Protein AF-0000000072336576 (afdb_homodimer)

Sequence (1004 aa):
MKQLHHIALSLIILAFPDLAFPQTPLVYAHLWNPSICLPYANIDTGFRNKCCTRSHTTQHAYRTVPNLFLHRLNAKHDEILGVPESRGDSFEGPHGRNISQLLHKTGILSKVAPGIYAGLPVGHKIMARLERVVRVEMARLGAHEISLPILQPEGIMISRLSEFGSDLYKVVDRHRQLLHLSPTCEEHLCLVVRSELSPLSKSRLPIRLYQIKTKFRDEIRPSDAGMRCREFTMKDAYSFHADTDSAFAAYVDFKECYKRIMDILQISYNVYENITEAGSDEEFRVLIDNHGEEPTEMEIAHLFQLGTSITTEAGLMYEDSGREQKPVYLNSYGIGLHRLLYAAISQHCDGDGLRVPQLMAPYDVAIVPCEHGDAESVKLAKDLQLMLGRRGLHSMLDDRDIPVKHRTNDLRTIGVPHIVYVSRSLQGAERHAPSAELAEGIKSCAATSNSYHLWQSETSIIARNKTSTHEDISGKMVRYVWRAADGEYVLPVSDLLDLLSVMKQLHHIALSLIILAFPDLAFPQTPLVYAHLWNPSICLPYANIDTGFRNKCCTRSHTTQHAYRTVPNLFLHRLNAKHDEILGVPESRGDSFEGPHGRNISQLLHKTGILSKVAPGIYAGLPVGHKIMARLERVVRVEMARLGAHEISLPILQPEGIMISRLSEFGSDLYKVVDRHRQLLHLSPTCEEHLCLVVRSELSPLSKSRLPIRLYQIKTKFRDEIRPSDAGMRCREFTMKDAYSFHADTDSAFAAYVDFKECYKRIMDILQISYNVYENITEAGSDEEFRVLIDNHGEEPTEMEIAHLFQLGTSITTEAGLMYEDSGREQKPVYLNSYGIGLHRLLYAAISQHCDGDGLRVPQLMAPYDVAIVPCEHGDAESVKLAKDLQLMLGRRGLHSMLDDRDIPVKHRTNDLRTIGVPHIVYVSRSLQGAERHAPSAELAEGIKSCAATSNSYHLWQSETSIIARNKTSTHEDISGKMVRYVWRAADGEYVLPVSDLLDLLSV

Foldseek 3Di:
DDDPDDDDDPPPDDDDDDPDPDDPPPDPDPPPDPDDPPDPPPPPPPDDDDDDDPPPPPPVPPPPPPPPPPPPPPPPPQLQPQQPLPPPPFLPFFFADQLLVLCRNLQAWDDDDQQDIDGGNQNVLLLVLLVLLVVVLCVVLVAEEDDDDQKAFPPLCPPCCVVQPQFWDWDADPVRGIITGAQDCLSVVLLVCCVVCVQAAQVVPKHKYKYWDKGATPDPHRDPSFSNHRIFIKIKMKIKHQDDVSVVVSLVSVVVSVVVSCVLQPFDWDKDWDQDPQGIKIWIWHWFRNRPDHTDIYTFKMKDFRAQVSSVVSVNWHQYPPRDTDTMTMIMIMGTSVSVVSRQQRVAATSLAGAGQCSSQSFQEEEEEQDQPDPVSVLLSSLLLLVCLLLQGGYHYDRDPDHPVSVVSSCVRSNHFKYKYTYPVLFVPDWFDDDPVVLVVLQVSLVSNCVRRGNPDPSSVVSNPDPDDRDPQQQGWIKMDGSVDDDITIDGSVVVCVSRSD/DDDPDDPPPPPDPDDDDDDDPDPPPPDPDPPPDDDPPPDDPPPDPPPDDPPPPPPPPVPVPPPPPPPPPPPPVVPPPQLQPQQPLPPPPFLPWFFADQLLVLCRNLQAWDDDDQQDIDGGNQNVLLLVLLVLLVVVLCVVLVAEEDDDDQKAFPPLCPPCCVVQPVFWDWDADPVRGIITGAQDCLSVVLLVCCVVCVQAAQVVPKHKYKYWDKGATPDPHRDSSFSNHRIFIKIKMKIKHQDDVSVVVSLVSVVVSVVVSCVLQPFDWDKDWDQDPQGIKIWIWHWFRNRPDHTDIYTFKMKDFRAQVSSVVSVNWHQYPPRDTDTMTMIMIMGTSVSVVSRQQRVAATSLAGAGQCSSQSFQEEEEEQDQPDPVSVLLSSLLLLVCLLLQGGYHYPRDPDHPVSVVSSCVRSNHFKYKYTYPVLFVPDWFDDDPVVLVVLQVSLVSNCVRRGNPDPSSVVSNPDPDDRDPQQQGWIKMDGSVDDDITIHGSVVVCVSRSD

InterPro domains:
  IPR002314 Aminoacyl-tRNA synthetase, class II (G/ P/ S/T) [PF00587] (169-348)
  IPR006195 Aminoacyl-tRNA synthetase, class II [PS50862] (123-357)
  IPR036621 Anticodon-binding domain superfamily [G3DSA:3.40.50.800] (351-444)
  IPR045864 Class II Aminoacyl-tRNA synthetase/Biotinyl protein ligase (BPL) and lipoyl protein ligase (LPL) [G3DSA:3.30.930.10] (97-350)
  IPR045864 Class II Aminoacyl-tRNA synthetase/Biotinyl protein ligase (BPL) and lipoyl protein ligase (LPL) [SSF55681] (102-367)
  IPR050062 Proline-tRNA synthetase [PTHR42753] (96-274)

Solvent-accessible surface area (backbone atoms only — not comparable to full-atom values): 55287 Å² total; per-residue (Å²): 139,82,87,82,68,92,87,90,76,90,78,84,90,85,92,77,85,75,88,80,76,82,72,84,72,84,79,81,80,74,85,71,89,81,73,88,75,79,77,79,80,70,85,67,84,68,86,78,82,80,84,77,83,71,80,73,77,77,68,81,67,78,65,71,74,70,80,72,66,68,68,51,63,68,53,56,71,55,61,50,35,38,42,58,78,52,80,71,68,65,56,64,68,66,62,64,70,57,65,53,55,51,36,36,52,36,8,22,38,43,85,74,48,89,27,32,52,25,30,26,30,38,26,35,40,23,49,51,40,48,50,48,53,51,50,38,54,37,43,62,70,39,34,35,51,35,39,73,55,48,73,33,63,65,70,59,55,60,88,50,44,74,76,43,49,72,30,50,38,48,30,54,48,88,85,67,45,56,28,28,45,30,65,70,56,69,51,57,49,38,42,52,51,37,70,54,40,65,80,31,47,55,87,58,49,65,37,40,39,27,31,75,43,71,30,31,33,45,56,88,72,46,33,67,92,64,60,37,40,33,50,46,45,30,38,43,33,39,35,39,16,79,41,70,66,59,43,49,53,50,52,51,54,52,50,53,48,52,51,50,54,33,53,75,59,68,45,75,68,46,79,45,79,43,82,51,97,65,32,53,32,38,37,33,30,30,78,39,79,53,46,88,49,78,63,43,79,42,77,33,32,38,40,39,42,57,38,41,61,64,29,52,73,56,65,29,48,27,36,48,86,92,73,40,77,39,65,28,30,36,36,42,37,39,36,35,51,61,43,45,52,50,52,37,47,70,74,20,49,46,37,62,28,37,54,44,51,59,58,44,26,56,32,55,32,36,38,33,46,65,53,81,88,37,64,66,30,48,50,50,45,53,51,48,49,41,52,41,8,56,64,16,39,40,65,43,65,55,73,65,96,60,58,62,68,42,52,51,47,44,42,36,25,52,12,39,38,27,41,35,38,30,40,70,82,38,57,86,53,74,77,36,73,72,54,71,68,55,45,51,52,48,28,51,49,28,32,59,24,34,58,72,45,45,36,58,37,53,62,10,38,52,34,58,66,49,79,72,85,67,77,86,54,46,78,43,36,33,38,41,36,48,65,92,50,88,65,78,27,27,40,33,42,49,57,51,45,63,39,55,63,80,137,81,84,80,79,78,80,75,82,79,80,80,81,80,79,88,79,84,87,80,84,79,79,79,78,81,77,83,79,77,83,73,84,84,76,87,71,78,77,80,79,70,84,77,78,77,76,79,80,81,80,76,81,72,78,78,73,76,70,77,67,79,66,72,75,69,80,74,66,65,66,50,64,69,50,57,71,52,61,50,35,36,41,59,77,53,81,70,67,64,56,66,68,66,60,66,72,56,64,51,55,52,36,36,51,36,8,22,38,43,83,75,49,89,25,34,52,26,30,26,31,37,26,33,40,23,50,51,40,48,50,48,52,52,50,39,54,37,42,63,70,39,34,35,51,35,40,73,56,47,71,34,63,66,71,59,54,60,89,50,43,71,76,44,49,72,30,50,39,47,31,53,46,87,84,67,45,56,28,30,44,31,65,69,54,70,53,55,49,39,42,51,52,36,70,54,40,65,81,32,46,54,85,59,50,66,37,42,38,28,30,77,45,71,30,30,33,45,56,88,73,45,32,68,92,65,60,37,41,33,49,47,45,30,37,45,31,37,36,39,15,79,39,67,66,58,43,48,53,52,51,52,55,51,50,53,49,52,50,49,52,34,54,75,60,67,44,76,69,46,80,46,79,43,82,52,95,64,31,52,32,39,36,34,29,30,80,38,78,54,48,88,48,76,63,41,78,42,76,32,32,39,41,40,42,57,39,39,62,65,29,50,72,57,66,29,46,26,36,47,86,91,73,40,76,38,66,29,29,36,34,42,40,39,36,35,52,59,43,44,52,49,53,38,47,70,73,21,48,43,33,62,28,38,55,45,50,59,58,44,26,56,32,54,33,37,39,33,46,65,51,80,88,38,65,66,30,48,49,51,45,52,50,48,49,40,52,42,10,56,64,17,39,39,64,43,67,55,75,66,96,61,59,64,69,43,54,52,46,45,42,36,26,52,12,38,37,28,41,35,38,28,41,70,81,37,57,85,53,74,77,36,73,70,54,72,68,54,44,49,54,48,29,52,49,29,32,58,25,34,57,72,44,45,38,57,36,54,63,9,38,51,34,58,66,50,78,73,84,68,78,85,55,45,77,45,38,32,38,40,35,47,67,91,50,88,65,76,28,27,39,34,40,50,58,52,45,62,39,55,63,81

Secondary structure (DSSP, 8-state):
------------------------------------------------------------------SGGGGGG---GGGGTT-----S-----SS-S-HHHHHHHTTSEEEEETTEEEE-HHHHHHHHHHHHHHHHHHHHTT-EE-B--SEEETTTTTTTHHHHGGGS-EEE-TT--EEEE-S--HHHHHHHHHHHHSSEEGGG--EEEEEEEEEE---SS-BTTTTB-SEEEEEEEEEEESSHHHHHHHHHHHHHHHHHHHHHTT---EEEEEE-SS-EEEEEEEEE--BTBPPEEEEEEEEEEEETHHHHHTT-EEE-GGG-EEEPEEEEEEEEHHHHHHHHHHHSEETTEE---GGG-S-SEEEEESSTT-HHHHHHHHHHHHHHHHTT--EEE---SS-HHHHHHHHHHTT-SEEEEE-GGGTTPPPBPPPHHHHHHHHHHHHHHHHHHTT-SHHHHHHHH--------TT-EEEEEETTS---EEEEHHHHHHHH--/------------------------------------------------------------------SGGGGGG---GGGGTT----SS-----SS-S-HHHHHHHTTSEEEEETTEEEE-HHHHHHHHHHHHHHHHHHHHTT-EE-B--SEEETTTTTTTHHHHGGGS-EEE-TT--EEEE-S--HHHHHHHHHHHHSSEEGGG--EEEEEEEEEE---SS-BTTTTB-SEEEEEEEEEEESSHHHHHHHHHHHHHHHHHHHHHTT---EEEEEE-SS-EEEEEEEEE--BTBPPEEEEEEEEEEEETHHHHHTT-EEE-GGG-EEEPEEEEEEEEHHHHHHHHHHHSEETTEE---GGG-S-SEEEEESSTT-HHHHHHHHHHHHHHHHTT--EEE---SS-HHHHHHHHHHTT-SEEEEE-GGGTTPPPBPPPHHHHHHHHHHHHHHHHHHTT-SHHHHHHHH--------TT-EEEEEETTS---EEEEHHHHHHHH--

Nearest PDB structures (foldseek):
  2i4n-assembly1_B  TM=7.720E-01  e=2.747E-31  Rhodopseudomonas palustris
  2j3m-assembly1_A  TM=7.978E-01  e=4.825E-29  Enterococcus faecalis
  2j3m-assembly1_B  TM=7.998E-01  e=1.312E-28  Enterococcus faecalis
  5f9z-assembly3_A  TM=8.276E-01  e=2.971E-25  Cryptosporidium parvum
  7f97-assembly2_D  TM=8.286E-01  e=2.129E-25  Plasmodium falciparum 3D7

Organism: Babesia divergens (NCBI:txid32595)

Structure (mmCIF, N/CA/C/O backbone):
data_AF-0000000072336576-model_v1
#
loop_
_entity.id
_entity.type
_entity.pdbx_description
1 polymer 'tRNA synthetase class II core domain containing protein'
#
loop_
_atom_site.group_PDB
_atom_site.id
_atom_site.type_symbol
_atom_site.label_atom_id
_atom_site.label_alt_id
_atom_site.label_comp_id
_atom_site.label_asym_id
_atom_site.label_entity_id
_atom_site.label_seq_id
_atom_site.pdbx_PDB_ins_code
_atom_site.Cartn_x
_atom_site.Cartn_y
_atom_site.Cartn_z
_atom_site.occupancy
_atom_site.B_iso_or_equiv
_atom_site.auth_seq_id
_atom_site.auth_comp_id
_atom_site.auth_asym_id
_atom_site.auth_atom_id
_atom_site.pdbx_PDB_model_num
ATOM 1 N N . MET A 1 1 ? -61.031 37.938 -26.469 1 18.39 1 MET A N 1
ATOM 2 C CA . MET A 1 1 ? -60.719 39.188 -25.859 1 18.39 1 MET A CA 1
ATOM 3 C C . MET A 1 1 ? -59.875 39 -24.609 1 18.39 1 MET A C 1
ATOM 5 O O . MET A 1 1 ? -59.906 37.906 -24 1 18.39 1 MET A O 1
ATOM 9 N N . LYS A 1 2 ? -59.375 40.062 -23.922 1 18.83 2 LYS A N 1
ATOM 10 C CA . LYS A 1 2 ? -58.156 40.469 -23.234 1 18.83 2 LYS A CA 1
ATOM 11 C C . LYS A 1 2 ? -58.062 39.812 -21.859 1 18.83 2 LYS A C 1
ATOM 13 O O . LYS A 1 2 ? -57.031 39.25 -21.484 1 18.83 2 LYS A O 1
ATOM 18 N N . GLN A 1 3 ? -58.656 40.188 -20.656 1 19.39 3 GLN A N 1
ATOM 19 C CA . GLN A 1 3 ? -58.188 41.125 -19.688 1 19.39 3 GLN A CA 1
ATOM 20 C C . GLN A 1 3 ? -57.75 40.438 -18.391 1 19.39 3 GLN A C 1
ATOM 22 O O . GLN A 1 3 ? -58.594 39.969 -17.625 1 19.39 3 GLN A O 1
ATOM 27 N N . LEU A 1 4 ? -56.594 39.594 -18.406 1 23.33 4 LEU A N 1
ATOM 28 C CA . LEU A 1 4 ? -55.781 38.875 -17.422 1 23.33 4 LEU A CA 1
ATOM 29 C C . LEU A 1 4 ? -55.375 39.812 -16.281 1 23.33 4 LEU A C 1
ATOM 31 O O . LEU A 1 4 ? -54.531 40.688 -16.484 1 23.33 4 LEU A O 1
ATOM 35 N N . HIS A 1 5 ? -56.094 40.25 -15.438 1 17.58 5 HIS A N 1
ATOM 36 C CA . HIS A 1 5 ? -56.062 41.438 -14.586 1 17.58 5 HIS A CA 1
ATOM 37 C C . HIS A 1 5 ? -54.875 41.375 -13.625 1 17.58 5 HIS A C 1
ATOM 39 O O . HIS A 1 5 ? -54.094 42.344 -13.508 1 17.58 5 HIS A O 1
ATOM 45 N N . HIS A 1 6 ? -55.062 40.844 -12.43 1 20.36 6 HIS A N 1
ATOM 46 C CA . HIS A 1 6 ? -54.812 41.594 -11.211 1 20.36 6 HIS A CA 1
ATOM 47 C C . HIS A 1 6 ? -53.344 41.594 -10.836 1 20.36 6 HIS A C 1
ATOM 49 O O . HIS A 1 6 ? -52.656 40.594 -11.055 1 20.36 6 HIS A O 1
ATOM 55 N N . ILE A 1 7 ? -52.656 42.688 -10.156 1 17.61 7 ILE A N 1
ATOM 56 C CA . ILE A 1 7 ? -51.531 43.625 -10.039 1 17.61 7 ILE A CA 1
ATOM 57 C C . ILE A 1 7 ? -50.5 43.031 -9.055 1 17.61 7 ILE A C 1
ATOM 59 O O . ILE A 1 7 ? -49.344 42.938 -9.391 1 17.61 7 ILE A O 1
ATOM 63 N N . ALA A 1 8 ? -50.5 43.469 -7.66 1 17.59 8 ALA A N 1
ATOM 64 C CA . ALA A 1 8 ? -49.656 44.469 -6.969 1 17.59 8 ALA A CA 1
ATOM 65 C C . ALA A 1 8 ? -48.594 43.781 -6.156 1 17.59 8 ALA A C 1
ATOM 67 O O . ALA A 1 8 ? -48.781 42.656 -5.645 1 17.59 8 ALA A O 1
ATOM 68 N N . LEU A 1 9 ? -47.25 44.469 -5.766 1 17.86 9 LEU A N 1
ATOM 69 C CA . LEU A 1 9 ? -45.812 44.5 -5.5 1 17.86 9 LEU A CA 1
ATOM 70 C C . LEU A 1 9 ? -45.531 44.406 -4.004 1 17.86 9 LEU A C 1
ATOM 72 O O . LEU A 1 9 ? -44.375 44.375 -3.584 1 17.86 9 LEU A O 1
ATOM 76 N N . SER A 1 10 ? -46.281 44.062 -2.941 1 17.84 10 SER A N 1
ATOM 77 C CA . SER A 1 10 ? -45.875 44.75 -1.724 1 17.84 10 SER A CA 1
ATOM 78 C C . SER A 1 10 ? -44.5 44.25 -1.26 1 17.84 10 SER A C 1
ATOM 80 O O . SER A 1 10 ? -44.281 43.062 -1.072 1 17.84 10 SER A O 1
ATOM 82 N N . LEU A 1 11 ? -43.344 45.125 -1.21 1 18.23 11 LEU A N 1
ATOM 83 C CA . LEU A 1 11 ? -41.906 45.219 -0.939 1 18.23 11 LEU A CA 1
ATOM 84 C C . LEU A 1 11 ? -41.625 45.062 0.554 1 18.23 11 LEU A C 1
ATOM 86 O O . LEU A 1 11 ? -41.906 46 1.326 1 18.23 11 LEU A O 1
ATOM 90 N N . ILE A 1 12 ? -42.156 44.219 1.399 1 18.59 12 ILE A N 1
ATOM 91 C CA . ILE A 1 12 ? -41.906 44.469 2.812 1 18.59 12 ILE A CA 1
ATOM 92 C C . ILE A 1 12 ? -40.375 44.531 3.064 1 18.59 12 ILE A C 1
ATOM 94 O O . ILE A 1 12 ? -39.656 43.625 2.658 1 18.59 12 ILE A O 1
ATOM 98 N N . ILE A 1 13 ? -39.781 45.656 3.721 1 17.66 13 ILE A N 1
ATOM 99 C CA . ILE A 1 13 ? -38.594 46.375 4.137 1 17.66 13 ILE A CA 1
ATOM 100 C C . ILE A 1 13 ? -37.719 45.469 5 1 17.66 13 ILE A C 1
ATOM 102 O O . ILE A 1 13 ? -38.219 44.531 5.617 1 17.66 13 ILE A O 1
ATOM 106 N N . LEU A 1 14 ? -36.406 46 5.586 1 18.56 14 LEU A N 1
ATOM 107 C CA . LEU A 1 14 ? -34.938 46.062 5.594 1 18.56 14 LEU A CA 1
ATOM 108 C C . LEU A 1 14 ? -34.375 45.656 6.949 1 18.56 14 LEU A C 1
ATOM 110 O O . LEU A 1 14 ? -33.281 45.125 7.023 1 18.56 14 LEU A O 1
ATOM 114 N N . ALA A 1 15 ? -34.906 45.906 8.281 1 18.48 15 ALA A N 1
ATOM 115 C CA . ALA A 1 15 ? -34.156 46.594 9.32 1 18.48 15 ALA A CA 1
ATOM 116 C C . ALA A 1 15 ? -33.188 45.625 10.023 1 18.48 15 ALA A C 1
ATOM 118 O O . ALA A 1 15 ? -33.594 44.562 10.461 1 18.48 15 ALA A O 1
ATOM 119 N N . PHE A 1 16 ? -31.703 45.875 10.102 1 20.02 16 PHE A N 1
ATOM 120 C CA . PHE A 1 16 ? -30.391 45.312 10.391 1 20.02 16 PHE A CA 1
ATOM 121 C C . PHE A 1 16 ? -30.094 45.375 11.883 1 20.02 16 PHE A C 1
ATOM 123 O O . PHE A 1 16 ? -29.25 46.188 12.32 1 20.02 16 PHE A O 1
ATOM 130 N N . PRO A 1 17 ? -30.797 45.125 12.922 1 18.25 17 PRO A N 1
ATOM 131 C CA . PRO A 1 17 ? -30.328 45.75 14.164 1 18.25 17 PRO A CA 1
ATOM 132 C C . PRO A 1 17 ? -28.906 45.375 14.516 1 18.25 17 PRO A C 1
ATOM 134 O O . PRO A 1 17 ? -28.391 44.375 14 1 18.25 17 PRO A O 1
ATOM 137 N N . ASP A 1 18 ? -28.172 46.062 15.586 1 18.84 18 ASP A N 1
ATOM 138 C CA . ASP A 1 18 ? -26.984 46.625 16.203 1 18.84 18 ASP A CA 1
ATOM 139 C C . ASP A 1 18 ? -26.266 45.594 17.078 1 18.84 18 ASP A C 1
ATOM 141 O O . ASP A 1 18 ? -25.344 45.938 17.812 1 18.84 18 ASP A O 1
ATOM 145 N N . LEU A 1 19 ? -26.344 44.344 17.047 1 18.52 19 LEU A N 1
ATOM 146 C CA . LEU A 1 19 ? -25.938 43.688 18.266 1 18.52 19 LEU A CA 1
ATOM 147 C C . LEU A 1 19 ? -24.469 43.969 18.578 1 18.52 19 LEU A C 1
ATOM 149 O O . LEU A 1 19 ? -23.609 43.812 17.703 1 18.52 19 LEU A O 1
ATOM 153 N N . ALA A 1 20 ? -24.109 44.656 19.75 1 17.48 20 ALA A N 1
ATOM 154 C CA . ALA A 1 20 ? -23 45.281 20.484 1 17.48 20 ALA A CA 1
ATOM 155 C C . ALA A 1 20 ? -21.922 44.219 20.797 1 17.48 20 ALA A C 1
ATOM 157 O O . ALA A 1 20 ? -22.234 43.156 21.312 1 17.48 20 ALA A O 1
ATOM 158 N N . PHE A 1 21 ? -20.719 44.219 20.188 1 19.5 21 PHE A N 1
ATOM 159 C CA . PHE A 1 21 ? -19.5 43.438 20.125 1 19.5 21 PHE A CA 1
ATOM 160 C C . PHE A 1 21 ? -18.719 43.562 21.438 1 19.5 21 PHE A C 1
ATOM 162 O O . PHE A 1 21 ? -18.109 44.594 21.703 1 19.5 21 PHE A O 1
ATOM 169 N N . PRO A 1 22 ? -19.219 43.094 22.625 1 18.59 22 PRO A N 1
ATOM 170 C CA . PRO A 1 22 ? -18.375 43.531 23.75 1 18.59 22 PRO A CA 1
ATOM 171 C C . PRO A 1 22 ? -16.906 43.188 23.562 1 18.59 22 PRO A C 1
ATOM 173 O O . PRO A 1 22 ? -16.578 42.25 22.844 1 18.59 22 PRO A O 1
ATOM 176 N N . GLN A 1 23 ? -15.922 44.094 23.875 1 18.77 23 GLN A N 1
ATOM 177 C CA . GLN A 1 23 ? -14.516 44.469 23.766 1 18.77 23 GLN A CA 1
ATOM 178 C C . GLN A 1 23 ? -13.648 43.594 24.672 1 18.77 23 GLN A C 1
ATOM 180 O O . GLN A 1 23 ? -12.445 43.844 24.812 1 18.77 23 GLN A O 1
ATOM 185 N N . THR A 1 24 ? -13.945 42.375 25.188 1 18.77 24 THR A N 1
ATOM 186 C CA . THR A 1 24 ? -13.156 42.125 26.375 1 18.77 24 THR A CA 1
ATOM 187 C C . THR A 1 24 ? -11.664 42.062 26.031 1 18.77 24 THR A C 1
ATOM 189 O O . THR A 1 24 ? -11.273 41.406 25.062 1 18.77 24 THR A O 1
ATOM 192 N N . PRO A 1 25 ? -10.75 42.875 26.562 1 19.17 25 PRO A N 1
ATOM 193 C CA . PRO A 1 25 ? -9.344 43.25 26.391 1 19.17 25 PRO A CA 1
ATOM 194 C C . PRO A 1 25 ? -8.383 42.125 26.828 1 19.17 25 PRO A C 1
ATOM 196 O O . PRO A 1 25 ? -7.164 42.281 26.734 1 19.17 25 PRO A O 1
ATOM 199 N N . LEU A 1 26 ? -8.539 40.812 26.656 1 18.55 26 LEU A N 1
ATOM 200 C CA . LEU A 1 26 ? -7.664 40.031 27.5 1 18.55 26 LEU A CA 1
ATOM 201 C C . LEU A 1 26 ? -6.199 40.344 27.234 1 18.55 26 LEU A C 1
ATOM 203 O O . LEU A 1 26 ? -5.793 40.469 26.078 1 18.55 26 LEU A O 1
ATOM 207 N N . VAL A 1 27 ? -5.359 40.812 28.25 1 18.3 27 VAL A N 1
ATOM 208 C CA . VAL A 1 27 ? -4.047 41.344 28.578 1 18.3 27 VAL A CA 1
ATOM 209 C C . VAL A 1 27 ? -2.973 40.281 28.344 1 18.3 27 VAL A C 1
ATOM 211 O O . VAL A 1 27 ? -2.979 39.25 29 1 18.3 27 VAL A O 1
ATOM 214 N N . TYR A 1 28 ? -2.535 39.969 27.188 1 18.38 28 TYR A N 1
ATOM 215 C CA . TYR A 1 28 ? -1.476 39 26.906 1 18.38 28 TYR A CA 1
ATOM 216 C C . TYR A 1 28 ? -0.157 39.469 27.531 1 18.38 28 TYR A C 1
ATOM 218 O O . TYR A 1 28 ? 0.344 40.531 27.234 1 18.38 28 TYR A O 1
ATOM 226 N N . ALA A 1 29 ? 0.114 39.125 28.891 1 17.98 29 ALA A N 1
ATOM 227 C CA . ALA A 1 29 ? 1.329 39.469 29.625 1 17.98 29 ALA A CA 1
ATOM 228 C C . ALA A 1 29 ? 2.566 38.906 28.922 1 17.98 29 ALA A C 1
ATOM 230 O O . ALA A 1 29 ? 2.529 37.812 28.375 1 17.98 29 ALA A O 1
ATOM 231 N N . HIS A 1 30 ? 3.602 39.75 28.625 1 18.81 30 HIS A N 1
ATOM 232 C CA . HIS A 1 30 ? 4.898 39.812 27.953 1 18.81 30 HIS A CA 1
ATOM 233 C C . HIS A 1 30 ? 5.949 39.031 28.734 1 18.81 30 HIS A C 1
ATOM 235 O O . HIS A 1 30 ? 7.133 39.062 28.391 1 18.81 30 HIS A O 1
ATOM 241 N N . LEU A 1 31 ? 5.633 37.938 29.562 1 17.48 31 LEU A N 1
ATOM 242 C CA . LEU A 1 31 ? 6.73 37.719 30.5 1 17.48 31 LEU A CA 1
ATOM 243 C C . LEU A 1 31 ? 8.008 37.344 29.75 1 17.48 31 LEU A C 1
ATOM 245 O O . LEU A 1 31 ? 8 36.5 28.875 1 17.48 31 LEU A O 1
ATOM 249 N N . TRP A 1 32 ? 9.164 38.188 29.812 1 18.17 32 TRP A N 1
ATOM 250 C CA . TRP A 1 32 ? 10.508 38.375 29.281 1 18.17 32 TRP A CA 1
ATOM 251 C C . TRP A 1 32 ? 11.477 37.344 29.828 1 18.17 32 TRP A C 1
ATOM 253 O O . TRP A 1 32 ? 12.57 37.156 29.297 1 18.17 32 TRP A O 1
ATOM 263 N N . ASN A 1 33 ? 11.227 36.25 30.578 1 17.67 33 ASN A N 1
ATOM 264 C CA . ASN A 1 33 ? 12.383 36 31.438 1 17.67 33 ASN A CA 1
ATOM 265 C C . ASN A 1 33 ? 13.57 35.5 30.625 1 17.67 33 ASN A C 1
ATOM 267 O O . ASN A 1 33 ? 13.445 34.531 29.875 1 17.67 33 ASN A O 1
ATOM 271 N N . PRO A 1 34 ? 14.766 36.219 30.516 1 18.31 34 PRO A N 1
ATOM 272 C CA . PRO A 1 34 ? 16.031 36.156 29.781 1 18.31 34 PRO A CA 1
ATOM 273 C C . PRO A 1 34 ? 16.875 34.938 30.141 1 18.31 34 PRO A C 1
ATOM 275 O O . PRO A 1 34 ? 17.641 34.438 29.312 1 18.31 34 PRO A O 1
ATOM 278 N N . SER A 1 35 ? 16.938 34.375 31.453 1 17.09 35 SER A N 1
ATOM 279 C CA . SER A 1 35 ? 18.266 34.281 32.062 1 17.09 35 SER A CA 1
ATOM 280 C C . SER A 1 35 ? 19.047 33.094 31.516 1 17.09 35 SER A C 1
ATOM 282 O O . SER A 1 35 ? 20.266 33.156 31.391 1 17.09 35 SER A O 1
ATOM 284 N N . ILE A 1 36 ? 18.578 31.781 31.562 1 18.34 36 ILE A N 1
ATOM 285 C CA . ILE A 1 36 ? 19.453 30.859 32.281 1 18.34 36 ILE A CA 1
ATOM 286 C C . ILE A 1 36 ? 20.641 30.484 31.391 1 18.34 36 ILE A C 1
ATOM 288 O O . ILE A 1 36 ? 20.453 30.141 30.219 1 18.34 36 ILE A O 1
ATOM 292 N N . CYS A 1 37 ? 21.938 30.781 31.797 1 18.48 37 CYS A N 1
ATOM 293 C CA . CYS A 1 37 ? 23.359 30.734 31.453 1 18.48 37 CYS A CA 1
ATOM 294 C C . CYS A 1 37 ? 23.844 29.297 31.312 1 18.48 37 CYS A C 1
ATOM 296 O O . CYS A 1 37 ? 23.969 28.578 32.312 1 18.48 37 CYS A O 1
ATOM 298 N N . LEU A 1 38 ? 23.172 28.391 30.641 1 18.08 38 LEU A N 1
ATOM 299 C CA . LEU A 1 38 ? 23.719 27.047 30.859 1 18.08 38 LEU A CA 1
ATOM 300 C C . LEU A 1 38 ? 25.203 27 30.516 1 18.08 38 LEU A C 1
ATOM 302 O O . LEU A 1 38 ? 25.625 27.484 29.469 1 18.08 38 LEU A O 1
ATOM 306 N N . PRO A 1 39 ? 26.062 26.812 31.562 1 17.7 39 PRO A N 1
ATOM 307 C CA . PRO A 1 39 ? 27.516 26.781 31.578 1 17.7 39 PRO A CA 1
ATOM 308 C C . PRO A 1 39 ? 28.094 25.703 30.656 1 17.7 39 PRO A C 1
ATOM 310 O O . PRO A 1 39 ? 27.391 24.75 30.312 1 17.7 39 PRO A O 1
ATOM 313 N N . TYR A 1 40 ? 29.188 26.047 29.875 1 19.06 40 TYR A N 1
ATOM 314 C CA . TYR A 1 40 ? 30.094 25.484 28.891 1 19.06 40 TYR A CA 1
ATOM 315 C C . TYR A 1 40 ? 30.859 24.281 29.484 1 19.06 40 TYR A C 1
ATOM 317 O O . TYR A 1 40 ? 32 24.422 29.906 1 19.06 40 TYR A O 1
ATOM 325 N N . ALA A 1 41 ? 30.234 23.422 30.391 1 17.98 41 ALA A N 1
ATOM 326 C CA . ALA A 1 41 ? 31.266 22.625 31.047 1 17.98 41 ALA A CA 1
ATOM 327 C C . ALA A 1 41 ? 32.125 21.906 30.031 1 17.98 41 ALA A C 1
ATOM 329 O O . ALA A 1 41 ? 31.641 21.469 28.984 1 17.98 41 ALA A O 1
ATOM 330 N N . ASN A 1 42 ? 33.469 22.078 30.156 1 18.47 42 ASN A N 1
ATOM 331 C CA . ASN A 1 42 ? 34.781 21.75 29.594 1 18.47 42 ASN A CA 1
ATOM 332 C C . ASN A 1 42 ? 35 20.234 29.578 1 18.47 42 ASN A C 1
ATOM 334 O O . ASN A 1 42 ? 36.125 19.781 29.328 1 18.47 42 ASN A O 1
ATOM 338 N N . ILE A 1 43 ? 34 19.312 29.547 1 17.91 43 ILE A N 1
ATOM 339 C CA . ILE A 1 43 ? 34.5 18.016 30 1 17.91 43 ILE A CA 1
ATOM 340 C C . ILE A 1 43 ? 35.656 17.562 29.078 1 17.91 43 ILE A C 1
ATOM 342 O O . ILE A 1 43 ? 35.469 17.5 27.859 1 17.91 43 ILE A O 1
ATOM 346 N N . ASP A 1 44 ? 36.875 17.641 29.547 1 18.09 44 ASP A N 1
ATOM 347 C CA . ASP A 1 44 ? 38.25 17.328 29.156 1 18.09 44 ASP A CA 1
ATOM 348 C C . ASP A 1 44 ? 38.406 15.852 28.828 1 18.09 44 ASP A C 1
ATOM 350 O O . ASP A 1 44 ? 39.5 15.398 28.516 1 18.09 44 ASP A O 1
ATOM 354 N N . THR A 1 45 ? 37.375 15.031 28.578 1 18.12 45 THR A N 1
ATOM 355 C CA . THR A 1 45 ? 37.812 13.656 28.797 1 18.12 45 THR A CA 1
ATOM 356 C C . THR A 1 45 ? 39 13.312 27.859 1 18.12 45 THR A C 1
ATOM 358 O O . THR A 1 45 ? 38.969 13.664 26.672 1 18.12 45 THR A O 1
ATOM 361 N N . GLY A 1 46 ? 40.219 13.055 28.328 1 17.72 46 GLY A N 1
ATOM 362 C CA . GLY A 1 46 ? 41.562 12.688 28 1 17.72 46 GLY A CA 1
ATOM 363 C C . GLY A 1 46 ? 41.688 11.367 27.266 1 17.72 46 GLY A C 1
ATOM 364 O O . GLY A 1 46 ? 42.781 10.844 27.062 1 17.72 46 GLY A O 1
ATOM 365 N N . PHE A 1 47 ? 40.625 10.531 27.031 1 18.91 47 PHE A N 1
ATOM 366 C CA . PHE A 1 47 ? 41.125 9.164 26.906 1 18.91 47 PHE A CA 1
ATOM 367 C C . PHE A 1 47 ? 42.094 9.047 25.75 1 18.91 47 PHE A C 1
ATOM 369 O O . PHE A 1 47 ? 41.875 9.633 24.688 1 18.91 47 PHE A O 1
ATOM 376 N N . ARG A 1 48 ? 43.312 8.461 26 1 17.28 48 ARG A N 1
ATOM 377 C CA . ARG A 1 48 ? 44.625 8.18 25.438 1 17.28 48 ARG A CA 1
ATOM 378 C C . ARG A 1 48 ? 44.531 7.324 24.188 1 17.28 48 ARG A C 1
ATOM 380 O O . ARG A 1 48 ? 43.531 6.637 23.984 1 17.28 48 ARG A O 1
ATOM 387 N N . ASN A 1 49 ? 45.688 7.082 23.484 1 16.75 49 ASN A N 1
ATOM 388 C CA . ASN A 1 49 ? 46.281 6.859 22.172 1 16.75 49 ASN A CA 1
ATOM 389 C C . ASN A 1 49 ? 46.156 5.398 21.75 1 16.75 49 ASN A C 1
ATOM 391 O O . ASN A 1 49 ? 46.719 5 20.719 1 16.75 49 ASN A O 1
ATOM 395 N N . LYS A 1 50 ? 45.688 4.43 22.609 1 17.91 50 LYS A N 1
ATOM 396 C CA . LYS A 1 50 ? 46.5 3.244 22.375 1 17.91 50 LYS A CA 1
ATOM 397 C C . LYS A 1 50 ? 46.344 2.746 20.938 1 17.91 50 LYS A C 1
ATOM 399 O O . LYS A 1 50 ? 45.344 3.037 20.281 1 17.91 50 LYS A O 1
ATOM 404 N N . CYS A 1 51 ? 47.094 1.617 20.594 1 18.66 51 CYS A N 1
ATOM 405 C CA . CYS A 1 51 ? 47.844 0.989 19.516 1 18.66 51 CYS A CA 1
ATOM 406 C C . CYS A 1 51 ? 46.906 0.258 18.562 1 18.66 51 CYS A C 1
ATOM 408 O O . CYS A 1 51 ? 45.906 -0.296 18.969 1 18.66 51 CYS A O 1
ATOM 410 N N . CYS A 1 52 ? 47.094 0.363 17.188 1 17.73 52 CYS A N 1
ATOM 411 C CA . CYS A 1 52 ? 46.5 0.209 15.859 1 17.73 52 CYS A CA 1
ATOM 412 C C . CYS A 1 52 ? 46.281 -1.262 15.531 1 17.73 52 CYS A C 1
ATOM 414 O O . CYS A 1 52 ? 45.906 -1.6 14.406 1 17.73 52 CYS A O 1
ATOM 416 N N . THR A 1 53 ? 46.625 -2.27 16.375 1 19.95 53 THR A N 1
ATOM 417 C CA . THR A 1 53 ? 46.938 -3.455 15.586 1 19.95 53 THR A CA 1
ATOM 418 C C . THR A 1 53 ? 45.688 -3.975 14.859 1 19.95 53 THR A C 1
ATOM 420 O O . THR A 1 53 ? 44.625 -4.039 15.438 1 19.95 53 THR A O 1
ATOM 423 N N . ARG A 1 54 ? 45.75 -4.148 13.461 1 19.44 54 ARG A N 1
ATOM 424 C CA . ARG A 1 54 ? 44.844 -4.188 12.305 1 19.44 54 ARG A CA 1
ATOM 425 C C . ARG A 1 54 ? 44.125 -5.523 12.219 1 19.44 54 ARG A C 1
ATOM 427 O O . ARG A 1 54 ? 43.531 -5.855 11.18 1 19.44 54 ARG A O 1
ATOM 434 N N . SER A 1 55 ? 44.156 -6.445 13.219 1 20.48 55 SER A N 1
ATOM 435 C CA . SER A 1 55 ? 43.719 -7.75 12.711 1 20.48 55 SER A CA 1
ATOM 436 C C . SER A 1 55 ? 42.281 -7.73 12.273 1 20.48 55 SER A C 1
ATOM 438 O O . SER A 1 55 ? 41.438 -7.156 12.961 1 20.48 55 SER A O 1
ATOM 440 N N . HIS A 1 56 ? 41.969 -7.918 10.938 1 21.67 56 HIS A N 1
ATOM 441 C CA . HIS A 1 56 ? 40.781 -7.773 10.094 1 21.67 56 HIS A CA 1
ATOM 442 C C . HIS A 1 56 ? 39.688 -8.758 10.508 1 21.67 56 HIS A C 1
ATOM 444 O O . HIS A 1 56 ? 38.812 -9.078 9.719 1 21.67 56 HIS A O 1
ATOM 450 N N . THR A 1 57 ? 39.719 -9.352 11.695 1 22.2 57 THR A N 1
ATOM 451 C CA . THR A 1 57 ? 38.656 -10.32 11.852 1 22.2 57 THR A CA 1
ATOM 452 C C . THR A 1 57 ? 37.281 -9.656 11.688 1 22.2 57 THR A C 1
ATOM 454 O O . THR A 1 57 ? 37 -8.68 12.375 1 22.2 57 THR A O 1
ATOM 457 N N . THR A 1 58 ? 36.719 -9.797 10.477 1 24.14 58 THR A N 1
ATOM 458 C CA . THR A 1 58 ? 35.438 -9.266 10.016 1 24.14 58 THR A CA 1
ATOM 459 C C . THR A 1 58 ? 34.312 -9.641 10.984 1 24.14 58 THR A C 1
ATOM 461 O O . THR A 1 58 ? 33.781 -10.75 10.93 1 24.14 58 THR A O 1
ATOM 464 N N . GLN A 1 59 ? 34.562 -9.586 12.297 1 23 59 GLN A N 1
ATOM 465 C CA . GLN A 1 59 ? 33.406 -9.773 13.148 1 23 59 GLN A CA 1
ATOM 466 C C . GLN A 1 59 ? 32.25 -8.852 12.727 1 23 59 GLN A C 1
ATOM 468 O O . GLN A 1 59 ? 32.406 -7.629 12.734 1 23 59 GLN A O 1
ATOM 473 N N . HIS A 1 60 ? 31.422 -9.328 11.852 1 26.67 60 HIS A N 1
ATOM 474 C CA . HIS A 1 60 ? 30.203 -8.609 11.461 1 26.67 60 HIS A CA 1
ATOM 475 C C . HIS A 1 60 ? 29.422 -8.156 12.688 1 26.67 60 HIS A C 1
ATOM 477 O O . HIS A 1 60 ? 28.734 -8.961 13.328 1 26.67 60 HIS A O 1
ATOM 483 N N . ALA A 1 61 ? 30.047 -7.461 13.68 1 25.69 61 ALA A N 1
ATOM 484 C CA . ALA A 1 61 ? 29.25 -6.84 14.734 1 25.69 61 ALA A CA 1
ATOM 485 C C . ALA A 1 61 ? 28.078 -6.074 14.141 1 25.69 61 ALA A C 1
ATOM 487 O O . ALA A 1 61 ? 28.25 -5.137 13.367 1 25.69 61 ALA A O 1
ATOM 488 N N . TYR A 1 62 ? 27 -6.758 13.922 1 28.12 62 TYR A N 1
ATOM 489 C CA . TYR A 1 62 ? 25.75 -6.012 13.789 1 28.12 62 TYR A CA 1
ATOM 490 C C . TYR A 1 62 ? 25.688 -4.898 14.828 1 28.12 62 TYR A C 1
ATOM 492 O O . TYR A 1 62 ? 25.594 -5.16 16.031 1 28.12 62 TYR A O 1
ATOM 500 N N . ARG A 1 63 ? 26.578 -3.898 14.773 1 28.77 63 ARG A N 1
ATOM 501 C CA . ARG A 1 63 ? 26.422 -2.715 15.617 1 28.77 63 ARG A CA 1
ATOM 502 C C . ARG A 1 63 ? 24.953 -2.348 15.789 1 28.77 63 ARG A C 1
ATOM 504 O O . ARG A 1 63 ? 24.188 -2.367 14.828 1 28.77 63 ARG A O 1
ATOM 511 N N . THR A 1 64 ? 24.5 -2.549 16.984 1 29.02 64 THR A N 1
ATOM 512 C CA . THR A 1 64 ? 23.25 -1.978 17.5 1 29.02 64 THR A CA 1
ATOM 513 C C . THR A 1 64 ? 23.031 -0.578 16.922 1 29.02 64 THR A C 1
ATOM 515 O O . THR A 1 64 ? 23.922 0.266 16.969 1 29.02 64 THR A O 1
ATOM 518 N N . VAL A 1 65 ? 22.359 -0.474 15.867 1 32.78 65 VAL A N 1
ATOM 519 C CA . VAL A 1 65 ? 21.938 0.846 15.414 1 32.78 65 VAL A CA 1
ATOM 520 C C . VAL A 1 65 ? 21.672 1.747 16.625 1 32.78 65 VAL A C 1
ATOM 522 O O . VAL A 1 65 ? 20.844 1.418 17.484 1 32.78 65 VAL A O 1
ATOM 525 N N . PRO A 1 66 ? 22.703 2.498 17.109 1 31.08 66 PRO A N 1
ATOM 526 C CA . PRO A 1 66 ? 22.422 3.453 18.188 1 31.08 66 PRO A CA 1
ATOM 527 C C . PRO A 1 66 ? 21.031 4.074 18.078 1 31.08 66 PRO A C 1
ATOM 529 O O . PRO A 1 66 ? 20.453 4.125 17 1 31.08 66 PRO A O 1
ATOM 532 N N . ASN A 1 67 ? 20.375 4.176 19.297 1 32.91 67 ASN A N 1
ATOM 533 C CA . ASN A 1 67 ? 19.109 4.801 19.688 1 32.91 67 ASN A CA 1
ATOM 534 C C . ASN A 1 67 ? 18.969 6.195 19.078 1 32.91 67 ASN A C 1
ATOM 536 O O . ASN A 1 67 ? 18.734 7.168 19.797 1 32.91 67 ASN A O 1
ATOM 540 N N . LEU A 1 68 ? 19.797 6.516 18.172 1 33.59 68 LEU A N 1
ATOM 541 C CA . LEU A 1 68 ? 19.641 7.879 17.672 1 33.59 68 LEU A CA 1
ATOM 542 C C . LEU A 1 68 ? 18.188 8.148 17.297 1 33.59 68 LEU A C 1
ATOM 544 O O . LEU A 1 68 ? 17.828 9.266 16.906 1 33.59 68 LEU A O 1
ATOM 548 N N . PHE A 1 69 ? 17.422 7.129 17.281 1 35.72 69 PHE A N 1
ATOM 549 C CA . PHE A 1 69 ? 16.188 7.148 16.516 1 35.72 69 PHE A CA 1
ATOM 550 C C . PHE A 1 69 ? 15.07 7.844 17.281 1 35.72 69 PHE A C 1
ATOM 552 O O . PHE A 1 69 ? 13.945 7.969 16.781 1 35.72 69 PHE A O 1
ATOM 559 N N . LEU A 1 70 ? 15.312 7.992 18.609 1 35.38 70 LEU A N 1
ATOM 560 C CA . LEU A 1 70 ? 14.078 8.391 19.266 1 35.38 70 LEU A CA 1
ATOM 561 C C . LEU A 1 70 ? 13.68 9.812 18.875 1 35.38 70 LEU A C 1
ATOM 563 O O . LEU A 1 70 ? 12.562 10.25 19.141 1 35.38 70 LEU A O 1
ATOM 567 N N . HIS A 1 71 ? 14.672 10.656 18.672 1 35.25 71 HIS A N 1
ATOM 568 C CA . HIS A 1 71 ? 14.25 12.039 18.859 1 35.25 71 HIS A CA 1
ATOM 569 C C . HIS A 1 71 ? 13.18 12.43 17.844 1 35.25 71 HIS A C 1
ATOM 571 O O . HIS A 1 71 ? 12.422 13.375 18.078 1 35.25 71 HIS A O 1
ATOM 577 N N . ARG A 1 72 ? 13.391 12.094 16.609 1 39.09 72 ARG A N 1
ATOM 578 C CA . ARG A 1 72 ? 12.766 13.023 15.664 1 39.09 72 ARG A CA 1
ATOM 579 C C . ARG A 1 72 ? 11.312 12.641 15.398 1 39.09 72 ARG A C 1
ATOM 581 O O . ARG A 1 72 ? 10.773 12.938 14.328 1 39.09 72 ARG A O 1
ATOM 588 N N . LEU A 1 73 ? 10.781 11.75 16.219 1 41.81 73 LEU A N 1
ATOM 589 C CA . LEU A 1 73 ? 9.367 11.594 15.898 1 41.81 73 LEU A CA 1
ATOM 590 C C . LEU A 1 73 ? 8.625 12.922 16.031 1 41.81 73 LEU A C 1
ATOM 592 O O . LEU A 1 73 ? 7.395 12.953 16.078 1 41.81 73 LEU A O 1
ATOM 596 N N . ASN A 1 74 ? 9.227 13.922 16.469 1 40.19 74 ASN A N 1
ATOM 597 C CA . ASN A 1 74 ? 8.438 15.141 16.625 1 40.19 74 ASN A CA 1
ATOM 598 C C . ASN A 1 74 ? 7.832 15.594 15.305 1 40.19 74 ASN A C 1
ATOM 600 O O . ASN A 1 74 ? 8.531 16.156 14.461 1 40.19 74 ASN A O 1
ATOM 604 N N . ALA A 1 75 ? 6.957 14.773 14.727 1 48.16 75 ALA A N 1
ATOM 605 C CA . ALA A 1 75 ? 6.242 15.109 13.5 1 48.16 75 ALA A CA 1
ATOM 606 C C . ALA A 1 75 ? 5.586 16.484 13.609 1 48.16 75 ALA A C 1
ATOM 608 O O . ALA A 1 75 ? 4.594 16.656 14.32 1 48.16 75 ALA A O 1
ATOM 609 N N . LYS A 1 76 ? 6.316 17.469 13.43 1 53.62 76 LYS A N 1
ATOM 610 C CA . LYS A 1 76 ? 5.898 18.859 13.281 1 53.62 76 LYS A CA 1
ATOM 611 C C . LYS A 1 76 ? 4.707 18.984 12.336 1 53.62 76 LYS A C 1
ATOM 613 O O . LYS A 1 76 ? 4.184 17.969 11.859 1 53.62 76 LYS A O 1
ATOM 618 N N . HIS A 1 77 ? 4.363 20.109 11.727 1 57.91 77 HIS A N 1
ATOM 619 C CA . HIS A 1 77 ? 3.309 20.703 10.922 1 57.91 77 HIS A CA 1
ATOM 620 C C . HIS A 1 77 ? 3.068 19.906 9.648 1 57.91 77 HIS A C 1
ATOM 622 O O . HIS A 1 77 ? 1.979 19.953 9.07 1 57.91 77 HIS A O 1
ATOM 628 N N . ASP A 1 78 ? 3.842 18.781 9.508 1 71.19 78 ASP A N 1
ATOM 629 C CA . ASP A 1 78 ? 3.775 18.156 8.188 1 71.19 78 ASP A CA 1
ATOM 630 C C . ASP A 1 78 ? 2.727 17.047 8.164 1 71.19 78 ASP A C 1
ATOM 632 O O . ASP A 1 78 ? 2.211 16.703 7.094 1 71.19 78 ASP A O 1
ATOM 636 N N . GLU A 1 79 ? 2.385 16.484 9.312 1 74.25 79 GLU A N 1
ATOM 637 C CA . GLU A 1 79 ? 1.452 15.359 9.383 1 74.25 79 GLU A CA 1
ATOM 638 C C . GLU A 1 79 ? 0.035 15.789 9.023 1 74.25 79 GLU A C 1
ATOM 640 O O . GLU A 1 79 ? -0.771 14.984 8.562 1 74.25 79 GLU A O 1
ATOM 645 N N . ILE A 1 80 ? -0.181 17.062 9.203 1 75 80 ILE A N 1
ATOM 646 C CA . ILE A 1 80 ? -1.503 17.594 8.875 1 75 80 ILE A CA 1
ATOM 647 C C . ILE A 1 80 ? -1.373 18.734 7.867 1 75 80 ILE A C 1
ATOM 649 O O . ILE A 1 80 ? -2.066 19.75 7.973 1 75 80 ILE A O 1
ATOM 653 N N . LEU A 1 81 ? -0.443 18.5 7.062 1 72.62 81 LEU A N 1
ATOM 654 C CA . LEU A 1 81 ? -0.29 19.469 5.984 1 72.62 81 LEU A CA 1
ATOM 655 C C . LEU A 1 81 ? -1.602 19.656 5.227 1 72.62 81 LEU A C 1
ATOM 657 O O . LEU A 1 81 ? -2.264 18.672 4.879 1 72.62 81 LEU A O 1
ATOM 661 N N . GLY A 1 82 ? -2.057 20.922 5.066 1 63.53 82 GLY A N 1
ATOM 662 C CA . GLY A 1 82 ? -3.281 21.25 4.355 1 63.53 82 GLY A CA 1
ATOM 663 C C . GLY A 1 82 ? -4.438 21.578 5.281 1 63.53 82 GLY A C 1
ATOM 664 O O . GLY A 1 82 ? -5.461 22.109 4.84 1 63.53 82 GLY A O 1
ATOM 665 N N . VAL A 1 83 ? -4.285 21.125 6.562 1 67.25 83 VAL A N 1
ATOM 666 C CA . VAL A 1 83 ? -5.324 21.469 7.523 1 67.25 83 VAL A CA 1
ATOM 667 C C . VAL A 1 83 ? -5.176 22.938 7.93 1 67.25 83 VAL A C 1
ATOM 669 O O . VAL A 1 83 ? -4.113 23.359 8.406 1 67.25 83 VAL A O 1
ATOM 672 N N . PRO A 1 84 ? -6.238 23.688 7.449 1 59 84 PRO A N 1
ATOM 673 C CA . PRO A 1 84 ? -6.125 25.109 7.789 1 59 84 PRO A CA 1
ATOM 674 C C . PRO A 1 84 ? -6.094 25.359 9.297 1 59 84 PRO A C 1
ATOM 676 O O . PRO A 1 84 ? -6.734 24.625 10.055 1 59 84 PRO A O 1
ATOM 679 N N . GLU A 1 85 ? -5.004 25.891 9.758 1 51.88 85 GLU A N 1
ATOM 680 C CA . GLU A 1 85 ? -4.969 26.266 11.172 1 51.88 85 GLU A CA 1
ATOM 681 C C . GLU A 1 85 ? -6.191 27.094 11.547 1 51.88 85 GLU A C 1
ATOM 683 O O . GLU A 1 85 ? -6.484 28.109 10.914 1 51.88 85 GLU A O 1
ATOM 688 N N . SER A 1 86 ? -7.285 26.344 12.023 1 45.69 86 SER A N 1
ATOM 689 C CA . SER A 1 86 ? -8.555 26.969 12.391 1 45.69 86 SER A CA 1
ATOM 690 C C . SER A 1 86 ? -8.336 28.281 13.133 1 45.69 86 SER A C 1
ATOM 692 O O . SER A 1 86 ? -7.711 28.297 14.195 1 45.69 86 SER A O 1
ATOM 694 N N . ARG A 1 87 ? -7.938 29.406 12.523 1 41.38 87 ARG A N 1
ATOM 695 C CA . ARG A 1 87 ? -8.047 30.672 13.227 1 41.38 87 ARG A CA 1
ATOM 696 C C . ARG A 1 87 ? -9.508 31.016 13.508 1 41.38 87 ARG A C 1
ATOM 698 O O . ARG A 1 87 ? -10.023 32.031 13 1 41.38 87 ARG A O 1
ATOM 705 N N . GLY A 1 88 ? -10.32 30.062 14.023 1 36.88 88 GLY A N 1
ATOM 706 C CA . GLY A 1 88 ? -11.633 30.375 14.562 1 36.88 88 GLY A CA 1
ATOM 707 C C . GLY A 1 88 ? -12.75 30.25 13.547 1 36.88 88 GLY A C 1
ATOM 708 O O . GLY A 1 88 ? -13.898 30.594 13.828 1 36.88 88 GLY A O 1
ATOM 709 N N . ASP A 1 89 ? -12.5 30.234 12.328 1 38.19 89 ASP A N 1
ATOM 710 C CA . ASP A 1 89 ? -13.664 30.281 11.445 1 38.19 89 ASP A CA 1
ATOM 711 C C . ASP A 1 89 ? -14.414 28.953 11.461 1 38.19 89 ASP A C 1
ATOM 713 O O . ASP A 1 89 ? -13.828 27.906 11.203 1 38.19 89 ASP A O 1
ATOM 717 N N . SER A 1 90 ? -15.258 28.906 12.438 1 37.88 90 SER A N 1
ATOM 718 C CA . SER A 1 90 ? -16.172 27.781 12.602 1 37.88 90 SER A CA 1
ATOM 719 C C . SER A 1 90 ? -16.672 27.266 11.25 1 37.88 90 SER A C 1
ATOM 721 O O . SER A 1 90 ? -16.766 28.031 10.297 1 37.88 90 SER A O 1
ATOM 723 N N . PHE A 1 91 ? -16.312 25.984 11.023 1 43.44 91 PHE A N 1
ATOM 724 C CA . PHE A 1 91 ? -16.969 25.328 9.898 1 43.44 91 PHE A CA 1
ATOM 725 C C . PHE A 1 91 ? -18.453 25.719 9.836 1 43.44 91 PHE A C 1
ATOM 727 O O . PHE A 1 91 ? -19.172 25.547 10.82 1 43.44 91 PHE A O 1
ATOM 734 N N . GLU A 1 92 ? -18.875 26.891 9.477 1 36.59 92 GLU A N 1
ATOM 735 C CA . GLU A 1 92 ? -20.312 27.094 9.414 1 36.59 92 GLU A CA 1
ATOM 736 C C . GLU A 1 92 ? -21.062 25.781 9.258 1 36.59 92 GLU A C 1
ATOM 738 O O . GLU A 1 92 ? -20.469 24.766 8.852 1 36.59 92 GLU A O 1
ATOM 743 N N . GLY A 1 93 ? -22.469 25.672 9.367 1 33.56 93 GLY A N 1
ATOM 744 C CA . GLY A 1 93 ? -23.531 24.719 9.641 1 33.56 93 GLY A CA 1
ATOM 745 C C . GLY A 1 93 ? -23.344 23.406 8.883 1 33.56 93 GLY A C 1
ATOM 746 O O . GLY A 1 93 ? -22.531 23.312 7.973 1 33.56 93 GLY A O 1
ATOM 747 N N . PRO A 1 94 ? -24.062 22.344 9.422 1 37.53 94 PRO A N 1
ATOM 748 C CA . PRO A 1 94 ? -24.203 20.922 9.047 1 37.53 94 PRO A CA 1
ATOM 749 C C . PRO A 1 94 ? -24.078 20.703 7.543 1 37.53 94 PRO A C 1
ATOM 751 O O . PRO A 1 94 ? -23.547 19.672 7.117 1 37.53 94 PRO A O 1
ATOM 754 N N . HIS A 1 95 ? -25.078 21.188 6.781 1 38.09 95 HIS A N 1
ATOM 755 C CA . HIS A 1 95 ? -25.812 20.781 5.582 1 38.09 95 HIS A CA 1
ATOM 756 C C . HIS A 1 95 ? -25.125 21.297 4.32 1 38.09 95 HIS A C 1
ATOM 758 O O . HIS A 1 95 ? -25.453 20.875 3.211 1 38.09 95 HIS A O 1
ATOM 764 N N . GLY A 1 96 ? -24.609 22.719 4.258 1 39.22 96 GLY A N 1
ATOM 765 C CA . GLY A 1 96 ? -24.594 23.312 2.934 1 39.22 96 GLY A CA 1
ATOM 766 C C . GLY A 1 96 ? -23.234 23.266 2.271 1 39.22 96 GLY A C 1
ATOM 767 O O . GLY A 1 96 ? -22.969 24.016 1.321 1 39.22 96 GLY A O 1
ATOM 768 N N . ARG A 1 97 ? -22.125 22.875 2.928 1 48.25 97 ARG A N 1
ATOM 769 C CA . ARG A 1 97 ? -20.891 23.109 2.16 1 48.25 97 ARG A CA 1
ATOM 770 C C . ARG A 1 97 ? -20.672 22 1.143 1 48.25 97 ARG A C 1
ATOM 772 O O . ARG A 1 97 ? -21.125 20.875 1.332 1 48.25 97 ARG A O 1
ATOM 779 N N . ASN A 1 98 ? -20.141 22.453 0.005 1 62.41 98 ASN A N 1
ATOM 780 C CA . ASN A 1 98 ? -19.656 21.656 -1.118 1 62.41 98 ASN A CA 1
ATOM 781 C C . ASN A 1 98 ? -18.609 20.641 -0.68 1 62.41 98 ASN A C 1
ATOM 783 O O . ASN A 1 98 ? -17.641 21 -0.004 1 62.41 98 ASN A O 1
ATOM 787 N N . ILE A 1 99 ? -18.953 19.469 -0.513 1 65.06 99 ILE A N 1
ATOM 788 C CA . ILE A 1 99 ? -18.094 18.328 -0.177 1 65.06 99 ILE A CA 1
ATOM 789 C C . ILE A 1 99 ? -16.672 18.594 -0.673 1 65.06 99 ILE A C 1
ATOM 791 O O . ILE A 1 99 ? -15.695 18.234 -0.007 1 65.06 99 ILE A O 1
ATOM 795 N N . SER A 1 100 ? -16.625 19.312 -1.715 1 66.25 100 SER A N 1
ATOM 796 C CA . SER A 1 100 ? -15.312 19.625 -2.271 1 66.25 100 SER A CA 1
ATOM 797 C C . SER A 1 100 ? -14.508 20.531 -1.336 1 66.25 100 SER A C 1
ATOM 799 O O . SER A 1 100 ? -13.305 20.344 -1.176 1 66.25 100 SER A O 1
ATOM 801 N N . GLN A 1 101 ? -15.203 21.375 -0.701 1 69.38 101 GLN A N 1
ATOM 802 C CA . GLN A 1 101 ? -14.547 22.266 0.246 1 69.38 101 GLN A CA 1
ATOM 803 C C . GLN A 1 101 ? -14.086 21.516 1.489 1 69.38 101 GLN A C 1
ATOM 805 O O . GLN A 1 101 ? -13.016 21.797 2.031 1 69.38 101 GLN A O 1
ATOM 810 N N . LEU A 1 102 ? -14.906 20.562 1.813 1 71.06 102 LEU A N 1
ATOM 811 C CA . LEU A 1 102 ? -14.539 19.75 2.973 1 71.06 102 LEU A CA 1
ATOM 812 C C . LEU A 1 102 ? -13.281 18.938 2.691 1 71.06 102 LEU A C 1
ATOM 814 O O . LEU A 1 102 ? -12.406 18.828 3.551 1 71.06 102 LEU A O 1
ATOM 818 N N . LEU A 1 103 ? -13.188 18.484 1.521 1 73 103 LEU A N 1
ATOM 819 C CA . LEU A 1 103 ? -12.023 17.672 1.15 1 73 103 LEU A CA 1
ATOM 820 C C . LEU A 1 103 ? -10.758 18.531 1.158 1 73 103 LEU A C 1
ATOM 822 O O . LEU A 1 103 ? -9.688 18.047 1.539 1 73 103 LEU A O 1
ATOM 826 N N . HIS A 1 104 ? -10.945 19.719 0.809 1 69.81 104 HIS A N 1
ATOM 827 C CA . HIS A 1 104 ? -9.797 20.625 0.776 1 69.81 104 HIS A CA 1
ATOM 828 C C . HIS A 1 104 ? -9.438 21.094 2.178 1 69.81 104 HIS A C 1
ATOM 830 O O . HIS A 1 104 ? -8.266 21.062 2.564 1 69.81 104 HIS A O 1
ATOM 836 N N . LYS A 1 105 ? -10.43 21.422 2.949 1 67.81 105 LYS A N 1
ATOM 837 C CA . LYS A 1 105 ? -10.211 22 4.27 1 67.81 105 LYS A CA 1
ATOM 838 C C . LYS A 1 105 ? -9.688 20.953 5.254 1 67.81 105 LYS A C 1
ATOM 840 O O . LYS A 1 105 ? -9.078 21.312 6.266 1 67.81 105 LYS A O 1
ATOM 845 N N . THR A 1 106 ? -9.93 19.766 4.922 1 72.56 106 THR A N 1
ATOM 846 C CA . THR A 1 106 ? -9.523 18.703 5.828 1 72.56 106 THR A CA 1
ATOM 847 C C . THR A 1 106 ? -8.164 18.141 5.426 1 72.56 106 THR A C 1
ATOM 849 O O . THR A 1 106 ? -7.691 17.156 6.004 1 72.56 106 THR A O 1
ATOM 852 N N . GLY A 1 107 ? -7.559 18.766 4.488 1 80.19 107 GLY A N 1
ATOM 853 C CA . GLY A 1 107 ? -6.238 18.297 4.098 1 80.19 107 GLY A CA 1
ATOM 854 C C . GLY A 1 107 ? -6.25 16.922 3.467 1 80.19 107 GLY A C 1
ATOM 855 O O . GLY A 1 107 ? -5.332 16.125 3.68 1 80.19 107 GLY A O 1
ATOM 856 N N . ILE A 1 108 ? -7.328 16.672 2.83 1 86.25 108 ILE A N 1
ATOM 857 C CA . ILE A 1 108 ? -7.434 15.352 2.211 1 86.25 108 ILE A CA 1
ATOM 858 C C . ILE A 1 108 ? -6.938 15.422 0.768 1 86.25 108 ILE A C 1
ATOM 860 O O . ILE A 1 108 ? -6.012 14.703 0.391 1 86.25 108 ILE A O 1
ATOM 864 N N . LEU A 1 109 ? -7.516 16.328 0.007 1 88.5 109 LEU A N 1
ATOM 865 C CA . LEU A 1 109 ? -7.148 16.469 -1.397 1 88.5 109 LEU A CA 1
ATOM 866 C C . LEU A 1 109 ? -6.801 17.922 -1.723 1 88.5 109 LEU A C 1
ATOM 868 O O . LEU A 1 109 ? -7.352 18.844 -1.125 1 88.5 109 LEU A O 1
ATOM 872 N N . SER A 1 110 ? -5.883 18.109 -2.58 1 88.44 110 SER A N 1
ATOM 873 C CA . SER A 1 110 ? -5.551 19.406 -3.172 1 88.44 110 SER A CA 1
ATOM 874 C C . SER A 1 110 ? -5.801 19.406 -4.676 1 88.44 110 SER A C 1
ATOM 876 O O . SER A 1 110 ? -5.285 18.547 -5.398 1 88.44 110 SER A O 1
ATOM 878 N N . LYS A 1 111 ? -6.566 20.328 -5.109 1 86.5 111 LYS A N 1
ATOM 879 C CA . LYS A 1 111 ? -6.898 20.375 -6.531 1 86.5 111 LYS A CA 1
ATOM 880 C C . LYS A 1 111 ? -5.707 20.875 -7.352 1 86.5 111 LYS A C 1
ATOM 882 O O . LYS A 1 111 ? -5.133 21.922 -7.059 1 86.5 111 LYS A O 1
ATOM 887 N N . VAL A 1 112 ? -5.316 20.125 -8.312 1 87.12 112 VAL A N 1
ATOM 888 C CA . VAL A 1 112 ? -4.203 20.469 -9.195 1 87.12 112 VAL A CA 1
ATOM 889 C C . VAL A 1 112 ? -4.742 20.984 -10.523 1 87.12 112 VAL A C 1
ATOM 891 O O . VAL A 1 112 ? -4.25 21.984 -11.047 1 87.12 112 VAL A O 1
ATOM 894 N N . ALA A 1 113 ? -5.695 20.359 -11.086 1 86.12 113 ALA A N 1
ATOM 895 C CA . ALA A 1 113 ? -6.426 20.688 -12.312 1 86.12 113 ALA A CA 1
ATOM 896 C C . ALA A 1 113 ? -7.828 20.078 -12.281 1 86.12 113 ALA A C 1
ATOM 898 O O . ALA A 1 113 ? -8.156 19.281 -11.398 1 86.12 113 ALA A O 1
ATOM 899 N N . PRO A 1 114 ? -8.672 20.516 -13.156 1 85.5 114 PRO A N 1
ATOM 900 C CA . PRO A 1 114 ? -10.008 19.922 -13.164 1 85.5 114 PRO A CA 1
ATOM 901 C C . PRO A 1 114 ? -9.977 18.406 -13.273 1 85.5 114 PRO A C 1
ATOM 903 O O . PRO A 1 114 ? -9.469 17.859 -14.258 1 85.5 114 PRO A O 1
ATOM 906 N N . GLY A 1 115 ? -10.477 17.734 -12.234 1 88.94 115 GLY A N 1
ATOM 907 C CA . GLY A 1 115 ? -10.555 16.281 -12.211 1 88.94 115 GLY A CA 1
ATOM 908 C C . GLY A 1 115 ? -9.266 15.617 -11.781 1 88.94 115 GLY A C 1
ATOM 909 O O . GLY A 1 115 ? -9.148 14.391 -11.805 1 88.94 115 GLY A O 1
ATOM 910 N N . ILE A 1 116 ? -8.289 16.406 -11.438 1 91.31 116 ILE A N 1
ATOM 911 C CA . ILE A 1 116 ? -6.98 15.891 -11.031 1 91.31 116 ILE A CA 1
ATOM 912 C C . ILE A 1 116 ? -6.621 16.438 -9.656 1 91.31 116 ILE A C 1
ATOM 914 O O . ILE A 1 116 ? -6.547 17.656 -9.453 1 91.31 116 ILE A O 1
ATOM 918 N N . TYR A 1 117 ? -6.344 15.531 -8.711 1 91.06 117 TYR A N 1
ATOM 919 C CA . TYR A 1 117 ? -6.141 15.938 -7.324 1 91.06 117 TYR A CA 1
ATOM 920 C C . TYR A 1 117 ? -4.898 15.273 -6.738 1 91.06 117 TYR A C 1
ATOM 922 O O . TYR A 1 117 ? -4.59 14.125 -7.062 1 91.06 117 TYR A O 1
ATOM 930 N N . ALA A 1 118 ? -4.242 16 -5.934 1 92.31 118 ALA A N 1
ATOM 931 C CA . ALA A 1 118 ? -3.186 15.445 -5.094 1 92.31 118 ALA A CA 1
ATOM 932 C C . ALA A 1 118 ? -3.736 14.992 -3.746 1 92.31 118 ALA A C 1
ATOM 934 O O . ALA A 1 118 ? -4.602 15.656 -3.168 1 92.31 118 ALA A O 1
ATOM 935 N N . GLY A 1 119 ? -3.297 13.82 -3.332 1 93.5 119 GLY A N 1
ATOM 936 C CA . GLY A 1 119 ? -3.602 13.383 -1.978 1 93.5 119 GLY A CA 1
ATOM 937 C C . GLY A 1 119 ? -2.611 13.906 -0.95 1 93.5 119 GLY A C 1
ATOM 938 O O . GLY A 1 119 ? -1.411 13.641 -1.048 1 93.5 119 GLY A O 1
ATOM 939 N N . LEU A 1 120 ? -3.098 14.617 0.008 1 94.31 120 LEU A N 1
ATOM 940 C CA . LEU A 1 120 ? -2.266 15.125 1.091 1 94.31 120 LEU A CA 1
ATOM 941 C C . LEU A 1 120 ? -2.109 14.094 2.197 1 94.31 120 LEU A C 1
ATOM 943 O O . LEU A 1 120 ? -2.635 12.977 2.09 1 94.31 120 LEU A O 1
ATOM 947 N N . PRO A 1 121 ? -1.298 14.344 3.229 1 93.94 121 PRO A N 1
ATOM 948 C CA . PRO A 1 121 ? -0.966 13.289 4.184 1 93.94 121 PRO A CA 1
ATOM 949 C C . PRO A 1 121 ? -2.201 12.688 4.855 1 93.94 121 PRO A C 1
ATOM 951 O O . PRO A 1 121 ? -2.316 11.461 4.965 1 93.94 121 PRO A O 1
ATOM 954 N N . VAL A 1 122 ? -3.131 13.516 5.32 1 93.81 122 VAL A N 1
ATOM 955 C CA . VAL A 1 122 ? -4.34 13.023 5.969 1 93.81 122 VAL A CA 1
ATOM 956 C C . VAL A 1 122 ? -5.148 12.172 4.988 1 93.81 122 VAL A C 1
ATOM 958 O O . VAL A 1 122 ? -5.586 11.07 5.324 1 93.81 122 VAL A O 1
ATOM 961 N N . GLY A 1 123 ? -5.297 12.75 3.793 1 93.38 123 GLY A N 1
ATOM 962 C CA . GLY A 1 123 ? -6.008 12.016 2.762 1 93.38 123 GLY A CA 1
ATOM 963 C C . GLY A 1 123 ? -5.355 10.688 2.412 1 93.38 123 GLY A C 1
ATOM 964 O O . GLY A 1 123 ? -6.043 9.688 2.213 1 93.38 123 GLY A O 1
ATOM 965 N N . HIS A 1 124 ? -4.078 10.711 2.33 1 95.06 124 HIS A N 1
ATOM 966 C CA . HIS A 1 124 ? -3.35 9.492 2.021 1 95.06 124 HIS A CA 1
ATOM 967 C C . HIS A 1 124 ? -3.574 8.43 3.094 1 95.06 124 HIS A C 1
ATOM 969 O O . HIS A 1 124 ? -3.752 7.25 2.781 1 95.06 124 HIS A O 1
ATOM 975 N N . LYS A 1 125 ? -3.533 8.812 4.348 1 95.75 125 LYS A N 1
ATOM 976 C CA . LYS A 1 125 ? -3.742 7.863 5.441 1 95.75 125 LYS A CA 1
ATOM 977 C C . LYS A 1 125 ? -5.133 7.238 5.367 1 95.75 125 LYS A C 1
ATOM 979 O O . LYS A 1 125 ? -5.285 6.031 5.547 1 95.75 125 LYS A O 1
ATOM 984 N N . ILE A 1 126 ? -6.113 8.07 5.094 1 96.06 126 ILE A N 1
ATOM 985 C CA . ILE A 1 126 ? -7.477 7.566 4.984 1 96.06 126 ILE A CA 1
ATOM 986 C C . ILE A 1 126 ? -7.574 6.59 3.814 1 96.06 126 ILE A C 1
ATOM 988 O O . ILE A 1 126 ? -8.133 5.5 3.953 1 96.06 126 ILE A O 1
ATOM 992 N N . MET A 1 127 ? -6.988 6.953 2.709 1 96.5 127 MET A N 1
ATOM 993 C CA . MET A 1 127 ? -7.023 6.102 1.522 1 96.5 127 MET A CA 1
ATOM 994 C C . MET A 1 127 ? -6.316 4.777 1.782 1 96.5 127 MET A C 1
ATOM 996 O O . MET A 1 127 ? -6.777 3.725 1.338 1 96.5 127 MET A O 1
ATOM 1000 N N . ALA A 1 128 ? -5.211 4.863 2.455 1 96.94 128 ALA A N 1
ATOM 1001 C CA . ALA A 1 128 ? -4.461 3.65 2.766 1 96.94 128 ALA A CA 1
ATOM 1002 C C . ALA A 1 128 ? -5.289 2.699 3.623 1 96.94 128 ALA A C 1
ATOM 1004 O O . ALA A 1 128 ? -5.242 1.48 3.434 1 96.94 128 ALA A O 1
ATOM 1005 N N . ARG A 1 129 ? -6.004 3.217 4.586 1 97.5 129 ARG A N 1
ATOM 1006 C CA . ARG A 1 129 ? -6.859 2.395 5.438 1 97.5 129 ARG A CA 1
ATOM 1007 C C . ARG A 1 129 ? -8.008 1.792 4.637 1 97.5 129 ARG A C 1
ATOM 1009 O O . ARG A 1 129 ? -8.352 0.621 4.82 1 97.5 129 ARG A O 1
ATOM 1016 N N . LEU A 1 130 ? -8.547 2.588 3.74 1 97.75 130 LEU A N 1
ATOM 1017 C CA . LEU A 1 130 ? -9.594 2.076 2.861 1 97.75 130 LEU A CA 1
ATOM 1018 C C . LEU A 1 130 ? -9.07 0.936 1.996 1 97.75 130 LEU A C 1
ATOM 1020 O O . LEU A 1 130 ? -9.727 -0.099 1.861 1 97.75 130 LEU A O 1
ATOM 1024 N N . GLU A 1 131 ? -7.949 1.136 1.431 1 98.25 131 GLU A N 1
ATOM 1025 C CA . GLU A 1 131 ? -7.332 0.105 0.601 1 98.25 131 GLU A CA 1
ATOM 1026 C C . GLU A 1 131 ? -7.102 -1.179 1.395 1 98.25 131 GLU A C 1
ATOM 1028 O O . GLU A 1 131 ? -7.312 -2.279 0.878 1 98.25 131 GLU A O 1
ATOM 1033 N N . ARG A 1 132 ? -6.684 -1.05 2.635 1 98 132 ARG A N 1
ATOM 1034 C CA . ARG A 1 132 ? -6.438 -2.227 3.463 1 98 132 ARG A CA 1
ATOM 1035 C C . ARG A 1 132 ? -7.723 -3.002 3.711 1 98 132 ARG A C 1
ATOM 1037 O O . ARG A 1 132 ? -7.73 -4.234 3.668 1 98 132 ARG A O 1
ATOM 1044 N N . VAL A 1 133 ? -8.766 -2.283 3.996 1 98.31 133 VAL A N 1
ATOM 1045 C CA . VAL A 1 133 ? -10.055 -2.938 4.18 1 98.31 133 VAL A CA 1
ATOM 1046 C C . VAL A 1 133 ? -10.398 -3.766 2.941 1 98.31 133 VAL A C 1
ATOM 1048 O O . VAL A 1 133 ? -10.758 -4.941 3.051 1 98.31 133 VAL A O 1
ATOM 1051 N N . VAL A 1 134 ? -10.227 -3.148 1.788 1 98.62 134 VAL A N 1
ATOM 1052 C CA . VAL A 1 134 ? -10.539 -3.816 0.53 1 98.62 134 VAL A CA 1
ATOM 1053 C C . VAL A 1 134 ? -9.625 -5.023 0.339 1 98.62 134 VAL A C 1
ATOM 1055 O O . VAL A 1 134 ? -10.078 -6.102 -0.04 1 98.62 134 VAL A O 1
ATOM 1058 N N . ARG A 1 135 ? -8.367 -4.914 0.628 1 98.12 135 ARG A N 1
ATOM 1059 C CA . ARG A 1 135 ? -7.406 -6 0.451 1 98.12 135 ARG A CA 1
ATOM 1060 C C . ARG A 1 135 ? -7.75 -7.184 1.348 1 98.12 135 ARG A C 1
ATOM 1062 O O . ARG A 1 135 ? -7.66 -8.336 0.921 1 98.12 135 ARG A O 1
ATOM 1069 N N . VAL A 1 136 ? -8.078 -6.883 2.584 1 97.62 136 VAL A N 1
ATOM 1070 C CA . VAL A 1 136 ? -8.414 -7.945 3.523 1 97.62 136 VAL A CA 1
ATOM 1071 C C . VAL A 1 136 ? -9.648 -8.695 3.033 1 97.62 136 VAL A C 1
ATOM 1073 O O . VAL A 1 136 ? -9.68 -9.93 3.041 1 97.62 136 VAL A O 1
ATOM 1076 N N . GLU A 1 137 ? -10.602 -7.953 2.555 1 98 137 GLU A N 1
ATOM 1077 C CA . GLU A 1 137 ? -11.82 -8.586 2.072 1 98 137 GLU A CA 1
ATOM 1078 C C . GLU A 1 137 ? -11.57 -9.367 0.786 1 98 137 GLU A C 1
ATOM 1080 O O . GLU A 1 137 ? -12.188 -10.406 0.557 1 98 137 GLU A O 1
ATOM 1085 N N . MET A 1 138 ? -10.711 -8.875 -0.111 1 97.81 138 MET A N 1
ATOM 1086 C CA . MET A 1 138 ? -10.32 -9.625 -1.302 1 97.81 138 MET A CA 1
ATOM 1087 C C . MET A 1 138 ? -9.617 -10.922 -0.921 1 97.81 138 MET A C 1
ATOM 1089 O O . MET A 1 138 ? -9.836 -11.961 -1.543 1 97.81 138 MET A O 1
ATOM 1093 N N . ALA A 1 139 ? -8.797 -10.836 0.095 1 95.25 139 ALA A N 1
ATOM 1094 C CA . ALA A 1 139 ? -8.102 -12.031 0.572 1 95.25 139 ALA A CA 1
ATOM 1095 C C . ALA A 1 139 ? -9.094 -13.07 1.085 1 95.25 139 ALA A C 1
ATOM 1097 O O . ALA A 1 139 ? -8.906 -14.273 0.873 1 95.25 139 ALA A O 1
ATOM 1098 N N . ARG A 1 140 ? -10.109 -12.609 1.74 1 94.31 140 ARG A N 1
ATOM 1099 C CA . ARG A 1 140 ? -11.148 -13.516 2.229 1 94.31 140 ARG A CA 1
ATOM 1100 C C . ARG A 1 140 ? -11.805 -14.266 1.076 1 94.31 140 ARG A C 1
ATOM 1102 O O . ARG A 1 140 ? -12.242 -15.406 1.239 1 94.31 140 ARG A O 1
ATOM 1109 N N . LEU A 1 141 ? -11.789 -13.602 -0.099 1 95.94 141 LEU A N 1
ATOM 1110 C CA . LEU A 1 141 ? -12.398 -14.195 -1.285 1 95.94 141 LEU A CA 1
ATOM 1111 C C . LEU A 1 141 ? -11.414 -15.102 -2.01 1 95.94 141 LEU A C 1
ATOM 1113 O O . LEU A 1 141 ? -11.758 -15.727 -3.012 1 95.94 141 LEU A O 1
ATOM 1117 N N . GLY A 1 142 ? -10.203 -15.133 -1.507 1 93.06 142 GLY A N 1
ATOM 1118 C CA . GLY A 1 142 ? -9.188 -15.914 -2.182 1 93.06 142 GLY A CA 1
ATOM 1119 C C . GLY A 1 142 ? -8.664 -15.258 -3.445 1 93.06 142 GLY A C 1
ATOM 1120 O O . GLY A 1 142 ? -8.188 -15.945 -4.355 1 93.06 142 GLY A O 1
ATOM 1121 N N . ALA A 1 143 ? -8.836 -13.953 -3.607 1 96.25 143 ALA A N 1
ATOM 1122 C CA . ALA A 1 143 ? -8.297 -13.219 -4.75 1 96.25 143 ALA A CA 1
ATOM 1123 C C . ALA A 1 143 ? -6.875 -12.742 -4.473 1 96.25 143 ALA A C 1
ATOM 1125 O O . ALA A 1 143 ? -6.547 -12.359 -3.348 1 96.25 143 ALA A O 1
ATOM 1126 N N . HIS A 1 144 ? -6.059 -12.758 -5.465 1 95.19 144 HIS A N 1
ATOM 1127 C CA . HIS A 1 144 ? -4.664 -12.367 -5.305 1 95.19 144 HIS A CA 1
ATOM 1128 C C . HIS A 1 144 ? -4.359 -11.078 -6.066 1 95.19 144 HIS A C 1
ATOM 1130 O O . HIS A 1 144 ? -4.852 -10.875 -7.18 1 95.19 144 HIS A O 1
ATOM 1136 N N . GLU A 1 145 ? -3.582 -10.234 -5.469 1 97.06 145 GLU A N 1
ATOM 1137 C CA . GLU A 1 145 ? -3.301 -8.906 -6.016 1 97.06 145 GLU A CA 1
ATOM 1138 C C . GLU A 1 145 ? -2.195 -8.969 -7.066 1 97.06 145 GLU A C 1
ATOM 1140 O O . GLU A 1 145 ? -1.196 -9.672 -6.887 1 97.06 145 GLU A O 1
ATOM 1145 N N . ILE A 1 146 ? -2.367 -8.336 -8.141 1 96.62 146 ILE A N 1
ATOM 1146 C CA . ILE A 1 146 ? -1.396 -8.141 -9.211 1 96.62 146 ILE A CA 1
ATOM 1147 C C . ILE A 1 146 ? -1.276 -6.656 -9.539 1 96.62 146 ILE A C 1
ATOM 1149 O O . ILE A 1 146 ? -1.928 -5.82 -8.906 1 96.62 146 ILE A O 1
ATOM 1153 N N . SER A 1 147 ? -0.379 -6.289 -10.414 1 96.06 147 SER A N 1
ATOM 1154 C CA . SER A 1 147 ? -0.22 -4.91 -10.867 1 96.06 147 SER A CA 1
ATOM 1155 C C . SER A 1 147 ? -0.063 -4.844 -12.383 1 96.06 147 SER A C 1
ATOM 1157 O O . SER A 1 147 ? 0.998 -5.168 -12.914 1 96.06 147 SER A O 1
ATOM 1159 N N . LEU A 1 148 ? -1.083 -4.449 -13.023 1 96.44 148 LEU A N 1
ATOM 1160 C CA . LEU A 1 148 ? -1.005 -4.273 -14.477 1 96.44 148 LEU A CA 1
ATOM 1161 C C . LEU A 1 148 ? -0.489 -2.883 -14.828 1 96.44 148 LEU A C 1
ATOM 1163 O O . LEU A 1 148 ? -0.7 -1.929 -14.07 1 96.44 148 LEU A O 1
ATOM 1167 N N . PRO A 1 149 ? 0.179 -2.762 -15.883 1 95.25 149 PRO A N 1
ATOM 1168 C CA . PRO A 1 149 ? 0.708 -1.448 -16.25 1 95.25 149 PRO A CA 1
ATOM 1169 C C . PRO A 1 149 ? -0.39 -0.447 -16.609 1 95.25 149 PRO A C 1
ATOM 1171 O O . PRO A 1 149 ? -1.465 -0.838 -17.062 1 95.25 149 PRO A O 1
ATOM 1174 N N . ILE A 1 150 ? -0.068 0.812 -16.359 1 96.69 150 ILE A N 1
ATOM 1175 C CA . ILE A 1 150 ? -0.945 1.923 -16.719 1 96.69 150 ILE A CA 1
ATOM 1176 C C . ILE A 1 150 ? -0.884 2.172 -18.219 1 96.69 150 ILE A C 1
ATOM 1178 O O . ILE A 1 150 ? -1.916 2.369 -18.859 1 96.69 150 ILE A O 1
ATOM 1182 N N . LEU A 1 151 ? 0.331 2.123 -18.766 1 94.62 151 LEU A N 1
ATOM 1183 C CA . LEU A 1 151 ? 0.497 2.23 -20.219 1 94.62 151 LEU A CA 1
ATOM 1184 C C . LEU A 1 151 ? 0.066 0.944 -20.906 1 94.62 151 LEU A C 1
ATOM 1186 O O . LEU A 1 151 ? 0.574 -0.135 -20.594 1 94.62 151 LEU A O 1
ATOM 1190 N N . GLN A 1 152 ? -0.812 1.079 -21.828 1 90.62 152 GLN A N 1
ATOM 1191 C CA . GLN A 1 152 ? -1.285 -0.075 -22.594 1 90.62 152 GLN A CA 1
ATOM 1192 C C . GLN A 1 152 ? -0.996 0.087 -24.078 1 90.62 152 GLN A C 1
ATOM 1194 O O . GLN A 1 152 ? -1.411 1.071 -24.688 1 90.62 152 GLN A O 1
ATOM 1199 N N . PRO A 1 153 ? -0.244 -0.845 -24.578 1 87.06 153 PRO A N 1
ATOM 1200 C CA . PRO A 1 153 ? -0.033 -0.777 -26.016 1 87.06 153 PRO A CA 1
ATOM 1201 C C . PRO A 1 153 ? -1.342 -0.755 -26.812 1 87.06 153 PRO A C 1
ATOM 1203 O O . PRO A 1 153 ? -2.352 -1.293 -26.344 1 87.06 153 PRO A O 1
ATOM 1206 N N . GLU A 1 154 ? -1.062 -0.259 -27.984 1 80.12 154 GLU A N 1
ATOM 1207 C CA . GLU A 1 154 ? -2.229 -0.207 -28.859 1 80.12 154 GLU A CA 1
ATOM 1208 C C . GLU A 1 154 ? -2.684 -1.608 -29.25 1 80.12 154 GLU A C 1
ATOM 1210 O O . GLU A 1 154 ? -1.865 -2.525 -29.359 1 80.12 154 GLU A O 1
ATOM 1215 N N . GLY A 1 155 ? -3.906 -1.965 -29.328 1 76.44 155 GLY A N 1
ATOM 1216 C CA . GLY A 1 155 ? -4.387 -3.248 -29.812 1 76.44 155 GLY A CA 1
ATOM 1217 C C . GLY A 1 155 ? -5.004 -4.105 -28.719 1 76.44 155 GLY A C 1
ATOM 1218 O O . GLY A 1 155 ? -5.688 -5.09 -29.016 1 76.44 155 GLY A O 1
ATOM 1219 N N . ILE A 1 156 ? -4.59 -3.771 -27.562 1 75.19 156 ILE A N 1
ATOM 1220 C CA . ILE A 1 156 ? -5.141 -4.586 -26.484 1 75.19 156 ILE A CA 1
ATOM 1221 C C . ILE A 1 156 ? -6.652 -4.391 -26.406 1 75.19 156 ILE A C 1
ATOM 1223 O O . ILE A 1 156 ? -7.402 -5.359 -26.25 1 75.19 156 ILE A O 1
ATOM 1227 N N . MET A 1 157 ? -7.094 -3.154 -26.594 1 70.44 157 MET A N 1
ATOM 1228 C CA . MET A 1 157 ? -8.508 -2.855 -26.438 1 70.44 157 MET A CA 1
ATOM 1229 C C . MET A 1 157 ? -9.188 -2.652 -27.781 1 70.44 157 MET A C 1
ATOM 1231 O O . MET A 1 157 ? -9.859 -1.644 -28 1 70.44 157 MET A O 1
ATOM 1235 N N . ILE A 1 158 ? -9.102 -3.57 -28.656 1 67.44 158 ILE A N 1
ATOM 1236 C CA . ILE A 1 158 ? -9.617 -3.344 -30 1 67.44 158 ILE A CA 1
ATOM 1237 C C . ILE A 1 158 ? -11.141 -3.271 -29.953 1 67.44 158 ILE A C 1
ATOM 1239 O O . ILE A 1 158 ? -11.734 -2.312 -30.453 1 67.44 158 ILE A O 1
ATOM 1243 N N . SER A 1 159 ? -11.789 -4.223 -29.359 1 65.19 159 SER A N 1
ATOM 1244 C CA . SER A 1 159 ? -13.242 -4.324 -29.406 1 65.19 159 SER A CA 1
ATOM 1245 C C . SER A 1 159 ? -13.898 -3.215 -28.594 1 65.19 159 SER A C 1
ATOM 1247 O O . SER A 1 159 ? -15.023 -2.797 -28.891 1 65.19 159 SER A O 1
ATOM 1249 N N . ARG A 1 160 ? -13.172 -2.654 -27.625 1 70.56 160 ARG A N 1
ATOM 1250 C CA . ARG A 1 160 ? -13.844 -1.698 -26.75 1 70.56 160 ARG A CA 1
ATOM 1251 C C . ARG A 1 160 ? -13.336 -0.281 -27 1 70.56 160 ARG A C 1
ATOM 1253 O O . ARG A 1 160 ? -13.703 0.648 -26.266 1 70.56 160 ARG A O 1
ATOM 1260 N N . LEU A 1 161 ? -12.586 -0.175 -27.938 1 74.81 161 LEU A N 1
ATOM 1261 C CA . LEU A 1 161 ? -12.133 1.164 -28.297 1 74.81 161 LEU A CA 1
ATOM 1262 C C . LEU A 1 161 ? -13.312 2.086 -28.578 1 74.81 161 LEU A C 1
ATOM 1264 O O . LEU A 1 161 ? -13.289 3.262 -28.203 1 74.81 161 LEU A O 1
ATOM 1268 N N . SER A 1 162 ? -14.312 1.438 -29.188 1 73.62 162 SER A N 1
ATOM 1269 C CA . SER A 1 162 ? -15.484 2.23 -29.516 1 73.62 162 SER A CA 1
ATOM 1270 C C . SER A 1 162 ? -16.266 2.629 -28.266 1 73.62 162 SER A C 1
ATOM 1272 O O . SER A 1 162 ? -16.906 3.678 -28.25 1 73.62 162 SER A O 1
ATOM 1274 N N . GLU A 1 163 ? -16.188 1.787 -27.297 1 74.94 163 GLU A N 1
ATOM 1275 C CA . GLU A 1 163 ? -16.906 2.053 -26.062 1 74.94 163 GLU A CA 1
ATOM 1276 C C . GLU A 1 163 ? -16.312 3.238 -25.312 1 74.94 163 GLU A C 1
ATOM 1278 O O . GLU A 1 163 ? -17.031 4.047 -24.734 1 74.94 163 GLU A O 1
ATOM 1283 N N . PHE A 1 164 ? -15.102 3.357 -25.297 1 78.12 164 PHE A N 1
ATOM 1284 C CA . PHE A 1 164 ? -14.453 4.434 -24.547 1 78.12 164 PHE A CA 1
ATOM 1285 C C . PHE A 1 164 ? -14.297 5.676 -25.422 1 78.12 164 PHE A C 1
ATOM 1287 O O . PHE A 1 164 ? -14.414 6.801 -24.938 1 78.12 164 PHE A O 1
ATOM 1294 N N . GLY A 1 165 ? -14.109 5.402 -26.703 1 77.69 165 GLY A N 1
ATOM 1295 C CA . GLY A 1 165 ? -14.047 6.516 -27.641 1 77.69 165 GLY A CA 1
ATOM 1296 C C . GLY A 1 165 ? -13.164 7.656 -27.156 1 77.69 165 GLY A C 1
ATOM 1297 O O . GLY A 1 165 ? -11.984 7.457 -26.875 1 77.69 165 GLY A O 1
ATOM 1298 N N . SER A 1 166 ? -13.844 8.75 -26.828 1 80 166 SER A N 1
ATOM 1299 C CA . SER A 1 166 ? -13.156 9.984 -26.469 1 80 166 SER A CA 1
ATOM 1300 C C . SER A 1 166 ? -12.703 9.961 -25.016 1 80 166 SER A C 1
ATOM 1302 O O . SER A 1 166 ? -11.883 10.781 -24.594 1 80 166 SER A O 1
ATOM 1304 N N . ASP A 1 167 ? -13.078 8.969 -24.266 1 85.69 167 ASP A N 1
ATOM 1305 C CA . ASP A 1 167 ? -12.719 8.906 -22.844 1 85.69 167 ASP A CA 1
ATOM 1306 C C . ASP A 1 167 ? -11.344 8.273 -22.656 1 85.69 167 ASP A C 1
ATOM 1308 O O . ASP A 1 167 ? -10.766 8.328 -21.578 1 85.69 167 ASP A O 1
ATOM 1312 N N . LEU A 1 168 ? -10.914 7.746 -23.75 1 89.06 168 LEU A N 1
ATOM 1313 C CA . LEU A 1 168 ? -9.617 7.07 -23.688 1 89.06 168 LEU A CA 1
ATOM 1314 C C . LEU A 1 168 ? -8.477 8.047 -23.938 1 89.06 168 LEU A C 1
ATOM 1316 O O . LEU A 1 168 ? -8.422 8.68 -25 1 89.06 168 LEU A O 1
ATOM 1320 N N . TYR A 1 169 ? -7.574 8.18 -22.969 1 92.25 169 TYR A N 1
ATOM 1321 C CA . TYR A 1 169 ? -6.371 8.977 -23.172 1 92.25 169 TYR A CA 1
ATOM 1322 C C . TYR A 1 169 ? -5.418 8.281 -24.141 1 92.25 169 TYR A C 1
ATOM 1324 O O . TYR A 1 169 ? -5.098 7.102 -23.953 1 92.25 169 TYR A O 1
ATOM 1332 N N . LYS A 1 170 ? -4.988 9.016 -25.078 1 90.12 170 LYS A N 1
ATOM 1333 C CA . LYS A 1 170 ? -4.008 8.516 -26.031 1 90.12 170 LYS A CA 1
ATOM 1334 C C . LYS A 1 170 ? -2.629 9.109 -25.766 1 90.12 170 LYS A C 1
ATOM 1336 O O . LYS A 1 170 ? -2.51 10.297 -25.453 1 90.12 170 LYS A O 1
ATOM 1341 N N . VAL A 1 171 ? -1.64 8.227 -25.812 1 91.94 171 VAL A N 1
ATOM 1342 C CA . VAL A 1 171 ? -0.245 8.617 -25.641 1 91.94 171 VAL A CA 1
ATOM 1343 C C . VAL A 1 171 ? 0.58 8.141 -26.828 1 91.94 171 VAL A C 1
ATOM 1345 O O . VAL A 1 171 ? 0.427 7.004 -27.281 1 91.94 171 VAL A O 1
ATOM 1348 N N . VAL A 1 172 ? 1.379 9.008 -27.375 1 88.69 172 VAL A N 1
ATOM 1349 C CA . VAL A 1 172 ? 2.27 8.625 -28.469 1 88.69 172 VAL A CA 1
ATOM 1350 C C . VAL A 1 172 ? 3.719 8.656 -27.984 1 88.69 172 VAL A C 1
ATOM 1352 O O . VAL A 1 172 ? 4.195 9.672 -27.484 1 88.69 172 VAL A O 1
ATOM 1355 N N . ASP A 1 173 ? 4.371 7.547 -28.156 1 88.62 173 ASP A N 1
ATOM 1356 C CA . ASP A 1 173 ? 5.75 7.496 -27.672 1 88.62 173 ASP A CA 1
ATOM 1357 C C . ASP A 1 173 ? 6.711 8.07 -28.719 1 88.62 173 ASP A C 1
ATOM 1359 O O . ASP A 1 173 ? 6.289 8.516 -29.781 1 88.62 173 ASP A O 1
ATOM 1363 N N . ARG A 1 174 ? 7.996 8.062 -28.391 1 89.06 174 ARG A N 1
ATOM 1364 C CA . ARG A 1 174 ? 9.008 8.703 -29.234 1 89.06 174 ARG A CA 1
ATOM 1365 C C . ARG A 1 174 ? 9.172 7.969 -30.547 1 89.06 174 ARG A C 1
ATOM 1367 O O . ARG A 1 174 ? 9.734 8.516 -31.5 1 89.06 174 ARG A O 1
ATOM 1374 N N . HIS A 1 175 ? 8.766 6.723 -30.625 1 88.06 175 HIS A N 1
ATOM 1375 C CA . HIS A 1 175 ? 8.812 5.949 -31.859 1 88.06 175 HIS A CA 1
ATOM 1376 C C . HIS A 1 175 ? 7.484 6.008 -32.594 1 88.06 175 HIS A C 1
ATOM 1378 O O . HIS A 1 175 ? 7.23 5.191 -33.5 1 88.06 175 HIS A O 1
ATOM 1384 N N . ARG A 1 176 ? 6.617 6.781 -32.156 1 88.69 176 ARG A N 1
ATOM 1385 C CA . ARG A 1 176 ? 5.324 7.059 -32.781 1 88.69 176 ARG A CA 1
ATOM 1386 C C . ARG A 1 176 ? 4.359 5.891 -32.594 1 88.69 176 ARG A C 1
ATOM 1388 O O . ARG A 1 176 ? 3.449 5.688 -33.375 1 88.69 176 ARG A O 1
ATOM 1395 N N . GLN A 1 177 ? 4.648 5.137 -31.625 1 88.62 177 GLN A N 1
ATOM 1396 C CA . GLN A 1 177 ? 3.691 4.094 -31.266 1 88.62 177 GLN A CA 1
ATOM 1397 C C . GLN A 1 177 ? 2.586 4.648 -30.375 1 88.62 177 GLN A C 1
ATOM 1399 O O . GLN A 1 177 ? 2.85 5.461 -29.484 1 88.62 177 GLN A O 1
ATOM 1404 N N . LEU A 1 178 ? 1.4 4.199 -30.734 1 88.88 178 LEU A N 1
ATOM 1405 C CA . LEU A 1 178 ? 0.248 4.648 -29.953 1 88.88 178 LEU A CA 1
ATOM 1406 C C . LEU A 1 178 ? 0.036 3.771 -28.734 1 88.88 178 LEU A C 1
ATOM 1408 O O . LEU A 1 178 ? 0.071 2.541 -28.828 1 88.88 178 LEU A O 1
ATOM 1412 N N . LEU A 1 179 ? -0.119 4.391 -27.547 1 91.5 179 LEU A N 1
ATOM 1413 C CA . LEU A 1 179 ? -0.476 3.762 -26.281 1 91.5 179 LEU A CA 1
ATOM 1414 C C . LEU A 1 179 ? -1.697 4.438 -25.672 1 91.5 179 LEU A C 1
ATOM 1416 O O . LEU A 1 179 ? -2.105 5.512 -26.109 1 91.5 179 LEU A O 1
ATOM 1420 N N . HIS A 1 180 ? -2.277 3.791 -24.781 1 91.81 180 HIS A N 1
ATOM 1421 C CA . HIS A 1 180 ? -3.385 4.363 -24.016 1 91.81 180 HIS A CA 1
ATOM 1422 C C . HIS A 1 180 ? -3.127 4.281 -22.516 1 91.81 180 HIS A C 1
ATOM 1424 O O . HIS A 1 180 ? -2.367 3.428 -22.062 1 91.81 180 HIS A O 1
ATOM 1430 N N . LEU A 1 181 ? -3.693 5.289 -21.781 1 94.62 181 LEU A N 1
ATOM 1431 C CA . LEU A 1 181 ? -3.76 5.137 -20.344 1 94.62 181 LEU A CA 1
ATOM 1432 C C . LEU A 1 181 ? -4.945 4.266 -19.938 1 94.62 181 LEU A C 1
ATOM 1434 O O . LEU A 1 181 ? -6.047 4.426 -20.469 1 94.62 181 LEU A O 1
ATOM 1438 N N . SER A 1 182 ? -4.762 3.365 -19.062 1 92.94 182 SER A N 1
ATOM 1439 C CA . SER A 1 182 ? -5.723 2.316 -18.75 1 92.94 182 SER A CA 1
ATOM 1440 C C . SER A 1 182 ? -6.988 2.896 -18.125 1 92.94 182 SER A C 1
ATOM 1442 O O . SER A 1 182 ? -6.938 3.455 -17.031 1 92.94 182 SER A O 1
ATOM 1444 N N . PRO A 1 183 ? -8.117 2.803 -18.766 1 92.69 183 PRO A N 1
ATOM 1445 C CA . PRO A 1 183 ? -9.383 3.141 -18.109 1 92.69 183 PRO A CA 1
ATOM 1446 C C . PRO A 1 183 ? -9.953 1.986 -17.281 1 92.69 183 PRO A C 1
ATOM 1448 O O . PRO A 1 183 ? -10.781 2.205 -16.406 1 92.69 183 PRO A O 1
ATOM 1451 N N . THR A 1 184 ? -9.672 0.81 -17.672 1 91.69 184 THR A N 1
ATOM 1452 C CA . THR A 1 184 ? -9.953 -0.501 -17.094 1 91.69 184 THR A CA 1
ATOM 1453 C C . THR A 1 184 ? -8.969 -1.543 -17.625 1 91.69 184 THR A C 1
ATOM 1455 O O . THR A 1 184 ? -8.094 -1.227 -18.422 1 91.69 184 THR A O 1
ATOM 1458 N N . CYS A 1 185 ? -9.023 -2.818 -17.172 1 93.38 185 CYS A N 1
ATOM 1459 C CA . CYS A 1 185 ? -7.926 -3.711 -17.531 1 93.38 185 CYS A CA 1
ATOM 1460 C C . CYS A 1 185 ? -8.445 -5.105 -17.859 1 93.38 185 CYS A C 1
ATOM 1462 O O . CYS A 1 185 ? -7.711 -6.09 -17.734 1 93.38 185 CYS A O 1
ATOM 1464 N N . GLU A 1 186 ? -9.664 -5.293 -18.297 1 93.06 186 GLU A N 1
ATOM 1465 C CA . GLU A 1 186 ? -10.18 -6.621 -18.594 1 93.06 186 GLU A CA 1
ATOM 1466 C C . GLU A 1 186 ? -9.344 -7.305 -19.672 1 93.06 186 GLU A C 1
ATOM 1468 O O . GLU A 1 186 ? -8.875 -8.43 -19.484 1 93.06 186 GLU A O 1
ATOM 1473 N N . GLU A 1 187 ? -9.156 -6.617 -20.812 1 91.94 187 GLU A N 1
ATOM 1474 C CA . GLU A 1 187 ? -8.422 -7.184 -21.938 1 91.94 187 GLU A CA 1
ATOM 1475 C C . GLU A 1 187 ? -6.965 -7.461 -21.578 1 91.94 187 GLU A C 1
ATOM 1477 O O . GLU A 1 187 ? -6.422 -8.516 -21.906 1 91.94 187 GLU A O 1
ATOM 1482 N N . HIS A 1 188 ? -6.453 -6.48 -20.875 1 92.62 188 HIS A N 1
ATOM 1483 C CA . HIS A 1 188 ? -5.051 -6.613 -20.5 1 92.62 188 HIS A CA 1
ATOM 1484 C C . HIS A 1 188 ? -4.84 -7.836 -19.609 1 92.62 188 HIS A C 1
ATOM 1486 O O . HIS A 1 188 ? -3.875 -8.578 -19.797 1 92.62 188 HIS A O 1
ATOM 1492 N N . LEU A 1 189 ? -5.641 -8.023 -18.656 1 94.56 189 LEU A N 1
ATOM 1493 C CA . LEU A 1 189 ? -5.477 -9.148 -17.75 1 94.56 189 LEU A CA 1
ATOM 1494 C C . LEU A 1 189 ? -5.672 -10.477 -18.484 1 94.56 189 LEU A C 1
ATOM 1496 O O . LEU A 1 189 ? -4.988 -11.453 -18.188 1 94.56 189 LEU A O 1
ATOM 1500 N N . CYS A 1 190 ? -6.609 -10.539 -19.422 1 93.75 190 CYS A N 1
ATOM 1501 C CA . CYS A 1 190 ? -6.781 -11.742 -20.234 1 93.75 190 CYS A CA 1
ATOM 1502 C C . CYS A 1 190 ? -5.484 -12.117 -20.938 1 93.75 190 CYS A C 1
ATOM 1504 O O . CYS A 1 190 ? -5.102 -13.289 -20.969 1 93.75 190 CYS A O 1
ATOM 1506 N N . LEU A 1 191 ? -4.859 -11.125 -21.469 1 91.5 191 LEU A N 1
ATOM 1507 C CA . LEU A 1 191 ? -3.611 -11.367 -22.188 1 91.5 191 LEU A CA 1
ATOM 1508 C C . LEU A 1 191 ? -2.527 -11.867 -21.25 1 91.5 191 LEU A C 1
ATOM 1510 O O . LEU A 1 191 ? -1.759 -12.766 -21.594 1 91.5 191 LEU A O 1
ATOM 1514 N N . VAL A 1 192 ? -2.451 -11.289 -20.062 1 90.44 192 VAL A N 1
ATOM 1515 C CA . VAL A 1 192 ? -1.457 -11.711 -19.078 1 90.44 192 VAL A CA 1
ATOM 1516 C C . VAL A 1 192 ? -1.735 -13.148 -18.641 1 90.44 192 VAL A C 1
ATOM 1518 O O . VAL A 1 192 ? -0.82 -13.969 -18.578 1 90.44 192 VAL A O 1
ATOM 1521 N N . VAL A 1 193 ? -2.992 -13.461 -18.359 1 91.56 193 VAL A N 1
ATOM 1522 C CA . VAL A 1 193 ? -3.367 -14.805 -17.922 1 91.56 193 VAL A CA 1
ATOM 1523 C C . VAL A 1 193 ? -3.062 -15.805 -19.047 1 91.56 193 VAL A C 1
ATOM 1525 O O . VAL A 1 193 ? -2.525 -16.891 -18.781 1 91.56 193 VAL A O 1
ATOM 1528 N N . ARG A 1 194 ? -3.348 -15.453 -20.25 1 90.69 194 ARG A N 1
ATOM 1529 C CA . ARG A 1 194 ? -3.055 -16.328 -21.391 1 90.69 194 ARG A CA 1
ATOM 1530 C C . ARG A 1 194 ? -1.556 -16.578 -21.516 1 90.69 194 ARG A C 1
ATOM 1532 O O . ARG A 1 194 ? -1.125 -17.719 -21.672 1 90.69 194 ARG A O 1
ATOM 1539 N N . SER A 1 195 ? -0.835 -15.5 -21.438 1 86.5 195 SER A N 1
ATOM 1540 C CA . SER A 1 195 ? 0.611 -15.602 -21.594 1 86.5 195 SER A CA 1
ATOM 1541 C C . SER A 1 195 ? 1.235 -16.469 -20.516 1 86.5 195 SER A C 1
ATOM 1543 O O . SER A 1 195 ? 2.148 -17.25 -20.781 1 86.5 195 SER A O 1
ATOM 1545 N N . GLU A 1 196 ? 0.732 -16.391 -19.281 1 86.06 196 GLU A N 1
ATOM 1546 C CA . GLU A 1 196 ? 1.393 -17.016 -18.141 1 86.06 196 GLU A CA 1
ATOM 1547 C C . GLU A 1 196 ? 0.879 -18.422 -17.922 1 86.06 196 GLU A C 1
ATOM 1549 O O . GLU A 1 196 ? 1.561 -19.25 -17.297 1 86.06 196 GLU A O 1
ATOM 1554 N N . LEU A 1 197 ? -0.26 -18.766 -18.406 1 84 197 LEU A N 1
ATOM 1555 C CA . LEU A 1 197 ? -0.847 -20.062 -18.078 1 84 197 LEU A CA 1
ATOM 1556 C C . LEU A 1 197 ? -1.086 -20.875 -19.344 1 84 197 LEU A C 1
ATOM 1558 O O . LEU A 1 197 ? -1.699 -21.938 -19.297 1 84 197 LEU A O 1
ATOM 1562 N N . SER A 1 198 ? -0.598 -20.547 -20.453 1 79.12 198 SER A N 1
ATOM 1563 C CA . SER A 1 198 ? -0.804 -21.281 -21.688 1 79.12 198 SER A CA 1
ATOM 1564 C C . SER A 1 198 ? 0.027 -22.562 -21.719 1 79.12 198 SER A C 1
ATOM 1566 O O . SER A 1 198 ? 1.237 -22.531 -21.484 1 79.12 198 SER A O 1
ATOM 1568 N N . PRO A 1 199 ? -0.584 -23.688 -21.938 1 82.69 199 PRO A N 1
ATOM 1569 C CA . PRO A 1 199 ? -2.023 -23.891 -22.125 1 82.69 199 PRO A CA 1
ATOM 1570 C C . PRO A 1 199 ? -2.795 -23.891 -20.812 1 82.69 199 PRO A C 1
ATOM 1572 O O . PRO A 1 199 ? -2.33 -24.469 -19.828 1 82.69 199 PRO A O 1
ATOM 1575 N N . LEU A 1 200 ? -3.889 -23.266 -20.844 1 88 200 LEU A N 1
ATOM 1576 C CA . LEU A 1 200 ? -4.727 -23.188 -19.656 1 88 200 LEU A CA 1
ATOM 1577 C C . LEU A 1 200 ? -5.574 -24.453 -19.516 1 88 200 LEU A C 1
ATOM 1579 O O . LEU A 1 200 ? -6.297 -24.828 -20.438 1 88 200 LEU A O 1
ATOM 1583 N N . SER A 1 201 ? -5.422 -25.109 -18.406 1 86.5 201 SER A N 1
ATOM 1584 C CA . SER A 1 201 ? -6.211 -26.297 -18.125 1 86.5 201 SER A CA 1
ATOM 1585 C C . SER A 1 201 ? -7.441 -25.969 -17.281 1 86.5 201 SER A C 1
ATOM 1587 O O . SER A 1 201 ? -7.438 -24.984 -16.531 1 86.5 201 SER A O 1
ATOM 1589 N N . LYS A 1 202 ? -8.422 -26.812 -17.438 1 89 202 LYS A N 1
ATOM 1590 C CA . LYS A 1 202 ? -9.641 -26.641 -16.656 1 89 202 LYS A CA 1
ATOM 1591 C C . LYS A 1 202 ? -9.359 -26.688 -15.156 1 89 202 LYS A C 1
ATOM 1593 O O . LYS A 1 202 ? -10.016 -26.016 -14.367 1 89 202 LYS A O 1
ATOM 1598 N N . SER A 1 203 ? -8.352 -27.438 -14.75 1 83.88 203 SER A N 1
ATOM 1599 C CA . SER A 1 203 ? -8.023 -27.641 -13.344 1 83.88 203 SER A CA 1
ATOM 1600 C C . SER A 1 203 ? -7.492 -26.359 -12.711 1 83.88 203 SER A C 1
ATOM 1602 O O . SER A 1 203 ? -7.449 -26.234 -11.484 1 83.88 203 SER A O 1
ATOM 1604 N N . ARG A 1 204 ? -7.141 -25.422 -13.523 1 87.12 204 ARG A N 1
ATOM 1605 C CA . ARG A 1 204 ? -6.609 -24.172 -13.016 1 87.12 204 ARG A CA 1
ATOM 1606 C C . ARG A 1 204 ? -7.73 -23.156 -12.758 1 87.12 204 ARG A C 1
ATOM 1608 O O . ARG A 1 204 ? -7.496 -22.094 -12.188 1 87.12 204 ARG A O 1
ATOM 1615 N N . LEU A 1 205 ? -8.898 -23.547 -13.148 1 92.44 205 LEU A N 1
ATOM 1616 C CA . LEU A 1 205 ? -10.047 -22.672 -12.977 1 92.44 205 LEU A CA 1
ATOM 1617 C C . LEU A 1 205 ? -10.875 -23.094 -11.766 1 92.44 205 LEU A C 1
ATOM 1619 O O . LEU A 1 205 ? -11 -24.281 -11.484 1 92.44 205 LEU A O 1
ATOM 1623 N N . PRO A 1 206 ? -11.406 -22.078 -11.047 1 95.44 206 PRO A N 1
ATOM 1624 C CA . PRO A 1 206 ? -11.453 -20.641 -11.336 1 95.44 206 PRO A CA 1
ATOM 1625 C C . PRO A 1 206 ? -10.195 -19.906 -10.875 1 95.44 206 PRO A C 1
ATOM 1627 O O . PRO A 1 206 ? -9.453 -20.406 -10.039 1 95.44 206 PRO A O 1
ATOM 1630 N N . ILE A 1 207 ? -9.977 -18.766 -11.477 1 95.25 207 ILE A N 1
ATOM 1631 C CA . ILE A 1 207 ? -8.914 -17.828 -11.094 1 95.25 207 ILE A CA 1
ATOM 1632 C C . ILE A 1 207 ? -9.523 -16.516 -10.609 1 95.25 207 ILE A C 1
ATOM 1634 O O . ILE A 1 207 ? -10.477 -16.016 -11.211 1 95.25 207 ILE A O 1
ATOM 1638 N N . ARG A 1 208 ? -9.086 -16 -9.5 1 97.12 208 ARG A N 1
ATOM 1639 C CA . ARG A 1 208 ? -9.508 -14.703 -8.969 1 97.12 208 ARG A CA 1
ATOM 1640 C C . ARG A 1 208 ? -8.305 -13.789 -8.766 1 97.12 208 ARG A C 1
ATOM 1642 O O . ARG A 1 208 ? -7.43 -14.07 -7.945 1 97.12 208 ARG A O 1
ATOM 1649 N N . LEU A 1 209 ? -8.258 -12.695 -9.484 1 97.12 209 LEU A N 1
ATOM 1650 C CA . LEU A 1 209 ? -7.184 -11.711 -9.406 1 97.12 209 LEU A CA 1
ATOM 1651 C C . LEU A 1 209 ? -7.746 -10.305 -9.25 1 97.12 209 LEU A C 1
ATOM 1653 O O . LEU A 1 209 ? -8.867 -10.023 -9.688 1 97.12 209 LEU A O 1
ATOM 1657 N N . TYR A 1 210 ? -6.977 -9.461 -8.602 1 98.06 210 TYR A N 1
ATOM 1658 C CA . TYR A 1 210 ? -7.402 -8.07 -8.492 1 98.06 210 TYR A CA 1
ATOM 1659 C C . TYR A 1 210 ? -6.203 -7.137 -8.422 1 98.06 210 TYR A C 1
ATOM 1661 O O . TYR A 1 210 ? -5.062 -7.586 -8.312 1 98.06 210 TYR A O 1
ATOM 1669 N N . GLN A 1 211 ? -6.488 -5.875 -8.555 1 98.38 211 GLN A N 1
ATOM 1670 C CA . GLN A 1 211 ? -5.484 -4.832 -8.359 1 98.38 211 GLN A CA 1
ATOM 1671 C C . GLN A 1 211 ? -6.117 -3.557 -7.816 1 98.38 211 GLN A C 1
ATOM 1673 O O . GLN A 1 211 ? -7.316 -3.328 -7.988 1 98.38 211 GLN A O 1
ATOM 1678 N N . ILE A 1 212 ? -5.379 -2.824 -7.113 1 98.31 212 ILE A N 1
ATOM 1679 C CA . ILE A 1 212 ? -5.676 -1.438 -6.77 1 98.31 212 ILE A CA 1
ATOM 1680 C C . ILE A 1 212 ? -4.715 -0.506 -7.504 1 98.31 212 ILE A C 1
ATOM 1682 O O . ILE A 1 212 ? -3.516 -0.498 -7.227 1 98.31 212 ILE A O 1
ATOM 1686 N N . LYS A 1 213 ? -5.281 0.187 -8.445 1 97.31 213 LYS A N 1
ATOM 1687 C CA . LYS A 1 213 ? -4.402 0.94 -9.336 1 97.31 213 LYS A CA 1
ATOM 1688 C C . LYS A 1 213 ? -5.09 2.199 -9.852 1 97.31 213 LYS A C 1
ATOM 1690 O O . LYS A 1 213 ? -6.32 2.275 -9.875 1 97.31 213 LYS A O 1
ATOM 1695 N N . THR A 1 214 ? -4.277 3.166 -10.188 1 97 214 THR A N 1
ATOM 1696 C CA . THR A 1 214 ? -4.785 4.406 -10.766 1 97 214 THR A CA 1
ATOM 1697 C C . THR A 1 214 ? -5.34 4.164 -12.164 1 97 214 THR A C 1
ATOM 1699 O O . THR A 1 214 ? -4.742 3.428 -12.953 1 97 214 THR A O 1
ATOM 1702 N N . LYS A 1 215 ? -6.484 4.742 -12.469 1 96.56 215 LYS A N 1
ATOM 1703 C CA . LYS A 1 215 ? -7.137 4.691 -13.773 1 96.56 215 LYS A CA 1
ATOM 1704 C C . LYS A 1 215 ? -7.336 6.094 -14.336 1 96.56 215 LYS A C 1
ATOM 1706 O O . LYS A 1 215 ? -7.281 7.082 -13.602 1 96.56 215 LYS A O 1
ATOM 1711 N N . PHE A 1 216 ? -7.605 6.129 -15.625 1 95.62 216 PHE A N 1
ATOM 1712 C CA . PHE A 1 216 ? -7.707 7.406 -16.312 1 95.62 216 PHE A CA 1
ATOM 1713 C C . PHE A 1 216 ? -8.906 7.418 -17.266 1 95.62 216 PHE A C 1
ATOM 1715 O O . PHE A 1 216 ? -9.117 6.461 -18.016 1 95.62 216 PHE A O 1
ATOM 1722 N N . ARG A 1 217 ? -9.641 8.375 -17.219 1 93.81 217 ARG A N 1
ATOM 1723 C CA . ARG A 1 217 ? -10.727 8.633 -18.156 1 93.81 217 ARG A CA 1
ATOM 1724 C C . ARG A 1 217 ? -10.805 10.117 -18.5 1 93.81 217 ARG A C 1
ATOM 1726 O O . ARG A 1 217 ? -10.891 10.969 -17.609 1 93.81 217 ARG A O 1
ATOM 1733 N N . ASP A 1 218 ? -10.727 10.383 -19.75 1 93.12 218 ASP A N 1
ATOM 1734 C CA . ASP A 1 218 ? -10.766 11.766 -20.219 1 93.12 218 ASP A CA 1
ATOM 1735 C C . ASP A 1 218 ? -12.18 12.336 -20.141 1 93.12 218 ASP A C 1
ATOM 1737 O O . ASP A 1 218 ? -12.781 12.641 -21.172 1 93.12 218 ASP A O 1
ATOM 1741 N N . GLU A 1 219 ? -12.594 12.57 -18.938 1 87.25 219 GLU A N 1
ATOM 1742 C CA . GLU A 1 219 ? -13.938 13.055 -18.641 1 87.25 219 GLU A CA 1
ATOM 1743 C C . GLU A 1 219 ? -14.18 14.43 -19.25 1 87.25 219 GLU A C 1
ATOM 1745 O O . GLU A 1 219 ? -13.359 15.336 -19.094 1 87.25 219 GLU A O 1
ATOM 1750 N N . ILE A 1 220 ? -15.32 14.531 -19.859 1 82.94 220 ILE A N 1
ATOM 1751 C CA . ILE A 1 220 ? -15.656 15.758 -20.562 1 82.94 220 ILE A CA 1
ATOM 1752 C C . ILE A 1 220 ? -15.898 16.891 -19.562 1 82.94 220 ILE A C 1
ATOM 1754 O O . ILE A 1 220 ? -15.445 18.016 -19.766 1 82.94 220 ILE A O 1
ATOM 1758 N N . ARG A 1 221 ? -16.609 16.625 -18.484 1 80.31 221 ARG A N 1
ATOM 1759 C CA . ARG A 1 221 ? -16.938 17.625 -17.469 1 80.31 221 ARG A CA 1
ATOM 1760 C C . ARG A 1 221 ? -16.562 17.125 -16.078 1 80.31 221 ARG A C 1
ATOM 1762 O O . ARG A 1 221 ? -17.438 16.812 -15.273 1 80.31 221 ARG A O 1
ATOM 1769 N N . PRO A 1 222 ? -15.281 17.156 -15.945 1 77.62 222 PRO A N 1
ATOM 1770 C CA . PRO A 1 222 ? -14.891 16.75 -14.594 1 77.62 222 PRO A CA 1
ATOM 1771 C C . PRO A 1 222 ? -15.523 17.625 -13.508 1 77.62 222 PRO A C 1
ATOM 1773 O O . PRO A 1 222 ? -15.758 18.812 -13.727 1 77.62 222 PRO A O 1
ATOM 1776 N N . SER A 1 223 ? -15.969 16.984 -12.461 1 69.56 223 SER A N 1
ATOM 1777 C CA . SER A 1 223 ? -16.688 17.703 -11.406 1 69.56 223 SER A CA 1
ATOM 1778 C C . SER A 1 223 ? -16.219 17.266 -10.023 1 69.56 223 SER A C 1
ATOM 1780 O O . SER A 1 223 ? -15.984 16.078 -9.797 1 69.56 223 SER A O 1
ATOM 1782 N N . ASP A 1 224 ? -16.172 18.219 -9.234 1 66.5 224 ASP A N 1
ATOM 1783 C CA . ASP A 1 224 ? -15.82 17.953 -7.84 1 66.5 224 ASP A CA 1
ATOM 1784 C C . ASP A 1 224 ? -16.969 17.297 -7.09 1 66.5 224 ASP A C 1
ATOM 1786 O O . ASP A 1 224 ? -16.766 16.406 -6.273 1 66.5 224 ASP A O 1
ATOM 1790 N N . ALA A 1 225 ? -18.203 17.766 -7.352 1 55.34 225 ALA A N 1
ATOM 1791 C CA . ALA A 1 225 ? -19.406 17.328 -6.645 1 55.34 225 ALA A CA 1
ATOM 1792 C C . ALA A 1 225 ? -19.672 15.852 -6.879 1 55.34 225 ALA A C 1
ATOM 1794 O O . ALA A 1 225 ? -20.219 15.172 -6.008 1 55.34 225 ALA A O 1
ATOM 1795 N N . GLY A 1 226 ? -18.891 15.266 -7.762 1 59.56 226 GLY A N 1
ATOM 1796 C CA . GLY A 1 226 ? -19.156 13.875 -8.086 1 59.56 226 GLY A CA 1
ATOM 1797 C C . GLY A 1 226 ? -17.906 13.039 -8.273 1 59.56 226 GLY A C 1
ATOM 1798 O O . GLY A 1 226 ? -17.984 11.891 -8.719 1 59.56 226 GLY A O 1
ATOM 1799 N N . MET A 1 227 ? -17.016 13.648 -7.867 1 68.19 227 MET A N 1
ATOM 1800 C CA . MET A 1 227 ? -15.719 13 -8.016 1 68.19 227 MET A CA 1
ATOM 1801 C C . MET A 1 227 ? -15.578 12.375 -9.398 1 68.19 227 MET A C 1
ATOM 1803 O O . MET A 1 227 ? -15.219 11.203 -9.523 1 68.19 227 MET A O 1
ATOM 1807 N N . ARG A 1 228 ? -16.141 13.07 -10.305 1 81.56 228 ARG A N 1
ATOM 1808 C CA . ARG A 1 228 ? -15.805 12.695 -11.672 1 81.56 228 ARG A CA 1
ATOM 1809 C C . ARG A 1 228 ? -14.391 13.125 -12.039 1 81.56 228 ARG A C 1
ATOM 1811 O O . ARG A 1 228 ? -14.188 14.234 -12.547 1 81.56 228 ARG A O 1
ATOM 1818 N N . CYS A 1 229 ? -13.531 12.266 -11.797 1 90.25 229 CYS A N 1
ATOM 1819 C CA . CYS A 1 229 ? -12.109 12.57 -11.906 1 90.25 229 CYS A CA 1
ATOM 1820 C C . CYS A 1 229 ? -11.531 12.023 -13.211 1 90.25 229 CYS A C 1
ATOM 1822 O O . CYS A 1 229 ? -12.078 11.086 -13.797 1 90.25 229 CYS A O 1
ATOM 1824 N N . ARG A 1 230 ? -10.531 12.68 -13.672 1 94.31 230 ARG A N 1
ATOM 1825 C CA . ARG A 1 230 ? -9.797 12.211 -14.836 1 94.31 230 ARG A CA 1
ATOM 1826 C C . ARG A 1 230 ? -8.727 11.195 -14.438 1 94.31 230 ARG A C 1
ATOM 1828 O O . ARG A 1 230 ? -8.234 10.445 -15.281 1 94.31 230 ARG A O 1
ATOM 1835 N N . GLU A 1 231 ? -8.344 11.273 -13.289 1 95.31 231 GLU A N 1
ATOM 1836 C CA . GLU A 1 231 ? -7.422 10.352 -12.633 1 95.31 231 GLU A CA 1
ATOM 1837 C C . GLU A 1 231 ? -7.957 9.906 -11.273 1 95.31 231 GLU A C 1
ATOM 1839 O O . GLU A 1 231 ? -8.305 10.75 -10.438 1 95.31 231 GLU A O 1
ATOM 1844 N N . PHE A 1 232 ? -8.102 8.609 -11.078 1 95 232 PHE A N 1
ATOM 1845 C CA . PHE A 1 232 ? -8.664 8.117 -9.828 1 95 232 PHE A CA 1
ATOM 1846 C C . PHE A 1 232 ? -8.141 6.719 -9.516 1 95 232 PHE A C 1
ATOM 1848 O O . PHE A 1 232 ? -7.676 6.012 -10.406 1 95 232 PHE A O 1
ATOM 1855 N N . THR A 1 233 ? -8.18 6.332 -8.281 1 96.25 233 THR A N 1
ATOM 1856 C CA . THR A 1 233 ? -7.781 4.996 -7.859 1 96.25 233 THR A CA 1
ATOM 1857 C C . THR A 1 233 ? -8.992 4.062 -7.801 1 96.25 233 THR A C 1
ATOM 1859 O O . THR A 1 233 ? -10.031 4.426 -7.25 1 96.25 233 THR A O 1
ATOM 1862 N N . MET A 1 234 ? -8.812 2.93 -8.398 1 97.38 234 MET A N 1
ATOM 1863 C CA . MET A 1 234 ? -9.875 1.931 -8.43 1 97.38 234 MET A CA 1
ATOM 1864 C C . MET A 1 234 ? -9.336 0.552 -8.062 1 97.38 234 MET A C 1
ATOM 1866 O O . MET A 1 234 ? -8.195 0.221 -8.383 1 97.38 234 MET A O 1
ATOM 1870 N N . LYS A 1 235 ? -10.117 -0.18 -7.25 1 98.56 235 LYS A N 1
ATOM 1871 C CA . LYS A 1 235 ? -9.906 -1.623 -7.18 1 98.56 235 LYS A CA 1
ATOM 1872 C C . LYS A 1 235 ? -10.695 -2.35 -8.266 1 98.56 235 LYS A C 1
ATOM 1874 O O . LYS A 1 235 ? -11.922 -2.232 -8.328 1 98.56 235 LYS A O 1
ATOM 1879 N N . ASP A 1 236 ? -10.047 -3.039 -9.125 1 98.12 236 ASP A N 1
ATOM 1880 C CA . ASP A 1 236 ? -10.719 -3.91 -10.086 1 98.12 236 ASP A CA 1
ATOM 1881 C C . ASP A 1 236 ? -10.305 -5.367 -9.891 1 98.12 236 ASP A C 1
ATOM 1883 O O . ASP A 1 236 ? -9.109 -5.668 -9.781 1 98.12 236 ASP A O 1
ATOM 1887 N N . ALA A 1 237 ? -11.25 -6.207 -9.812 1 98.38 237 ALA A N 1
ATOM 1888 C CA . ALA A 1 237 ? -11.062 -7.648 -9.672 1 98.38 237 ALA A CA 1
ATOM 1889 C C . ALA A 1 237 ? -11.672 -8.398 -10.859 1 98.38 237 ALA A C 1
ATOM 1891 O O . ALA A 1 237 ? -12.594 -7.895 -11.508 1 98.38 237 ALA A O 1
ATOM 1892 N N . TYR A 1 238 ? -11.102 -9.523 -11.125 1 97.88 238 TYR A N 1
ATOM 1893 C CA . TYR A 1 238 ? -11.531 -10.375 -12.227 1 97.88 238 TYR A CA 1
ATOM 1894 C C . TYR A 1 238 ? -11.539 -11.844 -11.82 1 97.88 238 TYR A C 1
ATOM 1896 O O . TYR A 1 238 ? -10.648 -12.297 -11.094 1 97.88 238 TYR A O 1
ATOM 1904 N N . SER A 1 239 ? -12.555 -12.539 -12.281 1 97.62 239 SER A N 1
ATOM 1905 C CA . SER A 1 239 ? -12.562 -13.984 -12.094 1 97.62 239 SER A CA 1
ATOM 1906 C C . SER A 1 239 ? -12.797 -14.711 -13.414 1 97.62 239 SER A C 1
ATOM 1908 O O . SER A 1 239 ? -13.555 -14.242 -14.266 1 97.62 239 SER A O 1
ATOM 1910 N N . PHE A 1 240 ? -12.086 -15.766 -13.625 1 97.44 240 PHE A N 1
ATOM 1911 C CA . PHE A 1 240 ? -12.125 -16.594 -14.82 1 97.44 240 PHE A CA 1
ATOM 1912 C C . PHE A 1 240 ? -12.719 -17.969 -14.516 1 97.44 240 PHE A C 1
ATOM 1914 O O . PHE A 1 240 ? -12.32 -18.609 -13.539 1 97.44 240 PHE A O 1
ATOM 1921 N N . HIS A 1 241 ? -13.641 -18.453 -15.391 1 96.88 241 HIS A N 1
ATOM 1922 C CA . HIS A 1 241 ? -14.406 -19.641 -15.047 1 96.88 241 HIS A CA 1
ATOM 1923 C C . HIS A 1 241 ? -14.594 -20.547 -16.266 1 96.88 241 HIS A C 1
ATOM 1925 O O . HIS A 1 241 ? -14.633 -20.062 -17.406 1 96.88 241 HIS A O 1
ATOM 1931 N N . ALA A 1 242 ? -14.844 -21.828 -15.969 1 95.88 242 ALA A N 1
ATOM 1932 C CA . ALA A 1 242 ? -15.039 -22.828 -17.016 1 95.88 242 ALA A CA 1
ATOM 1933 C C . ALA A 1 242 ? -16.484 -22.828 -17.5 1 95.88 242 ALA A C 1
ATOM 1935 O O . ALA A 1 242 ? -16.781 -23.281 -18.625 1 95.88 242 ALA A O 1
ATOM 1936 N N . ASP A 1 243 ? -17.391 -22.359 -16.641 1 94.75 243 ASP A N 1
ATOM 1937 C CA . ASP A 1 243 ? -18.812 -22.391 -17 1 94.75 243 ASP A CA 1
ATOM 1938 C C . ASP A 1 243 ? -19.594 -21.312 -16.266 1 94.75 243 ASP A C 1
ATOM 1940 O O . ASP A 1 243 ? -19.047 -20.625 -15.398 1 94.75 243 ASP A O 1
ATOM 1944 N N . THR A 1 244 ? -20.844 -21.203 -16.609 1 94.19 244 THR A N 1
ATOM 1945 C CA . THR A 1 244 ? -21.688 -20.125 -16.109 1 94.19 244 THR A CA 1
ATOM 1946 C C . THR A 1 244 ? -22 -20.312 -14.633 1 94.19 244 THR A C 1
ATOM 1948 O O . THR A 1 244 ? -22.156 -19.344 -13.898 1 94.19 244 THR A O 1
ATOM 1951 N N . ASP A 1 245 ? -22.125 -21.562 -14.188 1 95.88 245 ASP A N 1
ATOM 1952 C CA . ASP A 1 245 ? -22.406 -21.812 -12.781 1 95.88 245 ASP A CA 1
ATOM 1953 C C . ASP A 1 245 ? -21.266 -21.328 -11.891 1 95.88 245 ASP A C 1
ATOM 1955 O O . ASP A 1 245 ? -21.5 -20.672 -10.875 1 95.88 245 ASP A O 1
ATOM 1959 N N . SER A 1 246 ? -20.094 -21.719 -12.312 1 96.56 246 SER A N 1
ATOM 1960 C CA . SER A 1 246 ? -18.906 -21.25 -11.594 1 96.56 246 SER A CA 1
ATOM 1961 C C . SER A 1 246 ? -18.812 -19.734 -11.594 1 96.56 246 SER A C 1
ATOM 1963 O O . SER A 1 246 ? -18.531 -19.125 -10.562 1 96.56 246 SER A O 1
ATOM 1965 N N . ALA A 1 247 ? -19.094 -19.094 -12.703 1 96.31 247 ALA A N 1
ATOM 1966 C CA . ALA A 1 247 ? -19.078 -17.641 -12.82 1 96.31 247 ALA A CA 1
ATOM 1967 C C . ALA A 1 247 ? -20.109 -17 -11.914 1 96.31 247 ALA A C 1
ATOM 1969 O O . ALA A 1 247 ? -19.828 -16 -11.242 1 96.31 247 ALA A O 1
ATOM 1970 N N . PHE A 1 248 ? -21.281 -17.609 -11.883 1 95 248 PHE A N 1
ATOM 1971 C CA . PHE A 1 248 ? -22.375 -17.062 -11.078 1 95 248 PHE A CA 1
ATOM 1972 C C . PHE A 1 248 ? -22.047 -17.188 -9.594 1 95 248 PHE A C 1
ATOM 1974 O O . PHE A 1 248 ? -22.328 -16.266 -8.82 1 95 248 PHE A O 1
ATOM 1981 N N . ALA A 1 249 ? -21.5 -18.281 -9.203 1 96.62 249 ALA A N 1
ATOM 1982 C CA . ALA A 1 249 ? -21.125 -18.469 -7.805 1 96.62 249 ALA A CA 1
ATOM 1983 C C . ALA A 1 249 ? -20.141 -17.375 -7.355 1 96.62 249 ALA A C 1
ATOM 1985 O O . ALA A 1 249 ? -20.297 -16.812 -6.27 1 96.62 249 ALA A O 1
ATOM 1986 N N . ALA A 1 250 ? -19.172 -17.125 -8.211 1 97.31 250 ALA A N 1
ATOM 1987 C CA . ALA A 1 250 ? -18.203 -16.078 -7.898 1 97.31 250 ALA A CA 1
ATOM 1988 C C . ALA A 1 250 ? -18.891 -14.711 -7.844 1 97.31 250 ALA A C 1
ATOM 1990 O O . ALA A 1 250 ? -18.578 -13.891 -6.977 1 97.31 250 ALA A O 1
ATOM 1991 N N . TYR A 1 251 ? -19.797 -14.484 -8.781 1 96.19 251 TYR A N 1
ATOM 1992 C CA . TYR A 1 251 ? -20.562 -13.234 -8.812 1 96.19 251 TYR A CA 1
ATOM 1993 C C . TYR A 1 251 ? -21.25 -12.984 -7.484 1 96.19 251 TYR A C 1
ATOM 1995 O O . TYR A 1 251 ? -21.172 -11.883 -6.938 1 96.19 251 TYR A O 1
ATOM 2003 N N . VAL A 1 252 ? -21.828 -13.953 -6.949 1 96.69 252 VAL A N 1
ATOM 2004 C CA . VAL A 1 252 ? -22.547 -13.859 -5.688 1 96.69 252 VAL A CA 1
ATOM 2005 C C . VAL A 1 252 ? -21.562 -13.609 -4.543 1 96.69 252 VAL A C 1
ATOM 2007 O O . VAL A 1 252 ? -21.812 -12.781 -3.67 1 96.69 252 VAL A O 1
ATOM 2010 N N . ASP A 1 253 ? -20.438 -14.359 -4.527 1 98 253 ASP A N 1
ATOM 2011 C CA . ASP A 1 253 ? -19.406 -14.164 -3.51 1 98 253 ASP A CA 1
ATOM 2012 C C . ASP A 1 253 ? -18.953 -12.711 -3.463 1 98 253 ASP A C 1
ATOM 2014 O O . ASP A 1 253 ? -18.844 -12.117 -2.385 1 98 253 ASP A O 1
ATOM 2018 N N . PHE A 1 254 ? -18.703 -12.164 -4.617 1 98.38 254 PHE A N 1
ATOM 2019 C CA . PHE A 1 254 ? -18.188 -10.797 -4.688 1 98.38 254 PHE A CA 1
ATOM 2020 C C . PHE A 1 254 ? -19.281 -9.805 -4.285 1 98.38 254 PHE A C 1
ATOM 2022 O O . PHE A 1 254 ? -18.984 -8.789 -3.643 1 98.38 254 PHE A O 1
ATOM 2029 N N . LYS A 1 255 ? -20.484 -10.055 -4.688 1 97.31 255 LYS A N 1
ATOM 2030 C CA . LYS A 1 255 ? -21.594 -9.188 -4.285 1 97.31 255 LYS A CA 1
ATOM 2031 C C . LYS A 1 255 ? -21.703 -9.094 -2.768 1 97.31 255 LYS A C 1
ATOM 2033 O O . LYS A 1 255 ? -21.797 -7.996 -2.213 1 97.31 255 LYS A O 1
ATOM 2038 N N . GLU A 1 256 ? -21.703 -10.195 -2.146 1 98.19 256 GLU A N 1
ATOM 2039 C CA . GLU A 1 256 ? -21.781 -10.219 -0.689 1 98.19 256 GLU A CA 1
ATOM 2040 C C . GLU A 1 256 ? -20.578 -9.531 -0.055 1 98.19 256 GLU A C 1
ATOM 2042 O O . GLU A 1 256 ? -20.703 -8.867 0.976 1 98.19 256 GLU A O 1
ATOM 2047 N N . CYS A 1 257 ? -19.469 -9.766 -0.656 1 98.44 257 CYS A N 1
ATOM 2048 C CA . CYS A 1 257 ? -18.266 -9.086 -0.192 1 98.44 257 CYS A CA 1
ATOM 2049 C C . CYS A 1 257 ? -18.422 -7.574 -0.267 1 98.44 257 CYS A C 1
ATOM 2051 O O . CYS A 1 257 ? -18.062 -6.863 0.671 1 98.44 257 CYS A O 1
ATOM 2053 N N . TYR A 1 258 ? -18.938 -7.043 -1.413 1 98.44 258 TYR A N 1
ATOM 2054 C CA . TYR A 1 258 ? -19.141 -5.609 -1.583 1 98.44 258 TYR A CA 1
ATOM 2055 C C . TYR A 1 258 ? -20.109 -5.07 -0.535 1 98.44 258 TYR A C 1
ATOM 2057 O O . TYR A 1 258 ? -19.891 -4 0.037 1 98.44 258 TYR A O 1
ATOM 2065 N N . LYS A 1 259 ? -21.156 -5.836 -0.272 1 98.25 259 LYS A N 1
ATOM 2066 C CA . LYS A 1 259 ? -22.078 -5.438 0.776 1 98.25 259 LYS A CA 1
ATOM 2067 C C . LYS A 1 259 ? -21.391 -5.352 2.131 1 98.25 259 LYS A C 1
ATOM 2069 O O . LYS A 1 259 ? -21.594 -4.395 2.879 1 98.25 259 LYS A O 1
ATOM 2074 N N . ARG A 1 260 ? -20.594 -6.328 2.449 1 97.81 260 ARG A N 1
ATOM 2075 C CA . ARG A 1 260 ? -19.859 -6.336 3.711 1 97.81 260 ARG A CA 1
ATOM 2076 C C . ARG A 1 260 ? -18.953 -5.117 3.822 1 97.81 260 ARG A C 1
ATOM 2078 O O . ARG A 1 260 ? -18.859 -4.496 4.883 1 97.81 260 ARG A O 1
ATOM 2085 N N . ILE A 1 261 ? -18.281 -4.816 2.742 1 98.19 261 ILE A N 1
ATOM 2086 C CA . ILE A 1 261 ? -17.375 -3.674 2.73 1 98.19 261 ILE A CA 1
ATOM 2087 C C . ILE A 1 261 ? -18.156 -2.393 3.01 1 98.19 261 ILE A C 1
ATOM 2089 O O . ILE A 1 261 ? -17.766 -1.594 3.863 1 98.19 261 ILE A O 1
ATOM 2093 N N . MET A 1 262 ? -19.297 -2.203 2.326 1 98.06 262 MET A N 1
ATOM 2094 C CA . MET A 1 262 ? -20.109 -1.005 2.535 1 98.06 262 MET A CA 1
ATOM 2095 C C . MET A 1 262 ? -20.641 -0.952 3.959 1 98.06 262 MET A C 1
ATOM 2097 O O . MET A 1 262 ? -20.641 0.107 4.59 1 98.06 262 MET A O 1
ATOM 2101 N N . ASP A 1 263 ? -21.031 -2.062 4.465 1 97.69 263 ASP A N 1
ATOM 2102 C CA . ASP A 1 263 ? -21.609 -2.131 5.801 1 97.69 263 ASP A CA 1
ATOM 2103 C C . ASP A 1 263 ? -20.578 -1.8 6.875 1 97.69 263 ASP A C 1
ATOM 2105 O O . ASP A 1 263 ? -20.859 -1.021 7.789 1 97.69 263 ASP A O 1
ATOM 2109 N N . ILE A 1 264 ? -19.453 -2.367 6.742 1 97 264 ILE A N 1
ATOM 2110 C CA . ILE A 1 264 ? -18.453 -2.16 7.773 1 97 264 ILE A CA 1
ATOM 2111 C C . ILE A 1 264 ? -17.953 -0.717 7.727 1 97 264 ILE A C 1
ATOM 2113 O O . ILE A 1 264 ? -17.578 -0.151 8.75 1 97 264 ILE A O 1
ATOM 2117 N N . LEU A 1 265 ? -17.969 -0.102 6.586 1 97.12 265 LEU A N 1
ATOM 2118 C CA . LEU A 1 265 ? -17.594 1.299 6.434 1 97.12 265 LEU A CA 1
ATOM 2119 C C . LEU A 1 265 ? -18.75 2.217 6.809 1 97.12 265 LEU A C 1
ATOM 2121 O O . LEU A 1 265 ? -18.594 3.441 6.812 1 97.12 265 LEU A O 1
ATOM 2125 N N . GLN A 1 266 ? -19.875 1.615 7.094 1 96.69 266 GLN A N 1
ATOM 2126 C CA . GLN A 1 266 ? -21.094 2.33 7.469 1 96.69 266 GLN A CA 1
ATOM 2127 C C . GLN A 1 266 ? -21.531 3.285 6.363 1 96.69 266 GLN A C 1
ATOM 2129 O O . GLN A 1 266 ? -21.859 4.445 6.633 1 96.69 266 GLN A O 1
ATOM 2134 N N . ILE A 1 267 ? -21.484 2.875 5.145 1 96.62 267 ILE A N 1
ATOM 2135 C CA . ILE A 1 267 ? -21.969 3.629 3.996 1 96.62 267 ILE A CA 1
ATOM 2136 C C . ILE A 1 267 ? -23.344 3.109 3.584 1 96.62 267 ILE A C 1
ATOM 2138 O O . ILE A 1 267 ? -23.516 1.919 3.311 1 96.62 267 ILE A O 1
ATOM 2142 N N . SER A 1 268 ? -24.297 4.008 3.596 1 96.75 268 SER A N 1
ATOM 2143 C CA . SER A 1 268 ? -25.609 3.66 3.086 1 96.75 268 SER A CA 1
ATOM 2144 C C . SER A 1 268 ? -25.625 3.629 1.562 1 96.75 268 SER A C 1
ATOM 2146 O O . SER A 1 268 ? -25.141 4.559 0.912 1 96.75 268 SER A O 1
ATOM 2148 N N . TYR A 1 269 ? -26.172 2.547 0.976 1 97.31 269 TYR A N 1
ATOM 2149 C CA . TYR A 1 269 ? -26.125 2.365 -0.471 1 97.31 269 TYR A CA 1
ATOM 2150 C C . TYR A 1 269 ? -27.406 1.706 -0.967 1 97.31 269 TYR A C 1
ATOM 2152 O O . TYR A 1 269 ? -28.172 1.142 -0.178 1 97.31 269 TYR A O 1
ATOM 2160 N N . ASN A 1 270 ? -27.656 1.852 -2.264 1 96.56 270 ASN A N 1
ATOM 2161 C CA . ASN A 1 270 ? -28.672 1.121 -3.008 1 96.56 270 ASN A CA 1
ATOM 2162 C C . ASN A 1 270 ? -28.062 0.269 -4.113 1 96.56 270 ASN A C 1
ATOM 2164 O O . ASN A 1 270 ? -27.062 0.658 -4.719 1 96.56 270 ASN A O 1
ATOM 2168 N N . VAL A 1 271 ? -28.641 -0.904 -4.336 1 96.12 271 VAL A N 1
ATOM 2169 C CA . VAL A 1 271 ? -28.156 -1.784 -5.395 1 96.12 271 VAL A CA 1
ATOM 2170 C C . VAL A 1 271 ? -29.156 -1.808 -6.543 1 96.12 271 VAL A C 1
ATOM 2172 O O . VAL A 1 271 ? -30.359 -2.039 -6.328 1 96.12 271 VAL A O 1
ATOM 2175 N N . TYR A 1 272 ? -28.688 -1.51 -7.711 1 94.19 272 TYR A N 1
ATOM 2176 C CA . TYR A 1 272 ? -29.5 -1.544 -8.914 1 94.19 272 TYR A CA 1
ATOM 2177 C C . TYR A 1 272 ? -29.078 -2.682 -9.836 1 94.19 272 TYR A C 1
ATOM 2179 O O . TYR A 1 272 ? -27.891 -2.812 -10.164 1 94.19 272 TYR A O 1
ATOM 2187 N N . GLU A 1 273 ? -30 -3.469 -10.195 1 91.44 273 GLU A N 1
ATOM 2188 C CA . GLU A 1 273 ? -29.734 -4.566 -11.117 1 91.44 273 GLU A CA 1
ATOM 2189 C C . GLU A 1 273 ? -30.109 -4.191 -12.547 1 91.44 273 GLU A C 1
ATOM 2191 O O . GLU A 1 273 ? -31.172 -3.625 -12.781 1 91.44 273 GLU A O 1
ATOM 2196 N N . ASN A 1 274 ? -29.141 -4.383 -13.359 1 86.81 274 ASN A N 1
ATOM 2197 C CA . ASN A 1 274 ? -29.375 -4.215 -14.789 1 86.81 274 ASN A CA 1
ATOM 2198 C C . ASN A 1 274 ? -29.234 -5.535 -15.547 1 86.81 274 ASN A C 1
ATOM 2200 O O . ASN A 1 274 ? -28.203 -6.211 -15.422 1 86.81 274 ASN A O 1
ATOM 2204 N N . ILE A 1 275 ? -30.297 -5.93 -16.219 1 78.12 275 ILE A N 1
ATOM 2205 C CA . ILE A 1 275 ? -30.25 -7.168 -17 1 78.12 275 ILE A CA 1
ATOM 2206 C C . ILE A 1 275 ? -29.969 -6.852 -18.469 1 78.12 275 ILE A C 1
ATOM 2208 O O . ILE A 1 275 ? -30.688 -6.062 -19.078 1 78.12 275 ILE A O 1
ATOM 2212 N N . THR A 1 276 ? -28.812 -7.262 -18.859 1 67.12 276 THR A N 1
ATOM 2213 C CA . THR A 1 276 ? -28.469 -7.109 -20.266 1 67.12 276 THR A CA 1
ATOM 2214 C C . THR A 1 276 ? -28.406 -8.469 -20.953 1 67.12 276 THR A C 1
ATOM 2216 O O . THR A 1 276 ? -28.562 -9.508 -20.312 1 67.12 276 THR A O 1
ATOM 2219 N N . GLU A 1 277 ? -28.297 -8.492 -22.344 1 59.88 277 GLU A N 1
ATOM 2220 C CA . GLU A 1 277 ? -28.125 -9.719 -23.125 1 59.88 277 GLU A CA 1
ATOM 2221 C C . GLU A 1 277 ? -26.875 -10.484 -22.688 1 59.88 277 GLU A C 1
ATOM 2223 O O . GLU A 1 277 ? -26.859 -11.719 -22.719 1 59.88 277 GLU A O 1
ATOM 2228 N N . ALA A 1 278 ? -25.859 -9.75 -22.312 1 58.31 278 ALA A N 1
ATOM 2229 C CA . ALA A 1 278 ? -24.562 -10.352 -22 1 58.31 278 ALA A CA 1
ATOM 2230 C C . ALA A 1 278 ? -24.547 -10.922 -20.594 1 58.31 278 ALA A C 1
ATOM 2232 O O . ALA A 1 278 ? -23.703 -11.758 -20.266 1 58.31 278 ALA A O 1
ATOM 2233 N N . GLY A 1 279 ? -25.531 -10.5 -19.891 1 66.94 279 GLY A N 1
ATOM 2234 C CA . GLY A 1 279 ? -25.578 -10.922 -18.5 1 66.94 279 GLY A CA 1
ATOM 2235 C C . GLY A 1 279 ? -26.156 -9.867 -17.578 1 66.94 279 GLY A C 1
ATOM 2236 O O . GLY A 1 279 ? -26.891 -8.984 -18.016 1 66.94 279 GLY A O 1
ATOM 2237 N N . SER A 1 280 ? -26.172 -10.148 -16.375 1 79.06 280 SER A N 1
ATOM 2238 C CA . SER A 1 280 ? -26.688 -9.25 -15.352 1 79.06 280 SER A CA 1
ATOM 2239 C C . SER A 1 280 ? -25.547 -8.469 -14.688 1 79.06 280 SER A C 1
ATOM 2241 O O . SER A 1 280 ? -24.422 -8.945 -14.617 1 79.06 280 SER A O 1
ATOM 2243 N N . ASP A 1 281 ? -25.672 -7.141 -14.641 1 90.56 281 ASP A N 1
ATOM 2244 C CA . ASP A 1 281 ? -24.75 -6.352 -13.836 1 90.56 281 ASP A CA 1
ATOM 2245 C C . ASP A 1 281 ? -25.484 -5.629 -12.703 1 90.56 281 ASP A C 1
ATOM 2247 O O . ASP A 1 281 ? -26.703 -5.527 -12.719 1 90.56 281 ASP A O 1
ATOM 2251 N N . GLU A 1 282 ? -24.781 -5.328 -11.703 1 95.19 282 GLU A N 1
ATOM 2252 C CA . GLU A 1 282 ? -25.344 -4.625 -10.555 1 95.19 282 GLU A CA 1
ATOM 2253 C C . GLU A 1 282 ? -24.469 -3.434 -10.156 1 95.19 282 GLU A C 1
ATOM 2255 O O . GLU A 1 282 ? -23.25 -3.557 -10.07 1 95.19 282 GLU A O 1
ATOM 2260 N N . GLU A 1 283 ? -25.141 -2.34 -9.898 1 96.19 283 GLU A N 1
ATOM 2261 C CA . GLU A 1 283 ? -24.5 -1.096 -9.492 1 96.19 283 GLU A CA 1
ATOM 2262 C C . GLU A 1 283 ? -24.828 -0.755 -8.039 1 96.19 283 GLU A C 1
ATOM 2264 O O . GLU A 1 283 ? -25.969 -0.879 -7.605 1 96.19 283 GLU A O 1
ATOM 2269 N N . PHE A 1 284 ? -23.828 -0.451 -7.305 1 97.56 284 PHE A N 1
ATOM 2270 C CA . PHE A 1 284 ? -24 0.152 -5.984 1 97.56 284 PHE A CA 1
ATOM 2271 C C . PHE A 1 284 ? -23.969 1.673 -6.078 1 97.56 284 PHE A C 1
ATOM 2273 O O . PHE A 1 284 ? -22.984 2.25 -6.559 1 97.56 284 PHE A O 1
ATOM 2280 N N . ARG A 1 285 ? -25 2.291 -5.617 1 96 285 ARG A N 1
ATOM 2281 C CA . ARG A 1 285 ? -25.094 3.744 -5.707 1 96 285 ARG A CA 1
ATOM 2282 C C . ARG A 1 285 ? -25.375 4.359 -4.34 1 96 285 ARG A C 1
ATOM 2284 O O . ARG A 1 285 ? -25.938 3.709 -3.461 1 96 285 ARG A O 1
ATOM 2291 N N . VAL A 1 286 ? -24.891 5.547 -4.199 1 94.31 286 VAL A N 1
ATOM 2292 C CA . VAL A 1 286 ? -25.078 6.301 -2.965 1 94.31 286 VAL A CA 1
ATOM 2293 C C . VAL A 1 286 ? -25.75 7.637 -3.271 1 94.31 286 VAL A C 1
ATOM 2295 O O . VAL A 1 286 ? -25.469 8.266 -4.297 1 94.31 286 VAL A O 1
ATOM 2298 N N . LEU A 1 287 ? -26.609 8 -2.332 1 89.31 287 LEU A N 1
ATOM 2299 C CA . LEU A 1 287 ? -27.266 9.305 -2.438 1 89.31 287 LEU A CA 1
ATOM 2300 C C . LEU A 1 287 ? -26.391 10.398 -1.812 1 89.31 287 LEU A C 1
ATOM 2302 O O . LEU A 1 287 ? -26 10.289 -0.648 1 89.31 287 LEU A O 1
ATOM 2306 N N . ILE A 1 288 ? -26.031 11.328 -2.602 1 83.94 288 ILE A N 1
ATOM 2307 C CA . ILE A 1 288 ? -25.219 12.445 -2.135 1 83.94 288 ILE A CA 1
ATOM 2308 C C . ILE A 1 288 ? -26.109 13.664 -1.903 1 83.94 288 ILE A C 1
ATOM 2310 O O . ILE A 1 288 ? -26.891 14.047 -2.781 1 83.94 288 ILE A O 1
ATOM 2314 N N . ASP A 1 289 ? -25.969 14.148 -0.7 1 74.81 289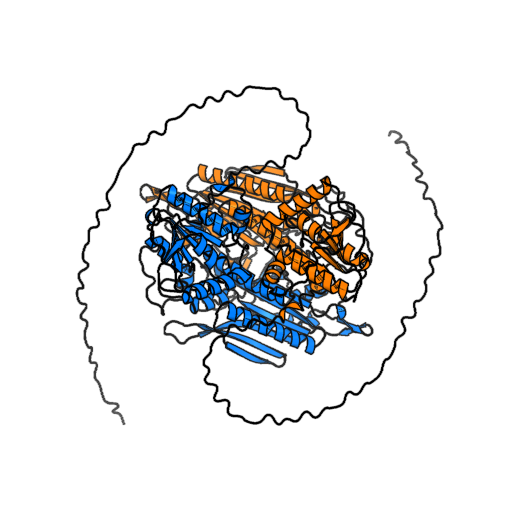 ASP A N 1
ATOM 2315 C CA . ASP A 1 289 ? -26.734 15.344 -0.358 1 74.81 289 ASP A CA 1
ATOM 2316 C C . ASP A 1 289 ? -26.078 16.594 -0.917 1 74.81 289 ASP A C 1
ATOM 2318 O O . ASP A 1 289 ? -24.922 16.906 -0.587 1 74.81 289 ASP A O 1
ATOM 2322 N N . ASN A 1 290 ? -26.703 17.219 -1.884 1 68.19 290 ASN A N 1
ATOM 2323 C CA . ASN A 1 290 ? -26.172 18.422 -2.514 1 68.19 290 ASN A CA 1
ATOM 2324 C C . ASN A 1 290 ? -26.672 19.688 -1.808 1 68.19 290 ASN A C 1
ATOM 2326 O O . ASN A 1 290 ? -26.859 20.719 -2.443 1 68.19 290 ASN A O 1
ATOM 2330 N N . HIS A 1 291 ? -26.859 19.609 -0.565 1 61.53 291 HIS A N 1
ATOM 2331 C CA . HIS A 1 291 ? -27.156 20.719 0.321 1 61.53 291 HIS A CA 1
ATOM 2332 C C . HIS A 1 291 ? -28.25 21.609 -0.266 1 61.53 291 HIS A C 1
ATOM 2334 O O . HIS A 1 291 ? -28.031 22.797 -0.497 1 61.53 291 HIS A O 1
ATOM 2340 N N . GLY A 1 292 ? -29.359 21.234 -0.427 1 60.72 292 GLY A N 1
ATOM 2341 C CA . GLY A 1 292 ? -30.484 22.047 -0.876 1 60.72 292 GLY A CA 1
ATOM 2342 C C . GLY A 1 292 ? -30.938 21.703 -2.287 1 60.72 292 GLY A C 1
ATOM 2343 O O . GLY A 1 292 ? -32.031 22.062 -2.691 1 60.72 292 GLY A O 1
ATOM 2344 N N . GLU A 1 293 ? -29.953 21.188 -2.98 1 67.81 293 GLU A N 1
ATOM 2345 C CA . GLU A 1 293 ? -30.328 20.734 -4.309 1 67.81 293 GLU A CA 1
ATOM 2346 C C . GLU A 1 293 ? -30.781 19.266 -4.277 1 67.81 293 GLU A C 1
ATOM 2348 O O . GLU A 1 293 ? -30.734 18.625 -3.227 1 67.81 293 GLU A O 1
ATOM 2353 N N . GLU A 1 294 ? -31.453 18.859 -5.254 1 77.38 294 GLU A N 1
ATOM 2354 C CA . GLU A 1 294 ? -31.859 17.469 -5.383 1 77.38 294 GLU A CA 1
ATOM 2355 C C . GLU A 1 294 ? -30.656 16.531 -5.215 1 77.38 294 GLU A C 1
ATOM 2357 O O . GLU A 1 294 ? -29.594 16.781 -5.785 1 77.38 294 GLU A O 1
ATOM 2362 N N . PRO A 1 295 ? -30.859 15.633 -4.27 1 79.88 295 PRO A N 1
ATOM 2363 C CA . PRO A 1 295 ? -29.766 14.672 -4.102 1 79.88 295 PRO A CA 1
ATOM 2364 C C . PRO A 1 295 ? -29.391 13.969 -5.406 1 79.88 295 PRO A C 1
ATOM 2366 O O . PRO A 1 295 ? -30.234 13.773 -6.273 1 79.88 295 PRO A O 1
ATOM 2369 N N . THR A 1 296 ? -28.188 13.781 -5.539 1 83.25 296 THR A N 1
ATOM 2370 C CA . THR A 1 296 ? -27.703 13.078 -6.715 1 83.25 296 THR A CA 1
ATOM 2371 C C . THR A 1 296 ? -27.172 11.695 -6.336 1 83.25 296 THR A C 1
ATOM 2373 O O . THR A 1 296 ? -26.625 11.516 -5.246 1 83.25 296 THR A O 1
ATOM 2376 N N . GLU A 1 297 ? -27.375 10.781 -7.273 1 89.38 297 GLU A N 1
ATOM 2377 C CA . GLU A 1 297 ? -26.859 9.43 -7.059 1 89.38 297 GLU A CA 1
ATOM 2378 C C . GLU A 1 297 ? -25.469 9.266 -7.684 1 89.38 297 GLU A C 1
ATOM 2380 O O . GLU A 1 297 ? -25.219 9.766 -8.781 1 89.38 297 GLU A O 1
ATOM 2385 N N . MET A 1 298 ? -24.641 8.68 -6.977 1 91.12 298 MET A N 1
ATOM 2386 C CA . MET A 1 298 ? -23.281 8.414 -7.441 1 91.12 298 MET A CA 1
ATOM 2387 C C . MET A 1 298 ? -22.969 6.918 -7.375 1 91.12 298 MET A C 1
ATOM 2389 O O . MET A 1 298 ? -23.188 6.281 -6.344 1 91.12 298 MET A O 1
ATOM 2393 N N . GLU A 1 299 ? -22.484 6.375 -8.484 1 94.88 299 GLU A N 1
ATOM 2394 C CA . GLU A 1 299 ? -22.062 4.977 -8.508 1 94.88 299 GLU A CA 1
ATOM 2395 C C . GLU A 1 299 ? -20.719 4.793 -7.816 1 94.88 299 GLU A C 1
ATOM 2397 O O . GLU A 1 299 ? -19.75 5.473 -8.148 1 94.88 299 GLU A O 1
ATOM 2402 N N . ILE A 1 300 ? -20.688 3.871 -6.883 1 96.5 300 ILE A N 1
ATOM 2403 C CA . ILE A 1 300 ? -19.438 3.709 -6.133 1 96.5 300 ILE A CA 1
ATOM 2404 C C . ILE A 1 300 ? -18.859 2.324 -6.402 1 96.5 300 ILE A C 1
ATOM 2406 O O . ILE A 1 300 ? -17.672 2.076 -6.129 1 96.5 300 ILE A O 1
ATOM 2410 N N . ALA A 1 301 ? -19.625 1.377 -6.887 1 97.88 301 ALA A N 1
ATOM 2411 C CA . ALA A 1 301 ? -19.172 0.027 -7.203 1 97.88 301 ALA A CA 1
ATOM 2412 C C . ALA A 1 301 ? -20.047 -0.613 -8.281 1 97.88 301 ALA A C 1
ATOM 2414 O O . ALA A 1 301 ? -21.188 -0.211 -8.477 1 97.88 301 ALA A O 1
ATOM 2415 N N . HIS A 1 302 ? -19.438 -1.551 -8.977 1 97.31 302 HIS A N 1
ATOM 2416 C CA . HIS A 1 302 ? -20.141 -2.188 -10.086 1 97.31 302 HIS A CA 1
ATOM 2417 C C . HIS A 1 302 ? -19.656 -3.621 -10.289 1 97.31 302 HIS A C 1
ATOM 2419 O O . HIS A 1 302 ? -18.453 -3.883 -10.297 1 97.31 302 HIS A O 1
ATOM 2425 N N . LEU A 1 303 ? -20.578 -4.559 -10.375 1 97.12 303 LEU A N 1
ATOM 2426 C CA . LEU A 1 303 ? -20.297 -5.953 -10.695 1 97.12 303 LEU A CA 1
ATOM 2427 C C . LEU A 1 303 ? -20.812 -6.305 -12.094 1 97.12 303 LEU A C 1
ATOM 2429 O O . LEU A 1 303 ? -21.938 -5.957 -12.453 1 97.12 303 LEU A O 1
ATOM 2433 N N . PHE A 1 304 ? -19.953 -7.016 -12.867 1 94.75 304 PHE A N 1
ATOM 2434 C CA . PHE A 1 304 ? -20.312 -7.375 -14.234 1 94.75 304 PHE A CA 1
ATOM 2435 C C . PHE A 1 304 ? -20.109 -8.867 -14.461 1 94.75 304 PHE A C 1
ATOM 2437 O O . PHE A 1 304 ? -19.094 -9.438 -14.078 1 94.75 304 PHE A O 1
ATOM 2444 N N . GLN A 1 305 ? -21.078 -9.492 -15.023 1 94.38 305 GLN A N 1
ATOM 2445 C CA . GLN A 1 305 ? -20.875 -10.742 -15.75 1 94.38 305 GLN A CA 1
ATOM 2446 C C . GLN A 1 305 ? -20.656 -10.484 -17.234 1 94.38 305 GLN A C 1
ATOM 2448 O O . GLN A 1 305 ? -21.594 -10.078 -17.938 1 94.38 305 GLN A O 1
ATOM 2453 N N . LEU A 1 306 ? -19.453 -10.805 -17.75 1 91.56 306 LEU A N 1
ATOM 2454 C CA . LEU A 1 306 ? -19.094 -10.305 -19.078 1 91.56 306 LEU A CA 1
ATOM 2455 C C . LEU A 1 306 ? -19.156 -11.414 -20.109 1 91.56 306 LEU A C 1
ATOM 2457 O O . LEU A 1 306 ? -18.953 -11.172 -21.312 1 91.56 306 LEU A O 1
ATOM 2461 N N . GLY A 1 307 ? -19.453 -12.617 -19.672 1 92.69 307 GLY A N 1
ATOM 2462 C CA . GLY A 1 307 ? -19.516 -13.719 -20.609 1 92.69 307 GLY A CA 1
ATOM 2463 C C . GLY A 1 307 ? -18.156 -14.109 -21.156 1 92.69 307 GLY A C 1
ATOM 2464 O O . GLY A 1 307 ? -17.172 -14.172 -20.422 1 92.69 307 GLY A O 1
ATOM 2465 N N . THR A 1 308 ? -18.156 -14.469 -22.469 1 94.19 308 THR A N 1
ATOM 2466 C CA . THR A 1 308 ? -16.922 -15.031 -23.016 1 94.19 308 THR A CA 1
ATOM 2467 C C . THR A 1 308 ? -16.375 -14.148 -24.141 1 94.19 308 THR A C 1
ATOM 2469 O O . THR A 1 308 ? -15.344 -14.469 -24.734 1 94.19 308 THR A O 1
ATOM 2472 N N . SER A 1 309 ? -16.953 -13.016 -24.469 1 89.25 309 SER A N 1
ATOM 2473 C CA . SER A 1 309 ? -16.578 -12.219 -25.625 1 89.25 309 SER A CA 1
ATOM 2474 C C . SER A 1 309 ? -15.156 -11.68 -25.5 1 89.25 309 SER A C 1
ATOM 2476 O O . SER A 1 309 ? -14.352 -11.836 -26.422 1 89.25 309 SER A O 1
ATOM 2478 N N . ILE A 1 310 ? -14.789 -11.102 -24.359 1 91.12 310 ILE A N 1
ATOM 2479 C CA . ILE A 1 310 ? -13.484 -10.484 -24.141 1 91.12 310 ILE A CA 1
ATOM 2480 C C . ILE A 1 310 ? -12.398 -11.562 -24.109 1 91.12 310 ILE A C 1
ATOM 2482 O O . ILE A 1 310 ? -11.336 -11.391 -24.703 1 91.12 310 ILE A O 1
ATOM 2486 N N . THR A 1 311 ? -12.68 -12.672 -23.469 1 94.12 311 THR A N 1
ATOM 2487 C CA . THR A 1 311 ? -11.695 -13.742 -23.359 1 94.12 311 THR A CA 1
ATOM 2488 C C . THR A 1 311 ? -11.453 -14.391 -24.719 1 94.12 311 THR A C 1
ATOM 2490 O O . THR A 1 311 ? -10.312 -14.711 -25.078 1 94.12 311 THR A O 1
ATOM 2493 N N . THR A 1 312 ? -12.484 -14.57 -25.516 1 92.69 312 THR A N 1
ATOM 2494 C CA . THR A 1 312 ? -12.359 -15.141 -26.859 1 92.69 312 THR A CA 1
ATOM 2495 C C . THR A 1 312 ? -11.531 -14.227 -27.75 1 92.69 312 THR A C 1
ATOM 2497 O O . THR A 1 312 ? -10.648 -14.695 -28.484 1 92.69 312 THR A O 1
ATOM 2500 N N . GLU A 1 313 ? -11.812 -12.992 -27.656 1 89.56 313 GLU A N 1
ATOM 2501 C CA . GLU A 1 313 ? -11.062 -12.031 -28.453 1 89.56 313 GLU A CA 1
ATOM 2502 C C . GLU A 1 313 ? -9.586 -12.039 -28.062 1 89.56 313 GLU A C 1
ATOM 2504 O O . GLU A 1 313 ? -8.719 -11.859 -28.922 1 89.56 313 GLU A O 1
ATOM 2509 N N . ALA A 1 314 ? -9.328 -12.25 -26.844 1 90.94 314 ALA A N 1
ATOM 2510 C CA . ALA A 1 314 ? -7.953 -12.266 -26.359 1 90.94 314 ALA A CA 1
ATOM 2511 C C . ALA A 1 314 ? -7.289 -13.617 -26.641 1 90.94 314 ALA A C 1
ATOM 2513 O O . ALA A 1 314 ? -6.094 -13.789 -26.391 1 90.94 314 ALA A O 1
ATOM 2514 N N . GLY A 1 315 ? -8.047 -14.594 -27.078 1 91.5 315 GLY A N 1
ATOM 2515 C CA . GLY A 1 315 ? -7.523 -15.922 -27.344 1 91.5 315 GLY A CA 1
ATOM 2516 C C . GLY A 1 315 ? -7.371 -16.766 -26.078 1 91.5 315 GLY A C 1
ATOM 2517 O O . GLY A 1 315 ? -6.621 -17.734 -26.062 1 91.5 315 GLY A O 1
ATOM 2518 N N . LEU A 1 316 ? -7.977 -16.344 -25.016 1 94.5 316 LEU A N 1
ATOM 2519 C CA . LEU A 1 316 ? -7.906 -17.078 -23.766 1 94.5 316 LEU A CA 1
ATOM 2520 C C . LEU A 1 316 ? -8.953 -18.188 -23.734 1 94.5 316 LEU A C 1
ATOM 2522 O O . LEU A 1 316 ? -10.141 -17.938 -23.562 1 94.5 316 LEU A O 1
ATOM 2526 N N . MET A 1 317 ? -8.477 -19.438 -23.906 1 95 317 MET A N 1
ATOM 2527 C CA . MET A 1 317 ? -9.281 -20.656 -23.891 1 95 317 MET A CA 1
ATOM 2528 C C . MET A 1 317 ? -8.688 -21.688 -22.938 1 95 317 MET A C 1
ATOM 2530 O O . MET A 1 317 ? -7.523 -21.578 -22.562 1 95 317 MET A O 1
ATOM 2534 N N . TYR A 1 318 ? -9.539 -22.5 -22.5 1 93.94 318 TYR A N 1
ATOM 2535 C CA . TYR A 1 318 ? -8.992 -23.578 -21.672 1 93.94 318 TYR A CA 1
ATOM 2536 C C . TYR A 1 318 ? -9.227 -24.938 -22.344 1 93.94 318 TYR A C 1
ATOM 2538 O O . TYR A 1 318 ? -10.133 -25.094 -23.156 1 93.94 318 TYR A O 1
ATOM 2546 N N . GLU A 1 319 ? -8.297 -25.797 -22.062 1 91.62 319 GLU A N 1
ATOM 2547 C CA . GLU A 1 319 ? -8.406 -27.172 -22.562 1 91.62 319 GLU A CA 1
ATOM 2548 C C . GLU A 1 319 ? -9.25 -28.031 -21.625 1 91.62 319 GLU A C 1
ATOM 2550 O O . GLU A 1 319 ? -8.945 -28.156 -20.438 1 91.62 319 GLU A O 1
ATOM 2555 N N . ASP A 1 320 ? -10.297 -28.516 -22.156 1 86.56 320 ASP A N 1
ATOM 2556 C CA . ASP A 1 320 ? -11.164 -29.422 -21.406 1 86.56 320 ASP A CA 1
ATOM 2557 C C . ASP A 1 320 ? -10.805 -30.875 -21.688 1 86.56 320 ASP A C 1
ATOM 2559 O O . ASP A 1 320 ? -9.758 -31.156 -22.266 1 86.56 320 ASP A O 1
ATOM 2563 N N . SER A 1 321 ? -11.727 -31.891 -21.344 1 77.81 321 SER A N 1
ATOM 2564 C CA . SER A 1 321 ? -11.5 -33.312 -21.609 1 77.81 321 SER A CA 1
ATOM 2565 C C . SER A 1 321 ? -11.367 -33.594 -23.094 1 77.81 321 SER A C 1
ATOM 2567 O O . SER A 1 321 ? -12.109 -33.031 -23.906 1 77.81 321 SER A O 1
ATOM 2569 N N . GLY A 1 322 ? -10.352 -34.312 -23.5 1 72.56 322 GLY A N 1
ATOM 2570 C CA . GLY A 1 322 ? -10.141 -34.719 -24.891 1 72.56 322 GLY A CA 1
ATOM 2571 C C . GLY A 1 322 ? -9.438 -33.688 -25.719 1 72.56 322 GLY A C 1
ATOM 2572 O O . GLY A 1 322 ? -9.617 -33.625 -26.938 1 72.56 322 GLY A O 1
ATOM 2573 N N . ARG A 1 323 ? -8.875 -32.594 -25.141 1 77.5 323 ARG A N 1
ATOM 2574 C CA . ARG A 1 323 ? -8.062 -31.562 -25.781 1 77.5 323 ARG A CA 1
ATOM 2575 C C . ARG A 1 323 ? -8.945 -30.547 -26.5 1 77.5 323 ARG A C 1
ATOM 2577 O O . ARG A 1 323 ? -8.477 -29.859 -27.422 1 77.5 323 ARG A O 1
ATOM 2584 N N . GLU A 1 324 ? -10.164 -30.562 -26.172 1 88.5 324 GLU A N 1
ATOM 2585 C CA . GLU A 1 324 ? -11.055 -29.562 -26.766 1 88.5 324 GLU A CA 1
ATOM 2586 C C . GLU A 1 324 ? -10.852 -28.203 -26.109 1 88.5 324 GLU A C 1
ATOM 2588 O O . GLU A 1 324 ? -10.75 -28.094 -24.891 1 88.5 324 GLU A O 1
ATOM 2593 N N . GLN A 1 325 ? -10.758 -27.188 -26.984 1 92.31 325 GLN A N 1
ATOM 2594 C CA . GLN A 1 325 ? -10.633 -25.812 -26.5 1 92.31 325 GLN A CA 1
ATOM 2595 C C . GLN A 1 325 ? -12.008 -25.203 -26.25 1 92.31 325 GLN A C 1
ATOM 2597 O O . GLN A 1 325 ? -12.891 -25.25 -27.109 1 92.31 325 GLN A O 1
ATOM 2602 N N . LYS A 1 326 ? -12.203 -24.734 -25.062 1 94.81 326 LYS A N 1
ATOM 2603 C CA . LYS A 1 326 ? -13.461 -24.094 -24.672 1 94.81 326 LYS A CA 1
ATOM 2604 C C . LYS A 1 326 ? -13.219 -22.656 -24.203 1 94.81 326 LYS A C 1
ATOM 2606 O O . LYS A 1 326 ? -12.141 -22.344 -23.688 1 94.81 326 LYS A O 1
ATOM 2611 N N . PRO A 1 327 ? -14.258 -21.891 -24.375 1 94.44 327 PRO A N 1
ATOM 2612 C CA . PRO A 1 327 ? -14.109 -20.5 -23.953 1 94.44 327 PRO A CA 1
ATOM 2613 C C . PRO A 1 327 ? -14.094 -20.344 -22.438 1 94.44 327 PRO A C 1
ATOM 2615 O O . PRO A 1 327 ? -14.617 -21.188 -21.719 1 94.44 327 PRO A O 1
ATOM 2618 N N . VAL A 1 328 ? -13.5 -19.266 -21.938 1 96.81 328 VAL A N 1
ATOM 2619 C CA . VAL A 1 328 ? -13.422 -18.938 -20.531 1 96.81 328 VAL A CA 1
ATOM 2620 C C . VAL A 1 328 ? -14.43 -17.844 -20.203 1 96.81 328 VAL A C 1
ATOM 2622 O O . VAL A 1 328 ? -14.516 -16.828 -20.906 1 96.81 328 VAL A O 1
ATOM 2625 N N . TYR A 1 329 ? -15.25 -18.016 -19.172 1 96.12 329 TYR A N 1
ATOM 2626 C CA . TYR A 1 329 ? -16.172 -17 -18.703 1 96.12 329 TYR A CA 1
ATOM 2627 C C . TYR A 1 329 ? -15.461 -15.992 -17.812 1 96.12 329 TYR A C 1
ATOM 2629 O O . TYR A 1 329 ? -14.672 -16.375 -16.938 1 96.12 329 TYR A O 1
ATOM 2637 N N . LEU A 1 330 ? -15.789 -14.711 -18.047 1 96.38 330 LEU A N 1
ATOM 2638 C CA . LEU A 1 330 ? -15.109 -13.633 -17.344 1 96.38 330 LEU A CA 1
ATOM 2639 C C . LEU A 1 330 ? -16.094 -12.789 -16.547 1 96.38 330 LEU A C 1
ATOM 2641 O O . LEU A 1 330 ? -17.141 -12.375 -17.078 1 96.38 330 LEU A O 1
ATOM 2645 N N . ASN A 1 331 ? -15.867 -12.594 -15.234 1 96.75 331 ASN A N 1
ATOM 2646 C CA . ASN A 1 331 ? -16.531 -11.57 -14.438 1 96.75 331 ASN A CA 1
ATOM 2647 C C . ASN A 1 331 ? -15.586 -10.43 -14.078 1 96.75 331 ASN A C 1
ATOM 2649 O O . ASN A 1 331 ? -14.367 -10.633 -14 1 96.75 331 ASN A O 1
ATOM 2653 N N . SER A 1 332 ? -16.109 -9.25 -13.945 1 96.88 332 SER A N 1
ATOM 2654 C CA . SER A 1 332 ? -15.367 -8.062 -13.539 1 96.88 332 SER A CA 1
ATOM 2655 C C . SER A 1 332 ? -16.047 -7.355 -12.375 1 96.88 332 SER A C 1
ATOM 2657 O O . SER A 1 332 ? -17.281 -7.277 -12.328 1 96.88 332 SER A O 1
ATOM 2659 N N . TYR A 1 333 ? -15.297 -6.906 -11.398 1 98.19 333 TYR A N 1
ATOM 2660 C CA . TYR A 1 333 ? -15.789 -6.289 -10.172 1 98.19 333 TYR A CA 1
ATOM 2661 C C . TYR A 1 333 ? -15.039 -5 -9.867 1 98.19 333 TYR A C 1
ATOM 2663 O O . TYR A 1 333 ? -13.828 -5.023 -9.609 1 98.19 333 TYR A O 1
ATOM 2671 N N . GLY A 1 334 ? -15.703 -3.83 -9.852 1 98.19 334 GLY A N 1
ATOM 2672 C CA . GLY A 1 334 ? -15.023 -2.561 -9.633 1 98.19 334 GLY A CA 1
ATOM 2673 C C . GLY A 1 334 ? -15.523 -1.818 -8.414 1 98.19 334 GLY A C 1
ATOM 2674 O O . GLY A 1 334 ? -16.719 -1.811 -8.125 1 98.19 334 GLY A O 1
ATOM 2675 N N . ILE A 1 335 ? -14.617 -1.261 -7.617 1 98.31 335 ILE A N 1
ATOM 2676 C CA . ILE A 1 335 ? -14.891 -0.3 -6.555 1 98.31 335 ILE A CA 1
ATOM 2677 C C . ILE A 1 335 ? -14.055 0.96 -6.766 1 98.31 335 ILE A C 1
ATOM 2679 O O . ILE A 1 335 ? -12.828 0.892 -6.852 1 98.31 335 ILE A O 1
ATOM 2683 N N . GLY A 1 336 ? -14.703 2.098 -6.898 1 96.81 336 GLY A N 1
ATOM 2684 C CA . GLY A 1 336 ? -13.992 3.363 -6.934 1 96.81 336 GLY A CA 1
ATOM 2685 C C . GLY A 1 336 ? -13.602 3.865 -5.555 1 96.81 336 GLY A C 1
ATOM 2686 O O . GLY A 1 336 ? -14.445 4.336 -4.797 1 96.81 336 GLY A O 1
ATOM 2687 N N . LEU A 1 337 ? -12.375 3.898 -5.227 1 96.38 337 LEU A N 1
ATOM 2688 C CA . LEU A 1 337 ? -11.938 4.195 -3.867 1 96.38 337 LEU A CA 1
ATOM 2689 C C . LEU A 1 337 ? -12.133 5.676 -3.545 1 96.38 337 LEU A C 1
ATOM 2691 O O . LEU A 1 337 ? -12.492 6.027 -2.418 1 96.38 337 LEU A O 1
ATOM 2695 N N . HIS A 1 338 ? -11.891 6.562 -4.484 1 92.88 338 HIS A N 1
ATOM 2696 C CA . HIS A 1 338 ? -12.125 7.98 -4.254 1 92.88 338 HIS A CA 1
ATOM 2697 C C . HIS A 1 338 ? -13.617 8.266 -4.051 1 92.88 338 HIS A C 1
ATOM 2699 O O . HIS A 1 338 ? -13.984 9.109 -3.229 1 92.88 338 HIS A O 1
ATOM 2705 N N . ARG A 1 339 ? -14.391 7.562 -4.812 1 93.12 339 ARG A N 1
ATOM 2706 C CA . ARG A 1 339 ? -15.828 7.758 -4.656 1 93.12 339 ARG A CA 1
ATOM 2707 C C . ARG A 1 339 ? -16.328 7.176 -3.336 1 93.12 339 ARG A C 1
ATOM 2709 O O . ARG A 1 339 ? -17.266 7.699 -2.73 1 93.12 339 ARG A O 1
ATOM 2716 N N . LEU A 1 340 ? -15.695 6.098 -2.922 1 93.94 340 LEU A N 1
ATOM 2717 C CA . LEU A 1 340 ? -16.016 5.57 -1.599 1 93.94 340 LEU A CA 1
ATOM 2718 C C . LEU A 1 340 ? -15.695 6.598 -0.517 1 93.94 340 LEU A C 1
ATOM 2720 O O . LEU A 1 340 ? -16.484 6.785 0.415 1 93.94 340 LEU A O 1
ATOM 2724 N N . LEU A 1 341 ? -14.539 7.211 -0.608 1 91.56 341 LEU A N 1
ATOM 2725 C CA . LEU A 1 341 ? -14.141 8.266 0.319 1 91.56 341 LEU A CA 1
ATOM 2726 C C . LEU A 1 341 ? -15.156 9.398 0.316 1 91.56 341 LEU A C 1
ATOM 2728 O O . LEU A 1 341 ? -15.586 9.859 1.377 1 91.56 341 LEU A O 1
ATOM 2732 N N . TYR A 1 342 ? -15.516 9.789 -0.856 1 89.12 342 TYR A N 1
ATOM 2733 C CA . TYR A 1 342 ? -16.469 10.883 -1.011 1 89.12 342 TYR A CA 1
ATOM 2734 C C . TYR A 1 342 ? -17.828 10.516 -0.396 1 89.12 342 TYR A C 1
ATOM 2736 O O . TYR A 1 342 ? -18.438 11.336 0.289 1 89.12 342 TYR A O 1
ATOM 2744 N N . ALA A 1 343 ? -18.281 9.328 -0.694 1 91.44 343 ALA A N 1
ATOM 2745 C CA . ALA A 1 343 ? -19.531 8.844 -0.142 1 91.44 343 ALA A CA 1
ATOM 2746 C C . ALA A 1 343 ? -19.516 8.852 1.384 1 91.44 343 ALA A C 1
ATOM 2748 O O . ALA A 1 343 ? -20.453 9.328 2.025 1 91.44 343 ALA A O 1
ATOM 2749 N N . ALA A 1 344 ? -18.469 8.359 1.961 1 91.69 344 ALA A N 1
ATOM 2750 C CA . ALA A 1 344 ? -18.328 8.305 3.414 1 91.69 344 ALA A CA 1
ATOM 2751 C C . ALA A 1 344 ? -18.359 9.703 4.02 1 91.69 344 ALA A C 1
ATOM 2753 O O . ALA A 1 344 ? -19.047 9.953 5.008 1 91.69 344 ALA A O 1
ATOM 2754 N N . ILE A 1 345 ? -17.609 10.578 3.447 1 88.12 345 ILE A N 1
ATOM 2755 C CA . ILE A 1 345 ? -17.531 11.938 3.965 1 88.12 345 ILE A CA 1
ATOM 2756 C C . ILE A 1 345 ? -18.891 12.617 3.855 1 88.12 345 ILE A C 1
ATOM 2758 O O . ILE A 1 345 ? -19.312 13.32 4.777 1 88.12 345 ILE A O 1
ATOM 2762 N N . SER A 1 346 ? -19.516 12.414 2.736 1 86.56 346 SER A N 1
ATOM 2763 C CA . SER A 1 346 ? -20.828 13.023 2.521 1 86.56 346 SER A CA 1
ATOM 2764 C C . SER A 1 346 ? -21.828 12.562 3.574 1 86.56 346 SER A C 1
ATOM 2766 O O . SER A 1 346 ? -22.703 13.328 3.988 1 86.56 346 SER A O 1
ATOM 2768 N N . GLN A 1 347 ? -21.688 11.414 4 1 90.38 347 GLN A N 1
ATOM 2769 C CA . GLN A 1 347 ? -22.672 10.836 4.91 1 90.38 347 GLN A CA 1
ATOM 2770 C C . GLN A 1 347 ? -22.234 11 6.363 1 90.38 347 GLN A C 1
ATOM 2772 O O . GLN A 1 347 ? -23.047 10.859 7.281 1 90.38 347 GLN A O 1
ATOM 2777 N N . HIS A 1 348 ? -20.906 11.219 6.57 1 90.81 348 HIS A N 1
ATOM 2778 C CA . HIS A 1 348 ? -20.391 11.242 7.93 1 90.81 348 HIS A CA 1
ATOM 2779 C C . HIS A 1 348 ? -19.594 12.523 8.188 1 90.81 348 HIS A C 1
ATOM 2781 O O . HIS A 1 348 ? -18.406 12.461 8.539 1 90.81 348 HIS A O 1
ATOM 2787 N N . CYS A 1 349 ? -20.172 13.625 8.102 1 87.75 349 CYS A N 1
ATOM 2788 C CA . CYS A 1 349 ? -19.562 14.906 8.453 1 87.75 349 CYS A CA 1
ATOM 2789 C C . CYS A 1 349 ? -20.547 15.781 9.227 1 87.75 349 CYS A C 1
ATOM 2791 O O . CYS A 1 349 ? -21.75 15.508 9.234 1 87.75 349 CYS A O 1
ATOM 2793 N N . ASP A 1 350 ? -20.047 16.672 10.008 1 86.94 350 ASP A N 1
ATOM 2794 C CA . ASP A 1 350 ? -20.844 17.672 10.719 1 86.94 350 ASP A CA 1
ATOM 2795 C C . ASP A 1 350 ? -20.172 19.031 10.719 1 86.94 350 ASP A C 1
ATOM 2797 O O . ASP A 1 350 ? -19.25 19.266 9.945 1 86.94 350 ASP A O 1
ATOM 2801 N N . GLY A 1 351 ? -20.656 19.906 11.477 1 80.94 351 GLY A N 1
ATOM 2802 C CA . GLY A 1 351 ? -20.156 21.281 11.5 1 80.94 351 GLY A CA 1
ATOM 2803 C C . GLY A 1 351 ? -18.719 21.375 11.977 1 80.94 351 GLY A C 1
ATOM 2804 O O . GLY A 1 351 ? -18.031 22.344 11.672 1 80.94 351 GLY A O 1
ATOM 2805 N N . ASP A 1 352 ? -18.297 20.344 12.656 1 83.88 352 ASP A N 1
ATOM 2806 C CA . ASP A 1 352 ? -16.953 20.391 13.219 1 83.88 352 ASP A CA 1
ATOM 2807 C C . ASP A 1 352 ? -15.945 19.688 12.312 1 83.88 352 ASP A C 1
ATOM 2809 O O . ASP A 1 352 ? -14.734 19.766 12.531 1 83.88 352 ASP A O 1
ATOM 2813 N N . GLY A 1 353 ? -16.453 18.953 11.352 1 88.19 353 GLY A N 1
ATOM 2814 C CA . GLY A 1 353 ? -15.531 18.266 10.453 1 88.19 353 GLY A CA 1
ATOM 2815 C C . GLY A 1 353 ? -15.977 16.859 10.109 1 88.19 353 GLY A C 1
ATOM 2816 O O . GLY A 1 353 ? -17.172 16.578 10.023 1 88.19 353 GLY A O 1
ATOM 2817 N N . LEU A 1 354 ? -14.938 16.078 9.891 1 89.5 354 LEU A N 1
ATOM 2818 C CA . LEU A 1 354 ? -15.195 14.68 9.531 1 89.5 354 LEU A CA 1
ATOM 2819 C C . LEU A 1 354 ? -15.617 13.867 10.75 1 89.5 354 LEU A C 1
ATOM 2821 O O . LEU A 1 354 ? -15.086 14.07 11.844 1 89.5 354 LEU A O 1
ATOM 2825 N N . ARG A 1 355 ? -16.562 13.055 10.594 1 91.62 355 ARG A N 1
ATOM 2826 C CA . ARG A 1 355 ? -17 12.109 11.609 1 91.62 355 ARG A CA 1
ATOM 2827 C C . ARG A 1 355 ? -17.125 10.703 11.039 1 91.62 355 ARG A C 1
ATOM 2829 O O . ARG A 1 355 ? -18.141 10.023 11.266 1 91.62 355 ARG A O 1
ATOM 2836 N N . VAL A 1 356 ? -16.172 10.383 10.227 1 91.75 356 VAL A N 1
ATOM 2837 C CA . VAL A 1 356 ? -16.172 9.086 9.562 1 91.75 356 VAL A CA 1
ATOM 2838 C C . VAL A 1 356 ? -15.953 7.977 10.594 1 91.75 356 VAL A C 1
ATOM 2840 O O . VAL A 1 356 ? -15.422 8.219 11.68 1 91.75 356 VAL A O 1
ATOM 2843 N N . PRO A 1 357 ? -16.391 6.77 10.25 1 95.12 357 PRO A N 1
ATOM 2844 C CA . PRO A 1 357 ? -16.109 5.637 11.141 1 95.12 357 PRO A CA 1
ATOM 2845 C C . PRO A 1 357 ? -14.617 5.5 11.461 1 95.12 357 PRO A C 1
ATOM 2847 O O . PRO A 1 357 ? -13.773 5.789 10.617 1 95.12 357 PRO A O 1
ATOM 2850 N N . GLN A 1 358 ? -14.344 5.047 12.695 1 96.31 358 GLN A N 1
ATOM 2851 C CA . GLN A 1 358 ? -12.961 4.859 13.125 1 96.31 358 GLN A CA 1
ATOM 2852 C C . GLN A 1 358 ? -12.18 4.023 12.117 1 96.31 358 GLN A C 1
ATOM 2854 O O . GLN A 1 358 ? -10.984 4.25 11.914 1 96.31 358 GLN A O 1
ATOM 2859 N N . LEU A 1 359 ? -12.859 3.141 11.469 1 96.75 359 LEU A N 1
ATOM 2860 C CA . LEU A 1 359 ? -12.289 2.258 10.453 1 96.75 359 LEU A CA 1
ATOM 2861 C C . LEU A 1 359 ? -11.641 3.064 9.336 1 96.75 359 LEU A C 1
ATOM 2863 O O . LEU A 1 359 ? -10.703 2.592 8.68 1 96.75 359 LEU A O 1
ATOM 2867 N N . MET A 1 360 ? -12.023 4.277 9.156 1 96.25 360 MET A N 1
ATOM 2868 C CA . MET A 1 360 ? -11.562 5.102 8.039 1 96.25 360 MET A CA 1
ATOM 2869 C C . MET A 1 360 ? -10.742 6.289 8.547 1 96.25 360 MET A C 1
ATOM 2871 O O . MET A 1 360 ? -10.172 7.039 7.75 1 96.25 360 MET A O 1
ATOM 2875 N N . ALA A 1 361 ? -10.727 6.52 9.828 1 96.69 361 ALA A N 1
ATOM 2876 C CA . ALA A 1 361 ? -10.062 7.695 10.391 1 96.69 361 ALA A CA 1
ATOM 2877 C C . ALA A 1 361 ? -8.562 7.656 10.125 1 96.69 361 ALA A C 1
ATOM 2879 O O . ALA A 1 361 ? -7.953 6.582 10.117 1 96.69 361 ALA A O 1
ATOM 2880 N N . PRO A 1 362 ? -7.953 8.812 9.93 1 95.5 362 PRO A N 1
ATOM 2881 C CA . PRO A 1 362 ? -6.523 8.82 9.602 1 95.5 362 PRO A CA 1
ATOM 2882 C C . PRO A 1 362 ? -5.652 8.328 10.758 1 95.5 362 PRO A C 1
ATOM 2884 O O . PRO A 1 362 ? -4.535 7.855 10.539 1 95.5 362 PRO A O 1
ATOM 2887 N N . TYR A 1 363 ? -6.125 8.5 11.977 1 96.38 363 TYR A N 1
ATOM 2888 C CA . TYR A 1 363 ? -5.496 8.023 13.203 1 96.38 363 TYR A CA 1
ATOM 2889 C C . TYR A 1 363 ? -6.52 7.383 14.133 1 96.38 363 TYR A C 1
ATOM 2891 O O . TYR A 1 363 ? -7.711 7.699 14.062 1 96.38 363 TYR A O 1
ATOM 2899 N N . ASP A 1 364 ? -5.965 6.484 14.961 1 97.38 364 ASP A N 1
ATOM 2900 C CA . ASP A 1 364 ? -6.844 5.949 16 1 97.38 364 ASP A CA 1
ATOM 2901 C C . ASP A 1 364 ? -7.016 6.941 17.141 1 97.38 364 ASP A C 1
ATOM 2903 O O . ASP A 1 364 ? -8.125 7.156 17.625 1 97.38 364 ASP A O 1
ATOM 2907 N N . VAL A 1 365 ? -5.887 7.523 17.531 1 97.62 365 VAL A N 1
ATOM 2908 C CA . VAL A 1 365 ? -5.863 8.344 18.734 1 97.62 365 VAL A CA 1
ATOM 2909 C C . VAL A 1 365 ? -4.953 9.555 18.516 1 97.62 365 VAL A C 1
ATOM 2911 O O . VAL A 1 365 ? -3.877 9.43 17.922 1 97.62 365 VAL A O 1
ATOM 2914 N N . ALA A 1 366 ? -5.402 10.703 18.922 1 97.06 366 ALA A N 1
ATOM 2915 C CA . ALA A 1 366 ? -4.539 11.875 19 1 97.06 366 ALA A CA 1
ATOM 2916 C C . ALA A 1 366 ? -4.195 12.195 20.453 1 97.06 366 ALA A C 1
ATOM 2918 O O . ALA A 1 366 ? -5.062 12.125 21.344 1 97.06 366 ALA A O 1
ATOM 2919 N N . ILE A 1 367 ? -2.941 12.508 20.719 1 96.81 367 ILE A N 1
ATOM 2920 C CA . ILE A 1 367 ? -2.453 12.891 22.047 1 96.81 367 ILE A CA 1
ATOM 2921 C C . ILE A 1 367 ? -2.105 14.375 22.062 1 96.81 367 ILE A C 1
ATOM 2923 O O . ILE A 1 367 ? -1.334 14.844 21.219 1 96.81 367 ILE A O 1
ATOM 2927 N N . VAL A 1 368 ? -2.639 15.094 23.016 1 95.62 368 VAL A N 1
ATOM 2928 C CA . VAL A 1 368 ? -2.467 16.547 23.078 1 95.62 368 VAL A CA 1
ATOM 2929 C C . VAL A 1 368 ? -1.914 16.938 24.438 1 95.62 368 VAL A C 1
ATOM 2931 O O . VAL A 1 368 ? -2.656 17.016 25.422 1 95.62 368 VAL A O 1
ATOM 2934 N N . PRO A 1 369 ? -0.626 17.219 24.531 1 95.12 369 PRO A N 1
ATOM 2935 C CA . PRO A 1 369 ? -0.128 17.844 25.766 1 95.12 369 PRO A CA 1
ATOM 2936 C C . PRO A 1 369 ? -0.668 19.25 25.969 1 95.12 369 PRO A C 1
ATOM 2938 O O . PRO A 1 369 ? -0.586 20.078 25.062 1 95.12 369 PRO A O 1
ATOM 2941 N N . CYS A 1 370 ? -1.15 19.578 27.078 1 93.12 370 CYS A N 1
ATOM 2942 C CA . CYS A 1 370 ? -1.849 20.828 27.312 1 93.12 370 CYS A CA 1
ATOM 2943 C C . CYS A 1 370 ? -0.866 21.953 27.641 1 93.12 370 CYS A C 1
ATOM 2945 O O . CYS A 1 370 ? -1.094 23.109 27.297 1 93.12 370 CYS A O 1
ATOM 2947 N N . GLU A 1 371 ? 0.125 21.625 28.484 1 88.31 371 GLU A N 1
ATOM 2948 C CA . GLU A 1 371 ? 1.109 22.641 28.844 1 88.31 371 GLU A CA 1
ATOM 2949 C C . GLU A 1 371 ? 2.312 22.609 27.906 1 88.31 371 GLU A C 1
ATOM 2951 O O . GLU A 1 371 ? 3.078 21.641 27.906 1 88.31 371 GLU A O 1
ATOM 2956 N N . HIS A 1 372 ? 2.381 23.672 27.172 1 77.19 372 HIS A N 1
ATOM 2957 C CA . HIS A 1 372 ? 3.5 23.734 26.234 1 77.19 372 HIS A CA 1
ATOM 2958 C C . HIS A 1 372 ? 4.824 23.891 26.984 1 77.19 372 HIS A C 1
ATOM 2960 O O . HIS A 1 372 ? 4.926 24.672 27.922 1 77.19 372 HIS A O 1
ATOM 2966 N N . GLY A 1 373 ? 5.738 23.172 26.609 1 74 373 GLY A N 1
ATOM 2967 C CA . GLY A 1 373 ? 7.082 23.312 27.141 1 74 373 GLY A CA 1
ATOM 2968 C C . GLY A 1 373 ? 7.266 22.641 28.5 1 74 373 GLY A C 1
ATOM 2969 O O . GLY A 1 373 ? 8.375 22.609 29.031 1 74 373 GLY A O 1
ATOM 2970 N N . ASP A 1 374 ? 6.203 22.172 29.047 1 83.25 374 ASP A N 1
ATOM 2971 C CA . ASP A 1 374 ? 6.355 21.438 30.297 1 83.25 374 ASP A CA 1
ATOM 2972 C C . ASP A 1 374 ? 6.965 20.062 30.062 1 83.25 374 ASP A C 1
ATOM 2974 O O . ASP A 1 374 ? 6.355 19.203 29.422 1 83.25 374 ASP A O 1
ATOM 2978 N N . ALA A 1 375 ? 8.078 19.844 30.609 1 84.25 375 ALA A N 1
ATOM 2979 C CA . ALA A 1 375 ? 8.867 18.641 30.359 1 84.25 375 ALA A CA 1
ATOM 2980 C C . ALA A 1 375 ? 8.109 17.391 30.781 1 84.25 375 ALA A C 1
ATOM 2982 O O . ALA A 1 375 ? 8.18 16.344 30.125 1 84.25 375 ALA A O 1
ATOM 2983 N N . GLU A 1 376 ? 7.414 17.422 31.875 1 85.81 376 GLU A N 1
ATOM 2984 C CA . GLU A 1 376 ? 6.699 16.25 32.375 1 85.81 376 GLU A CA 1
ATOM 2985 C C . GLU A 1 376 ? 5.531 15.875 31.484 1 85.81 376 GLU A C 1
ATOM 2987 O O . GLU A 1 376 ? 5.316 14.695 31.188 1 85.81 376 GLU A O 1
ATOM 2992 N N . SER A 1 377 ? 4.809 16.875 31.094 1 88.81 377 SER A N 1
ATOM 2993 C CA . SER A 1 377 ? 3.672 16.641 30.203 1 88.81 377 SER A CA 1
ATOM 2994 C C . SER A 1 377 ? 4.129 16.094 28.859 1 88.81 377 SER A C 1
ATOM 2996 O O . SER A 1 377 ? 3.488 15.203 28.297 1 88.81 377 SER A O 1
ATOM 2998 N N . VAL A 1 378 ? 5.199 16.609 28.453 1 87.62 378 VAL A N 1
ATOM 2999 C CA . VAL A 1 378 ? 5.738 16.172 27.172 1 87.62 378 VAL A CA 1
ATOM 3000 C C . VAL A 1 378 ? 6.234 14.734 27.281 1 87.62 378 VAL A C 1
ATOM 3002 O O . VAL A 1 378 ? 5.984 13.914 26.391 1 87.62 378 VAL A O 1
ATOM 3005 N N . LYS A 1 379 ? 6.914 14.477 28.328 1 90.19 379 LYS A N 1
ATOM 3006 C CA . LYS A 1 379 ? 7.402 13.117 28.547 1 90.19 379 LYS A CA 1
ATOM 3007 C C . LYS A 1 379 ? 6.242 12.133 28.656 1 90.19 379 LYS A C 1
ATOM 3009 O O . LYS A 1 379 ? 6.285 11.055 28.062 1 90.19 379 LYS A O 1
ATOM 3014 N N . LEU A 1 380 ? 5.23 12.516 29.406 1 92.44 380 LEU A N 1
ATOM 3015 C CA . LEU A 1 380 ? 4.059 11.664 29.547 1 92.44 380 LEU A CA 1
ATOM 3016 C C . LEU A 1 380 ? 3.387 11.414 28.203 1 92.44 380 LEU A C 1
ATOM 3018 O O . LEU A 1 380 ? 2.963 10.297 27.922 1 92.44 380 LEU A O 1
ATOM 3022 N N . ALA A 1 381 ? 3.287 12.43 27.406 1 93.88 381 ALA A N 1
ATOM 3023 C CA . ALA A 1 381 ? 2.674 12.312 26.094 1 93.88 381 ALA A CA 1
ATOM 3024 C C . ALA A 1 381 ? 3.465 11.359 25.203 1 93.88 381 ALA A C 1
ATOM 3026 O O . ALA A 1 381 ? 2.881 10.523 24.5 1 93.88 381 ALA A O 1
ATOM 3027 N N . LYS A 1 382 ? 4.738 11.453 25.234 1 91.75 382 LYS A N 1
ATOM 3028 C CA . LYS A 1 382 ? 5.602 10.586 24.438 1 91.75 382 LYS A CA 1
ATOM 3029 C C . LYS A 1 382 ? 5.52 9.141 24.922 1 91.75 382 LYS A C 1
ATOM 3031 O O . LYS A 1 382 ? 5.492 8.211 24.109 1 91.75 382 LYS A O 1
ATOM 3036 N N . ASP A 1 383 ? 5.523 8.992 26.203 1 93.25 383 ASP A N 1
ATOM 3037 C CA . ASP A 1 383 ? 5.379 7.656 26.766 1 93.25 383 ASP A CA 1
ATOM 3038 C C . ASP A 1 383 ? 4.035 7.039 26.391 1 93.25 383 ASP A C 1
ATOM 3040 O O . ASP A 1 383 ? 3.961 5.848 26.078 1 93.25 383 ASP A O 1
ATOM 3044 N N . LEU A 1 384 ? 3.008 7.84 26.406 1 95 384 LEU A N 1
ATOM 3045 C CA . LEU A 1 384 ? 1.687 7.367 26.016 1 95 384 LEU A CA 1
ATOM 3046 C C . LEU A 1 384 ? 1.674 6.957 24.547 1 95 384 LEU A C 1
ATOM 3048 O O . LEU A 1 384 ? 1.098 5.926 24.188 1 95 384 LEU A O 1
ATOM 3052 N N . GLN A 1 385 ? 2.289 7.758 23.719 1 93.62 385 GLN A N 1
ATOM 3053 C CA . GLN A 1 385 ? 2.385 7.43 22.312 1 93.62 385 GLN A CA 1
ATOM 3054 C C . GLN A 1 385 ? 3.068 6.082 22.094 1 93.62 385 GLN A C 1
ATOM 3056 O O . GLN A 1 385 ? 2.609 5.262 21.297 1 93.62 385 GLN A O 1
ATOM 3061 N N . LEU A 1 386 ? 4.148 5.891 22.812 1 93.06 386 LEU A N 1
ATOM 3062 C CA . LEU A 1 386 ? 4.891 4.641 22.719 1 93.06 386 LEU A CA 1
ATOM 3063 C C . LEU A 1 386 ? 4.035 3.465 2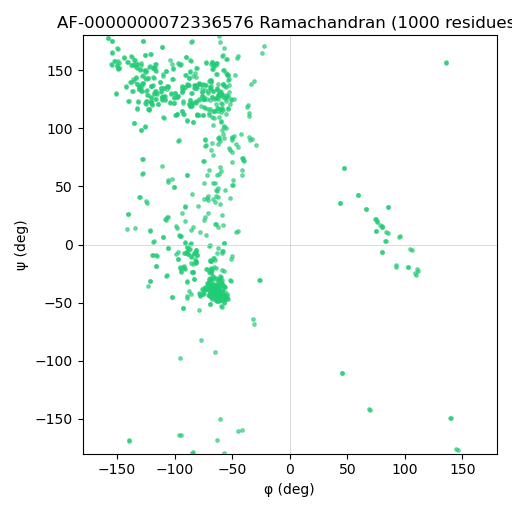3.188 1 93.06 386 LEU A C 1
ATOM 3065 O O . LEU A 1 386 ? 3.998 2.422 22.531 1 93.06 386 LEU A O 1
ATOM 3069 N N . MET A 1 387 ? 3.34 3.658 24.25 1 93.81 387 MET A N 1
ATOM 3070 C CA . MET A 1 387 ? 2.51 2.592 24.797 1 93.81 387 MET A CA 1
ATOM 3071 C C . MET A 1 387 ? 1.382 2.227 23.828 1 93.81 387 MET A C 1
ATOM 3073 O O . MET A 1 387 ? 1.114 1.047 23.609 1 93.81 387 MET A O 1
ATOM 3077 N N . LEU A 1 388 ? 0.724 3.246 23.312 1 95.38 388 LEU A N 1
ATOM 3078 C CA . LEU A 1 388 ? -0.338 3.008 22.344 1 95.38 388 LEU A CA 1
ATOM 3079 C C . LEU A 1 388 ? 0.203 2.289 21.109 1 95.38 388 LEU A C 1
ATOM 3081 O O . LEU A 1 388 ? -0.419 1.35 20.609 1 95.38 388 LEU A O 1
ATOM 3085 N N . GLY A 1 389 ? 1.362 2.74 20.656 1 94.06 389 GLY A N 1
ATOM 3086 C CA . GLY A 1 389 ? 2 2.1 19.516 1 94.06 389 GLY A CA 1
ATOM 3087 C C . GLY A 1 389 ? 2.344 0.644 19.766 1 94.06 389 GLY A C 1
ATOM 3088 O O . GLY A 1 389 ? 2.135 -0.206 18.891 1 94.06 389 GLY A O 1
ATOM 3089 N N . ARG A 1 390 ? 2.818 0.316 20.953 1 93.25 390 ARG A N 1
ATOM 3090 C CA . ARG A 1 390 ? 3.186 -1.051 21.312 1 93.25 390 ARG A CA 1
ATOM 3091 C C . ARG A 1 390 ? 1.957 -1.95 21.375 1 93.25 390 ARG A C 1
ATOM 3093 O O . ARG A 1 390 ? 2.066 -3.17 21.234 1 93.25 390 ARG A O 1
ATOM 3100 N N . ARG A 1 391 ? 0.848 -1.291 21.562 1 94.62 391 ARG A N 1
ATOM 3101 C CA . ARG A 1 391 ? -0.402 -2.045 21.562 1 94.62 391 ARG A CA 1
ATOM 3102 C C . ARG A 1 391 ? -0.995 -2.119 20.172 1 94.62 391 ARG A C 1
ATOM 3104 O O . ARG A 1 391 ? -2.084 -2.664 19.969 1 94.62 391 ARG A O 1
ATOM 3111 N N . GLY A 1 392 ? -0.321 -1.567 19.219 1 95.81 392 GLY A N 1
ATOM 3112 C CA . GLY A 1 392 ? -0.689 -1.727 17.828 1 95.81 392 GLY A CA 1
ATOM 3113 C C . GLY A 1 392 ? -1.549 -0.592 17.297 1 95.81 392 GLY A C 1
ATOM 3114 O O . GLY A 1 392 ? -2.029 -0.643 16.172 1 95.81 392 GLY A O 1
ATOM 3115 N N . LEU A 1 393 ? -1.766 0.485 18.078 1 97.31 393 LEU A N 1
ATOM 3116 C CA . LEU A 1 393 ? -2.631 1.584 17.672 1 97.31 393 LEU A CA 1
ATOM 3117 C C . LEU A 1 393 ? -1.837 2.656 16.938 1 97.31 393 LEU A C 1
ATOM 3119 O O . LEU A 1 393 ? -0.664 2.885 17.234 1 97.31 393 LEU A O 1
ATOM 3123 N N . HIS A 1 394 ? -2.477 3.273 15.977 1 96.44 394 HIS A N 1
ATOM 3124 C CA . HIS A 1 394 ? -1.906 4.395 15.234 1 96.44 394 HIS A CA 1
ATOM 3125 C C . HIS A 1 394 ? -2.227 5.723 15.914 1 96.44 394 HIS A C 1
ATOM 3127 O O . HIS A 1 394 ? -3.369 6.184 15.883 1 96.44 394 HIS A O 1
ATOM 3133 N N . SER A 1 395 ? -1.203 6.328 16.562 1 94.5 395 SER A N 1
ATOM 3134 C CA . SER A 1 395 ? -1.447 7.566 17.297 1 94.5 395 SER A CA 1
ATOM 3135 C C . SER A 1 395 ? -0.655 8.727 16.703 1 94.5 395 SER A C 1
ATOM 3137 O O . SER A 1 395 ? 0.358 8.516 16.031 1 94.5 395 SER A O 1
ATOM 3139 N N . MET A 1 396 ? -1.178 9.836 16.875 1 93.38 396 MET A N 1
ATOM 3140 C CA . MET A 1 396 ? -0.464 11.055 16.516 1 93.38 396 MET A CA 1
ATOM 3141 C C . MET A 1 396 ? -0.258 11.938 17.75 1 93.38 396 MET A C 1
ATOM 3143 O O . MET A 1 396 ? -1.15 12.062 18.594 1 93.38 396 MET A O 1
ATOM 3147 N N . LEU A 1 397 ? 0.896 12.5 17.906 1 93.25 397 LEU A N 1
ATOM 3148 C CA . LEU A 1 397 ? 1.215 13.469 18.953 1 93.25 397 LEU A CA 1
ATOM 3149 C C . LEU A 1 397 ? 1.158 14.891 18.406 1 93.25 397 LEU A C 1
ATOM 3151 O O . LEU A 1 397 ? 1.983 15.281 17.578 1 93.25 397 LEU A O 1
ATOM 3155 N N . ASP A 1 398 ? 0.183 15.68 18.844 1 92.19 398 ASP A N 1
ATOM 3156 C CA . ASP A 1 398 ? 0.065 17.078 18.438 1 92.19 398 ASP A CA 1
ATOM 3157 C C . ASP A 1 398 ? 0.688 18.016 19.484 1 92.19 398 ASP A C 1
ATOM 3159 O O . ASP A 1 398 ? -0.011 18.547 20.344 1 92.19 398 ASP A O 1
ATOM 3163 N N . ASP A 1 399 ? 1.926 18.234 19.297 1 88 399 ASP A N 1
ATOM 3164 C CA . ASP A 1 399 ? 2.658 19.109 20.219 1 88 399 ASP A CA 1
ATOM 3165 C C . ASP A 1 399 ? 2.941 20.469 19.578 1 88 399 ASP A C 1
ATOM 3167 O O . ASP A 1 399 ? 3.918 21.125 19.938 1 88 399 ASP A O 1
ATOM 3171 N N . ARG A 1 400 ? 2.184 20.891 18.609 1 85.25 400 ARG A N 1
ATOM 3172 C CA . ARG A 1 400 ? 2.344 22.203 18 1 85.25 400 ARG A CA 1
ATOM 3173 C C . ARG A 1 400 ? 2.223 23.312 19.047 1 85.25 400 ARG A C 1
ATOM 3175 O O . ARG A 1 400 ? 1.488 23.172 20.031 1 85.25 400 ARG A O 1
ATOM 3182 N N . ASP A 1 401 ? 2.914 24.297 18.719 1 83.06 401 ASP A N 1
ATOM 3183 C CA . ASP A 1 401 ? 2.918 25.422 19.641 1 83.06 401 ASP A CA 1
ATOM 3184 C C . ASP A 1 401 ? 1.783 26.406 19.328 1 83.06 401 ASP A C 1
ATOM 3186 O O . ASP A 1 401 ? 2.027 27.562 19 1 83.06 401 ASP A O 1
ATOM 3190 N N . ILE A 1 402 ? 0.565 25.938 19.391 1 86.06 402 ILE A N 1
ATOM 3191 C CA . ILE A 1 402 ? -0.66 26.703 19.234 1 86.06 402 ILE A CA 1
ATOM 3192 C C . ILE A 1 402 ? -1.655 26.312 20.328 1 86.06 402 ILE A C 1
ATOM 3194 O O . ILE A 1 402 ? -1.511 25.266 20.953 1 86.06 402 ILE A O 1
ATOM 3198 N N . PRO A 1 403 ? -2.6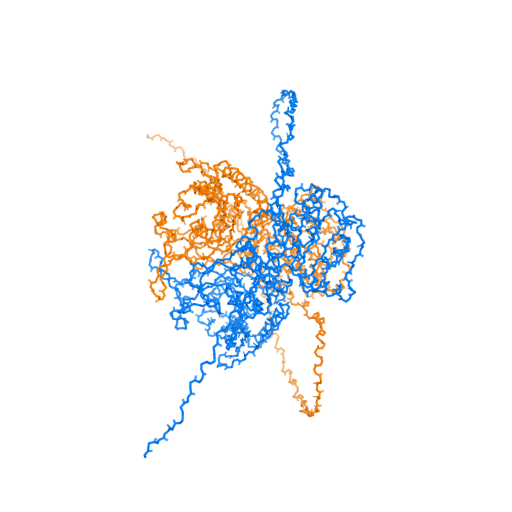 27.156 20.594 1 90.5 403 PRO A N 1
ATOM 3199 C CA . PRO A 1 403 ? -3.535 26.891 21.688 1 90.5 403 PRO A CA 1
ATOM 3200 C C . PRO A 1 403 ? -4.219 25.531 21.547 1 90.5 403 PRO A C 1
ATOM 3202 O O . PRO A 1 403 ? -4.52 25.094 20.438 1 90.5 403 PRO A O 1
ATOM 3205 N N . VAL A 1 404 ? -4.492 24.875 22.672 1 92.62 404 VAL A N 1
ATOM 3206 C CA . VAL A 1 404 ? -5.102 23.562 22.75 1 92.62 404 VAL A CA 1
ATOM 3207 C C . VAL A 1 404 ? -6.422 23.562 21.984 1 92.62 404 VAL A C 1
ATOM 3209 O O . VAL A 1 404 ? -6.742 22.594 21.281 1 92.62 404 VAL A O 1
ATOM 3212 N N . LYS A 1 405 ? -7.18 24.609 22.156 1 93.19 405 LYS A N 1
ATOM 3213 C CA . LYS A 1 405 ? -8.477 24.719 21.5 1 93.19 405 LYS A CA 1
ATOM 3214 C C . LYS A 1 405 ? -8.344 24.594 19.984 1 93.19 405 LYS A C 1
ATOM 3216 O O . LYS A 1 405 ? -9.141 23.922 19.328 1 93.19 405 LYS A O 1
ATOM 3221 N N . HIS A 1 406 ? -7.355 25.281 19.422 1 90.38 406 HIS A N 1
ATOM 3222 C CA . HIS A 1 406 ? -7.121 25.234 17.984 1 90.38 406 HIS A CA 1
ATOM 3223 C C . HIS A 1 406 ? -6.695 23.844 17.547 1 90.38 406 HIS A C 1
ATOM 3225 O O . HIS A 1 406 ? -7.152 23.344 16.516 1 90.38 406 HIS A O 1
ATOM 3231 N N . ARG A 1 407 ? -5.809 23.234 18.312 1 91.56 407 ARG A N 1
ATOM 3232 C CA . ARG A 1 407 ? -5.375 21.875 18 1 91.56 407 ARG A CA 1
ATOM 3233 C C . ARG A 1 407 ? -6.551 20.906 18.047 1 91.56 407 ARG A C 1
ATOM 3235 O O . ARG A 1 407 ? -6.695 20.047 17.156 1 91.56 407 ARG A O 1
ATOM 3242 N N . THR A 1 408 ? -7.379 21.062 19.047 1 93.31 408 THR A N 1
ATOM 3243 C CA . THR A 1 408 ? -8.555 20.203 19.188 1 93.31 408 THR A CA 1
ATOM 3244 C C . THR A 1 408 ? -9.484 20.375 17.984 1 93.31 408 THR A C 1
ATOM 3246 O O . THR A 1 408 ? -9.992 19.375 17.453 1 93.31 408 THR A O 1
ATOM 3249 N N . ASN A 1 409 ? -9.648 21.578 17.578 1 90.62 409 ASN A N 1
ATOM 3250 C CA . ASN A 1 409 ? -10.492 21.844 16.422 1 90.62 409 ASN A CA 1
ATOM 3251 C C . ASN A 1 409 ? -9.938 21.203 15.148 1 90.62 409 ASN A C 1
ATOM 3253 O O . ASN A 1 409 ? -10.695 20.625 14.352 1 90.62 409 ASN A O 1
ATOM 3257 N N . ASP A 1 410 ? -8.648 21.312 14.922 1 89.88 410 ASP A N 1
ATOM 3258 C CA . ASP A 1 410 ? -8.008 20.688 13.766 1 89.88 410 ASP A CA 1
ATOM 3259 C C . ASP A 1 410 ? -8.219 19.188 13.773 1 89.88 410 ASP A C 1
ATOM 3261 O O . ASP A 1 410 ? -8.523 18.594 12.734 1 89.88 410 ASP A O 1
ATOM 3265 N N . LEU A 1 411 ? -8.031 18.594 14.938 1 93.31 411 LEU A N 1
ATOM 3266 C CA . LEU A 1 411 ? -8.156 17.141 15.078 1 93.31 411 LEU A CA 1
ATOM 3267 C C . LEU A 1 411 ? -9.594 16.688 14.828 1 93.31 411 LEU A C 1
ATOM 3269 O O . LEU A 1 411 ? -9.82 15.641 14.227 1 93.31 411 LEU A O 1
ATOM 3273 N N . ARG A 1 412 ? -10.539 17.469 15.266 1 91.19 412 ARG A N 1
ATOM 3274 C CA . ARG A 1 412 ? -11.938 17.188 14.984 1 91.19 412 ARG A CA 1
ATOM 3275 C C . ARG A 1 412 ? -12.242 17.344 13.5 1 91.19 412 ARG A C 1
ATOM 3277 O O . ARG A 1 412 ? -13 16.547 12.93 1 91.19 412 ARG A O 1
ATOM 3284 N N . THR A 1 413 ? -11.625 18.312 12.961 1 89.56 413 THR A N 1
ATOM 3285 C CA . THR A 1 413 ? -11.836 18.594 11.547 1 89.56 413 THR A CA 1
ATOM 3286 C C . THR A 1 413 ? -11.414 17.391 10.695 1 89.56 413 THR A C 1
ATOM 3288 O O . THR A 1 413 ? -12.117 17.016 9.758 1 89.56 413 THR A O 1
ATOM 3291 N N . ILE A 1 414 ? -10.297 16.781 11.047 1 91.94 414 ILE A N 1
ATOM 3292 C CA . ILE A 1 414 ? -9.797 15.688 10.211 1 91.94 414 ILE A CA 1
ATOM 3293 C C . ILE A 1 414 ? -10.406 14.367 10.68 1 91.94 414 ILE A C 1
ATOM 3295 O O . ILE A 1 414 ? -10.117 13.312 10.109 1 91.94 414 ILE A O 1
ATOM 3299 N N . GLY A 1 415 ? -11.18 14.406 11.711 1 92.81 415 GLY A N 1
ATOM 3300 C CA . GLY A 1 415 ? -12.008 13.266 12.086 1 92.81 415 GLY A CA 1
ATOM 3301 C C . GLY A 1 415 ? -11.273 12.258 12.953 1 92.81 415 GLY A C 1
ATOM 3302 O O . GLY A 1 415 ? -11.555 11.062 12.883 1 92.81 415 GLY A O 1
ATOM 3303 N N . VAL A 1 416 ? -10.359 12.625 13.781 1 95.75 416 VAL A N 1
ATOM 3304 C CA . VAL A 1 416 ? -9.734 11.695 14.719 1 95.75 416 VAL A CA 1
ATOM 3305 C C . VAL A 1 416 ? -10.766 11.242 15.75 1 95.75 416 VAL A C 1
ATOM 3307 O O . VAL A 1 416 ? -11.375 12.07 16.438 1 95.75 416 VAL A O 1
ATOM 3310 N N . PRO A 1 417 ? -10.938 9.992 15.938 1 97.56 417 PRO A N 1
ATOM 3311 C CA . PRO A 1 417 ? -12.047 9.523 16.766 1 97.56 417 PRO A CA 1
ATOM 3312 C C . PRO A 1 417 ? -11.797 9.711 18.266 1 97.56 417 PRO A C 1
ATOM 3314 O O . PRO A 1 417 ? -12.719 10.008 19.016 1 97.56 417 PRO A O 1
ATOM 3317 N N . HIS A 1 418 ? -10.562 9.492 18.703 1 98.12 418 HIS A N 1
ATOM 3318 C CA . HIS A 1 418 ? -10.227 9.555 20.109 1 98.12 418 HIS A CA 1
ATOM 3319 C C . HIS A 1 418 ? -9.156 10.609 20.375 1 98.12 418 HIS A C 1
ATOM 3321 O O . HIS A 1 418 ? -8.07 10.562 19.797 1 98.12 418 HIS A O 1
ATOM 3327 N N . ILE A 1 419 ? -9.461 11.531 21.203 1 97.81 419 ILE A N 1
ATOM 3328 C CA . ILE A 1 419 ? -8.5 12.555 21.594 1 97.81 419 ILE A CA 1
ATOM 3329 C C . ILE A 1 419 ? -8.18 12.43 23.078 1 97.81 419 ILE A C 1
ATOM 3331 O O . ILE A 1 419 ? -9.086 12.336 23.906 1 97.81 419 ILE A O 1
ATOM 3335 N N . VAL A 1 420 ? -6.922 12.406 23.391 1 98.25 420 VAL A N 1
ATOM 3336 C CA . VAL A 1 420 ? -6.453 12.273 24.766 1 98.25 420 VAL A CA 1
ATOM 3337 C C . VAL A 1 420 ? -5.598 13.477 25.141 1 98.25 420 VAL A C 1
ATOM 3339 O O . VAL A 1 420 ? -4.594 13.766 24.484 1 98.25 420 VAL A O 1
ATOM 3342 N N . TYR A 1 421 ? -6.004 14.133 26.172 1 97.19 421 TYR A N 1
ATOM 3343 C CA . TYR A 1 421 ? -5.285 15.289 26.688 1 97.19 421 TYR A CA 1
ATOM 3344 C C . TYR A 1 421 ? -4.43 14.906 27.891 1 97.19 421 TYR A C 1
ATOM 3346 O O . TYR A 1 421 ? -4.902 14.219 28.797 1 97.19 421 TYR A O 1
ATOM 3354 N N . VAL A 1 422 ? -3.205 15.297 27.844 1 96.31 422 VAL A N 1
ATOM 3355 C CA . VAL A 1 422 ? -2.26 15.031 28.922 1 96.31 422 VAL A CA 1
ATOM 3356 C C . VAL A 1 422 ? -1.907 16.328 29.641 1 96.31 422 VAL A C 1
ATOM 3358 O O . VAL A 1 422 ? -1.544 17.312 29 1 96.31 422 VAL A O 1
ATOM 3361 N N . SER A 1 423 ? -2.057 16.344 30.906 1 94 423 SER A N 1
ATOM 3362 C CA . SER A 1 423 ? -1.772 17.516 31.719 1 94 423 SER A CA 1
ATOM 3363 C C . SER A 1 423 ? -1.297 17.125 33.125 1 94 423 SER A C 1
ATOM 3365 O O . SER A 1 423 ? -1.737 16.125 33.656 1 94 423 SER A O 1
ATOM 3367 N N . ARG A 1 424 ? -0.535 17.984 33.656 1 89.06 424 ARG A N 1
ATOM 3368 C CA . ARG A 1 424 ? -0.077 17.797 35.031 1 89.06 424 ARG A CA 1
ATOM 3369 C C . ARG A 1 424 ? -1.229 17.953 36.031 1 89.06 424 ARG A C 1
ATOM 3371 O O . ARG A 1 424 ? -1.269 17.281 37.062 1 89.06 424 ARG A O 1
ATOM 3378 N N . SER A 1 425 ? -2.107 18.797 35.688 1 89.62 425 SER A N 1
ATOM 3379 C CA . SER A 1 425 ? -3.199 19.125 36.594 1 89.62 425 SER A CA 1
ATOM 3380 C C . SER A 1 425 ? -4.152 17.938 36.75 1 89.62 425 SER A C 1
ATOM 3382 O O . SER A 1 425 ? -4.961 17.922 37.688 1 89.62 425 SER A O 1
ATOM 3384 N N . LEU A 1 426 ? -3.988 17.016 35.875 1 92.38 426 LEU A N 1
ATOM 3385 C CA . LEU A 1 426 ? -4.898 15.875 35.906 1 92.38 426 LEU A CA 1
ATOM 3386 C C . LEU A 1 426 ? -4.422 14.828 36.906 1 92.38 426 LEU A C 1
ATOM 3388 O O . LEU A 1 426 ? -5.18 13.93 37.281 1 92.38 426 LEU A O 1
ATOM 3392 N N . GLN A 1 427 ? -3.117 15.055 37.219 1 90.25 427 GLN A N 1
ATOM 3393 C CA . GLN A 1 427 ? -2.582 14.039 38.125 1 90.25 427 GLN A CA 1
ATOM 3394 C C . GLN A 1 427 ? -3.176 14.172 39.5 1 90.25 427 GLN A C 1
ATOM 3396 O O . GLN A 1 427 ? -3.082 15.234 40.125 1 90.25 427 GLN A O 1
ATOM 3401 N N . GLY A 1 428 ? -3.936 13.305 40 1 88.12 428 GLY A N 1
ATOM 3402 C CA . GLY A 1 428 ? -4.625 13.312 41.281 1 88.12 428 GLY A CA 1
ATOM 3403 C C . GLY A 1 428 ? -6.109 13.602 41.156 1 88.12 428 GLY A C 1
ATOM 3404 O O . GLY A 1 428 ? -6.832 13.609 42.156 1 88.12 428 GLY A O 1
ATOM 3405 N N . ALA A 1 429 ? -6.484 13.875 39.906 1 91.62 429 ALA A N 1
ATOM 3406 C CA . ALA A 1 429 ? -7.902 14.133 39.656 1 91.62 429 ALA A CA 1
ATOM 3407 C C . ALA A 1 429 ? -8.734 12.875 39.906 1 91.62 429 ALA A C 1
ATOM 3409 O O . ALA A 1 429 ? -8.211 11.758 39.875 1 91.62 429 ALA A O 1
ATOM 3410 N N . GLU A 1 430 ? -9.953 13.117 40.219 1 93.31 430 GLU A N 1
ATOM 3411 C CA . GLU A 1 430 ? -10.867 12 40.406 1 93.31 430 GLU A CA 1
ATOM 3412 C C . GLU A 1 430 ? -11.234 11.344 39.094 1 93.31 430 GLU A C 1
ATOM 3414 O O . GLU A 1 430 ? -11.445 12.031 38.094 1 93.31 430 GLU A O 1
ATOM 3419 N N . ARG A 1 431 ? -11.258 10.062 39.094 1 95.31 431 ARG A N 1
ATOM 3420 C CA . ARG A 1 431 ? -11.633 9.273 37.938 1 95.31 431 ARG A CA 1
ATOM 3421 C C . ARG A 1 431 ? -13.078 9.547 37.531 1 95.31 431 ARG A C 1
ATOM 3423 O O . ARG A 1 431 ? -13.977 9.547 38.375 1 95.31 431 ARG A O 1
ATOM 3430 N N . HIS A 1 432 ? -13.336 9.844 36.312 1 96.69 432 HIS A N 1
ATOM 3431 C CA . HIS A 1 432 ? -14.641 9.977 35.688 1 96.69 432 HIS A CA 1
ATOM 3432 C C . HIS A 1 432 ? -14.719 9.164 34.406 1 96.69 432 HIS A C 1
ATOM 3434 O O . HIS A 1 432 ? -14.289 9.625 33.344 1 96.69 432 HIS A O 1
ATOM 3440 N N . ALA A 1 433 ? -15.289 7.996 34.5 1 95.75 433 ALA A N 1
ATOM 3441 C CA . ALA A 1 433 ? -15.312 7.051 33.375 1 95.75 433 ALA A CA 1
ATOM 3442 C C . ALA A 1 433 ? -16.625 7.145 32.594 1 95.75 433 ALA A C 1
ATOM 3444 O O . ALA A 1 433 ? -17.625 7.617 33.125 1 95.75 433 ALA A O 1
ATOM 3445 N N . PRO A 1 434 ? -16.594 6.742 31.297 1 96.62 434 PRO A N 1
ATOM 3446 C CA . PRO A 1 434 ? -17.859 6.656 30.562 1 96.62 434 PRO A CA 1
ATOM 3447 C C . PRO A 1 434 ? -18.812 5.613 31.156 1 96.62 434 PRO A C 1
ATOM 3449 O O . PRO A 1 434 ? -18.375 4.707 31.859 1 96.62 434 PRO A O 1
ATOM 3452 N N . SER A 1 435 ? -20.109 5.828 30.875 1 96 435 SER A N 1
ATOM 3453 C CA . SER A 1 435 ? -21.094 4.816 31.281 1 96 435 SER A CA 1
ATOM 3454 C C . SER A 1 435 ? -20.781 3.465 30.641 1 96 435 SER A C 1
ATOM 3456 O O . SER A 1 435 ? -20 3.381 29.688 1 96 435 SER A O 1
ATOM 3458 N N . ALA A 1 436 ? -21.328 2.43 31.172 1 95.81 436 ALA A N 1
ATOM 3459 C CA . ALA A 1 436 ? -21.109 1.08 30.656 1 95.81 436 ALA A CA 1
ATOM 3460 C C . ALA A 1 436 ? -21.547 0.971 29.203 1 95.81 436 ALA A C 1
ATOM 3462 O O . ALA A 1 436 ? -20.891 0.323 28.391 1 95.81 436 ALA A O 1
ATOM 3463 N N . GLU A 1 437 ? -22.641 1.583 28.906 1 95.69 437 GLU A N 1
ATOM 3464 C CA . GLU A 1 437 ? -23.172 1.557 27.547 1 95.69 437 GLU A CA 1
ATOM 3465 C C . GLU A 1 437 ? -22.219 2.262 26.578 1 95.69 437 GLU A C 1
ATOM 3467 O O . GLU A 1 437 ? -21.938 1.749 25.5 1 95.69 437 GLU A O 1
ATOM 3472 N N . LEU A 1 438 ? -21.766 3.383 26.969 1 96.19 438 LEU A N 1
ATOM 3473 C CA . LEU A 1 438 ? -20.828 4.137 26.125 1 96.19 438 LEU A CA 1
ATOM 3474 C C . LEU A 1 438 ? -19.516 3.389 25.984 1 96.19 438 LEU A C 1
ATOM 3476 O O . LEU A 1 438 ? -18.922 3.369 24.891 1 96.19 438 LEU A O 1
ATOM 3480 N N . ALA A 1 439 ? -19.047 2.822 27.062 1 97.06 439 ALA A N 1
ATOM 3481 C CA . ALA A 1 439 ? -17.812 2.049 27.031 1 97.06 439 ALA A CA 1
ATOM 3482 C C . ALA A 1 439 ? -17.922 0.892 26.047 1 97.06 439 ALA A C 1
ATOM 3484 O O . ALA A 1 439 ? -16.969 0.617 25.297 1 97.06 439 ALA A O 1
ATOM 3485 N N . GLU A 1 440 ? -19.062 0.268 26.047 1 96.75 440 GLU A N 1
ATOM 3486 C CA . GLU A 1 440 ? -19.281 -0.828 25.094 1 96.75 440 GLU A CA 1
ATOM 3487 C C . GLU A 1 440 ? -19.281 -0.327 23.656 1 96.75 440 GLU A C 1
ATOM 3489 O O . GLU A 1 440 ? -18.781 -1.005 22.766 1 96.75 440 GLU A O 1
ATOM 3494 N N . GLY A 1 441 ? -19.906 0.805 23.438 1 96.12 441 GLY A N 1
ATOM 3495 C CA . GLY A 1 441 ? -19.875 1.411 22.125 1 96.12 441 GLY A CA 1
ATOM 3496 C C . GLY A 1 441 ? -18.469 1.745 21.641 1 96.12 441 GLY A C 1
ATOM 3497 O O . GLY A 1 441 ? -18.109 1.467 20.5 1 96.12 441 GLY A O 1
ATOM 3498 N N . ILE A 1 442 ? -17.672 2.295 22.562 1 97.31 442 ILE A N 1
ATOM 3499 C CA . ILE A 1 442 ? -16.297 2.641 22.25 1 97.31 442 ILE A CA 1
ATOM 3500 C C . ILE A 1 442 ? -15.508 1.375 21.906 1 97.31 442 ILE A C 1
ATOM 3502 O O . ILE A 1 442 ? -14.812 1.327 20.891 1 97.31 442 ILE A O 1
ATOM 3506 N N . LYS A 1 443 ? -15.68 0.366 22.703 1 97.38 443 LYS A N 1
ATOM 3507 C CA . LYS A 1 443 ? -14.969 -0.894 22.5 1 97.38 443 LYS A CA 1
ATOM 3508 C C . LYS A 1 443 ? -15.367 -1.538 21.172 1 97.38 443 LYS A C 1
ATOM 3510 O O . LYS A 1 443 ? -14.523 -2.088 20.469 1 97.38 443 LYS A O 1
ATOM 3515 N N . SER A 1 444 ? -16.594 -1.483 20.891 1 96.44 444 SER A N 1
ATOM 3516 C CA . SER A 1 444 ? -17.094 -2.088 19.656 1 96.44 444 SER A CA 1
ATOM 3517 C C . SER A 1 444 ? -16.516 -1.393 18.422 1 96.44 444 SER A C 1
ATOM 3519 O O . SER A 1 444 ? -16.094 -2.053 17.469 1 96.44 444 SER A O 1
ATOM 3521 N N . CYS A 1 445 ? -16.469 -0.088 18.438 1 95.94 445 CYS A N 1
ATOM 3522 C CA . CYS A 1 445 ? -15.906 0.676 17.328 1 95.94 445 CYS A CA 1
ATOM 3523 C C . CYS A 1 445 ? -14.406 0.43 17.188 1 95.94 445 CYS A C 1
ATOM 3525 O O . CYS A 1 445 ? -13.898 0.242 16.078 1 95.94 445 CYS A O 1
ATOM 3527 N N . ALA A 1 446 ? -13.781 0.413 18.344 1 97.44 446 ALA A N 1
ATOM 3528 C CA . ALA A 1 446 ? -12.344 0.149 18.344 1 97.44 446 ALA A CA 1
ATOM 3529 C C . ALA A 1 446 ? -12.047 -1.257 17.828 1 97.44 446 ALA A C 1
ATOM 3531 O O . ALA A 1 446 ? -11.125 -1.451 17.031 1 97.44 446 ALA A O 1
ATOM 3532 N N . ALA A 1 447 ? -12.836 -2.193 18.266 1 96.75 447 ALA A N 1
ATOM 3533 C CA . ALA A 1 447 ? -12.641 -3.58 17.859 1 96.75 447 ALA A CA 1
ATOM 3534 C C . ALA A 1 447 ? -12.797 -3.73 16.344 1 96.75 447 ALA A C 1
ATOM 3536 O O . ALA A 1 447 ? -12.023 -4.449 15.711 1 96.75 447 ALA A O 1
ATOM 3537 N N . THR A 1 448 ? -13.734 -3.074 15.805 1 96.69 448 THR A N 1
ATOM 3538 C CA . THR A 1 448 ? -13.953 -3.133 14.359 1 96.69 448 THR A CA 1
ATOM 3539 C C . THR A 1 448 ? -12.758 -2.561 13.609 1 96.69 448 THR A C 1
ATOM 3541 O O . THR A 1 448 ? -12.25 -3.184 12.672 1 96.69 448 THR A O 1
ATOM 3544 N N . SER A 1 449 ? -12.297 -1.44 13.984 1 97.56 449 SER A N 1
ATOM 3545 C CA . SER A 1 449 ? -11.133 -0.828 13.352 1 97.56 449 SER A CA 1
ATOM 3546 C C . SER A 1 449 ? -9.891 -1.687 13.531 1 97.56 449 SER A C 1
ATOM 3548 O O . SER A 1 449 ? -9.133 -1.902 12.578 1 97.56 449 SER A O 1
ATOM 3550 N N . ASN A 1 450 ? -9.727 -2.219 14.766 1 97 450 ASN A N 1
ATOM 3551 C CA . ASN A 1 450 ? -8.555 -3.023 15.094 1 97 450 ASN A CA 1
ATOM 3552 C C . ASN A 1 450 ? -8.516 -4.312 14.273 1 97 450 ASN A C 1
ATOM 3554 O O . ASN A 1 450 ? -7.438 -4.824 13.969 1 97 450 ASN A O 1
ATOM 3558 N N . SER A 1 451 ? -9.617 -4.812 13.906 1 96.69 451 SER A N 1
ATOM 3559 C CA . SER A 1 451 ? -9.672 -6.051 13.141 1 96.69 451 SER A CA 1
ATOM 3560 C C . SER A 1 451 ? -9.055 -5.871 11.758 1 96.69 451 SER A C 1
ATOM 3562 O O . SER A 1 451 ? -8.742 -6.852 11.086 1 96.69 451 SER A O 1
ATOM 3564 N N . TYR A 1 452 ? -8.797 -4.668 11.375 1 97.5 452 TYR A N 1
ATOM 3565 C CA . TYR A 1 452 ? -8.195 -4.422 10.07 1 97.5 452 TYR A CA 1
ATOM 3566 C C . TYR A 1 452 ? -6.871 -3.682 10.211 1 97.5 452 TYR A C 1
ATOM 3568 O O . TYR A 1 452 ? -5.969 -3.84 9.383 1 97.5 452 TYR A O 1
ATOM 3576 N N . HIS A 1 453 ? -6.75 -2.834 11.25 1 97.75 453 HIS A N 1
ATOM 3577 C CA . HIS A 1 453 ? -5.688 -1.836 11.203 1 97.75 453 HIS A CA 1
ATOM 3578 C C . HIS A 1 453 ? -4.711 -2.012 12.359 1 97.75 453 HIS A C 1
ATOM 3580 O O . HIS A 1 453 ? -3.658 -1.37 12.391 1 97.75 453 HIS A O 1
ATOM 3586 N N . LEU A 1 454 ? -5.016 -2.869 13.328 1 96.56 454 LEU A N 1
ATOM 3587 C CA . LEU A 1 454 ? -4.102 -3.029 14.453 1 96.56 454 LEU A CA 1
ATOM 3588 C C . LEU A 1 454 ? -2.723 -3.473 13.977 1 96.56 454 LEU A C 1
ATOM 3590 O O . LEU A 1 454 ? -2.609 -4.375 13.141 1 96.56 454 LEU A O 1
ATOM 3594 N N . TRP A 1 455 ? -1.682 -2.816 14.391 1 95.12 455 TRP A N 1
ATOM 3595 C CA . TRP A 1 455 ? -0.275 -3.129 14.156 1 95.12 455 TRP A CA 1
ATOM 3596 C C . TRP A 1 455 ? 0.128 -2.791 12.727 1 95.12 455 TRP A C 1
ATOM 3598 O O . TRP A 1 455 ? 1.226 -3.141 12.281 1 95.12 455 TRP A O 1
ATOM 3608 N N . GLN A 1 456 ? -0.726 -2.08 12.016 1 96.94 456 GLN A N 1
ATOM 3609 C CA . GLN A 1 456 ? -0.471 -1.89 10.594 1 96.94 456 GLN A CA 1
ATOM 3610 C C . GLN A 1 456 ? 0.307 -0.601 10.344 1 96.94 456 GLN A C 1
ATOM 3612 O O . GLN A 1 456 ? 0.943 -0.448 9.297 1 96.94 456 GLN A O 1
ATOM 3617 N N . SER A 1 457 ? 0.303 0.328 11.297 1 95.69 457 SER A N 1
ATOM 3618 C CA . SER A 1 457 ? 0.911 1.633 11.062 1 95.69 457 SER A CA 1
ATOM 3619 C C . SER A 1 457 ? 2.424 1.58 11.242 1 95.69 457 SER A C 1
ATOM 3621 O O . SER A 1 457 ? 2.93 0.782 12.039 1 95.69 457 SER A O 1
ATOM 3623 N N . GLU A 1 458 ? 3.143 2.469 10.531 1 93.88 458 GLU A N 1
ATOM 3624 C CA . GLU A 1 458 ? 4.594 2.551 10.672 1 93.88 458 GLU A CA 1
ATOM 3625 C C . GLU A 1 458 ? 4.992 2.912 12.102 1 93.88 458 GLU A C 1
ATOM 3627 O O . GLU A 1 458 ? 5.988 2.408 12.617 1 93.88 458 GLU A O 1
ATOM 3632 N N . THR A 1 459 ? 4.195 3.727 12.695 1 89.5 459 THR A N 1
ATOM 3633 C CA . THR A 1 459 ? 4.516 4.156 14.047 1 89.5 459 THR A CA 1
ATOM 3634 C C . THR A 1 459 ? 4.41 2.99 15.031 1 89.5 459 THR A C 1
ATOM 3636 O O . THR A 1 459 ? 5.207 2.879 15.961 1 89.5 459 THR A O 1
ATOM 3639 N N . SER A 1 460 ? 3.434 2.145 14.82 1 92.94 460 SER A N 1
ATOM 3640 C CA . SER A 1 460 ? 3.32 0.965 15.672 1 92.94 460 SER A CA 1
ATOM 3641 C C . SER A 1 460 ? 4.477 -0.001 15.438 1 92.94 460 SER A C 1
ATOM 3643 O O . SER A 1 460 ? 4.984 -0.613 16.375 1 92.94 460 SER A O 1
ATOM 3645 N N . ILE A 1 461 ? 4.887 -0.118 14.188 1 94.38 461 ILE A N 1
ATOM 3646 C CA . ILE A 1 461 ? 6.012 -0.982 13.852 1 94.38 461 ILE A CA 1
ATOM 3647 C C . ILE A 1 461 ? 7.281 -0.461 14.523 1 94.38 461 ILE A C 1
ATOM 3649 O O . ILE A 1 461 ? 8.023 -1.228 15.141 1 94.38 461 ILE A O 1
ATOM 3653 N N . ILE A 1 462 ? 7.453 0.806 14.484 1 93.31 462 ILE A N 1
ATOM 3654 C CA . ILE A 1 462 ? 8.633 1.434 15.07 1 93.31 462 ILE A CA 1
ATOM 3655 C C . ILE A 1 462 ? 8.586 1.316 16.594 1 93.31 462 ILE A C 1
ATOM 3657 O O . ILE A 1 462 ? 9.594 1.002 17.219 1 93.31 462 ILE A O 1
ATOM 3661 N N . ALA A 1 463 ? 7.441 1.527 17.172 1 92.06 463 ALA A N 1
ATOM 3662 C CA . ALA A 1 463 ? 7.281 1.473 18.625 1 92.06 463 ALA A CA 1
ATOM 3663 C C . ALA A 1 463 ? 7.582 0.076 19.156 1 92.06 463 ALA A C 1
ATOM 3665 O O . ALA A 1 463 ? 8.203 -0.071 20.203 1 92.06 463 ALA A O 1
ATOM 3666 N N . ARG A 1 464 ? 7.191 -0.884 18.469 1 89.81 464 ARG A N 1
ATOM 3667 C CA . ARG A 1 464 ? 7.379 -2.264 18.891 1 89.81 464 ARG A CA 1
ATOM 3668 C C . ARG A 1 464 ? 8.852 -2.648 18.891 1 89.81 464 ARG A C 1
ATOM 3670 O O . ARG A 1 464 ? 9.289 -3.49 19.672 1 89.81 464 ARG A O 1
ATOM 3677 N N . ASN A 1 465 ? 9.57 -2.035 18.016 1 87.81 465 ASN A N 1
ATOM 3678 C CA . ASN A 1 465 ? 10.977 -2.389 17.844 1 87.81 465 ASN A CA 1
ATOM 3679 C C . ASN A 1 465 ? 11.875 -1.581 18.781 1 87.81 465 ASN A C 1
ATOM 3681 O O . ASN A 1 465 ? 13.07 -1.854 18.891 1 87.81 465 ASN A O 1
ATOM 3685 N N . LYS A 1 466 ? 11.281 -0.633 19.422 1 83.06 466 LYS A N 1
ATOM 3686 C CA . LYS A 1 466 ? 12.055 0.191 20.344 1 83.06 466 LYS A CA 1
ATOM 3687 C C . LYS A 1 466 ? 12.273 -0.529 21.672 1 83.06 466 LYS A C 1
ATOM 3689 O O . LYS A 1 466 ? 11.336 -1.092 22.234 1 83.06 466 LYS A O 1
ATOM 3694 N N . THR A 1 467 ? 13.492 -0.676 22.062 1 69.81 467 THR A N 1
ATOM 3695 C CA . THR A 1 467 ? 13.852 -1.392 23.281 1 69.81 467 THR A CA 1
ATOM 3696 C C . THR A 1 467 ? 13.797 -0.46 24.5 1 69.81 467 THR A C 1
ATOM 3698 O O . THR A 1 467 ? 14.008 -0.894 25.625 1 69.81 467 THR A O 1
ATOM 3701 N N . SER A 1 468 ? 13.445 0.737 24.297 1 63.94 468 SER A N 1
ATOM 3702 C CA . SER A 1 468 ? 13.547 1.685 25.406 1 63.94 468 SER A CA 1
ATOM 3703 C C . SER A 1 468 ? 12.609 1.304 26.547 1 63.94 468 SER A C 1
ATOM 3705 O O . SER A 1 468 ? 11.508 0.811 26.312 1 63.94 468 SER A O 1
ATOM 3707 N N . THR A 1 469 ? 13.203 1.174 27.781 1 63.44 469 THR A N 1
ATOM 3708 C CA . THR A 1 469 ? 12.5 0.96 29.031 1 63.44 469 THR A CA 1
ATOM 3709 C C . THR A 1 469 ? 11.562 2.129 29.328 1 63.44 469 THR A C 1
ATOM 3711 O O . THR A 1 469 ? 11.969 3.291 29.266 1 63.44 469 THR A O 1
ATOM 3714 N N . HIS A 1 470 ? 10.344 2.033 28.875 1 64.31 470 HIS A N 1
ATOM 3715 C CA . HIS A 1 470 ? 9.438 3.123 29.219 1 64.31 470 HIS A CA 1
ATOM 3716 C C . HIS A 1 470 ? 8.922 2.979 30.656 1 64.31 470 HIS A C 1
ATOM 3718 O O . HIS A 1 470 ? 8.883 1.872 31.203 1 64.31 470 HIS A O 1
ATOM 3724 N N . GLU A 1 471 ? 8.906 4.156 31.234 1 74.19 471 GLU A N 1
ATOM 3725 C CA . GLU A 1 471 ? 8.242 4.227 32.531 1 74.19 471 GLU A CA 1
ATOM 3726 C C . GLU A 1 471 ? 6.805 3.725 32.438 1 74.19 471 GLU A C 1
ATOM 3728 O O . GLU A 1 471 ? 6.145 3.885 31.422 1 74.19 471 GLU A O 1
ATOM 3733 N N . ASP A 1 472 ? 6.457 2.951 33.406 1 83.88 472 ASP A N 1
ATOM 3734 C CA . ASP A 1 472 ? 5.07 2.508 33.469 1 83.88 472 ASP A CA 1
ATOM 3735 C C . ASP A 1 472 ? 4.137 3.676 33.781 1 83.88 472 ASP A C 1
ATOM 3737 O O . ASP A 1 472 ? 4.195 4.246 34.875 1 83.88 472 ASP A O 1
ATOM 3741 N N . ILE A 1 473 ? 3.379 4.078 32.844 1 92.62 473 ILE A N 1
ATOM 3742 C CA . ILE A 1 473 ? 2.482 5.215 33.031 1 92.62 473 ILE A CA 1
ATOM 3743 C C . ILE A 1 473 ? 1.039 4.727 33.125 1 92.62 473 ILE A C 1
ATOM 3745 O O . ILE A 1 473 ? 0.102 5.496 32.906 1 92.62 473 ILE A O 1
ATOM 3749 N N . SER A 1 474 ? 0.817 3.506 33.438 1 93.06 474 SER A N 1
ATOM 3750 C CA . SER A 1 474 ? -0.511 2.898 33.438 1 93.06 474 SER A CA 1
ATOM 3751 C C . SER A 1 474 ? -1.44 3.594 34.438 1 93.06 474 SER A C 1
ATOM 3753 O O . SER A 1 474 ? -2.646 3.693 34.188 1 93.06 474 SER A O 1
ATOM 3755 N N . GLY A 1 475 ? -0.864 4.09 35.5 1 94.31 475 GLY A N 1
ATOM 3756 C CA . GLY A 1 475 ? -1.671 4.699 36.531 1 94.31 475 GLY A CA 1
ATOM 3757 C C . GLY A 1 475 ? -1.862 6.191 36.344 1 94.31 475 GLY A C 1
ATOM 3758 O O . GLY A 1 475 ? -2.629 6.824 37.094 1 94.31 475 GLY A O 1
ATOM 3759 N N . LYS A 1 476 ? -1.195 6.812 35.406 1 95.69 476 LYS A N 1
ATOM 3760 C CA . LYS A 1 476 ? -1.315 8.25 35.156 1 95.69 476 LYS A CA 1
ATOM 3761 C C . LYS A 1 476 ? -2.691 8.594 34.594 1 95.69 476 LYS A C 1
ATOM 3763 O O . LYS A 1 476 ? -3.242 7.852 33.781 1 95.69 476 LYS A O 1
ATOM 3768 N N . MET A 1 477 ? -3.188 9.734 35.062 1 96.81 477 MET A N 1
ATOM 3769 C CA . MET A 1 477 ? -4.52 10.172 34.656 1 96.81 477 MET A CA 1
ATOM 3770 C C . MET A 1 477 ? -4.457 11.016 33.406 1 96.81 477 MET A C 1
ATOM 3772 O O . MET A 1 477 ? -3.557 11.844 33.25 1 96.81 477 MET A O 1
ATOM 3776 N N . VAL A 1 478 ? -5.445 10.734 32.5 1 97.62 478 VAL A N 1
ATOM 3777 C CA . VAL A 1 478 ? -5.559 11.523 31.266 1 97.62 478 VAL A CA 1
ATOM 3778 C C . VAL A 1 478 ? -7.016 11.93 31.062 1 97.62 478 VAL A C 1
ATOM 3780 O O . VAL A 1 478 ? -7.926 11.32 31.609 1 97.62 478 VAL A O 1
ATOM 3783 N N . ARG A 1 479 ? -7.203 12.969 30.359 1 97.75 479 ARG A N 1
ATOM 3784 C CA . ARG A 1 479 ? -8.531 13.375 29.922 1 97.75 479 ARG A CA 1
ATOM 3785 C C . ARG A 1 479 ? -8.844 12.82 28.531 1 97.75 479 ARG A C 1
ATOM 3787 O O . ARG A 1 479 ? -8.016 12.906 27.625 1 97.75 479 ARG A O 1
ATOM 3794 N N . TYR A 1 480 ? -10.016 12.25 28.328 1 97.94 480 TYR A N 1
ATOM 3795 C CA . TYR A 1 480 ? -10.359 11.484 27.141 1 97.94 480 TYR A CA 1
ATOM 3796 C C . TYR A 1 480 ? -11.688 11.969 26.547 1 97.94 480 TYR A C 1
ATOM 3798 O O . TYR A 1 480 ? -12.648 12.211 27.281 1 97.94 480 TYR A O 1
ATOM 3806 N N . VAL A 1 481 ? -11.672 12.133 25.266 1 97.12 481 VAL A N 1
ATOM 3807 C CA . VAL A 1 481 ? -12.883 12.508 24.547 1 97.12 481 VAL A CA 1
ATOM 3808 C C . VAL A 1 481 ? -13.078 11.578 23.344 1 97.12 481 VAL A C 1
ATOM 3810 O O . VAL A 1 481 ? -12.133 11.273 22.625 1 97.12 481 VAL A O 1
ATOM 3813 N N . TRP A 1 482 ? -14.297 11.086 23.156 1 96.69 482 TRP A N 1
ATOM 3814 C CA . TRP A 1 482 ? -14.711 10.312 21.984 1 96.69 482 TRP A CA 1
ATOM 3815 C C . TRP A 1 482 ? -15.547 11.164 21.047 1 96.69 482 TRP A C 1
ATOM 3817 O O . TRP A 1 482 ? -16.578 11.703 21.438 1 96.69 482 TRP A O 1
ATOM 3827 N N . ARG A 1 483 ? -15.094 11.273 19.844 1 93.31 483 ARG A N 1
ATOM 3828 C CA . ARG A 1 483 ? -15.695 12.18 18.875 1 93.31 483 ARG A CA 1
ATOM 3829 C C . ARG A 1 483 ? -17.156 11.805 18.609 1 93.31 483 ARG A C 1
ATOM 3831 O O . ARG A 1 483 ? -17.969 12.672 18.312 1 93.31 483 ARG A O 1
ATOM 3838 N N . ALA A 1 484 ? -17.516 10.57 18.719 1 90.56 484 ALA A N 1
ATOM 3839 C CA . ALA A 1 484 ? -18.844 10.094 18.344 1 90.56 484 ALA A CA 1
ATOM 3840 C C . ALA A 1 484 ? -19.859 10.344 19.469 1 90.56 484 ALA A C 1
ATOM 3842 O O . ALA A 1 484 ? -21.062 10.141 19.281 1 90.56 484 ALA A O 1
ATOM 3843 N N . ALA A 1 485 ? -19.438 10.789 20.625 1 90.5 485 ALA A N 1
ATOM 3844 C CA . ALA A 1 485 ? -20.344 11.047 21.75 1 90.5 485 ALA A CA 1
ATOM 3845 C C . ALA A 1 485 ? -19.984 12.352 22.453 1 90.5 485 ALA A C 1
ATOM 3847 O O . ALA A 1 485 ? -18.859 12.859 22.312 1 90.5 485 ALA A O 1
ATOM 3848 N N . ASP A 1 486 ? -20.984 12.719 23.156 1 87.75 486 ASP A N 1
ATOM 3849 C CA . ASP A 1 486 ? -20.75 13.906 23.969 1 87.75 486 ASP A CA 1
ATOM 3850 C C . ASP A 1 486 ? -20.172 13.531 25.328 1 87.75 486 ASP A C 1
ATOM 3852 O O . ASP A 1 486 ? -20.453 12.453 25.859 1 87.75 486 ASP A O 1
ATOM 3856 N N . GLY A 1 487 ? -19.219 14.266 25.75 1 92.12 487 GLY A N 1
ATOM 3857 C CA . GLY A 1 487 ? -18.703 14.039 27.094 1 92.12 487 GLY A CA 1
ATOM 3858 C C . GLY A 1 487 ? -17.188 14.047 27.156 1 92.12 487 GLY A C 1
ATOM 3859 O O . GLY A 1 487 ? -16.516 13.875 26.141 1 92.12 487 GLY A O 1
ATOM 3860 N N . GLU A 1 488 ? -16.781 14.312 28.312 1 95.56 488 GLU A N 1
ATOM 3861 C CA . GLU A 1 488 ? -15.367 14.258 28.641 1 95.56 488 GLU A CA 1
ATOM 3862 C C . GLU A 1 488 ? -15.117 13.352 29.844 1 95.56 488 GLU A C 1
ATOM 3864 O O . GLU A 1 488 ? -15.906 13.344 30.797 1 95.56 488 GLU A O 1
ATOM 3869 N N . TYR A 1 489 ? -14.047 12.672 29.797 1 97.69 489 TYR A N 1
ATOM 3870 C CA . TYR A 1 489 ? -13.766 11.672 30.828 1 97.69 489 TYR A CA 1
ATOM 3871 C C . TYR A 1 489 ? -12.336 11.805 31.344 1 97.69 489 TYR A C 1
ATOM 3873 O O . TYR A 1 489 ? -11.469 12.352 30.641 1 97.69 489 TYR A O 1
ATOM 3881 N N . VAL A 1 490 ? -12.117 11.438 32.531 1 98.06 490 VAL A N 1
ATOM 3882 C CA . VAL A 1 490 ? -10.805 11.375 33.156 1 98.06 490 VAL A CA 1
ATOM 3883 C C . VAL A 1 490 ? -10.531 9.961 33.656 1 98.06 490 VAL A C 1
ATOM 3885 O O . VAL A 1 490 ? -11.25 9.453 34.5 1 98.06 490 VAL A O 1
ATOM 3888 N N . LEU A 1 491 ? -9.578 9.328 33.156 1 96.62 491 LEU A N 1
ATOM 3889 C CA . LEU A 1 491 ? -9.336 7.934 33.5 1 96.62 491 LEU A CA 1
ATOM 3890 C C . LEU A 1 491 ? -7.848 7.613 33.438 1 96.62 491 LEU A C 1
ATOM 3892 O O . LEU A 1 491 ? -7.078 8.336 32.781 1 96.62 491 LEU A O 1
ATOM 3896 N N . PRO A 1 492 ? -7.453 6.551 34.156 1 97.12 492 PRO A N 1
ATOM 3897 C CA . PRO A 1 492 ? -6.055 6.129 34.062 1 97.12 492 PRO A CA 1
ATOM 3898 C C . PRO A 1 492 ? -5.727 5.562 32.688 1 97.12 492 PRO A C 1
ATOM 3900 O O . PRO A 1 492 ? -6.617 5.07 31.969 1 97.12 492 PRO A O 1
ATOM 3903 N N . VAL A 1 493 ? -4.496 5.605 32.312 1 96.69 493 VAL A N 1
ATOM 3904 C CA . VAL A 1 493 ? -4.008 5.125 31.016 1 96.69 493 VAL A CA 1
ATOM 3905 C C . VAL A 1 493 ? -4.387 3.656 30.828 1 96.69 493 VAL A C 1
ATOM 3907 O O . VAL A 1 493 ? -4.727 3.227 29.719 1 96.69 493 VAL A O 1
ATOM 3910 N N . SER A 1 494 ? -4.367 2.879 31.875 1 96.19 494 SER A N 1
ATOM 3911 C CA . SER A 1 494 ? -4.727 1.466 31.797 1 96.19 494 SER A CA 1
ATOM 3912 C C . SER A 1 494 ? -6.156 1.284 31.312 1 96.19 494 SER A C 1
ATOM 3914 O O . SER A 1 494 ? -6.426 0.42 30.469 1 96.19 494 SER A O 1
ATOM 3916 N N . ASP A 1 495 ? -7.062 2.113 31.797 1 96.88 495 ASP A N 1
ATOM 3917 C CA . ASP A 1 495 ? -8.461 2.045 31.375 1 96.88 495 ASP A CA 1
ATOM 3918 C C . ASP A 1 495 ? -8.609 2.443 29.906 1 96.88 495 ASP A C 1
ATOM 3920 O O . ASP A 1 495 ? -9.398 1.847 29.172 1 96.88 495 ASP A O 1
ATOM 3924 N N . LEU A 1 496 ? -7.887 3.463 29.547 1 97.38 496 LEU A N 1
ATOM 3925 C CA . LEU A 1 496 ? -7.906 3.912 28.172 1 97.38 496 LEU A CA 1
ATOM 3926 C C . LEU A 1 496 ? -7.496 2.789 27.219 1 97.38 496 LEU A C 1
ATOM 3928 O O . LEU A 1 496 ? -8.148 2.557 26.203 1 97.38 496 LEU A O 1
ATOM 3932 N N . LEU A 1 497 ? -6.422 2.105 27.562 1 95.94 497 LEU A N 1
ATOM 3933 C CA . LEU A 1 497 ? -5.918 1.003 26.75 1 95.94 497 LEU A CA 1
ATOM 3934 C C . LEU A 1 497 ? -6.938 -0.129 26.688 1 95.94 497 LEU A C 1
ATOM 3936 O O . LEU A 1 497 ? -7.102 -0.756 25.641 1 95.94 497 LEU A O 1
ATOM 3940 N N . ASP A 1 498 ? -7.562 -0.376 27.734 1 95.62 498 ASP A N 1
ATOM 3941 C CA . ASP A 1 498 ? -8.586 -1.417 27.766 1 95.62 498 ASP A CA 1
ATOM 3942 C C . ASP A 1 498 ? -9.742 -1.075 26.828 1 95.62 498 ASP A C 1
ATOM 3944 O O . ASP A 1 498 ? -10.367 -1.969 26.25 1 95.62 498 ASP A O 1
ATOM 3948 N N . LEU A 1 499 ? -10.039 0.186 26.703 1 96.94 499 LEU A N 1
ATOM 3949 C CA . LEU A 1 499 ? -11.133 0.641 25.844 1 96.94 499 LEU A CA 1
ATOM 3950 C C . LEU A 1 499 ? -10.734 0.553 24.375 1 96.94 499 LEU A C 1
ATOM 3952 O O . LEU A 1 499 ? -11.555 0.181 23.531 1 96.94 499 LEU A O 1
ATOM 3956 N N . LEU A 1 500 ? -9.445 0.855 24.062 1 97.31 500 LEU A N 1
ATOM 3957 C CA . LEU A 1 500 ? -9.094 1.137 22.672 1 97.31 500 LEU A CA 1
ATOM 3958 C C . LEU A 1 500 ? -8.32 -0.023 22.062 1 97.31 500 LEU A C 1
ATOM 3960 O O . LEU A 1 500 ? -8.242 -0.145 20.828 1 97.31 500 LEU A O 1
ATOM 3964 N N . SER A 1 501 ? -7.598 -0.837 22.844 1 91.38 501 SER A N 1
ATOM 3965 C CA . SER A 1 501 ? -6.746 -1.907 22.328 1 91.38 501 SER A CA 1
ATOM 3966 C C . SER A 1 501 ? -7.434 -3.264 22.453 1 91.38 501 SER A C 1
ATOM 3968 O O . SER A 1 501 ? -6.852 -4.215 22.984 1 91.38 501 SER A O 1
ATOM 3970 N N . VAL A 1 502 ? -8.609 -3.311 22.016 1 84.5 502 VAL A N 1
ATOM 3971 C CA . VAL A 1 502 ? -9.406 -4.531 22.078 1 84.5 502 VAL A CA 1
ATOM 3972 C C . VAL A 1 502 ? -9.242 -5.32 20.781 1 84.5 502 VAL A C 1
ATOM 3974 O O . VAL A 1 502 ? -8.977 -4.746 19.719 1 84.5 502 VAL A O 1
ATOM 3977 N N . MET B 1 1 ? 57.844 -12.648 -36.688 1 19.33 1 MET B N 1
ATOM 3978 C CA . MET B 1 1 ? 57.625 -13.883 -37.438 1 19.33 1 MET B CA 1
ATOM 3979 C C . MET B 1 1 ? 57.312 -15.039 -36.5 1 19.33 1 MET B C 1
ATOM 3981 O O . MET B 1 1 ? 57.125 -16.172 -36.969 1 19.33 1 MET B O 1
ATOM 3985 N N . LYS B 1 2 ? 57.719 -14.93 -35.219 1 22.41 2 LYS B N 1
ATOM 3986 C CA . LYS B 1 2 ? 58.188 -15.945 -34.281 1 22.41 2 LYS B CA 1
ATOM 3987 C C . LYS B 1 2 ? 57.094 -16.922 -33.906 1 22.41 2 LYS B C 1
ATOM 3989 O O . LYS B 1 2 ? 55.906 -16.578 -33.969 1 22.41 2 LYS B O 1
ATOM 3994 N N . GLN B 1 3 ? 57.281 -18.234 -33.5 1 20.86 3 GLN B N 1
ATOM 3995 C CA . GLN B 1 3 ? 57.031 -19.672 -33.625 1 20.86 3 GLN B CA 1
ATOM 3996 C C . GLN B 1 3 ? 56.031 -20.141 -32.562 1 20.86 3 GLN B C 1
ATOM 3998 O O . GLN B 1 3 ? 56.406 -20.359 -31.422 1 20.86 3 GLN B O 1
ATOM 4003 N N . LEU B 1 4 ? 54.781 -19.516 -32.5 1 22.19 4 LEU B N 1
ATOM 4004 C CA . LEU B 1 4 ? 53.844 -19.609 -31.391 1 22.19 4 LEU B CA 1
ATOM 4005 C C . LEU B 1 4 ? 53.406 -21.047 -31.188 1 22.19 4 LEU B C 1
ATOM 4007 O O . LEU B 1 4 ? 52.812 -21.656 -32.094 1 22.19 4 LEU B O 1
ATOM 4011 N N . HIS B 1 5 ? 54.062 -21.812 -30.344 1 20.88 5 HIS B N 1
ATOM 4012 C CA . HIS B 1 5 ? 54.062 -23.234 -30.031 1 20.88 5 HIS B CA 1
ATOM 4013 C C . HIS B 1 5 ? 52.656 -23.703 -29.672 1 20.88 5 HIS B C 1
ATOM 4015 O O . HIS B 1 5 ? 51.906 -22.984 -29.016 1 20.88 5 HIS B O 1
ATOM 4021 N N . HIS B 1 6 ? 52.125 -24.766 -30.344 1 20.7 6 HIS B N 1
ATOM 4022 C CA . HIS B 1 6 ? 50.969 -25.562 -30.625 1 20.7 6 HIS B CA 1
ATOM 4023 C C . HIS B 1 6 ? 50.469 -26.297 -29.375 1 20.7 6 HIS B C 1
ATOM 4025 O O . HIS B 1 6 ? 51.062 -27.297 -28.969 1 20.7 6 HIS B O 1
ATOM 4031 N N . ILE B 1 7 ? 50.219 -25.609 -28.219 1 18.78 7 ILE B N 1
ATOM 4032 C CA . ILE B 1 7 ? 49.938 -26.438 -27.047 1 18.78 7 ILE B CA 1
ATOM 4033 C C . ILE B 1 7 ? 48.75 -27.344 -27.328 1 18.78 7 ILE B C 1
ATOM 4035 O O . ILE B 1 7 ? 47.656 -26.859 -27.641 1 18.78 7 ILE B O 1
ATOM 4039 N N . ALA B 1 8 ? 48.906 -28.641 -27.641 1 18.23 8 ALA B N 1
ATOM 4040 C CA . ALA B 1 8 ? 48.188 -29.828 -28.125 1 18.23 8 ALA B CA 1
ATOM 4041 C C . ALA B 1 8 ? 47.125 -30.266 -27.125 1 18.23 8 ALA B C 1
ATOM 4043 O O . ALA B 1 8 ? 47.344 -31.219 -26.359 1 18.23 8 ALA B O 1
ATOM 4044 N N . LEU B 1 9 ? 46.562 -29.531 -26.078 1 18.53 9 LEU B N 1
ATOM 4045 C CA . LEU B 1 9 ? 46 -30.375 -25.016 1 18.53 9 LEU B CA 1
ATOM 4046 C C . LEU B 1 9 ? 44.781 -31.156 -25.531 1 18.53 9 LEU B C 1
ATOM 4048 O O . LEU B 1 9 ? 43.844 -30.578 -26.062 1 18.53 9 LEU B O 1
ATOM 4052 N N . SER B 1 10 ? 44.844 -32.5 -25.859 1 18 10 SER B N 1
ATOM 4053 C CA . SER B 1 10 ? 44.062 -33.625 -26.375 1 18 10 SER B CA 1
ATOM 4054 C C . SER B 1 10 ? 42.906 -33.969 -25.422 1 18 10 SER B C 1
ATOM 4056 O O . SER B 1 10 ? 43.156 -34.5 -24.328 1 18 10 SER B O 1
ATOM 4058 N N . LEU B 1 11 ? 41.906 -33.062 -25.078 1 18.53 11 LEU B N 1
ATOM 4059 C CA . LEU B 1 11 ? 40.906 -33.438 -24.094 1 18.53 11 LEU B CA 1
ATOM 4060 C C . LEU B 1 11 ? 40.125 -34.656 -24.547 1 18.53 11 LEU B C 1
ATOM 4062 O O . LEU B 1 11 ? 39.562 -34.656 -25.641 1 18.53 11 LEU B O 1
ATOM 4066 N N . ILE B 1 12 ? 40.312 -35.906 -23.984 1 17.95 12 ILE B N 1
ATOM 4067 C CA . ILE B 1 12 ? 39.906 -37.281 -24.156 1 17.95 12 ILE B CA 1
ATOM 4068 C C . ILE B 1 12 ? 38.406 -37.438 -23.859 1 17.95 12 ILE B C 1
ATOM 4070 O O . ILE B 1 12 ? 37.969 -37.156 -22.734 1 17.95 12 ILE B O 1
ATOM 4074 N N . ILE B 1 13 ? 37.438 -37.25 -24.812 1 19.28 13 ILE B N 1
ATOM 4075 C CA . ILE B 1 13 ? 36 -37.344 -24.875 1 19.28 13 ILE B CA 1
ATOM 4076 C C . ILE B 1 13 ? 35.531 -38.75 -24.547 1 19.28 13 ILE B C 1
ATOM 4078 O O . ILE B 1 13 ? 35.719 -39.656 -25.359 1 19.28 13 ILE B O 1
ATOM 4082 N N . LEU B 1 14 ? 35.688 -39.281 -23.297 1 17.66 14 LEU B N 1
ATOM 4083 C CA . LEU B 1 14 ? 35.406 -40.688 -23.047 1 17.66 14 LEU B CA 1
ATOM 4084 C C . LEU B 1 14 ? 33.906 -40.969 -23.312 1 17.66 14 LEU B C 1
ATOM 4086 O O . LEU B 1 14 ? 33.062 -40.156 -22.953 1 17.66 14 LEU B O 1
ATOM 4090 N N . ALA B 1 15 ? 33.438 -42.031 -24.047 1 18.52 15 ALA B N 1
ATOM 4091 C CA . ALA B 1 15 ? 32.375 -42.719 -24.766 1 18.52 15 ALA B CA 1
ATOM 4092 C C . ALA B 1 15 ? 31.438 -43.438 -23.781 1 18.52 15 ALA B C 1
ATOM 4094 O O . ALA B 1 15 ? 30.984 -44.531 -24.062 1 18.52 15 ALA B O 1
ATOM 4095 N N . PHE B 1 16 ? 31.078 -43.062 -22.5 1 18.06 16 PHE B N 1
ATOM 4096 C CA . PHE B 1 16 ? 30.531 -44.188 -21.75 1 18.06 16 PHE B CA 1
ATOM 4097 C C . PHE B 1 16 ? 29.156 -44.594 -22.297 1 18.06 16 PHE B C 1
ATOM 4099 O O . PHE B 1 16 ? 28.391 -43.719 -22.734 1 18.06 16 PHE B O 1
ATOM 4106 N N . PRO B 1 17 ? 28.672 -45.938 -22.453 1 18.41 17 PRO B N 1
ATOM 4107 C CA . PRO B 1 17 ? 27.688 -46.812 -23.125 1 18.41 17 PRO B CA 1
ATOM 4108 C C . PRO B 1 17 ? 26.328 -46.812 -22.438 1 18.41 17 PRO B C 1
ATOM 4110 O O . PRO B 1 17 ? 25.344 -47.312 -23.016 1 18.41 17 PRO B O 1
ATOM 4113 N N . ASP B 1 18 ? 26.141 -46.312 -21.156 1 17.78 18 ASP B N 1
ATOM 4114 C CA . ASP B 1 18 ? 25.328 -47.188 -20.312 1 17.78 18 ASP B CA 1
ATOM 4115 C C . ASP B 1 18 ? 23.938 -47.375 -20.906 1 17.78 18 ASP B C 1
ATOM 4117 O O . ASP B 1 18 ? 23.5 -46.594 -21.75 1 17.78 18 ASP B O 1
ATOM 4121 N N . LEU B 1 19 ? 22.828 -47.625 -19.922 1 18.5 19 LEU B N 1
ATOM 4122 C CA . LEU B 1 19 ? 21.828 -48.625 -19.484 1 18.5 19 LEU B CA 1
ATOM 4123 C C . LEU B 1 19 ? 20.438 -48.25 -19.969 1 18.5 19 LEU B C 1
ATOM 4125 O O . LEU B 1 19 ? 20.141 -47.062 -20.172 1 18.5 19 LEU B O 1
ATOM 4129 N N . ALA B 1 20 ? 19.422 -49.188 -20.078 1 19.8 20 ALA B N 1
ATOM 4130 C CA . ALA B 1 20 ? 18.25 -49.688 -20.797 1 19.8 20 ALA B CA 1
ATOM 4131 C C . ALA B 1 20 ? 16.969 -49.125 -20.203 1 19.8 20 ALA B C 1
ATOM 4133 O O . ALA B 1 20 ? 15.906 -49.75 -20.281 1 19.8 20 ALA B O 1
ATOM 4134 N N . PHE B 1 21 ? 16.781 -47.969 -19.547 1 20.03 21 PHE B N 1
ATOM 4135 C CA . PHE B 1 21 ? 15.633 -47.938 -18.656 1 20.03 21 PHE B CA 1
ATOM 4136 C C . PHE B 1 21 ? 14.336 -48.125 -19.438 1 20.03 21 PHE B C 1
ATOM 4138 O O . PHE B 1 21 ? 14.141 -47.531 -20.484 1 20.03 21 PHE B O 1
ATOM 4145 N N . PRO B 1 22 ? 13.469 -49.188 -19.016 1 19.28 22 PRO B N 1
ATOM 4146 C CA . PRO B 1 22 ? 12.297 -49.812 -19.641 1 19.28 22 PRO B CA 1
ATOM 4147 C C . PRO B 1 22 ? 11.086 -48.875 -19.688 1 19.28 22 PRO B C 1
ATOM 4149 O O . PRO B 1 22 ? 10.93 -48.031 -18.812 1 19.28 22 PRO B O 1
ATOM 4152 N N . GLN B 1 23 ? 10.453 -48.562 -20.781 1 19.45 23 GLN B N 1
ATOM 4153 C CA . GLN B 1 23 ? 9.406 -47.656 -21.25 1 19.45 23 GLN B CA 1
ATOM 4154 C C . GLN B 1 23 ? 8.023 -48.125 -20.812 1 19.45 23 GLN B C 1
ATOM 4156 O O . GLN B 1 23 ? 7.312 -48.75 -21.594 1 19.45 23 GLN B O 1
ATOM 4161 N N . THR B 1 24 ? 7.836 -48.688 -19.5 1 18.75 24 THR B N 1
ATOM 4162 C CA . THR B 1 24 ? 6.598 -49.469 -19.375 1 18.75 24 THR B CA 1
ATOM 4163 C C . THR B 1 24 ? 5.387 -48.562 -19.625 1 18.75 24 THR B C 1
ATOM 4165 O O . THR B 1 24 ? 5.328 -47.438 -19.125 1 18.75 24 THR B O 1
ATOM 4168 N N . PRO B 1 25 ? 4.453 -48.906 -20.516 1 19.81 25 PRO B N 1
ATOM 4169 C CA . PRO B 1 25 ? 3.303 -48.281 -21.172 1 19.81 25 PRO B CA 1
ATOM 4170 C C . PRO B 1 25 ? 2.1 -48.125 -20.234 1 19.81 25 PRO B C 1
ATOM 4172 O O . PRO B 1 25 ? 1.523 -49.125 -19.812 1 19.81 25 PRO B O 1
ATOM 4175 N N . LEU B 1 26 ? 2.211 -47.5 -19 1 17.97 26 LEU B N 1
ATOM 4176 C CA . LEU B 1 26 ? 1.09 -47.656 -18.078 1 17.97 26 LEU B CA 1
ATOM 4177 C C . LEU B 1 26 ? -0.225 -47.281 -18.75 1 17.97 26 LEU B C 1
ATOM 4179 O O . LEU B 1 26 ? -0.31 -46.25 -19.406 1 17.97 26 LEU B O 1
ATOM 4183 N N . VAL B 1 27 ? -1.236 -48.188 -18.859 1 18.2 27 VAL B N 1
ATOM 4184 C CA . VAL B 1 27 ? -2.551 -48.469 -19.422 1 18.2 27 VAL B CA 1
ATOM 4185 C C . VAL B 1 27 ? -3.609 -47.656 -18.703 1 18.2 27 VAL B C 1
ATOM 4187 O O . VAL B 1 27 ? -3.881 -47.844 -17.516 1 18.2 27 VAL B O 1
ATOM 4190 N N . TYR B 1 28 ? -3.611 -46.344 -18.656 1 17.95 28 TYR B N 1
ATOM 4191 C CA . TYR B 1 28 ? -4.621 -45.625 -17.891 1 17.95 28 TYR B CA 1
ATOM 4192 C C . TYR B 1 28 ? -6.023 -45.969 -18.375 1 17.95 28 TYR B C 1
ATOM 4194 O O . TYR B 1 28 ? -6.324 -45.844 -19.562 1 17.95 28 TYR B O 1
ATOM 4202 N N . ALA B 1 29 ? -6.723 -46.969 -17.703 1 17.44 29 ALA B N 1
ATOM 4203 C CA . ALA B 1 29 ? -8.062 -47.531 -17.875 1 17.44 29 ALA B CA 1
ATOM 4204 C C . ALA B 1 29 ? -9.125 -46.438 -17.734 1 17.44 29 ALA B C 1
ATOM 4206 O O . ALA B 1 29 ? -9.047 -45.594 -16.844 1 17.44 29 ALA B O 1
ATOM 4207 N N . HIS B 1 30 ? -9.953 -46.125 -18.797 1 18.8 30 HIS B N 1
ATOM 4208 C CA . HIS B 1 30 ? -11.039 -45.25 -19.203 1 18.8 30 HIS B CA 1
ATOM 4209 C C . HIS B 1 30 ? -12.312 -45.531 -18.406 1 18.8 30 HIS B C 1
ATOM 4211 O O . HIS B 1 30 ? -13.383 -45.031 -18.75 1 18.8 30 HIS B O 1
ATOM 4217 N N . LEU B 1 31 ? -12.25 -45.875 -17.047 1 17.09 31 LEU B N 1
ATOM 4218 C CA . LEU B 1 31 ? -13.5 -46.438 -16.562 1 17.09 31 LEU B CA 1
ATOM 4219 C C . LEU B 1 31 ? -14.656 -45.469 -16.75 1 17.09 31 LEU B C 1
ATOM 4221 O O . LEU B 1 31 ? -14.531 -44.281 -16.422 1 17.09 31 LEU B O 1
ATOM 4225 N N . TRP B 1 32 ? -15.789 -45.812 -17.531 1 18 32 TRP B N 1
ATOM 4226 C CA . TRP B 1 32 ? -17.031 -45.344 -18.125 1 18 32 TRP B CA 1
ATOM 4227 C C . TRP B 1 32 ? -18.109 -45.156 -17.062 1 18 32 TRP B C 1
ATOM 4229 O O . TRP B 1 32 ? -19.188 -44.625 -17.328 1 18 32 TRP B O 1
ATOM 4239 N N . ASN B 1 33 ? -17.938 -44.938 -15.773 1 17.55 33 ASN B N 1
ATOM 4240 C CA . ASN B 1 33 ? -19.125 -45.281 -15 1 17.55 33 ASN B CA 1
ATOM 4241 C C . ASN B 1 33 ? -20.328 -44.438 -15.383 1 17.55 33 ASN B C 1
ATOM 4243 O O . ASN B 1 33 ? -20.203 -43.219 -15.609 1 17.55 33 ASN B O 1
ATOM 4247 N N . PRO B 1 34 ? -21.578 -45.062 -15.492 1 17.41 34 PRO B N 1
ATOM 4248 C CA . PRO B 1 34 ? -22.938 -44.875 -16.016 1 17.41 34 PRO B CA 1
ATOM 4249 C C . PRO B 1 34 ? -23.672 -43.719 -15.352 1 17.41 34 PRO B C 1
ATOM 4251 O O . PRO B 1 34 ? -23.203 -43.219 -14.336 1 17.41 34 PRO B O 1
ATOM 4254 N N . SER B 1 35 ? -25.094 -43.625 -15.617 1 17.83 35 SER B N 1
ATOM 4255 C CA . SER B 1 35 ? -26.281 -42.875 -15.984 1 17.83 35 SER B CA 1
ATOM 4256 C C . SER B 1 35 ? -27.078 -42.469 -14.75 1 17.83 35 SER B C 1
ATOM 4258 O O . SER B 1 35 ? -28.203 -41.969 -14.867 1 17.83 35 SER B O 1
ATOM 4260 N N . ILE B 1 36 ? -26.562 -42.5 -13.438 1 17.66 36 ILE B N 1
ATOM 4261 C CA . ILE B 1 36 ? -27.641 -42.594 -12.469 1 17.66 36 ILE B CA 1
ATOM 4262 C C . ILE B 1 36 ? -28.531 -41.375 -12.555 1 17.66 36 ILE B C 1
ATOM 4264 O O . ILE B 1 36 ? -28.062 -40.25 -12.508 1 17.66 36 ILE B O 1
ATOM 4268 N N . CYS B 1 37 ? -29.844 -41.562 -12.969 1 17.97 37 CYS B N 1
ATOM 4269 C CA . CYS B 1 37 ? -31.094 -40.906 -13.289 1 17.97 37 CYS B CA 1
ATOM 4270 C C . CYS B 1 37 ? -31.688 -40.219 -12.055 1 17.97 37 CYS B C 1
ATOM 4272 O O . CYS B 1 37 ? -32.219 -40.875 -11.164 1 17.97 37 CYS B O 1
ATOM 4274 N N . LEU B 1 38 ? -30.922 -39.562 -11.242 1 17.59 38 LEU B N 1
ATOM 4275 C CA . LEU B 1 38 ? -31.641 -39.219 -10.016 1 17.59 38 LEU B CA 1
ATOM 4276 C C . LEU B 1 38 ? -32.938 -38.438 -10.336 1 17.59 38 LEU B C 1
ATOM 4278 O O . LEU B 1 38 ? -32.938 -37.594 -11.227 1 17.59 38 LEU B O 1
ATOM 4282 N N . PRO B 1 39 ? -34.062 -39.031 -9.828 1 17.89 39 PRO B N 1
ATOM 4283 C CA . PRO B 1 39 ? -35.469 -38.688 -9.977 1 17.89 39 PRO B CA 1
ATOM 4284 C C . PRO B 1 39 ? -35.812 -37.25 -9.562 1 17.89 39 PRO B C 1
ATOM 4286 O O . PRO B 1 39 ? -35.031 -36.625 -8.836 1 17.89 39 PRO B O 1
ATOM 4289 N N . TYR B 1 40 ? -36.812 -36.688 -10.25 1 18.95 40 TYR B N 1
ATOM 4290 C CA . TYR B 1 40 ? -37.562 -35.438 -10.445 1 18.95 40 TYR B CA 1
ATOM 4291 C C . TYR B 1 40 ? -38.281 -35.031 -9.164 1 18.95 40 TYR B C 1
ATOM 4293 O O . TYR B 1 40 ? -39.438 -35.375 -8.953 1 18.95 40 TYR B O 1
ATOM 4301 N N . ALA B 1 41 ? -37.656 -35.156 -7.91 1 17.89 41 ALA B N 1
ATOM 4302 C CA . ALA B 1 41 ? -38.625 -34.969 -6.84 1 17.89 41 ALA B CA 1
ATOM 4303 C C . ALA B 1 41 ? -39.375 -33.656 -7.039 1 17.89 41 ALA B C 1
ATOM 4305 O O . ALA B 1 41 ? -38.812 -32.656 -7.543 1 17.89 41 ALA B O 1
ATOM 4306 N N . ASN B 1 42 ? -40.656 -33.688 -6.957 1 18.84 42 ASN B N 1
ATOM 4307 C CA . ASN B 1 42 ? -41.906 -32.938 -7.078 1 18.84 42 ASN B CA 1
ATOM 4308 C C . ASN B 1 42 ? -42 -31.797 -6.082 1 18.84 42 ASN B C 1
ATOM 4310 O O . ASN B 1 42 ? -43.062 -31.203 -5.883 1 18.84 42 ASN B O 1
ATOM 4314 N N . ILE B 1 43 ? -40.875 -31.344 -5.398 1 18.53 43 ILE B N 1
ATOM 4315 C CA . ILE B 1 43 ? -41.281 -30.672 -4.172 1 18.53 43 ILE B CA 1
ATOM 4316 C C . ILE B 1 43 ? -42.219 -29.516 -4.512 1 18.53 43 ILE B C 1
ATOM 4318 O O . ILE B 1 43 ? -41.938 -28.719 -5.402 1 18.53 43 ILE B O 1
ATOM 4322 N N . ASP B 1 44 ? -43.438 -29.625 -4.055 1 18.53 44 ASP B N 1
ATOM 4323 C CA . ASP B 1 44 ? -44.719 -28.922 -3.971 1 18.53 44 ASP B CA 1
ATOM 4324 C C . ASP B 1 44 ? -44.531 -27.484 -3.504 1 18.53 44 ASP B C 1
ATOM 4326 O O . ASP B 1 44 ? -43.688 -27.203 -2.662 1 18.53 44 ASP B O 1
ATOM 4330 N N . THR B 1 45 ? -45.062 -26.484 -4.316 1 18.83 45 THR B N 1
ATOM 4331 C CA . THR B 1 45 ? -45.125 -25.031 -4.527 1 18.83 45 THR B CA 1
ATOM 4332 C C . THR B 1 45 ? -45.781 -24.344 -3.338 1 18.83 45 THR B C 1
ATOM 4334 O O . THR B 1 45 ? -45.969 -23.125 -3.34 1 18.83 45 THR B O 1
ATOM 4337 N N . GLY B 1 46 ? -46.281 -25.109 -2.264 1 19.05 46 GLY B N 1
ATOM 4338 C CA . GLY B 1 46 ? -47.406 -24.406 -1.682 1 19.05 46 GLY B CA 1
ATOM 4339 C C . GLY B 1 46 ? -47 -23.172 -0.897 1 19.05 46 GLY B C 1
ATOM 4340 O O . GLY B 1 46 ? -46.719 -23.266 0.298 1 19.05 46 GLY B O 1
ATOM 4341 N N . PHE B 1 47 ? -46.062 -22.328 -1.252 1 18.34 47 PHE B N 1
ATOM 4342 C CA . PHE B 1 47 ? -45.656 -21.297 -0.304 1 18.34 47 PHE B CA 1
ATOM 4343 C C . PHE B 1 47 ? -46.844 -20.406 0.042 1 18.34 47 PHE B C 1
ATOM 4345 O O . PHE B 1 47 ? -47.469 -19.797 -0.843 1 18.34 47 PHE B O 1
ATOM 4352 N N . ARG B 1 48 ? -47.656 -20.75 1.102 1 18.36 48 ARG B N 1
ATOM 4353 C CA . ARG B 1 48 ? -48.75 -20.047 1.791 1 18.36 48 ARG B CA 1
ATOM 4354 C C . ARG B 1 48 ? -48.344 -18.609 2.119 1 18.36 48 ARG B C 1
ATOM 4356 O O . ARG B 1 48 ? -47.156 -18.328 2.338 1 18.36 48 ARG B O 1
ATOM 4363 N N . ASN B 1 49 ? -49.312 -17.625 2.074 1 18.19 49 ASN B N 1
ATOM 4364 C CA . ASN B 1 49 ? -49.562 -16.188 2.029 1 18.19 49 ASN B CA 1
ATOM 4365 C C . ASN B 1 49 ? -49.188 -15.508 3.35 1 18.19 49 ASN B C 1
ATOM 4367 O O . ASN B 1 49 ? -49.531 -14.336 3.564 1 18.19 49 ASN B O 1
ATOM 4371 N N . LYS B 1 50 ? -48.688 -16.203 4.445 1 18.61 50 LYS B N 1
ATOM 4372 C CA . LYS B 1 50 ? -49 -15.539 5.703 1 18.61 50 LYS B CA 1
ATOM 4373 C C . LYS B 1 50 ? -48.406 -14.133 5.75 1 18.61 50 LYS B C 1
ATOM 4375 O O . LYS B 1 50 ? -47.281 -13.914 5.262 1 18.61 50 LYS B O 1
ATOM 4380 N N . CYS B 1 51 ? -49.125 -13.094 6.109 1 19.81 51 CYS B N 1
ATOM 4381 C CA . CYS B 1 51 ? -49.219 -11.641 6.242 1 19.81 51 CYS B CA 1
ATOM 4382 C C . CYS B 1 51 ? -48.25 -11.125 7.285 1 19.81 51 CYS B C 1
ATOM 4384 O O . CYS B 1 51 ? -48.438 -11.32 8.484 1 19.81 51 CYS B O 1
ATOM 4386 N N . CYS B 1 52 ? -46.812 -11.5 7.176 1 19.17 52 CYS B N 1
ATOM 4387 C CA . CYS B 1 52 ? -45.906 -11.117 8.266 1 19.17 52 CYS B CA 1
ATOM 4388 C C . CYS B 1 52 ? -45.938 -9.602 8.477 1 19.17 52 CYS B C 1
ATOM 4390 O O . CYS B 1 52 ? -45.719 -8.836 7.539 1 19.17 52 CYS B O 1
ATOM 4392 N N . THR B 1 53 ? -46.75 -9.008 9.312 1 20.66 53 THR B N 1
ATOM 4393 C CA . THR B 1 53 ? -46.812 -7.668 9.883 1 20.66 53 THR B CA 1
ATOM 4394 C C . THR B 1 53 ? -45.438 -7.277 10.438 1 20.66 53 THR B C 1
ATOM 4396 O O . THR B 1 53 ? -45.031 -7.75 11.508 1 20.66 53 THR B O 1
ATOM 4399 N N . ARG B 1 54 ? -44.312 -7.289 9.68 1 20.75 54 ARG B N 1
ATOM 4400 C CA . ARG B 1 54 ? -42.969 -7.176 10.219 1 20.75 54 ARG B CA 1
ATOM 4401 C C . ARG B 1 54 ? -42.719 -5.781 10.781 1 20.75 54 ARG B C 1
ATOM 4403 O O . ARG B 1 54 ? -42.812 -4.789 10.055 1 20.75 54 ARG B O 1
ATOM 4410 N N . SER B 1 55 ? -43.156 -5.473 12 1 21.59 55 SER B N 1
ATOM 4411 C CA . SER B 1 55 ? -42.688 -4.332 12.766 1 21.59 55 SER B CA 1
ATOM 4412 C C . SER B 1 55 ? -41.156 -4.277 12.766 1 21.59 55 SER B C 1
ATOM 4414 O O . SER B 1 55 ? -40.5 -5.254 13.125 1 21.59 55 SER B O 1
ATOM 4416 N N . HIS B 1 56 ? -40.469 -3.576 11.883 1 22.55 56 HIS B N 1
ATOM 4417 C CA . HIS B 1 56 ? -39.062 -3.49 11.531 1 22.55 56 HIS B CA 1
ATOM 4418 C C . HIS B 1 56 ? -38.25 -2.883 12.672 1 22.55 56 HIS B C 1
ATOM 4420 O O . HIS B 1 56 ? -38.125 -1.66 12.766 1 22.55 56 HIS B O 1
ATOM 4426 N N . THR B 1 57 ? -38.5 -3.178 13.977 1 23.59 57 THR B N 1
ATOM 4427 C CA . THR B 1 57 ? -37.531 -2.736 14.953 1 23.59 57 THR B CA 1
ATOM 4428 C C . THR B 1 57 ? -36.125 -3.195 14.547 1 23.59 57 THR B C 1
ATOM 4430 O O . THR B 1 57 ? -35.844 -4.398 14.5 1 23.59 57 THR B O 1
ATOM 4433 N N . THR B 1 58 ? -35.5 -2.484 13.672 1 24.72 58 THR B N 1
ATOM 4434 C CA . THR B 1 58 ? -34.188 -2.795 13.117 1 24.72 58 THR B CA 1
ATOM 4435 C C . THR B 1 58 ? -33.156 -2.953 14.234 1 24.72 58 THR B C 1
ATOM 4437 O O . THR B 1 58 ? -32.688 -1.962 14.812 1 24.72 58 THR B O 1
ATOM 4440 N N . GLN B 1 59 ? -33.469 -3.721 15.328 1 23.83 59 GLN B N 1
ATOM 4441 C CA . GLN B 1 59 ? -32.312 -4.094 16.156 1 23.83 59 GLN B CA 1
ATOM 4442 C C . GLN B 1 59 ? -31.141 -4.566 15.281 1 23.83 59 GLN B C 1
ATOM 4444 O O . GLN B 1 59 ? -31.25 -5.582 14.586 1 23.83 59 GLN B O 1
ATOM 4449 N N . HIS B 1 60 ? -30.375 -3.695 14.789 1 26.7 60 HIS B N 1
ATOM 4450 C CA . HIS B 1 60 ? -29.188 -4.043 14.031 1 26.7 60 HIS B CA 1
ATOM 4451 C C . HIS B 1 60 ? -28.328 -5.055 14.781 1 26.7 60 HIS B C 1
ATOM 4453 O O . HIS B 1 60 ? -27.609 -4.691 15.719 1 26.7 60 HIS B O 1
ATOM 4459 N N . ALA B 1 61 ? -28.875 -6.203 15.273 1 24.91 61 ALA B N 1
ATOM 4460 C CA . ALA B 1 61 ? -27.984 -7.27 15.719 1 24.91 61 ALA B CA 1
ATOM 4461 C C . ALA B 1 61 ? -26.828 -7.461 14.742 1 24.91 61 ALA B C 1
ATOM 4463 O O . ALA B 1 61 ? -27.047 -7.668 13.547 1 24.91 61 ALA B O 1
ATOM 4464 N N . TYR B 1 62 ? -25.734 -6.848 15.016 1 27.56 62 TYR B N 1
ATOM 4465 C CA . TYR B 1 62 ? -24.5 -7.277 14.391 1 27.56 62 TYR B CA 1
ATOM 4466 C C . TYR B 1 62 ? -24.406 -8.797 14.344 1 27.56 62 TYR B C 1
ATOM 4468 O O . TYR B 1 62 ? -24.266 -9.445 15.383 1 27.56 62 TYR B O 1
ATOM 4476 N N . ARG B 1 63 ? -25.344 -9.5 13.695 1 28.14 63 ARG B N 1
ATOM 4477 C CA . ARG B 1 63 ? -25.141 -10.93 13.461 1 28.14 63 ARG B CA 1
ATOM 4478 C C . ARG B 1 63 ? -23.672 -11.242 13.203 1 28.14 63 ARG B C 1
ATOM 4480 O O . ARG B 1 63 ? -22.984 -10.492 12.492 1 28.14 63 ARG B O 1
ATOM 4487 N N . THR B 1 64 ? -23.109 -11.961 14.148 1 29.12 64 THR B N 1
ATOM 4488 C CA . THR B 1 64 ? -21.844 -12.656 13.992 1 29.12 64 THR B CA 1
ATOM 4489 C C . THR B 1 64 ? -21.672 -13.18 12.57 1 29.12 64 THR B C 1
ATOM 4491 O O . THR B 1 64 ? -22.594 -13.805 12.023 1 29.12 64 THR B O 1
ATOM 4494 N N . VAL B 1 65 ? -21.109 -12.43 11.719 1 32.75 65 VAL B N 1
ATOM 4495 C CA . VAL B 1 65 ? -20.734 -12.977 10.422 1 32.75 65 VAL B CA 1
ATOM 4496 C C . VAL B 1 65 ? -20.422 -14.469 10.562 1 32.75 65 VAL B C 1
ATOM 4498 O O . VAL B 1 65 ? -19.531 -14.859 11.312 1 32.75 65 VAL B O 1
ATOM 4501 N N . PRO B 1 66 ? -21.469 -15.352 10.484 1 30.36 66 PRO B N 1
ATOM 4502 C CA . PRO B 1 66 ? -21.141 -16.781 10.484 1 30.36 66 PRO B CA 1
ATOM 4503 C C . PRO B 1 66 ? -19.797 -17.078 9.836 1 30.36 66 PRO B C 1
ATOM 4505 O O . PRO B 1 66 ? -19.328 -16.312 9 1 30.36 66 PRO B O 1
ATOM 4508 N N . ASN B 1 67 ? -19.047 -18.062 10.484 1 32.59 67 ASN B N 1
ATOM 4509 C CA . ASN B 1 67 ? -17.797 -18.734 10.172 1 32.59 67 ASN B CA 1
ATOM 4510 C C . ASN B 1 67 ? -17.766 -19.203 8.719 1 32.59 67 ASN B C 1
ATOM 4512 O O . ASN B 1 67 ? -17.438 -20.359 8.438 1 32.59 67 ASN B O 1
ATOM 4516 N N . LEU B 1 68 ? -18.703 -18.766 7.953 1 33.19 68 LEU B N 1
ATOM 4517 C CA . LEU B 1 68 ? -18.641 -19.297 6.598 1 33.19 68 LEU B CA 1
ATOM 4518 C C . LEU B 1 68 ? -17.234 -19.109 6.016 1 33.19 68 LEU B C 1
ATOM 4520 O O . LEU B 1 68 ? -16.953 -19.578 4.91 1 33.19 68 LEU B O 1
ATOM 4524 N N . PHE B 1 69 ? -16.484 -18.328 6.695 1 35.72 69 PHE B N 1
ATOM 4525 C CA . PHE B 1 69 ? -15.336 -17.719 6.047 1 35.72 69 PHE B CA 1
ATOM 4526 C C . PHE B 1 69 ? -14.148 -18.672 6.016 1 35.72 69 PHE B C 1
ATOM 4528 O O . PHE B 1 69 ? -13.07 -18.312 5.555 1 35.72 69 PHE B O 1
ATOM 4535 N N . LEU B 1 70 ? -14.305 -19.766 6.816 1 35.25 70 LEU B N 1
ATOM 4536 C CA . LEU B 1 70 ? -13.031 -20.469 6.883 1 35.25 70 LEU B CA 1
ATOM 4537 C C . LEU B 1 70 ? -12.656 -21.047 5.523 1 35.25 70 LEU B C 1
ATOM 4539 O O . LEU B 1 70 ? -11.531 -21.5 5.332 1 35.25 70 LEU B O 1
ATOM 4543 N N . HIS B 1 71 ? -13.672 -21.5 4.789 1 35.22 71 HIS B N 1
ATOM 4544 C CA . HIS B 1 71 ? -13.234 -22.531 3.863 1 35.22 71 HIS B CA 1
ATOM 4545 C C . HIS B 1 71 ? -12.195 -22 2.883 1 35.22 71 HIS B C 1
ATOM 4547 O O . HIS B 1 71 ? -11.414 -22.766 2.322 1 35.22 71 HIS B O 1
ATOM 4553 N N . ARG B 1 72 ? -12.484 -20.875 2.293 1 38.72 72 ARG B N 1
ATOM 4554 C CA . ARG B 1 72 ? -11.898 -20.797 0.957 1 38.72 72 ARG B CA 1
ATOM 4555 C C . ARG B 1 72 ? -10.453 -20.312 1.013 1 38.72 72 ARG B C 1
ATOM 4557 O O . ARG B 1 72 ? -9.969 -19.688 0.069 1 38.72 72 ARG B O 1
ATOM 4564 N N . LEU B 1 73 ? -9.898 -20.344 2.209 1 41.81 73 LEU B N 1
ATOM 4565 C CA . LEU B 1 73 ? -8.492 -19.984 2.07 1 41.81 73 LEU B CA 1
ATOM 4566 C C . LEU B 1 73 ? -7.773 -20.938 1.12 1 41.81 73 LEU B C 1
ATOM 4568 O O . LEU B 1 73 ? -6.543 -20.953 1.066 1 41.81 73 LEU B O 1
ATOM 4572 N N . ASN B 1 74 ? -8.375 -21.938 0.701 1 40.62 74 ASN B N 1
ATOM 4573 C CA . ASN B 1 74 ? -7.613 -22.859 -0.143 1 40.62 74 ASN B CA 1
ATOM 4574 C C . ASN B 1 74 ? -7.137 -22.172 -1.421 1 40.62 74 ASN B C 1
ATOM 4576 O O . ASN B 1 74 ? -7.906 -22 -2.369 1 40.62 74 ASN B O 1
ATOM 4580 N N . ALA B 1 75 ? -6.34 -21.125 -1.29 1 48.22 75 ALA B N 1
ATOM 4581 C CA . ALA B 1 75 ? -5.793 -20.438 -2.457 1 48.22 75 ALA B CA 1
ATOM 4582 C C . ALA B 1 75 ? -5.109 -21.406 -3.402 1 48.22 75 ALA B C 1
ATOM 4584 O O . ALA B 1 75 ? -4.051 -21.953 -3.08 1 48.22 75 ALA B O 1
ATOM 4585 N N . LYS B 1 76 ? -5.828 -22.016 -4.203 1 53.28 76 LYS B N 1
ATOM 4586 C CA . LYS B 1 76 ? -5.426 -22.812 -5.355 1 53.28 76 LYS B CA 1
ATOM 4587 C C . LYS B 1 76 ? -4.293 -22.141 -6.125 1 53.28 76 LYS B C 1
ATOM 4589 O O . LYS B 1 76 ? -3.809 -21.078 -5.723 1 53.28 76 LYS B O 1
ATOM 4594 N N . HIS B 1 77 ? -3.996 -22.406 -7.375 1 57 77 HIS B N 1
ATOM 4595 C CA . HIS B 1 77 ? -2.996 -22.172 -8.414 1 57 77 HIS B CA 1
ATOM 4596 C C . HIS B 1 77 ? -2.795 -20.672 -8.664 1 57 77 HIS B C 1
ATOM 4598 O O . HIS B 1 77 ? -1.731 -20.266 -9.125 1 57 77 HIS B O 1
ATOM 4604 N N . ASP B 1 78 ? -3.537 -19.844 -7.871 1 70.81 78 ASP B N 1
ATOM 4605 C CA . ASP B 1 78 ? -3.508 -18.438 -8.273 1 70.81 78 ASP B CA 1
ATOM 4606 C C . ASP B 1 78 ? -2.436 -17.672 -7.504 1 70.81 78 ASP B C 1
ATOM 4608 O O . ASP B 1 78 ? -1.954 -16.641 -7.969 1 70.81 78 ASP B O 1
ATOM 4612 N N . GLU B 1 79 ? -2.047 -18.156 -6.34 1 74 79 GLU B N 1
ATOM 4613 C CA . GLU B 1 79 ? -1.089 -17.469 -5.488 1 74 79 GLU B CA 1
ATOM 4614 C C . GLU B 1 79 ? 0.303 -17.453 -6.117 1 74 79 GLU B C 1
ATOM 4616 O O . GLU B 1 79 ? 1.106 -16.562 -5.844 1 74 79 GLU B O 1
ATOM 4621 N N . ILE B 1 80 ? 0.498 -18.422 -6.973 1 74.06 80 ILE B N 1
ATOM 4622 C CA . ILE B 1 80 ? 1.795 -18.484 -7.637 1 74.06 80 ILE B CA 1
ATOM 4623 C C . ILE B 1 80 ? 1.602 -18.484 -9.148 1 74.06 80 ILE B C 1
ATOM 4625 O O . ILE B 1 80 ? 2.277 -19.219 -9.875 1 74.06 80 ILE B O 1
ATOM 4629 N N . LEU B 1 81 ? 0.651 -17.734 -9.453 1 71.75 81 LEU B N 1
ATOM 4630 C CA . LEU B 1 81 ? 0.436 -17.562 -10.891 1 71.75 81 LEU B CA 1
ATOM 4631 C C . LEU B 1 81 ? 1.711 -17.078 -11.57 1 71.75 81 LEU B C 1
ATOM 4633 O O . LEU B 1 81 ? 2.375 -16.172 -11.086 1 71.75 81 LEU B O 1
ATOM 4637 N N . GLY B 1 82 ? 2.131 -17.781 -12.664 1 62.78 82 GLY B N 1
ATOM 4638 C CA . GLY B 1 82 ? 3.318 -17.438 -13.422 1 62.78 82 GLY B CA 1
ATOM 4639 C C . GLY B 1 82 ? 4.508 -18.328 -13.125 1 62.78 82 GLY B C 1
ATOM 4640 O O . GLY B 1 82 ? 5.496 -18.328 -13.859 1 62.78 82 GLY B O 1
ATOM 4641 N N . VAL B 1 83 ? 4.418 -19 -11.938 1 66.62 83 VAL B N 1
ATOM 4642 C CA . VAL B 1 83 ? 5.488 -19.938 -11.625 1 66.62 83 VAL B CA 1
ATOM 4643 C C . VAL B 1 83 ? 5.324 -21.203 -12.461 1 66.62 83 VAL B C 1
ATOM 4645 O O . VAL B 1 83 ? 4.281 -21.859 -12.406 1 66.62 83 VAL B O 1
ATOM 4648 N N . PRO B 1 84 ? 6.352 -21.297 -13.398 1 58.09 84 PRO B N 1
ATOM 4649 C CA . PRO B 1 84 ? 6.219 -22.5 -14.242 1 58.09 84 PRO B CA 1
ATOM 4650 C C . PRO B 1 84 ? 6.246 -23.797 -13.438 1 58.09 84 PRO B C 1
ATOM 4652 O O . PRO B 1 84 ? 6.945 -23.875 -12.43 1 58.09 84 PRO B O 1
ATOM 4655 N N . GLU B 1 85 ? 5.145 -24.516 -13.484 1 51.31 85 GLU B N 1
ATOM 4656 C CA . GLU B 1 85 ? 5.152 -25.812 -12.836 1 51.31 85 GLU B CA 1
ATOM 4657 C C . GLU B 1 85 ? 6.367 -26.641 -13.266 1 51.31 85 GLU B C 1
ATOM 4659 O O . GLU B 1 85 ? 6.613 -26.812 -14.461 1 51.31 85 GLU B O 1
ATOM 4664 N N . SER B 1 86 ? 7.5 -26.516 -12.445 1 45.28 86 SER B N 1
ATOM 4665 C CA . SER B 1 86 ? 8.766 -27.188 -12.719 1 45.28 86 SER B CA 1
ATOM 4666 C C . SER B 1 86 ? 8.531 -28.609 -13.219 1 45.28 86 SER B C 1
ATOM 4668 O O . SER B 1 86 ? 7.945 -29.438 -12.508 1 45.28 86 SER B O 1
ATOM 4670 N N . ARG B 1 87 ? 8.055 -28.906 -14.438 1 41.44 87 ARG B N 1
ATOM 4671 C CA . ARG B 1 87 ? 8.141 -30.266 -14.945 1 41.44 87 ARG B CA 1
ATOM 4672 C C . ARG B 1 87 ? 9.602 -30.703 -15.07 1 41.44 87 ARG B C 1
ATOM 4674 O O . ARG B 1 87 ? 10.094 -30.922 -16.172 1 41.44 87 ARG B O 1
ATOM 4681 N N . GLY B 1 88 ? 10.445 -30.5 -14.031 1 36.88 88 GLY B N 1
ATOM 4682 C CA . GLY B 1 88 ? 11.758 -31.109 -13.953 1 36.88 88 GLY B CA 1
ATOM 4683 C C . GLY B 1 88 ? 12.859 -30.234 -14.523 1 36.88 88 GLY B C 1
ATOM 4684 O O . GLY B 1 88 ? 14.008 -30.672 -14.625 1 36.88 88 GLY B O 1
ATOM 4685 N N . ASP B 1 89 ? 12.578 -29.312 -15.305 1 37.88 89 ASP B N 1
ATOM 4686 C CA . ASP B 1 89 ? 13.727 -28.656 -15.938 1 37.88 89 ASP B CA 1
ATOM 4687 C C . ASP B 1 89 ? 14.469 -27.766 -14.945 1 37.88 89 ASP B C 1
ATOM 4689 O O . ASP B 1 89 ? 13.867 -26.891 -14.32 1 37.88 89 ASP B O 1
ATOM 4693 N N . SER B 1 90 ? 15.336 -28.438 -14.25 1 37.84 90 SER B N 1
ATOM 4694 C CA . SER B 1 90 ? 16.266 -27.781 -13.328 1 37.84 90 SER B CA 1
ATOM 4695 C C . SER B 1 90 ? 16.719 -26.438 -13.867 1 37.84 90 SER B C 1
ATOM 4697 O O . SER B 1 90 ? 16.797 -26.234 -15.078 1 37.84 90 SER B O 1
ATOM 4699 N N . PHE B 1 91 ? 16.406 -25.406 -13.062 1 42.84 91 PHE B N 1
ATOM 4700 C CA . PHE B 1 91 ? 17.031 -24.125 -13.352 1 42.84 91 PHE B CA 1
ATOM 4701 C C . PHE B 1 91 ? 18.5 -24.312 -13.727 1 42.84 91 PHE B C 1
ATOM 4703 O O . PHE B 1 91 ? 19.25 -24.938 -12.977 1 42.84 91 PHE B O 1
ATOM 4710 N N . GLU B 1 92 ? 18.891 -24.781 -14.859 1 36.47 92 GLU B N 1
ATOM 4711 C CA . GLU B 1 92 ? 20.344 -24.828 -15.102 1 36.47 92 GLU B CA 1
ATOM 4712 C C . GLU B 1 92 ? 21.078 -23.797 -14.25 1 36.47 92 GLU B C 1
ATOM 4714 O O . GLU B 1 92 ? 20.469 -22.828 -13.789 1 36.47 92 GLU B O 1
ATOM 4719 N N . GLY B 1 93 ? 22.484 -23.812 -14.031 1 33.19 93 GLY B N 1
ATOM 4720 C CA . GLY B 1 93 ? 23.516 -23.328 -13.141 1 33.19 93 GLY B CA 1
ATOM 4721 C C . GLY B 1 93 ? 23.344 -21.859 -12.773 1 33.19 93 GLY B C 1
ATOM 4722 O O . GLY B 1 93 ? 22.547 -21.156 -13.375 1 33.19 93 GLY B O 1
ATOM 4723 N N . PRO B 1 94 ? 24.062 -21.484 -11.641 1 37.44 94 PRO B N 1
ATOM 4724 C CA . PRO B 1 94 ? 24.203 -20.234 -10.883 1 37.44 94 PRO B CA 1
ATOM 4725 C C . PRO B 1 94 ? 24.094 -18.984 -11.773 1 37.44 94 PRO B C 1
ATOM 4727 O O . PRO B 1 94 ? 23.625 -17.938 -11.312 1 37.44 94 PRO B O 1
ATOM 4730 N N . HIS B 1 95 ? 25.078 -18.844 -12.703 1 38.25 95 HIS B N 1
ATOM 4731 C CA . HIS B 1 95 ? 25.797 -17.703 -13.25 1 38.25 95 HIS B CA 1
ATOM 4732 C C . HIS B 1 95 ? 25.078 -17.125 -14.461 1 38.25 95 HIS B C 1
ATOM 4734 O O . HIS B 1 95 ? 25.406 -16.016 -14.914 1 38.25 95 HIS B O 1
ATOM 4740 N N . GLY B 1 96 ? 24.562 -18.016 -15.531 1 39.69 96 GLY B N 1
ATOM 4741 C CA . GLY B 1 96 ? 24.484 -17.406 -16.859 1 39.69 96 GLY B CA 1
ATOM 4742 C C . GLY B 1 96 ? 23.109 -16.891 -17.203 1 39.69 96 GLY B C 1
ATOM 4743 O O . GLY B 1 96 ? 22.797 -16.688 -18.375 1 39.69 96 GLY B O 1
ATOM 4744 N N . ARG B 1 97 ? 22.047 -17.109 -16.406 1 48.56 97 ARG B N 1
ATOM 4745 C CA . ARG B 1 97 ? 20.781 -16.688 -17.047 1 48.56 97 ARG B CA 1
ATOM 4746 C C . ARG B 1 97 ? 20.547 -15.203 -16.859 1 48.56 97 ARG B C 1
ATOM 4748 O O . ARG B 1 97 ? 21.031 -14.602 -15.898 1 48.56 97 ARG B O 1
ATOM 4755 N N . ASN B 1 98 ? 19.953 -14.656 -17.906 1 62.62 98 ASN B N 1
ATOM 4756 C CA . ASN B 1 98 ? 19.469 -13.289 -18.016 1 62.62 98 ASN B CA 1
ATOM 4757 C C . ASN B 1 98 ? 18.453 -12.969 -16.906 1 62.62 98 ASN B C 1
ATOM 4759 O O . ASN B 1 98 ? 17.5 -13.727 -16.703 1 62.62 98 ASN B O 1
ATOM 4763 N N . ILE B 1 99 ? 18.812 -12.32 -15.938 1 65.19 99 ILE B N 1
ATOM 4764 C CA . ILE B 1 99 ? 18 -11.852 -14.828 1 65.19 99 ILE B CA 1
ATOM 4765 C C . ILE B 1 99 ? 16.547 -11.672 -15.289 1 65.19 99 ILE B C 1
ATOM 4767 O O . ILE B 1 99 ? 15.617 -11.953 -14.539 1 65.19 99 ILE B O 1
ATOM 4771 N N . SER B 1 100 ? 16.438 -11.359 -16.516 1 66 100 SER B N 1
ATOM 4772 C CA . SER B 1 100 ? 15.102 -11.164 -17.047 1 66 100 SER B CA 1
ATOM 4773 C C . SER B 1 100 ? 14.328 -12.477 -17.078 1 66 100 SER B C 1
ATOM 4775 O O . SER B 1 100 ? 13.125 -12.5 -16.797 1 66 100 SER B O 1
ATOM 4777 N N . GLN B 1 101 ? 15.023 -13.5 -17.328 1 69.31 101 GLN B N 1
ATOM 4778 C CA . GLN B 1 101 ? 14.391 -14.812 -17.359 1 69.31 101 GLN B CA 1
ATOM 4779 C C . GLN B 1 101 ? 13.992 -15.258 -15.953 1 69.31 101 GLN B C 1
ATOM 4781 O O . GLN B 1 101 ? 12.938 -15.867 -15.766 1 69.31 101 GLN B O 1
ATOM 4786 N N . LEU B 1 102 ? 14.836 -14.867 -15.062 1 71.06 102 LEU B N 1
ATOM 4787 C CA . LEU B 1 102 ? 14.539 -15.211 -13.68 1 71.06 102 LEU B CA 1
ATOM 4788 C C . LEU B 1 102 ? 13.289 -14.484 -13.195 1 71.06 102 LEU B C 1
ATOM 4790 O O . LEU B 1 102 ? 12.445 -15.07 -12.508 1 71.06 102 LEU B O 1
ATOM 4794 N N . LEU B 1 103 ? 13.156 -13.297 -13.602 1 73 103 LEU B N 1
ATOM 4795 C CA . LEU B 1 103 ? 12 -12.508 -13.195 1 73 103 LEU B CA 1
ATOM 4796 C C . LEU B 1 103 ? 10.711 -13.094 -13.773 1 73 103 LEU B C 1
ATOM 4798 O O . LEU B 1 103 ? 9.672 -13.086 -13.109 1 73 103 LEU B O 1
ATOM 4802 N N . HIS B 1 104 ? 10.867 -13.617 -14.914 1 69.75 104 HIS B N 1
ATOM 4803 C CA . HIS B 1 104 ? 9.703 -14.203 -15.562 1 69.75 104 HIS B CA 1
ATOM 4804 C C . HIS B 1 104 ? 9.383 -15.586 -14.992 1 69.75 104 HIS B C 1
ATOM 4806 O O . HIS B 1 104 ? 8.234 -15.875 -14.672 1 69.75 104 HIS B O 1
ATOM 4812 N N . LYS B 1 105 ? 10.406 -16.359 -14.766 1 67.81 105 LYS B N 1
ATOM 4813 C CA . LYS B 1 105 ? 10.227 -17.734 -14.328 1 67.81 105 LYS B CA 1
ATOM 4814 C C . LYS B 1 105 ? 9.766 -17.797 -12.875 1 67.81 105 LYS B C 1
ATOM 4816 O O . LYS B 1 105 ? 9.203 -18.797 -12.438 1 67.81 105 LYS B O 1
ATOM 4821 N N . THR B 1 106 ? 10.008 -16.766 -12.211 1 72.62 106 THR B N 1
ATOM 4822 C CA . THR B 1 106 ? 9.656 -16.766 -10.797 1 72.62 106 THR B CA 1
ATOM 4823 C C . THR B 1 106 ? 8.289 -16.109 -10.578 1 72.62 106 THR B C 1
ATOM 4825 O O . THR B 1 106 ? 7.867 -15.906 -9.438 1 72.62 106 THR B O 1
ATOM 4828 N N . GLY B 1 107 ? 7.637 -15.828 -11.641 1 80.19 107 GLY B N 1
ATOM 4829 C CA . GLY B 1 107 ? 6.309 -15.258 -11.492 1 80.19 107 GLY B CA 1
ATOM 4830 C C . GLY B 1 107 ? 6.32 -13.867 -10.867 1 80.19 107 GLY B C 1
ATOM 4831 O O . GLY B 1 107 ? 5.43 -13.523 -10.094 1 80.19 107 GLY B O 1
ATOM 4832 N N . ILE B 1 108 ? 7.379 -13.203 -11.148 1 86.38 108 ILE B N 1
ATOM 4833 C CA . ILE B 1 108 ? 7.488 -11.867 -10.57 1 86.38 108 ILE B CA 1
ATOM 4834 C C . ILE B 1 108 ? 6.934 -10.836 -11.547 1 86.38 108 ILE B C 1
ATOM 4836 O O . ILE B 1 108 ? 6 -10.102 -11.219 1 86.38 108 ILE B O 1
ATOM 4840 N N . LEU B 1 109 ? 7.465 -10.852 -12.75 1 88.56 109 LEU B N 1
ATOM 4841 C CA . LEU B 1 109 ? 7.039 -9.898 -13.766 1 88.56 109 LEU B CA 1
ATOM 4842 C C . LEU B 1 109 ? 6.645 -10.609 -15.055 1 88.56 109 LEU B C 1
ATOM 4844 O O . LEU B 1 109 ? 7.207 -11.656 -15.383 1 88.56 109 LEU B O 1
ATOM 4848 N N . SER B 1 110 ? 5.691 -10.094 -15.734 1 88.44 110 SER B N 1
ATOM 4849 C CA . SER B 1 110 ? 5.309 -10.508 -17.078 1 88.44 110 SER B CA 1
ATOM 4850 C C . SER B 1 110 ? 5.496 -9.367 -18.078 1 88.44 110 SER B C 1
ATOM 4852 O O . SER B 1 110 ? 4.969 -8.266 -17.875 1 88.44 110 SER B O 1
ATOM 4854 N N . LYS B 1 111 ? 6.227 -9.633 -19.078 1 86.62 111 LYS B N 1
ATOM 4855 C CA . LYS B 1 111 ? 6.496 -8.602 -20.078 1 86.62 111 LYS B CA 1
ATOM 4856 C C . LYS B 1 111 ? 5.262 -8.32 -20.922 1 86.62 111 LYS B C 1
ATOM 4858 O O . LYS B 1 111 ? 4.676 -9.242 -21.5 1 86.62 111 LYS B O 1
ATOM 4863 N N . VAL B 1 112 ? 4.844 -7.105 -20.984 1 87.19 112 VAL B N 1
ATOM 4864 C CA . VAL B 1 112 ? 3.689 -6.684 -21.766 1 87.19 112 VAL B CA 1
ATOM 4865 C C . VAL B 1 112 ? 4.156 -6.012 -23.062 1 87.19 112 VAL B C 1
ATOM 4867 O O . VAL B 1 112 ? 3.627 -6.281 -24.141 1 87.19 112 VAL B O 1
ATOM 4870 N N . ALA B 1 113 ? 5.102 -5.156 -23 1 86.25 113 ALA B N 1
ATOM 4871 C CA . ALA B 1 113 ? 5.773 -4.426 -24.078 1 86.25 113 ALA B CA 1
ATOM 4872 C C . ALA B 1 113 ? 7.188 -4.023 -23.656 1 86.25 113 ALA B C 1
ATOM 4874 O O . ALA B 1 113 ? 7.562 -4.168 -22.5 1 86.25 113 ALA B O 1
ATOM 4875 N N . PRO B 1 114 ? 7.98 -3.645 -24.594 1 85.56 114 PRO B N 1
ATOM 4876 C CA . PRO B 1 114 ? 9.328 -3.223 -24.203 1 85.56 114 PRO B CA 1
ATOM 4877 C C . PRO B 1 114 ? 9.32 -2.145 -23.125 1 85.56 114 PRO B C 1
ATOM 4879 O O . PRO B 1 114 ? 8.789 -1.053 -23.344 1 85.56 114 PRO B O 1
ATOM 4882 N N . GLY B 1 115 ? 9.883 -2.479 -21.969 1 89 115 GLY B N 1
ATOM 4883 C CA . GLY B 1 115 ? 9.992 -1.543 -20.859 1 89 115 GLY B CA 1
ATOM 4884 C C . GLY B 1 115 ? 8.727 -1.451 -20.016 1 89 115 GLY B C 1
ATOM 4885 O O . GLY B 1 115 ? 8.641 -0.629 -19.109 1 89 115 GLY B O 1
ATOM 4886 N N . ILE B 1 116 ? 7.754 -2.244 -20.344 1 91.44 116 ILE B N 1
ATOM 4887 C CA . ILE B 1 116 ? 6.477 -2.242 -19.641 1 91.44 116 ILE B CA 1
ATOM 4888 C C . ILE B 1 116 ? 6.164 -3.648 -19.125 1 91.44 116 ILE B C 1
ATOM 4890 O O . ILE B 1 116 ? 6.07 -4.594 -19.922 1 91.44 116 ILE B O 1
ATOM 4894 N N . TYR B 1 117 ? 5.949 -3.777 -17.812 1 91.12 117 TYR B N 1
ATOM 4895 C CA . TYR B 1 117 ? 5.801 -5.094 -17.203 1 91.12 117 TYR B CA 1
ATOM 4896 C C . TYR B 1 117 ? 4.598 -5.125 -16.266 1 91.12 117 TYR B C 1
ATOM 4898 O O . TYR B 1 117 ? 4.305 -4.137 -15.586 1 91.12 117 TYR B O 1
ATOM 4906 N N . ALA B 1 118 ? 3.951 -6.219 -16.266 1 92.38 118 ALA B N 1
ATOM 4907 C CA . ALA B 1 118 ? 2.939 -6.5 -15.258 1 92.38 118 ALA B CA 1
ATOM 4908 C C . ALA B 1 118 ? 3.553 -7.211 -14.047 1 92.38 118 ALA B C 1
ATOM 4910 O O . ALA B 1 118 ? 4.43 -8.062 -14.203 1 92.38 118 ALA B O 1
ATOM 4911 N N . GLY B 1 119 ? 3.156 -6.758 -12.883 1 93.44 119 GLY B N 1
ATOM 4912 C CA . GLY B 1 119 ? 3.525 -7.488 -11.68 1 93.44 119 GLY B CA 1
ATOM 4913 C C . GLY B 1 119 ? 2.574 -8.625 -11.352 1 93.44 119 GLY B C 1
ATOM 4914 O O . GLY B 1 119 ? 1.375 -8.406 -11.172 1 93.44 119 GLY B O 1
ATOM 4915 N N . LEU B 1 120 ? 3.086 -9.805 -11.273 1 94.31 120 LEU B N 1
ATOM 4916 C CA . LEU B 1 120 ? 2.295 -10.977 -10.922 1 94.31 120 LEU B CA 1
ATOM 4917 C C . LEU B 1 120 ? 2.203 -11.133 -9.406 1 94.31 120 LEU B C 1
ATOM 4919 O O . LEU B 1 120 ? 2.744 -10.312 -8.664 1 94.31 120 LEU B O 1
ATOM 4923 N N . PRO B 1 121 ? 1.424 -12.094 -8.883 1 93.81 121 PRO B N 1
ATOM 4924 C CA . PRO B 1 121 ? 1.151 -12.133 -7.445 1 93.81 121 PRO B CA 1
ATOM 4925 C C . PRO B 1 121 ? 2.424 -12.219 -6.605 1 93.81 121 PRO B C 1
ATOM 4927 O O . PRO B 1 121 ? 2.566 -11.5 -5.613 1 93.81 121 PRO B O 1
ATOM 4930 N N . VAL B 1 122 ? 3.357 -13.086 -6.965 1 93.81 122 VAL B N 1
ATOM 4931 C CA . VAL B 1 122 ? 4.602 -13.234 -6.215 1 93.81 122 VAL B CA 1
ATOM 4932 C C . VAL B 1 122 ? 5.383 -11.922 -6.25 1 93.81 122 VAL B C 1
ATOM 4934 O O . VAL B 1 122 ? 5.855 -11.445 -5.211 1 93.81 122 VAL B O 1
ATOM 4937 N N . GLY B 1 123 ? 5.477 -11.391 -7.477 1 93.31 123 GLY B N 1
ATOM 4938 C CA . GLY B 1 123 ? 6.164 -10.117 -7.629 1 93.31 123 GLY B CA 1
ATOM 4939 C C . GLY B 1 123 ? 5.52 -9 -6.832 1 93.31 123 GLY B C 1
ATOM 4940 O O . GLY B 1 123 ? 6.215 -8.172 -6.234 1 93.31 123 GLY B O 1
ATOM 4941 N N . HIS B 1 124 ? 4.238 -8.984 -6.852 1 95 124 HIS B N 1
ATOM 4942 C CA . HIS B 1 124 ? 3.52 -7.961 -6.098 1 95 124 HIS B CA 1
ATOM 4943 C C . HIS B 1 124 ? 3.805 -8.07 -4.605 1 95 124 HIS B C 1
ATOM 4945 O O . HIS B 1 124 ? 3.988 -7.059 -3.928 1 95 124 HIS B O 1
ATOM 4951 N N . LYS B 1 125 ? 3.814 -9.258 -4.07 1 95.75 125 LYS B N 1
ATOM 4952 C CA . LYS B 1 125 ? 4.086 -9.461 -2.648 1 95.75 125 LYS B CA 1
ATOM 4953 C C . LYS B 1 125 ? 5.48 -8.969 -2.279 1 95.75 125 LYS B C 1
ATOM 4955 O O . LYS B 1 125 ? 5.664 -8.305 -1.255 1 95.75 125 LYS B O 1
ATOM 4960 N N . ILE B 1 126 ? 6.434 -9.281 -3.127 1 96.06 126 ILE B N 1
ATOM 4961 C CA . ILE B 1 126 ? 7.801 -8.852 -2.875 1 96.06 126 ILE B CA 1
ATOM 4962 C C . ILE B 1 126 ? 7.871 -7.324 -2.91 1 96.06 126 ILE B C 1
ATOM 4964 O O . ILE B 1 126 ? 8.461 -6.703 -2.021 1 96.06 126 ILE B O 1
ATOM 4968 N N . MET B 1 127 ? 7.234 -6.742 -3.889 1 96.44 127 MET B N 1
ATOM 4969 C CA . MET B 1 127 ? 7.234 -5.289 -4.027 1 96.44 127 MET B CA 1
ATOM 4970 C C . MET B 1 127 ? 6.562 -4.625 -2.828 1 96.44 127 MET B C 1
ATOM 4972 O O . MET B 1 127 ? 7.027 -3.59 -2.346 1 96.44 127 MET B O 1
ATOM 4976 N N . ALA B 1 128 ? 5.484 -5.207 -2.408 1 96.88 128 ALA B N 1
ATOM 4977 C CA . ALA B 1 128 ? 4.773 -4.66 -1.256 1 96.88 128 ALA B CA 1
ATOM 4978 C C . ALA B 1 128 ? 5.652 -4.672 -0.01 1 96.88 128 ALA B C 1
ATOM 4980 O O . ALA B 1 128 ? 5.621 -3.73 0.788 1 96.88 128 ALA B O 1
ATOM 4981 N N . ARG B 1 129 ? 6.395 -5.719 0.202 1 97.5 129 ARG B N 1
ATOM 4982 C CA . ARG B 1 129 ? 7.301 -5.809 1.344 1 97.5 129 ARG B CA 1
ATOM 4983 C C . ARG B 1 129 ? 8.43 -4.789 1.229 1 97.5 129 ARG B C 1
ATOM 4985 O O . ARG B 1 129 ? 8.797 -4.152 2.219 1 97.5 129 ARG B O 1
ATOM 4992 N N . LEU B 1 130 ? 8.922 -4.621 0.02 1 97.75 130 LEU B N 1
ATOM 4993 C CA . LEU B 1 130 ? 9.938 -3.602 -0.215 1 97.75 130 LEU B CA 1
ATOM 4994 C C . LEU B 1 130 ? 9.398 -2.211 0.101 1 97.75 130 LEU B C 1
ATOM 4996 O O . LEU B 1 130 ? 10.07 -1.416 0.765 1 97.75 130 LEU B O 1
ATOM 5000 N N . GLU B 1 131 ? 8.25 -1.945 -0.373 1 98.25 131 GLU B N 1
ATOM 5001 C CA . GLU B 1 131 ? 7.621 -0.655 -0.116 1 98.25 131 GLU B CA 1
ATOM 5002 C C . GLU B 1 131 ? 7.445 -0.415 1.381 1 98.25 131 GLU B C 1
ATOM 5004 O O . GLU B 1 131 ? 7.648 0.701 1.864 1 98.25 131 GLU B O 1
ATOM 5009 N N . ARG B 1 132 ? 7.074 -1.442 2.115 1 98 132 ARG B N 1
ATOM 5010 C CA . ARG B 1 132 ? 6.883 -1.3 3.555 1 98 132 ARG B CA 1
ATOM 5011 C C . ARG B 1 132 ? 8.195 -0.954 4.25 1 98 132 ARG B C 1
ATOM 5013 O O . ARG B 1 132 ? 8.219 -0.113 5.152 1 98 132 ARG B O 1
ATOM 5020 N N . VAL B 1 133 ? 9.242 -1.614 3.842 1 98.31 133 VAL B N 1
ATOM 5021 C CA . VAL B 1 133 ? 10.555 -1.298 4.402 1 98.31 133 VAL B CA 1
ATOM 5022 C C . VAL B 1 133 ? 10.859 0.185 4.203 1 98.31 133 VAL B C 1
ATOM 5024 O O . VAL B 1 133 ? 11.25 0.877 5.145 1 98.31 133 VAL B O 1
ATOM 5027 N N . VAL B 1 134 ? 10.617 0.644 2.992 1 98.62 134 VAL B N 1
ATOM 5028 C CA . VAL B 1 134 ? 10.891 2.035 2.656 1 98.62 134 VAL B CA 1
ATOM 5029 C C . VAL B 1 134 ? 9.992 2.957 3.477 1 98.62 134 VAL B C 1
ATOM 5031 O O . VAL B 1 134 ? 10.453 3.959 4.027 1 98.62 134 VAL B O 1
ATOM 5034 N N . ARG B 1 135 ? 8.75 2.641 3.639 1 98.19 135 ARG B N 1
ATOM 5035 C CA . ARG B 1 135 ? 7.805 3.467 4.383 1 98.19 135 ARG B CA 1
ATOM 5036 C C . ARG B 1 135 ? 8.203 3.576 5.848 1 98.19 135 ARG B C 1
ATOM 5038 O O . ARG B 1 135 ? 8.117 4.652 6.441 1 98.19 135 ARG B O 1
ATOM 5045 N N . VAL B 1 136 ? 8.578 2.457 6.414 1 97.62 136 VAL B N 1
ATOM 5046 C CA . VAL B 1 136 ? 8.969 2.453 7.82 1 97.62 136 VAL B CA 1
ATOM 5047 C C . VAL B 1 136 ? 10.203 3.338 8.016 1 97.62 136 VAL B C 1
ATOM 5049 O O . VAL B 1 136 ? 10.25 4.141 8.953 1 97.62 136 VAL B O 1
ATOM 5052 N N . GLU B 1 137 ? 11.109 3.232 7.105 1 98.06 137 GLU B N 1
ATOM 5053 C CA . GLU B 1 137 ? 12.328 4.031 7.215 1 98.06 137 GLU B CA 1
ATOM 5054 C C . GLU B 1 137 ? 12.039 5.512 6.973 1 98.06 137 GLU B C 1
ATOM 5056 O O . GLU B 1 137 ? 12.664 6.379 7.59 1 98.06 137 GLU B O 1
ATOM 5061 N N . MET B 1 138 ? 11.117 5.844 6.055 1 97.81 138 MET B N 1
ATOM 5062 C CA . MET B 1 138 ? 10.695 7.227 5.855 1 97.81 138 MET B CA 1
ATOM 5063 C C . MET B 1 138 ? 10.023 7.777 7.113 1 97.81 138 MET B C 1
ATOM 5065 O O . MET B 1 138 ? 10.242 8.93 7.48 1 97.81 138 MET B O 1
ATOM 5069 N N . ALA B 1 139 ? 9.266 6.938 7.742 1 95.31 139 ALA B N 1
ATOM 5070 C CA . ALA B 1 139 ? 8.609 7.344 8.984 1 95.31 139 ALA B CA 1
ATOM 5071 C C . ALA B 1 139 ? 9.641 7.66 10.062 1 95.31 139 ALA B C 1
ATOM 5073 O O . ALA B 1 139 ? 9.469 8.602 10.836 1 95.31 139 ALA B O 1
ATOM 5074 N N . ARG B 1 140 ? 10.672 6.883 10.109 1 94.31 140 ARG B N 1
ATOM 5075 C CA . ARG B 1 140 ? 11.742 7.129 11.07 1 94.31 140 ARG B CA 1
ATOM 5076 C C . ARG B 1 140 ? 12.375 8.5 10.852 1 94.31 140 ARG B C 1
ATOM 5078 O O . ARG B 1 140 ? 12.844 9.133 11.805 1 94.31 140 ARG B O 1
ATOM 5085 N N . LEU B 1 141 ? 12.289 8.961 9.578 1 95.94 141 LEU B N 1
ATOM 5086 C CA . LEU B 1 141 ? 12.867 10.25 9.227 1 95.94 141 LEU B CA 1
ATOM 5087 C C . LEU B 1 141 ? 11.867 11.375 9.477 1 95.94 141 LEU B C 1
ATOM 5089 O O . LEU B 1 141 ? 12.188 12.555 9.281 1 95.94 141 LEU B O 1
ATOM 5093 N N . GLY B 1 142 ? 10.688 11 9.867 1 93.12 142 GLY B N 1
ATOM 5094 C CA . GLY B 1 142 ? 9.656 12.008 10.062 1 93.12 142 GLY B CA 1
ATOM 5095 C C . GLY B 1 142 ? 9.078 12.516 8.758 1 93.12 142 GLY B C 1
ATOM 5096 O O . GLY B 1 142 ? 8.586 13.648 8.695 1 93.12 142 GLY B O 1
ATOM 5097 N N . ALA B 1 143 ? 9.211 11.781 7.664 1 96.31 143 ALA B N 1
ATOM 5098 C CA . ALA B 1 143 ? 8.609 12.141 6.383 1 96.31 143 ALA B CA 1
ATOM 5099 C C . ALA B 1 143 ? 7.191 11.602 6.262 1 96.31 143 ALA B C 1
ATOM 5101 O O . ALA B 1 143 ? 6.902 10.492 6.727 1 96.31 143 ALA B O 1
ATOM 5102 N N . HIS B 1 144 ? 6.336 12.344 5.66 1 95.25 144 HIS B N 1
ATOM 5103 C CA . HIS B 1 144 ? 4.938 11.945 5.531 1 95.25 144 HIS B CA 1
ATOM 5104 C C . HIS B 1 144 ? 4.578 11.664 4.078 1 95.25 144 HIS B C 1
ATOM 5106 O O . HIS B 1 144 ? 5.02 12.383 3.176 1 95.25 144 HIS B O 1
ATOM 5112 N N . GLU B 1 145 ? 3.803 10.641 3.857 1 97.12 145 GLU B N 1
ATOM 5113 C CA . GLU B 1 145 ? 3.475 10.18 2.514 1 97.12 145 GLU B CA 1
ATOM 5114 C C . GLU B 1 145 ? 2.326 10.984 1.914 1 97.12 145 GLU B C 1
ATOM 5116 O O . GLU B 1 145 ? 1.35 11.289 2.602 1 97.12 145 GLU B O 1
ATOM 5121 N N . ILE B 1 146 ? 2.451 11.383 0.727 1 96.69 146 ILE B N 1
ATOM 5122 C CA . ILE B 1 146 ? 1.432 12.047 -0.082 1 96.69 146 ILE B CA 1
ATOM 5123 C C . ILE B 1 146 ? 1.272 11.312 -1.411 1 96.69 146 ILE B C 1
ATOM 5125 O O . ILE B 1 146 ? 1.928 10.289 -1.648 1 96.69 146 ILE B O 1
ATOM 5129 N N . SER B 1 147 ? 0.328 11.719 -2.229 1 96.06 147 SER B N 1
ATOM 5130 C CA . SER B 1 147 ? 0.123 11.156 -3.559 1 96.06 147 SER B CA 1
ATOM 5131 C C . SER B 1 147 ? -0.099 12.258 -4.594 1 96.06 147 SER B C 1
ATOM 5133 O O . SER B 1 147 ? -1.173 12.859 -4.648 1 96.06 147 SER B O 1
ATOM 5135 N N . LEU B 1 148 ? 0.889 12.5 -5.359 1 96.44 148 LEU B N 1
ATOM 5136 C CA . LEU B 1 148 ? 0.745 13.477 -6.434 1 96.44 148 LEU B CA 1
ATOM 5137 C C . LEU B 1 148 ? 0.188 12.82 -7.691 1 96.44 148 LEU B C 1
ATOM 5139 O O . LEU B 1 148 ? 0.411 11.633 -7.93 1 96.44 148 LEU B O 1
ATOM 5143 N N . PRO B 1 149 ? -0.523 13.523 -8.453 1 95.19 149 PRO B N 1
ATOM 5144 C CA . PRO B 1 149 ? -1.094 12.938 -9.672 1 95.19 149 PRO B CA 1
ATOM 5145 C C . PRO B 1 149 ? -0.031 12.562 -10.703 1 95.19 149 PRO B C 1
ATOM 5147 O O . PRO B 1 149 ? 1.032 13.188 -10.75 1 95.19 149 PRO B O 1
ATOM 5150 N N . ILE B 1 150 ? -0.376 11.547 -11.469 1 96.69 150 ILE B N 1
ATOM 5151 C CA . ILE B 1 150 ? 0.462 11.094 -12.57 1 96.69 150 ILE B CA 1
ATOM 5152 C C . ILE B 1 150 ? 0.335 12.062 -13.742 1 96.69 150 ILE B C 1
ATOM 5154 O O . ILE B 1 150 ? 1.336 12.438 -14.359 1 96.69 150 ILE B O 1
ATOM 5158 N N . LEU B 1 151 ? -0.898 12.492 -14.016 1 94.69 151 LEU B N 1
ATOM 5159 C CA . LEU B 1 151 ? -1.127 13.508 -15.039 1 94.69 151 LEU B CA 1
ATOM 5160 C C . LEU B 1 151 ? -0.702 14.883 -14.547 1 94.69 151 LEU B C 1
ATOM 5162 O O . LEU B 1 151 ? -1.184 15.352 -13.516 1 94.69 151 LEU B O 1
ATOM 5166 N N . GLN B 1 152 ? 0.134 15.5 -15.289 1 90.69 152 GLN B N 1
ATOM 5167 C CA . GLN B 1 152 ? 0.597 16.844 -14.93 1 90.69 152 GLN B CA 1
ATOM 5168 C C . GLN B 1 152 ? 0.241 17.844 -16.016 1 90.69 152 GLN B C 1
ATOM 5170 O O . GLN B 1 152 ? 0.611 17.672 -17.188 1 90.69 152 GLN B O 1
ATOM 5175 N N . PRO B 1 153 ? -0.519 18.812 -15.609 1 86.94 153 PRO B N 1
ATOM 5176 C CA . PRO B 1 153 ? -0.793 19.859 -16.594 1 86.94 153 PRO B CA 1
ATOM 5177 C C . PRO B 1 153 ? 0.479 20.453 -17.188 1 86.94 153 PRO B C 1
ATOM 5179 O O . PRO B 1 153 ? 1.521 20.484 -16.531 1 86.94 153 PRO B O 1
ATOM 5182 N N . GLU B 1 154 ? 0.159 21.016 -18.312 1 80.38 154 GLU B N 1
ATOM 5183 C CA . GLU B 1 154 ? 1.286 21.672 -18.969 1 80.38 154 GLU B CA 1
ATOM 5184 C C . GLU B 1 154 ? 1.749 22.891 -18.203 1 80.38 154 GLU B C 1
ATOM 5186 O O . GLU B 1 154 ? 0.946 23.562 -17.547 1 80.38 154 GLU B O 1
ATOM 5191 N N . GLY B 1 155 ? 2.971 23.219 -18.047 1 76.44 155 GLY B N 1
ATOM 5192 C CA . GLY B 1 155 ? 3.449 24.438 -17.422 1 76.44 155 GLY B CA 1
ATOM 5193 C C . GLY B 1 155 ? 4.129 24.203 -16.078 1 76.44 155 GLY B C 1
ATOM 5194 O O . GLY B 1 155 ? 4.809 25.078 -15.555 1 76.44 155 GLY B O 1
ATOM 5195 N N . ILE B 1 156 ? 3.771 23.078 -15.555 1 75.38 156 ILE B N 1
ATOM 5196 C CA . ILE B 1 156 ? 4.379 22.812 -14.25 1 75.38 156 ILE B CA 1
ATOM 5197 C C . ILE B 1 156 ? 5.891 22.656 -14.406 1 75.38 156 ILE B C 1
ATOM 5199 O O . ILE B 1 156 ? 6.66 23.188 -13.602 1 75.38 156 ILE B O 1
ATOM 5203 N N . MET B 1 157 ? 6.305 22 -15.484 1 70.94 157 MET B N 1
ATOM 5204 C CA . MET B 1 157 ? 7.723 21.703 -15.656 1 70.94 157 MET B CA 1
ATOM 5205 C C . MET B 1 157 ? 8.344 22.609 -16.719 1 70.94 157 MET B C 1
ATOM 5207 O O . MET B 1 157 ? 9.023 22.125 -17.625 1 70.94 157 MET B O 1
ATOM 5211 N N . ILE B 1 158 ? 8.227 23.844 -16.609 1 67.56 158 ILE B N 1
ATOM 5212 C CA . ILE B 1 158 ? 8.672 24.719 -17.688 1 67.56 158 ILE B CA 1
ATOM 5213 C C . ILE B 1 158 ? 10.203 24.688 -17.781 1 67.56 158 ILE B C 1
ATOM 5215 O O . ILE B 1 158 ? 10.758 24.438 -18.844 1 67.56 158 ILE B O 1
ATOM 5219 N N . SER B 1 159 ? 10.891 24.891 -16.688 1 65.12 159 SER B N 1
ATOM 5220 C CA . SER B 1 159 ? 12.344 25.016 -16.703 1 65.12 159 SER B CA 1
ATOM 5221 C C . SER B 1 159 ? 13.016 23.688 -17.047 1 65.12 159 SER B C 1
ATOM 5223 O O . SER B 1 159 ? 14.109 23.656 -17.609 1 65.12 159 SER B O 1
ATOM 5225 N N . ARG B 1 160 ? 12.32 22.578 -16.797 1 71 160 ARG B N 1
ATOM 5226 C CA . ARG B 1 160 ? 13.008 21.297 -16.969 1 71 160 ARG B CA 1
ATOM 5227 C C . ARG B 1 160 ? 12.461 20.547 -18.188 1 71 160 ARG B C 1
ATOM 5229 O O . ARG B 1 160 ? 12.844 19.406 -18.438 1 71 160 ARG B O 1
ATOM 5236 N N . LEU B 1 161 ? 11.664 21.188 -18.844 1 74.69 161 LEU B N 1
ATOM 5237 C CA . LEU B 1 161 ? 11.172 20.562 -20.062 1 74.69 161 LEU B CA 1
ATOM 5238 C C . LEU B 1 161 ? 12.328 20.188 -21 1 74.69 161 LEU B C 1
ATOM 5240 O O . LEU B 1 161 ? 12.297 19.141 -21.641 1 74.69 161 LEU B O 1
ATOM 5244 N N . SER B 1 162 ? 13.297 21.094 -20.938 1 73.5 162 SER B N 1
ATOM 5245 C CA . SER B 1 162 ? 14.445 20.859 -21.812 1 73.5 162 SER B CA 1
ATOM 5246 C C . SER B 1 162 ? 15.266 19.672 -21.328 1 73.5 162 SER B C 1
ATOM 5248 O O . SER B 1 162 ? 15.898 18.969 -22.125 1 73.5 162 SER B O 1
ATOM 5250 N N . GLU B 1 163 ? 15.242 19.469 -20.047 1 75 163 GLU B N 1
ATOM 5251 C CA . GLU B 1 163 ? 16.016 18.375 -19.469 1 75 163 GLU B CA 1
ATOM 5252 C C . GLU B 1 163 ? 15.422 17.031 -19.844 1 75 163 GLU B C 1
ATOM 5254 O O . GLU B 1 163 ? 16.156 16.062 -20.094 1 75 163 GLU B O 1
ATOM 5259 N N . PHE B 1 164 ? 14.211 16.922 -19.875 1 78.19 164 PHE B N 1
ATOM 5260 C CA . PHE B 1 164 ? 13.578 15.633 -20.172 1 78.19 164 PHE B CA 1
ATOM 5261 C C . PHE B 1 164 ? 13.359 15.469 -21.672 1 78.19 164 PHE B C 1
ATOM 5263 O O . PHE B 1 164 ? 13.477 14.359 -22.203 1 78.19 164 PHE B O 1
ATOM 5270 N N . GLY B 1 165 ? 13.133 16.609 -22.297 1 77.69 165 GLY B N 1
ATOM 5271 C CA . GLY B 1 165 ? 13.016 16.578 -23.75 1 77.69 165 GLY B CA 1
ATOM 5272 C C . GLY B 1 165 ? 12.133 15.445 -24.25 1 77.69 165 GLY B C 1
ATOM 5273 O O . GLY B 1 165 ? 10.961 15.352 -23.875 1 77.69 165 GLY B O 1
ATOM 5274 N N . SER B 1 166 ? 12.805 14.492 -24.891 1 80.06 166 SER B N 1
ATOM 5275 C CA . SER B 1 166 ? 12.102 13.406 -25.562 1 80.06 166 SER B CA 1
ATOM 5276 C C . SER B 1 166 ? 11.711 12.312 -24.578 1 80.06 166 SER B C 1
ATOM 5278 O O . SER B 1 166 ? 10.891 11.445 -24.891 1 80.06 166 SER B O 1
ATOM 5280 N N . ASP B 1 167 ? 12.141 12.406 -23.344 1 85.69 167 ASP B N 1
ATOM 5281 C CA . ASP B 1 167 ? 11.836 11.375 -22.359 1 85.69 167 ASP B CA 1
ATOM 5282 C C . ASP B 1 167 ? 10.484 11.625 -21.703 1 85.69 167 ASP B C 1
ATOM 5284 O O . ASP B 1 167 ? 9.953 10.758 -21 1 85.69 167 ASP B O 1
ATOM 5288 N N . LEU B 1 168 ? 10.016 12.781 -22 1 89.06 168 LEU B N 1
ATOM 5289 C CA . LEU B 1 168 ? 8.75 13.148 -21.391 1 89.06 168 LEU B CA 1
ATOM 5290 C C . LEU B 1 168 ? 7.578 12.672 -22.234 1 89.06 168 LEU B C 1
ATOM 5292 O O . LEU B 1 168 ? 7.461 13.055 -23.406 1 89.06 168 LEU B O 1
ATOM 5296 N N . TYR B 1 169 ? 6.703 11.836 -21.656 1 92.31 169 TYR B N 1
ATOM 5297 C CA . TYR B 1 169 ? 5.48 11.453 -22.344 1 92.31 169 TYR B CA 1
ATOM 5298 C C . TYR B 1 169 ? 4.5 12.617 -22.406 1 92.31 169 TYR B C 1
ATOM 5300 O O . TYR B 1 169 ? 4.215 13.25 -21.391 1 92.31 169 TYR B O 1
ATOM 5308 N N . LYS B 1 170 ? 4.012 12.812 -23.562 1 90.12 170 LYS B N 1
ATOM 5309 C CA . LYS B 1 170 ? 3.004 13.844 -23.781 1 90.12 170 LYS B CA 1
ATOM 5310 C C . LYS B 1 170 ? 1.626 13.234 -24 1 90.12 170 LYS B C 1
ATOM 5312 O O . LYS B 1 170 ? 1.499 12.203 -24.672 1 90.12 170 LYS B O 1
ATOM 5317 N N . VAL B 1 171 ? 0.651 13.812 -23.312 1 91.94 171 VAL B N 1
ATOM 5318 C CA . VAL B 1 171 ? -0.742 13.398 -23.438 1 91.94 171 VAL B CA 1
ATOM 5319 C C . VAL B 1 171 ? -1.606 14.594 -23.828 1 91.94 171 VAL B C 1
ATOM 5321 O O . VAL B 1 171 ? -1.451 15.688 -23.266 1 91.94 171 VAL B O 1
ATOM 5324 N N . VAL B 1 172 ? -2.447 14.43 -24.797 1 88.75 172 VAL B N 1
ATOM 5325 C CA . VAL B 1 172 ? -3.375 15.484 -25.188 1 88.75 172 VAL B CA 1
ATOM 5326 C C . VAL B 1 172 ? -4.805 15.078 -24.828 1 88.75 172 VAL B C 1
ATOM 5328 O O . VAL B 1 172 ? -5.277 14.016 -25.25 1 88.75 172 VAL B O 1
ATOM 5331 N N . ASP B 1 173 ? -5.434 15.922 -24.078 1 88.75 173 ASP B N 1
ATOM 5332 C CA . ASP B 1 173 ? -6.789 15.57 -23.672 1 88.75 173 ASP B CA 1
ATOM 5333 C C . ASP B 1 173 ? -7.809 15.953 -24.75 1 88.75 173 ASP B C 1
ATOM 5335 O O . ASP B 1 173 ? -7.438 16.469 -25.797 1 88.75 173 ASP B O 1
ATOM 5339 N N . ARG B 1 174 ? -9.086 15.703 -24.469 1 89.12 174 ARG B N 1
ATOM 5340 C CA . ARG B 1 174 ? -10.141 15.891 -25.453 1 89.12 174 ARG B CA 1
ATOM 5341 C C . ARG B 1 174 ? -10.344 17.359 -25.766 1 89.12 174 ARG B C 1
ATOM 5343 O O . ARG B 1 174 ? -10.961 17.719 -26.781 1 89.12 174 ARG B O 1
ATOM 5350 N N . HIS B 1 175 ? -9.922 18.25 -24.906 1 88 175 HIS B N 1
ATOM 5351 C CA . HIS B 1 175 ? -10.008 19.688 -25.141 1 88 175 HIS B CA 1
ATOM 5352 C C . HIS B 1 175 ? -8.711 20.234 -25.719 1 88 175 HIS B C 1
ATOM 5354 O O . HIS B 1 175 ? -8.477 21.438 -25.703 1 88 175 HIS B O 1
ATOM 5360 N N . ARG B 1 176 ? -7.836 19.406 -26.047 1 88.75 176 ARG B N 1
ATOM 5361 C CA . ARG B 1 176 ? -6.574 19.703 -26.719 1 88.75 176 ARG B CA 1
ATOM 5362 C C . ARG B 1 176 ? -5.582 20.344 -25.75 1 88.75 176 ARG B C 1
ATOM 5364 O O . ARG B 1 176 ? -4.699 21.109 -26.172 1 88.75 176 ARG B O 1
ATOM 5371 N N . GLN B 1 177 ? -5.812 20.125 -24.531 1 88.62 177 GLN B N 1
ATOM 5372 C CA . GLN B 1 177 ? -4.82 20.547 -23.562 1 88.62 177 GLN B CA 1
ATOM 5373 C C . GLN B 1 177 ? -3.691 19.531 -23.438 1 88.62 177 GLN B C 1
ATOM 5375 O O . GLN B 1 177 ? -3.934 18.328 -23.453 1 88.62 177 GLN B O 1
ATOM 5380 N N . LEU B 1 178 ? -2.514 20.125 -23.391 1 88.88 178 LEU B N 1
ATOM 5381 C CA . LEU B 1 178 ? -1.341 19.266 -23.266 1 88.88 178 LEU B CA 1
ATOM 5382 C C . LEU B 1 178 ? -1.061 18.922 -21.812 1 88.88 178 LEU B C 1
ATOM 5384 O O . LEU B 1 178 ? -1.077 19.797 -20.938 1 88.88 178 LEU B O 1
ATOM 5388 N N . LEU B 1 179 ? -0.866 17.625 -21.5 1 91.5 179 LEU B N 1
ATOM 5389 C CA . LEU B 1 179 ? -0.445 17.094 -20.203 1 91.5 179 LEU B CA 1
ATOM 5390 C C . LEU B 1 179 ? 0.789 16.203 -20.359 1 91.5 179 LEU B C 1
ATOM 5392 O O . LEU B 1 179 ? 1.158 15.844 -21.484 1 91.5 179 LEU B O 1
ATOM 5396 N N . HIS B 1 180 ? 1.422 15.969 -19.328 1 91.81 180 HIS B N 1
ATOM 5397 C CA . HIS B 1 180 ? 2.551 15.047 -19.297 1 91.81 180 HIS B CA 1
ATOM 5398 C C . HIS B 1 180 ? 2.355 13.961 -18.25 1 91.81 180 HIS B C 1
ATOM 5400 O O . HIS B 1 180 ? 1.629 14.164 -17.266 1 91.81 180 HIS B O 1
ATOM 5406 N N . LEU B 1 181 ? 2.926 12.75 -18.547 1 94.56 181 LEU B N 1
ATOM 5407 C CA . LEU B 1 181 ? 3.059 11.766 -17.484 1 94.56 181 LEU B CA 1
ATOM 5408 C C . LEU B 1 181 ? 4.273 12.062 -16.625 1 94.56 181 LEU B C 1
ATOM 5410 O O . LEU B 1 181 ? 5.352 12.367 -17.141 1 94.56 181 LEU B O 1
ATOM 5414 N N . SER B 1 182 ? 4.152 12 -15.367 1 92.94 182 SER B N 1
ATOM 5415 C CA . SER B 1 182 ? 5.152 12.469 -14.406 1 92.94 182 SER B CA 1
ATOM 5416 C C . SER B 1 182 ? 6.426 11.633 -14.484 1 92.94 182 SER B C 1
ATOM 5418 O O . SER B 1 182 ? 6.41 10.438 -14.188 1 92.94 182 SER B O 1
ATOM 5420 N N . PRO B 1 183 ? 7.531 12.195 -14.875 1 92.75 183 PRO B N 1
ATOM 5421 C CA . PRO B 1 183 ? 8.82 11.508 -14.758 1 92.75 183 PRO B CA 1
ATOM 5422 C C . PRO B 1 183 ? 9.438 11.648 -13.367 1 92.75 183 PRO B C 1
ATOM 5424 O O . PRO B 1 183 ? 10.289 10.852 -12.984 1 92.75 183 PRO B O 1
ATOM 5427 N N . THR B 1 184 ? 9.164 12.703 -12.727 1 91.75 184 THR B N 1
ATOM 5428 C CA . THR B 1 184 ? 9.484 13.133 -11.367 1 91.75 184 THR B CA 1
ATOM 5429 C C . THR B 1 184 ? 8.5 14.203 -10.891 1 91.75 184 THR B C 1
ATOM 5431 O O . THR B 1 184 ? 7.594 14.586 -11.625 1 91.75 184 THR B O 1
ATOM 5434 N N . CYS B 1 185 ? 8.602 14.703 -9.625 1 93.5 185 CYS B N 1
ATOM 5435 C CA . CYS B 1 185 ? 7.512 15.547 -9.156 1 93.5 185 CYS B CA 1
ATOM 5436 C C . CYS B 1 185 ? 8.039 16.719 -8.336 1 93.5 185 CYS B C 1
ATOM 5438 O O . CYS B 1 185 ? 7.332 17.25 -7.48 1 93.5 185 CYS B O 1
ATOM 5440 N N . GLU B 1 186 ? 9.25 17.188 -8.531 1 93.12 186 GLU B N 1
ATOM 5441 C CA . GLU B 1 186 ? 9.781 18.297 -7.758 1 93.12 186 GLU B CA 1
ATOM 5442 C C . GLU B 1 186 ? 8.914 19.547 -7.91 1 93.12 186 GLU B C 1
ATOM 5444 O O . GLU B 1 186 ? 8.477 20.125 -6.914 1 93.12 186 GLU B O 1
ATOM 5449 N N . GLU B 1 187 ? 8.664 19.953 -9.172 1 92 187 GLU B N 1
ATOM 5450 C CA . GLU B 1 187 ? 7.891 21.156 -9.453 1 92 187 GLU B CA 1
ATOM 5451 C C . GLU B 1 187 ? 6.457 21.031 -8.938 1 92 187 GLU B C 1
ATOM 5453 O O . GLU B 1 187 ? 5.922 21.969 -8.344 1 92 187 GLU B O 1
ATOM 5458 N N . HIS B 1 188 ? 5.957 19.859 -9.195 1 92.69 188 HIS B N 1
ATOM 5459 C CA . HIS B 1 188 ? 4.574 19.625 -8.789 1 92.69 188 HIS B CA 1
ATOM 5460 C C . HIS B 1 188 ? 4.422 19.75 -7.273 1 92.69 188 HIS B C 1
ATOM 5462 O O . HIS B 1 188 ? 3.467 20.359 -6.793 1 92.69 188 HIS B O 1
ATOM 5468 N N . LEU B 1 189 ? 5.277 19.172 -6.539 1 94.62 189 LEU B N 1
ATOM 5469 C CA . LEU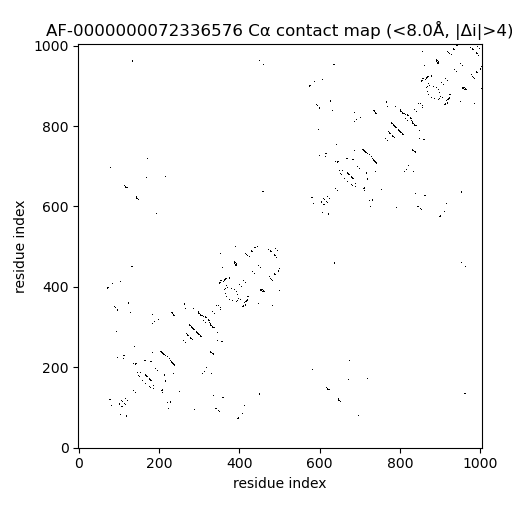 B 1 189 ? 5.168 19.234 -5.086 1 94.62 189 LEU B CA 1
ATOM 5470 C C . LEU B 1 189 ? 5.359 20.656 -4.578 1 94.62 189 LEU B C 1
ATOM 5472 O O . LEU B 1 189 ? 4.707 21.062 -3.617 1 94.62 189 LEU B O 1
ATOM 5476 N N . CYS B 1 190 ? 6.25 21.438 -5.188 1 93.81 190 CYS B N 1
ATOM 5477 C CA . CYS B 1 190 ? 6.41 22.844 -4.816 1 93.81 190 CYS B CA 1
ATOM 5478 C C . CYS B 1 190 ? 5.094 23.594 -4.949 1 93.81 190 CYS B C 1
ATOM 5480 O O . CYS B 1 190 ? 4.734 24.375 -4.074 1 93.81 190 CYS B O 1
ATOM 5482 N N . LEU B 1 191 ? 4.426 23.328 -6.023 1 91.5 191 LEU B N 1
ATOM 5483 C CA . LEU B 1 191 ? 3.154 24 -6.258 1 91.5 191 LEU B CA 1
ATOM 5484 C C . LEU B 1 191 ? 2.121 23.594 -5.211 1 91.5 191 LEU B C 1
ATOM 5486 O O . LEU B 1 191 ? 1.356 24.438 -4.734 1 91.5 191 LEU B O 1
ATOM 5490 N N . VAL B 1 192 ? 2.082 22.328 -4.875 1 90.5 192 VAL B N 1
ATOM 5491 C CA . VAL B 1 192 ? 1.14 21.844 -3.871 1 90.5 192 VAL B CA 1
ATOM 5492 C C . VAL B 1 192 ? 1.464 22.469 -2.514 1 90.5 192 VAL B C 1
ATOM 5494 O O . VAL B 1 192 ? 0.568 22.938 -1.812 1 90.5 192 VAL B O 1
ATOM 5497 N N . VAL B 1 193 ? 2.746 22.469 -2.135 1 91.81 193 VAL B N 1
ATOM 5498 C CA . VAL B 1 193 ? 3.164 23.047 -0.86 1 91.81 193 VAL B CA 1
ATOM 5499 C C . VAL B 1 193 ? 2.832 24.531 -0.826 1 91.81 193 VAL B C 1
ATOM 5501 O O . VAL B 1 193 ? 2.33 25.031 0.179 1 91.81 193 VAL B O 1
ATOM 5504 N N . ARG B 1 194 ? 3.055 25.219 -1.899 1 90.94 194 ARG B N 1
ATOM 5505 C CA . ARG B 1 194 ? 2.73 26.641 -1.977 1 90.94 194 ARG B CA 1
ATOM 5506 C C . ARG B 1 194 ? 1.233 26.875 -1.804 1 90.94 194 ARG B C 1
ATOM 5508 O O . ARG B 1 194 ? 0.819 27.75 -1.034 1 90.94 194 ARG B O 1
ATOM 5515 N N . SER B 1 195 ? 0.497 26.094 -2.537 1 86.69 195 SER B N 1
ATOM 5516 C CA . SER B 1 195 ? -0.953 26.266 -2.512 1 86.69 195 SER B CA 1
ATOM 5517 C C . SER B 1 195 ? -1.515 25.984 -1.119 1 86.69 195 SER B C 1
ATOM 5519 O O . SER B 1 195 ? -2.422 26.688 -0.665 1 86.69 195 SER B O 1
ATOM 5521 N N . GLU B 1 196 ? -0.97 25.031 -0.403 1 86.38 196 GLU B N 1
ATOM 5522 C CA . GLU B 1 196 ? -1.568 24.562 0.845 1 86.38 196 GLU B CA 1
ATOM 5523 C C . GLU B 1 196 ? -1.021 25.328 2.041 1 86.38 196 GLU B C 1
ATOM 5525 O O . GLU B 1 196 ? -1.66 25.391 3.094 1 86.38 196 GLU B O 1
ATOM 5530 N N . LEU B 1 197 ? 0.11 25.953 1.921 1 84.38 197 LEU B N 1
ATOM 5531 C CA . LEU B 1 197 ? 0.734 26.562 3.088 1 84.38 197 LEU B CA 1
ATOM 5532 C C . LEU B 1 197 ? 0.938 28.062 2.871 1 84.38 197 LEU B C 1
ATOM 5534 O O . LEU B 1 197 ? 1.562 28.734 3.697 1 84.38 197 LEU B O 1
ATOM 5538 N N . SER B 1 198 ? 0.404 28.656 1.91 1 79.62 198 SER B N 1
ATOM 5539 C CA . SER B 1 198 ? 0.573 30.078 1.65 1 79.62 198 SER B CA 1
ATOM 5540 C C . SER B 1 198 ? -0.233 30.922 2.635 1 79.62 198 SER B C 1
ATOM 5542 O O . SER B 1 198 ? -1.431 30.703 2.818 1 79.62 198 SER B O 1
ATOM 5544 N N . PRO B 1 199 ? 0.401 31.859 3.299 1 83.25 199 PRO B N 1
ATOM 5545 C CA . PRO B 1 199 ? 1.836 32.156 3.266 1 83.25 199 PRO B CA 1
ATOM 5546 C C . PRO B 1 199 ? 2.658 31.172 4.102 1 83.25 199 PRO B C 1
ATOM 5548 O O . PRO B 1 199 ? 2.246 30.797 5.203 1 83.25 199 PRO B O 1
ATOM 5551 N N . LEU B 1 200 ? 3.742 30.797 3.555 1 88.38 200 LEU B N 1
ATOM 5552 C CA . LEU B 1 200 ? 4.625 29.875 4.25 1 88.38 200 LEU B CA 1
ATOM 5553 C C . LEU B 1 200 ? 5.5 30.609 5.262 1 88.38 200 LEU B C 1
ATOM 5555 O O . LEU B 1 200 ? 6.191 31.562 4.91 1 88.38 200 LEU B O 1
ATOM 5559 N N . SER B 1 201 ? 5.395 30.203 6.484 1 86.88 201 SER B N 1
ATOM 5560 C CA . SER B 1 201 ? 6.219 30.781 7.543 1 86.88 201 SER B CA 1
ATOM 5561 C C . SER B 1 201 ? 7.477 29.969 7.781 1 86.88 201 SER B C 1
ATOM 5563 O O . SER B 1 201 ? 7.488 28.75 7.535 1 86.88 201 SER B O 1
ATOM 5565 N N . LYS B 1 202 ? 8.453 30.641 8.297 1 89.31 202 LYS B N 1
ATOM 5566 C CA . LYS B 1 202 ? 9.711 29.969 8.625 1 89.31 202 LYS B CA 1
ATOM 5567 C C . LYS B 1 202 ? 9.484 28.859 9.656 1 89.31 202 LYS B C 1
ATOM 5569 O O . LYS B 1 202 ? 10.164 27.844 9.633 1 89.31 202 LYS B O 1
ATOM 5574 N N . SER B 1 203 ? 8.508 29.031 10.523 1 84.12 203 SER B N 1
ATOM 5575 C CA . SER B 1 203 ? 8.25 28.094 11.609 1 84.12 203 SER B CA 1
ATOM 5576 C C . SER B 1 203 ? 7.715 26.766 11.086 1 84.12 203 SER B C 1
ATOM 5578 O O . SER B 1 203 ? 7.727 25.766 11.797 1 84.12 203 SER B O 1
ATOM 5580 N N . ARG B 1 204 ? 7.32 26.766 9.859 1 87.38 204 ARG B N 1
ATOM 5581 C CA . ARG B 1 204 ? 6.789 25.547 9.266 1 87.38 204 ARG B CA 1
ATOM 5582 C C . ARG B 1 204 ? 7.898 24.719 8.633 1 87.38 204 ARG B C 1
ATOM 5584 O O . ARG B 1 204 ? 7.668 23.578 8.219 1 87.38 204 ARG B O 1
ATOM 5591 N N . LEU B 1 205 ? 9.055 25.281 8.633 1 92.62 205 LEU B N 1
ATOM 5592 C CA . LEU B 1 205 ? 10.188 24.594 8.031 1 92.62 205 LEU B CA 1
ATOM 5593 C C . LEU B 1 205 ? 11.078 23.969 9.102 1 92.62 205 LEU B C 1
ATOM 5595 O O . LEU B 1 205 ? 11.234 24.531 10.188 1 92.62 205 LEU B O 1
ATOM 5599 N N . PRO B 1 206 ? 11.609 22.766 8.781 1 95.56 206 PRO B N 1
ATOM 5600 C CA . PRO B 1 206 ? 11.617 22.047 7.508 1 95.56 206 PRO B CA 1
ATOM 5601 C C . PRO B 1 206 ? 10.367 21.203 7.305 1 95.56 206 PRO B C 1
ATOM 5603 O O . PRO B 1 206 ? 9.664 20.875 8.273 1 95.56 206 PRO B O 1
ATOM 5606 N N . ILE B 1 207 ? 10.102 20.891 6.062 1 95.38 207 ILE B N 1
ATOM 5607 C CA . ILE B 1 207 ? 9.039 19.969 5.656 1 95.38 207 ILE B CA 1
ATOM 5608 C C . ILE B 1 207 ? 9.648 18.766 4.961 1 95.38 207 ILE B C 1
ATOM 5610 O O . ILE B 1 207 ? 10.555 18.891 4.141 1 95.38 207 ILE B O 1
ATOM 5614 N N . ARG B 1 208 ? 9.25 17.578 5.32 1 97.19 208 ARG B N 1
ATOM 5615 C CA . ARG B 1 208 ? 9.656 16.328 4.676 1 97.19 208 ARG B CA 1
ATOM 5616 C C . ARG B 1 208 ? 8.453 15.555 4.168 1 97.19 208 ARG B C 1
ATOM 5618 O O . ARG B 1 208 ? 7.625 15.102 4.957 1 97.19 208 ARG B O 1
ATOM 5625 N N . LEU B 1 209 ? 8.352 15.383 2.879 1 97.19 209 LEU B N 1
ATOM 5626 C CA . LEU B 1 209 ? 7.262 14.656 2.232 1 97.19 209 LEU B CA 1
ATOM 5627 C C . LEU B 1 209 ? 7.805 13.625 1.251 1 97.19 209 LEU B C 1
ATOM 5629 O O . LEU B 1 209 ? 8.898 13.789 0.705 1 97.19 209 LEU B O 1
ATOM 5633 N N . TYR B 1 210 ? 7.055 12.562 1.081 1 98.06 210 TYR B N 1
ATOM 5634 C CA . TYR B 1 210 ? 7.461 11.57 0.091 1 98.06 210 TYR B CA 1
ATOM 5635 C C . TYR B 1 210 ? 6.246 10.883 -0.521 1 98.06 210 TYR B C 1
ATOM 5637 O O . TYR B 1 210 ? 5.117 11.078 -0.06 1 98.06 210 TYR B O 1
ATOM 5645 N N . GLN B 1 211 ? 6.496 10.164 -1.58 1 98.38 211 GLN B N 1
ATOM 5646 C CA . GLN B 1 211 ? 5.48 9.312 -2.195 1 98.38 211 GLN B CA 1
ATOM 5647 C C . GLN B 1 211 ? 6.109 8.078 -2.826 1 98.38 211 GLN B C 1
ATOM 5649 O O . GLN B 1 211 ? 7.297 8.078 -3.16 1 98.38 211 GLN B O 1
ATOM 5654 N N . ILE B 1 212 ? 5.391 7.047 -2.885 1 98.31 212 ILE B N 1
ATOM 5655 C CA . ILE B 1 212 ? 5.672 5.883 -3.717 1 98.31 212 ILE B CA 1
ATOM 5656 C C . ILE B 1 212 ? 4.664 5.805 -4.859 1 98.31 212 ILE B C 1
ATOM 5658 O O . ILE B 1 212 ? 3.475 5.562 -4.629 1 98.31 212 ILE B O 1
ATOM 5662 N N . LYS B 1 213 ? 5.168 6.074 -6.02 1 97.38 213 LYS B N 1
ATOM 5663 C CA . LYS B 1 213 ? 4.238 6.23 -7.133 1 97.38 213 LYS B CA 1
ATOM 5664 C C . LYS B 1 213 ? 4.879 5.805 -8.453 1 97.38 213 LYS B C 1
ATOM 5666 O O . LYS B 1 213 ? 6.105 5.789 -8.57 1 97.38 213 LYS B O 1
ATOM 5671 N N . THR B 1 214 ? 4.039 5.414 -9.375 1 97.06 214 THR B N 1
ATOM 5672 C CA . THR B 1 214 ? 4.496 5.043 -10.711 1 97.06 214 THR B CA 1
ATOM 5673 C C . THR B 1 214 ? 5 6.27 -11.469 1 97.06 214 THR B C 1
ATOM 5675 O O . THR B 1 214 ? 4.387 7.34 -11.406 1 97.06 214 THR B O 1
ATOM 5678 N N . LYS B 1 215 ? 6.125 6.145 -12.141 1 96.62 215 LYS B N 1
ATOM 5679 C CA . LYS B 1 215 ? 6.719 7.176 -12.984 1 96.62 215 LYS B CA 1
ATOM 5680 C C . LYS B 1 215 ? 6.871 6.688 -14.422 1 96.62 215 LYS B C 1
ATOM 5682 O O . LYS B 1 215 ? 6.832 5.48 -14.68 1 96.62 215 LYS B O 1
ATOM 5687 N N . PHE B 1 216 ? 7.082 7.645 -15.312 1 95.62 216 PHE B N 1
ATOM 5688 C CA . PHE B 1 216 ? 7.133 7.332 -16.734 1 95.62 216 PHE B CA 1
ATOM 5689 C C . PHE B 1 216 ? 8.2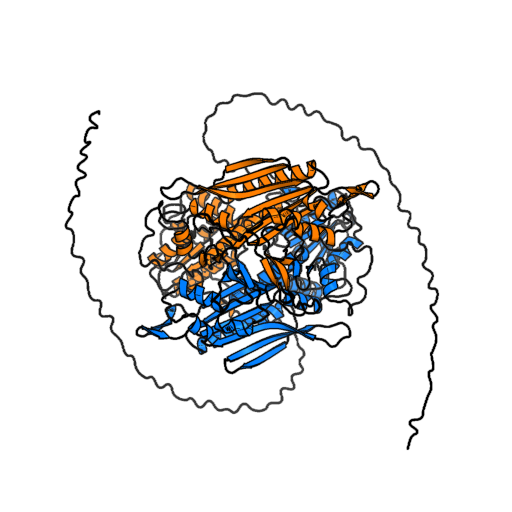89 8.055 -17.406 1 95.62 216 PHE B C 1
ATOM 5691 O O . PHE B 1 216 ? 8.492 9.25 -17.188 1 95.62 216 PHE B O 1
ATOM 5698 N N . ARG B 1 217 ? 9.008 7.402 -18.125 1 93.75 217 ARG B N 1
ATOM 5699 C CA . ARG B 1 217 ? 10.055 7.953 -18.984 1 93.75 217 ARG B CA 1
ATOM 5700 C C . ARG B 1 217 ? 10.086 7.246 -20.328 1 93.75 217 ARG B C 1
ATOM 5702 O O . ARG B 1 217 ? 10.188 6.016 -20.391 1 93.75 217 ARG B O 1
ATOM 5709 N N . ASP B 1 218 ? 9.953 8.016 -21.359 1 93.12 218 ASP B N 1
ATOM 5710 C CA . ASP B 1 218 ? 9.938 7.465 -22.703 1 93.12 218 ASP B CA 1
ATOM 5711 C C . ASP B 1 218 ? 11.344 7.062 -23.156 1 93.12 218 ASP B C 1
ATOM 5713 O O . ASP B 1 218 ? 11.891 7.645 -24.094 1 93.12 218 ASP B O 1
ATOM 5717 N N . GLU B 1 219 ? 11.789 6.008 -22.562 1 87.19 219 GLU B N 1
ATOM 5718 C CA . GLU B 1 219 ? 13.141 5.492 -22.781 1 87.19 219 GLU B CA 1
ATOM 5719 C C . GLU B 1 219 ? 13.328 5.055 -24.234 1 87.19 219 GLU B C 1
ATOM 5721 O O . GLU B 1 219 ? 12.508 4.312 -24.766 1 87.19 219 GLU B O 1
ATOM 5726 N N . ILE B 1 220 ? 14.445 5.461 -24.75 1 82.94 220 ILE B N 1
ATOM 5727 C CA . ILE B 1 220 ? 14.727 5.195 -26.156 1 82.94 220 ILE B CA 1
ATOM 5728 C C . ILE B 1 220 ? 14.992 3.705 -26.359 1 82.94 220 ILE B C 1
ATOM 5730 O O . ILE B 1 220 ? 14.5 3.105 -27.312 1 82.94 220 ILE B O 1
ATOM 5734 N N . ARG B 1 221 ? 15.766 3.078 -25.484 1 80.31 221 ARG B N 1
ATOM 5735 C CA . ARG B 1 221 ? 16.109 1.663 -25.578 1 80.31 221 ARG B CA 1
ATOM 5736 C C . ARG B 1 221 ? 15.805 0.936 -24.281 1 80.31 221 ARG B C 1
ATOM 5738 O O . ARG B 1 221 ? 16.719 0.562 -23.547 1 80.31 221 ARG B O 1
ATOM 5745 N N . PRO B 1 222 ? 14.523 0.768 -24.141 1 78.06 222 PRO B N 1
ATOM 5746 C CA . PRO B 1 222 ? 14.211 0.012 -22.938 1 78.06 222 PRO B CA 1
ATOM 5747 C C . PRO B 1 222 ? 14.875 -1.362 -22.906 1 78.06 222 PRO B C 1
ATOM 5749 O O . PRO B 1 222 ? 15.086 -1.974 -23.953 1 78.06 222 PRO B O 1
ATOM 5752 N N . SER B 1 223 ? 15.383 -1.708 -21.75 1 69.62 223 SER B N 1
ATOM 5753 C CA . SER B 1 223 ? 16.125 -2.955 -21.625 1 69.62 223 SER B CA 1
ATOM 5754 C C . SER B 1 223 ? 15.727 -3.725 -20.375 1 69.62 223 SER B C 1
ATOM 5756 O O . SER B 1 223 ? 15.523 -3.129 -19.312 1 69.62 223 SER B O 1
ATOM 5758 N N . ASP B 1 224 ? 15.672 -4.949 -20.578 1 66.5 224 ASP B N 1
ATOM 5759 C CA . ASP B 1 224 ? 15.375 -5.844 -19.469 1 66.5 224 ASP B CA 1
ATOM 5760 C C . ASP B 1 224 ? 16.562 -5.969 -18.531 1 66.5 224 ASP B C 1
ATOM 5762 O O . ASP B 1 224 ? 16.406 -6.012 -17.312 1 66.5 224 ASP B O 1
ATOM 5766 N N . ALA B 1 225 ? 17.766 -6.008 -19.094 1 55.5 225 ALA B N 1
ATOM 5767 C CA . ALA B 1 225 ? 19 -6.23 -18.344 1 55.5 225 ALA B CA 1
ATOM 5768 C C . ALA B 1 225 ? 19.281 -5.086 -17.375 1 55.5 225 ALA B C 1
ATOM 5770 O O . ALA B 1 225 ? 19.891 -5.289 -16.328 1 55.5 225 ALA B O 1
ATOM 5771 N N . GLY B 1 226 ? 18.547 -4.023 -17.578 1 59.38 226 GLY B N 1
ATOM 5772 C CA . GLY B 1 226 ? 18.828 -2.877 -16.734 1 59.38 226 GLY B CA 1
ATOM 5773 C C . GLY B 1 226 ? 17.594 -2.221 -16.156 1 59.38 226 GLY B C 1
ATOM 5774 O O . GLY B 1 226 ? 17.672 -1.134 -15.578 1 59.38 226 GLY B O 1
ATOM 5775 N N . MET B 1 227 ? 16.672 -2.977 -16.312 1 68.12 227 MET B N 1
ATOM 5776 C CA . MET B 1 227 ? 15.391 -2.463 -15.852 1 68.12 227 MET B CA 1
ATOM 5777 C C . MET B 1 227 ? 15.203 -1.012 -16.281 1 68.12 227 MET B C 1
ATOM 5779 O O . MET B 1 227 ? 14.867 -0.158 -15.453 1 68.12 227 MET B O 1
ATOM 5783 N N . ARG B 1 228 ? 15.695 -0.774 -17.406 1 81.5 228 ARG B N 1
ATOM 5784 C CA . ARG B 1 228 ? 15.32 0.501 -18.016 1 81.5 228 ARG B CA 1
ATOM 5785 C C . ARG B 1 228 ? 13.883 0.466 -18.516 1 81.5 228 ARG B C 1
ATOM 5787 O O . ARG B 1 228 ? 13.633 0.122 -19.672 1 81.5 228 ARG B O 1
ATOM 5794 N N . CYS B 1 229 ? 13.047 0.837 -17.672 1 90.38 229 CYS B N 1
ATOM 5795 C CA . CYS B 1 229 ? 11.617 0.692 -17.922 1 90.38 229 CYS B CA 1
ATOM 5796 C C . CYS B 1 229 ? 11 2.02 -18.344 1 90.38 229 CYS B C 1
ATOM 5798 O O . CYS B 1 229 ? 11.531 3.086 -18.031 1 90.38 229 CYS B O 1
ATOM 5800 N N . ARG B 1 230 ? 9.969 1.919 -19.094 1 94.31 230 ARG B N 1
ATOM 5801 C CA . ARG B 1 230 ? 9.195 3.092 -19.469 1 94.31 230 ARG B CA 1
ATOM 5802 C C . ARG B 1 230 ? 8.164 3.438 -18.406 1 94.31 230 ARG B C 1
ATOM 5804 O O . ARG B 1 230 ? 7.652 4.559 -18.359 1 94.31 230 ARG B O 1
ATOM 5811 N N . GLU B 1 231 ? 7.82 2.51 -17.688 1 95.31 231 GLU B N 1
ATOM 5812 C CA . GLU B 1 231 ? 6.945 2.609 -16.516 1 95.31 231 GLU B CA 1
ATOM 5813 C C . GLU B 1 231 ? 7.543 1.878 -15.32 1 95.31 231 GLU B C 1
ATOM 5815 O O . GLU B 1 231 ? 7.906 0.705 -15.414 1 95.31 231 GLU B O 1
ATOM 5820 N N . PHE B 1 232 ? 7.723 2.58 -14.211 1 95.06 232 PHE B N 1
ATOM 5821 C CA . PHE B 1 232 ? 8.344 1.972 -13.039 1 95.06 232 PHE B CA 1
ATOM 5822 C C . PHE B 1 232 ? 7.855 2.643 -11.766 1 95.06 232 PHE B C 1
ATOM 5824 O O . PHE B 1 232 ? 7.371 3.773 -11.797 1 95.06 232 PHE B O 1
ATOM 5831 N N . THR B 1 233 ? 7.953 1.967 -10.664 1 96.25 233 THR B N 1
ATOM 5832 C CA . THR B 1 233 ? 7.594 2.521 -9.359 1 96.25 233 THR B CA 1
ATOM 5833 C C . THR B 1 233 ? 8.82 3.107 -8.672 1 96.25 233 THR B C 1
ATOM 5835 O O . THR B 1 233 ? 9.875 2.475 -8.625 1 96.25 233 THR B O 1
ATOM 5838 N N . MET B 1 234 ? 8.656 4.305 -8.195 1 97.38 234 MET B N 1
ATOM 5839 C CA . MET B 1 234 ? 9.734 5.004 -7.508 1 97.38 234 MET B CA 1
ATOM 5840 C C . MET B 1 234 ? 9.242 5.625 -6.207 1 97.38 234 MET B C 1
ATOM 5842 O O . MET B 1 234 ? 8.094 6.07 -6.121 1 97.38 234 MET B O 1
ATOM 5846 N N . LYS B 1 235 ? 10.062 5.504 -5.156 1 98.56 235 LYS B N 1
ATOM 5847 C CA . LYS B 1 235 ? 9.883 6.395 -4.016 1 98.56 235 LYS B CA 1
ATOM 5848 C C . LYS B 1 235 ? 10.641 7.707 -4.215 1 98.56 235 LYS B C 1
ATOM 5850 O O . LYS B 1 235 ? 11.859 7.703 -4.402 1 98.56 235 LYS B O 1
ATOM 5855 N N . ASP B 1 236 ? 9.969 8.797 -4.234 1 98.19 236 ASP B N 1
ATOM 5856 C CA . ASP B 1 236 ? 10.609 10.109 -4.238 1 98.19 236 ASP B CA 1
ATOM 5857 C C . ASP B 1 236 ? 10.234 10.914 -2.998 1 98.19 236 ASP B C 1
ATOM 5859 O O . ASP B 1 236 ? 9.055 11.008 -2.65 1 98.19 236 ASP B O 1
ATOM 5863 N N . ALA B 1 237 ? 11.195 11.414 -2.352 1 98.38 237 ALA B N 1
ATOM 5864 C CA . ALA B 1 237 ? 11.039 12.258 -1.169 1 98.38 237 ALA B CA 1
ATOM 5865 C C . ALA B 1 237 ? 11.617 13.656 -1.41 1 98.38 237 ALA B C 1
ATOM 5867 O O . ALA B 1 237 ? 12.5 13.836 -2.252 1 98.38 237 ALA B O 1
ATOM 5868 N N . TYR B 1 238 ? 11.055 14.594 -0.713 1 97.88 238 TYR B N 1
ATOM 5869 C CA . TYR B 1 238 ? 11.445 15.992 -0.816 1 97.88 238 TYR B CA 1
ATOM 5870 C C . TYR B 1 238 ? 1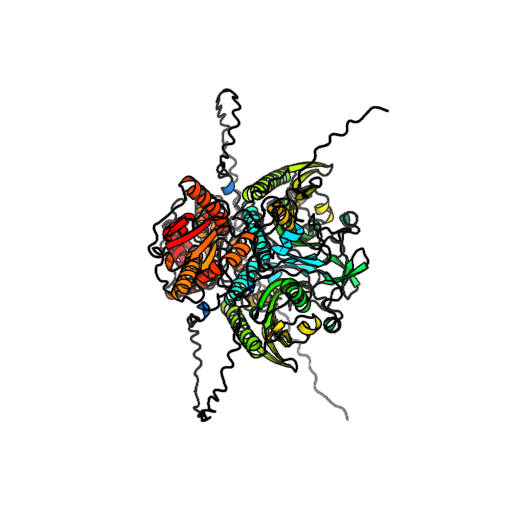1.5 16.641 0.559 1 97.88 238 TYR B C 1
ATOM 5872 O O . TYR B 1 238 ? 10.656 16.375 1.413 1 97.88 238 TYR B O 1
ATOM 5880 N N . SER B 1 239 ? 12.508 17.469 0.741 1 97.62 239 SER B N 1
ATOM 5881 C CA . SER B 1 239 ? 12.562 18.281 1.954 1 97.62 239 SER B CA 1
ATOM 5882 C C . SER B 1 239 ? 12.75 19.766 1.627 1 97.62 239 SER B C 1
ATOM 5884 O O . SER B 1 239 ? 13.469 20.109 0.686 1 97.62 239 SER B O 1
ATOM 5886 N N . PHE B 1 240 ? 12.062 20.594 2.318 1 97.5 240 PHE B N 1
ATOM 5887 C CA . PHE B 1 240 ? 12.07 22.031 2.156 1 97.5 240 PHE B CA 1
ATOM 5888 C C . PHE B 1 240 ? 12.703 22.719 3.365 1 97.5 240 PHE B C 1
ATOM 5890 O O . PHE B 1 240 ? 12.359 22.406 4.508 1 97.5 240 PHE B O 1
ATOM 5897 N N . HIS B 1 241 ? 13.602 23.719 3.111 1 96.88 241 HIS B N 1
ATOM 5898 C CA . HIS B 1 241 ? 14.398 24.25 4.203 1 96.88 241 HIS B CA 1
ATOM 5899 C C . HIS B 1 241 ? 14.555 25.766 4.074 1 96.88 241 HIS B C 1
ATOM 5901 O O . HIS B 1 241 ? 14.539 26.312 2.967 1 96.88 241 HIS B O 1
ATOM 5907 N N . ALA B 1 242 ? 14.836 26.391 5.227 1 95.94 242 ALA B N 1
ATOM 5908 C CA . ALA B 1 242 ? 15.008 27.844 5.277 1 95.94 242 ALA B CA 1
ATOM 5909 C C . ALA B 1 242 ? 16.438 28.234 4.898 1 95.94 242 ALA B C 1
ATOM 5911 O O . ALA B 1 242 ? 16.688 29.375 4.492 1 95.94 242 ALA B O 1
ATOM 5912 N N . ASP B 1 243 ? 17.375 27.297 5.066 1 94.81 243 ASP B N 1
ATOM 5913 C CA . ASP B 1 243 ? 18.766 27.609 4.801 1 94.81 243 ASP B CA 1
ATOM 5914 C C . ASP B 1 243 ? 19.562 26.359 4.434 1 94.81 243 ASP B C 1
ATOM 5916 O O . ASP B 1 243 ? 19.031 25.25 4.508 1 94.81 243 ASP B O 1
ATOM 5920 N N . THR B 1 244 ? 20.797 26.562 4.078 1 94.19 244 THR B N 1
ATOM 5921 C CA . THR B 1 244 ? 21.625 25.5 3.551 1 94.19 244 THR B CA 1
ATOM 5922 C C . THR B 1 244 ? 22.016 24.516 4.652 1 94.19 244 THR B C 1
ATOM 5924 O O . THR B 1 244 ? 22.172 23.312 4.398 1 94.19 244 THR B O 1
ATOM 5927 N N . ASP B 1 245 ? 22.188 24.984 5.887 1 95.88 245 ASP B N 1
ATOM 5928 C CA . ASP B 1 245 ? 22.531 24.094 6.992 1 95.88 245 ASP B CA 1
ATOM 5929 C C . ASP B 1 245 ? 21.422 23.078 7.254 1 95.88 245 ASP B C 1
ATOM 5931 O O . ASP B 1 245 ? 21.672 21.891 7.41 1 95.88 245 ASP B O 1
ATOM 5935 N N . SER B 1 246 ? 20.234 23.641 7.316 1 96.62 246 SER B N 1
ATOM 5936 C CA . SER B 1 246 ? 19.078 22.766 7.484 1 96.62 246 SER B CA 1
ATOM 5937 C C . SER B 1 246 ? 18.953 21.766 6.34 1 96.62 246 SER B C 1
ATOM 5939 O O . SER B 1 246 ? 18.688 20.594 6.562 1 96.62 246 SER B O 1
ATOM 5941 N N . ALA B 1 247 ? 19.172 22.203 5.125 1 96.31 247 ALA B N 1
ATOM 5942 C CA . ALA B 1 247 ? 19.109 21.344 3.951 1 96.31 247 ALA B CA 1
ATOM 5943 C C . ALA B 1 247 ? 20.188 20.25 4.016 1 96.31 247 ALA B C 1
ATOM 5945 O O . ALA B 1 247 ? 19.906 19.078 3.709 1 96.31 247 ALA B O 1
ATOM 5946 N N . PHE B 1 248 ? 21.375 20.656 4.461 1 95.06 248 PHE B N 1
ATOM 5947 C CA . PHE B 1 248 ? 22.484 19.719 4.535 1 95.06 248 PHE B CA 1
ATOM 5948 C C . PHE B 1 248 ? 22.219 18.656 5.609 1 95.06 248 PHE B C 1
ATOM 5950 O O . PHE B 1 248 ? 22.531 17.484 5.418 1 95.06 248 PHE B O 1
ATOM 5957 N N . ALA B 1 249 ? 21.703 19.078 6.711 1 96.62 249 ALA B N 1
ATOM 5958 C CA . ALA B 1 249 ? 21.375 18.125 7.777 1 96.62 249 ALA B CA 1
ATOM 5959 C C . ALA B 1 249 ? 20.391 17.062 7.297 1 96.62 249 ALA B C 1
ATOM 5961 O O . ALA B 1 249 ? 20.578 15.875 7.562 1 96.62 249 ALA B O 1
ATOM 5962 N N . ALA B 1 250 ? 19.375 17.516 6.594 1 97.25 250 ALA B N 1
ATOM 5963 C CA . ALA B 1 250 ? 18.406 16.578 6.043 1 97.25 250 ALA B CA 1
ATOM 5964 C C . ALA B 1 250 ? 19.062 15.648 5.023 1 97.25 250 ALA B C 1
ATOM 5966 O O . ALA B 1 250 ? 18.781 14.453 4.984 1 97.25 250 ALA B O 1
ATOM 5967 N N . TYR B 1 251 ? 19.938 16.219 4.223 1 96.31 251 TYR B N 1
ATOM 5968 C CA . TYR B 1 251 ? 20.672 15.438 3.229 1 96.31 251 TYR B CA 1
ATOM 5969 C C . TYR B 1 251 ? 21.422 14.281 3.883 1 96.31 251 TYR B C 1
ATOM 5971 O O . TYR B 1 251 ? 21.344 13.141 3.412 1 96.31 251 TYR B O 1
ATOM 5979 N N . VAL B 1 252 ? 22.062 14.555 4.922 1 96.56 252 VAL B N 1
ATOM 5980 C CA . VAL B 1 252 ? 22.828 13.547 5.645 1 96.56 252 VAL B CA 1
ATOM 5981 C C . VAL B 1 252 ? 21.891 12.508 6.25 1 96.56 252 VAL B C 1
ATOM 5983 O O . VAL B 1 252 ? 22.172 11.305 6.18 1 96.56 252 VAL B O 1
ATOM 5986 N N . ASP B 1 253 ? 20.766 12.953 6.879 1 98 253 ASP B N 1
ATOM 5987 C CA . ASP B 1 253 ? 19.781 12.039 7.441 1 98 253 ASP B CA 1
ATOM 5988 C C . ASP B 1 253 ? 19.297 11.039 6.391 1 98 253 ASP B C 1
ATOM 5990 O O . ASP B 1 253 ? 19.234 9.836 6.66 1 98 253 ASP B O 1
ATOM 5994 N N . PHE B 1 254 ? 18.984 11.547 5.234 1 98.38 254 PHE B N 1
ATOM 5995 C CA . PHE B 1 254 ? 18.453 10.695 4.176 1 98.38 254 PHE B CA 1
ATOM 5996 C C . PHE B 1 254 ? 19.531 9.758 3.645 1 98.38 254 PHE B C 1
ATOM 5998 O O . PHE B 1 254 ? 19.25 8.602 3.314 1 98.38 254 PHE B O 1
ATOM 6005 N N . LYS B 1 255 ? 20.734 10.25 3.521 1 97.31 255 LYS B N 1
ATOM 6006 C CA . LYS B 1 255 ? 21.828 9.406 3.084 1 97.31 255 LYS B CA 1
ATOM 6007 C C . LYS B 1 255 ? 22 8.195 4.004 1 97.31 255 LYS B C 1
ATOM 6009 O O . LYS B 1 255 ? 22.094 7.062 3.537 1 97.31 255 LYS B O 1
ATOM 6014 N N . GLU B 1 256 ? 22.047 8.453 5.246 1 98.19 256 GLU B N 1
ATOM 6015 C CA . GLU B 1 256 ? 22.188 7.367 6.211 1 98.19 256 GLU B CA 1
ATOM 6016 C C . GLU B 1 256 ? 21 6.414 6.156 1 98.19 256 GLU B C 1
ATOM 6018 O O . GLU B 1 256 ? 21.156 5.203 6.324 1 98.19 256 GLU B O 1
ATOM 6023 N N . CYS B 1 257 ? 19.875 6.988 5.992 1 98.44 257 CYS B N 1
ATOM 6024 C CA . CYS B 1 257 ? 18.672 6.172 5.836 1 98.44 257 CYS B CA 1
ATOM 6025 C C . CYS B 1 257 ? 18.797 5.238 4.637 1 98.44 257 CYS B C 1
ATOM 6027 O O . CYS B 1 257 ? 18.469 4.055 4.73 1 98.44 257 CYS B O 1
ATOM 6029 N N . TYR B 1 258 ? 19.25 5.773 3.453 1 98.44 258 TYR B N 1
ATOM 6030 C CA . TYR B 1 258 ? 19.422 4.965 2.252 1 98.44 258 TYR B CA 1
ATOM 6031 C C . TYR B 1 258 ? 20.422 3.836 2.494 1 98.44 258 TYR B C 1
ATOM 6033 O O . TYR B 1 258 ? 20.188 2.699 2.074 1 98.44 258 TYR B O 1
ATOM 6041 N N . LYS B 1 259 ? 21.484 4.168 3.211 1 98.25 259 LYS B N 1
ATOM 6042 C CA . LYS B 1 259 ? 22.453 3.131 3.559 1 98.25 259 LYS B CA 1
ATOM 6043 C C . LYS B 1 259 ? 21.812 2.041 4.414 1 98.25 259 LYS B C 1
ATOM 6045 O O . LYS B 1 259 ? 22.031 0.851 4.172 1 98.25 259 LYS B O 1
ATOM 6050 N N . ARG B 1 260 ? 21.062 2.42 5.383 1 97.81 260 ARG B N 1
ATOM 6051 C CA . ARG B 1 260 ? 20.375 1.461 6.246 1 97.81 260 ARG B CA 1
ATOM 6052 C C . ARG B 1 260 ? 19.453 0.56 5.438 1 97.81 260 ARG B C 1
ATOM 6054 O O . ARG B 1 260 ? 19.391 -0.65 5.668 1 97.81 260 ARG B O 1
ATOM 6061 N N . ILE B 1 261 ? 18.719 1.16 4.535 1 98.19 261 ILE B N 1
ATOM 6062 C CA . ILE B 1 261 ? 17.797 0.402 3.703 1 98.19 261 ILE B CA 1
ATOM 6063 C C . ILE B 1 261 ? 18.562 -0.635 2.889 1 98.19 261 ILE B C 1
ATOM 6065 O O . ILE B 1 261 ? 18.203 -1.812 2.863 1 98.19 261 ILE B O 1
ATOM 6069 N N . MET B 1 262 ? 19.672 -0.214 2.248 1 98.12 262 MET B N 1
ATOM 6070 C CA . MET B 1 262 ? 20.469 -1.144 1.447 1 98.12 262 MET B CA 1
ATOM 6071 C C . MET B 1 262 ? 21.062 -2.242 2.32 1 98.12 262 MET B C 1
ATOM 6073 O O . MET B 1 262 ? 21.062 -3.412 1.936 1 98.12 262 MET B O 1
ATOM 6077 N N . ASP B 1 263 ? 21.5 -1.883 3.475 1 97.69 263 ASP B N 1
ATOM 6078 C CA . ASP B 1 263 ? 22.141 -2.832 4.375 1 97.69 263 ASP B CA 1
ATOM 6079 C C . ASP B 1 263 ? 21.141 -3.879 4.875 1 97.69 263 ASP B C 1
ATOM 6081 O O . ASP B 1 263 ? 21.438 -5.074 4.875 1 97.69 263 ASP B O 1
ATOM 6085 N N . ILE B 1 264 ? 20.031 -3.43 5.277 1 97 264 ILE B N 1
ATOM 6086 C CA . ILE B 1 264 ? 19.062 -4.367 5.836 1 97 264 ILE B CA 1
ATOM 6087 C C . ILE B 1 264 ? 18.547 -5.285 4.738 1 97 264 ILE B C 1
ATOM 6089 O O . ILE B 1 264 ? 18.188 -6.441 5 1 97 264 ILE B O 1
ATOM 6093 N N . LEU B 1 265 ? 18.5 -4.836 3.514 1 97.06 265 LEU B N 1
ATOM 6094 C CA . LEU B 1 265 ? 18.094 -5.648 2.375 1 97.06 265 LEU B CA 1
ATOM 6095 C C . LEU B 1 265 ? 19.25 -6.508 1.876 1 97.06 265 LEU B C 1
ATOM 6097 O O . LEU B 1 265 ? 19.078 -7.312 0.96 1 97.06 265 LEU B O 1
ATOM 6101 N N . GLN B 1 266 ? 20.391 -6.301 2.469 1 96.69 266 GLN B N 1
ATOM 6102 C CA . GLN B 1 266 ? 21.609 -7.027 2.125 1 96.69 266 GLN B CA 1
ATOM 6103 C C . GLN B 1 266 ? 21.984 -6.812 0.661 1 96.69 266 GLN B C 1
ATOM 6105 O O . GLN B 1 266 ? 22.312 -7.766 -0.051 1 96.69 266 GLN B O 1
ATOM 6110 N N . ILE B 1 267 ? 21.891 -5.629 0.172 1 96.56 267 ILE B N 1
ATOM 6111 C CA . ILE B 1 267 ? 22.312 -5.246 -1.172 1 96.56 267 ILE B CA 1
ATOM 6112 C C . ILE B 1 267 ? 23.672 -4.566 -1.109 1 96.56 267 ILE B C 1
ATOM 6114 O O . ILE B 1 267 ? 23.859 -3.576 -0.397 1 96.56 267 ILE B O 1
ATOM 6118 N N . SER B 1 268 ? 24.594 -5.141 -1.807 1 96.75 268 SER B N 1
ATOM 6119 C CA . SER B 1 268 ? 25.906 -4.504 -1.935 1 96.75 268 SER B CA 1
ATOM 6120 C C . SER B 1 268 ? 25.859 -3.334 -2.912 1 96.75 268 SER B C 1
ATOM 6122 O O . SER B 1 268 ? 25.328 -3.463 -4.02 1 96.75 268 SER B O 1
ATOM 6124 N N . TYR B 1 269 ? 26.391 -2.189 -2.508 1 97.25 269 TYR B N 1
ATOM 6125 C CA . TYR B 1 269 ? 26.297 -0.979 -3.318 1 97.25 269 TYR B CA 1
ATOM 6126 C C . TYR B 1 269 ? 27.578 -0.147 -3.199 1 97.25 269 TYR B C 1
ATOM 6128 O O . TYR B 1 269 ? 28.375 -0.354 -2.285 1 97.25 269 TYR B O 1
ATOM 6136 N N . ASN B 1 270 ? 27.75 0.749 -4.164 1 96.56 270 ASN B N 1
ATOM 6137 C CA . ASN B 1 270 ? 28.75 1.812 -4.141 1 96.56 270 ASN B CA 1
ATOM 6138 C C . ASN B 1 270 ? 28.094 3.191 -4.195 1 96.56 270 ASN B C 1
ATOM 6140 O O . ASN B 1 270 ? 27.062 3.373 -4.844 1 96.56 270 ASN B O 1
ATOM 6144 N N . VAL B 1 271 ? 28.688 4.141 -3.486 1 96.25 271 VAL B N 1
ATOM 6145 C CA . VAL B 1 271 ? 28.188 5.508 -3.496 1 96.25 271 VAL B CA 1
ATOM 6146 C C . VAL B 1 271 ? 29.141 6.41 -4.27 1 96.25 271 VAL B C 1
ATOM 6148 O O . VAL B 1 271 ? 30.344 6.426 -4.004 1 96.25 271 VAL B O 1
ATOM 6151 N N . TYR B 1 272 ? 28.609 7.082 -5.25 1 94.19 272 TYR B N 1
ATOM 6152 C CA . TYR B 1 272 ? 29.375 8.031 -6.051 1 94.19 272 TYR B CA 1
ATOM 6153 C C . TYR B 1 272 ? 28.922 9.461 -5.781 1 94.19 272 TYR B C 1
ATOM 6155 O O . TYR B 1 272 ? 27.734 9.766 -5.844 1 94.19 272 TYR B O 1
ATOM 6163 N N . GLU B 1 273 ? 29.859 10.266 -5.457 1 91.5 273 GLU B N 1
ATOM 6164 C CA . GLU B 1 273 ? 29.562 11.68 -5.227 1 91.5 273 GLU B CA 1
ATOM 6165 C C . GLU B 1 273 ? 29.875 12.516 -6.465 1 91.5 273 GLU B C 1
ATOM 6167 O O . GLU B 1 273 ? 30.922 12.336 -7.094 1 91.5 273 GLU B O 1
ATOM 6172 N N . ASN B 1 274 ? 28.875 13.234 -6.82 1 86.75 274 ASN B N 1
ATOM 6173 C CA . ASN B 1 274 ? 29.047 14.203 -7.895 1 86.75 274 ASN B CA 1
ATOM 6174 C C . ASN B 1 274 ? 28.891 15.641 -7.387 1 86.75 274 ASN B C 1
ATOM 6176 O O . ASN B 1 274 ? 27.891 15.969 -6.75 1 86.75 274 ASN B O 1
ATOM 6180 N N . ILE B 1 275 ? 29.938 16.422 -7.566 1 78.06 275 ILE B N 1
ATOM 6181 C CA . ILE B 1 275 ? 29.875 17.812 -7.141 1 78.06 275 ILE B CA 1
ATOM 6182 C C . ILE B 1 275 ? 29.547 18.703 -8.336 1 78.06 275 ILE B C 1
ATOM 6184 O O . ILE B 1 275 ? 30.219 18.656 -9.367 1 78.06 275 ILE B O 1
ATOM 6188 N N . THR B 1 276 ? 28.375 19.25 -8.25 1 67.06 276 THR B N 1
ATOM 6189 C CA . THR B 1 276 ? 27.969 20.203 -9.273 1 67.06 276 THR B CA 1
ATOM 6190 C C . THR B 1 276 ? 27.891 21.609 -8.703 1 67.06 276 THR B C 1
ATOM 6192 O O . THR B 1 276 ? 28.094 21.812 -7.504 1 67.06 276 THR B O 1
ATOM 6195 N N . GLU B 1 277 ? 27.719 22.672 -9.594 1 59.94 277 GLU B N 1
ATOM 6196 C CA . GLU B 1 277 ? 27.547 24.062 -9.172 1 59.94 277 GLU B CA 1
ATOM 6197 C C . GLU B 1 277 ? 26.328 24.219 -8.258 1 59.94 277 GLU B C 1
ATOM 6199 O O . GLU B 1 277 ? 26.328 25.031 -7.344 1 59.94 277 GLU B O 1
ATOM 6204 N N . ALA B 1 278 ? 25.328 23.422 -8.523 1 58.31 278 ALA B N 1
ATOM 6205 C CA . ALA B 1 278 ? 24.047 23.547 -7.816 1 58.31 278 ALA B CA 1
ATOM 6206 C C . ALA B 1 278 ? 24.109 22.859 -6.461 1 58.31 278 ALA B C 1
ATOM 6208 O O . ALA B 1 278 ? 23.281 23.125 -5.582 1 58.31 278 ALA B O 1
ATOM 6209 N N . GLY B 1 279 ? 25.125 22.094 -6.352 1 67 279 GLY B N 1
ATOM 6210 C CA . GLY B 1 279 ? 25.25 21.344 -5.121 1 67 279 GLY B CA 1
ATOM 6211 C C . GLY B 1 279 ? 25.844 19.953 -5.328 1 67 279 GLY B C 1
ATOM 6212 O O . GLY B 1 279 ? 26.531 19.719 -6.32 1 67 279 GLY B O 1
ATOM 6213 N N . SER B 1 280 ? 25.906 19.25 -4.324 1 79.19 280 SER B N 1
ATOM 6214 C CA . SER B 1 280 ? 26.438 17.891 -4.344 1 79.19 280 SER B CA 1
ATOM 6215 C C . SER B 1 280 ? 25.328 16.859 -4.445 1 79.19 280 SER B C 1
ATOM 6217 O O . SER B 1 280 ? 24.203 17.094 -3.988 1 79.19 280 SER B O 1
ATOM 6219 N N . ASP B 1 281 ? 25.422 15.945 -5.414 1 90.69 281 ASP B N 1
ATOM 6220 C CA . ASP B 1 281 ? 24.516 14.805 -5.438 1 90.69 281 ASP B CA 1
ATOM 6221 C C . ASP B 1 281 ? 25.281 13.492 -5.277 1 90.69 281 ASP B C 1
ATOM 6223 O O . ASP B 1 281 ? 26.5 13.461 -5.414 1 90.69 281 ASP B O 1
ATOM 6227 N N . GLU B 1 282 ? 24.625 12.523 -4.816 1 95.25 282 GLU B N 1
ATOM 6228 C CA . GLU B 1 282 ? 25.219 11.203 -4.617 1 95.25 282 GLU B CA 1
ATOM 6229 C C . GLU B 1 282 ? 24.344 10.117 -5.219 1 95.25 282 GLU B C 1
ATOM 6231 O O . GLU B 1 282 ? 23.125 10.109 -5.02 1 95.25 282 GLU B O 1
ATOM 6236 N N . GLU B 1 283 ? 25 9.211 -5.898 1 96.19 283 GLU B N 1
ATOM 6237 C CA . GLU B 1 283 ? 24.344 8.07 -6.543 1 96.19 283 GLU B CA 1
ATOM 6238 C C . GLU B 1 283 ? 24.719 6.762 -5.859 1 96.19 283 GLU B C 1
ATOM 6240 O O . GLU B 1 283 ? 25.891 6.539 -5.531 1 96.19 283 GLU B O 1
ATOM 6245 N N . PHE B 1 284 ? 23.766 5.98 -5.574 1 97.62 284 PHE B N 1
ATOM 6246 C CA . PHE B 1 284 ? 23.969 4.598 -5.176 1 97.62 284 PHE B CA 1
ATOM 6247 C C . PHE B 1 284 ? 23.906 3.668 -6.383 1 97.62 284 PHE B C 1
ATOM 6249 O O . PHE B 1 284 ? 22.906 3.633 -7.094 1 97.62 284 PHE B O 1
ATOM 6256 N N . ARG B 1 285 ? 24.969 2.938 -6.594 1 96.06 285 ARG B N 1
ATOM 6257 C CA . ARG B 1 285 ? 25.031 2.053 -7.75 1 96.06 285 ARG B CA 1
ATOM 6258 C C . ARG B 1 285 ? 25.344 0.621 -7.328 1 96.06 285 ARG B C 1
ATOM 6260 O O . ARG B 1 285 ? 25.969 0.398 -6.293 1 96.06 285 ARG B O 1
ATOM 6267 N N . VAL B 1 286 ? 24.844 -0.27 -8.117 1 94.31 286 VAL B N 1
ATOM 6268 C CA . VAL B 1 286 ? 25.062 -1.694 -7.887 1 94.31 286 VAL B CA 1
ATOM 6269 C C . VAL B 1 286 ? 25.703 -2.324 -9.125 1 94.31 286 VAL B C 1
ATOM 6271 O O . VAL B 1 286 ? 25.359 -1.968 -10.258 1 94.31 286 VAL B O 1
ATOM 6274 N N . LEU B 1 287 ? 26.594 -3.262 -8.812 1 89.25 287 LEU B N 1
ATOM 6275 C CA . LEU B 1 287 ? 27.203 -4.027 -9.891 1 89.25 287 LEU B CA 1
ATOM 6276 C C . LEU B 1 287 ? 26.328 -5.227 -10.266 1 89.25 287 LEU B C 1
ATOM 6278 O O . LEU B 1 287 ? 25.984 -6.039 -9.406 1 89.25 287 LEU B O 1
ATOM 6282 N N . ILE B 1 288 ? 25.922 -5.238 -11.484 1 83.88 288 ILE B N 1
ATOM 6283 C CA . ILE B 1 288 ? 25.109 -6.344 -11.992 1 83.88 288 ILE B CA 1
ATOM 6284 C C . ILE B 1 288 ? 26 -7.297 -12.797 1 83.88 288 ILE B C 1
ATOM 6286 O O . ILE B 1 288 ? 26.719 -6.867 -13.695 1 83.88 288 ILE B O 1
ATOM 6290 N N . ASP B 1 289 ? 25.875 -8.531 -12.367 1 74.94 289 ASP B N 1
ATOM 6291 C CA . ASP B 1 289 ? 26.641 -9.555 -13.078 1 74.94 289 ASP B CA 1
ATOM 6292 C C . ASP B 1 289 ? 25.922 -9.969 -14.359 1 74.94 289 ASP B C 1
ATOM 6294 O O . ASP B 1 289 ? 24.781 -10.445 -14.328 1 74.94 289 ASP B O 1
ATOM 6298 N N . ASN B 1 290 ? 26.5 -9.641 -15.492 1 68.19 290 ASN B N 1
ATOM 6299 C CA . ASN B 1 290 ? 25.922 -9.961 -16.797 1 68.19 290 ASN B CA 1
ATOM 6300 C C . ASN B 1 290 ? 26.422 -11.312 -17.297 1 68.19 290 ASN B C 1
ATOM 6302 O O . ASN B 1 290 ? 26.562 -11.516 -18.516 1 68.19 290 ASN B O 1
ATOM 6306 N N . HIS B 1 291 ? 26.672 -12.203 -16.453 1 61.81 291 HIS B N 1
ATOM 6307 C CA . HIS B 1 291 ? 26.984 -13.594 -16.719 1 61.81 291 HIS B CA 1
ATOM 6308 C C . HIS B 1 291 ? 28.031 -13.719 -17.828 1 61.81 291 HIS B C 1
ATOM 6310 O O . HIS B 1 291 ? 27.781 -14.328 -18.859 1 61.81 291 HIS B O 1
ATOM 6316 N N . GLY B 1 292 ? 29.141 -13.336 -17.688 1 61.12 292 GLY B N 1
ATOM 6317 C CA . GLY B 1 292 ? 30.234 -13.508 -18.625 1 61.12 292 GLY B CA 1
ATOM 6318 C C . GLY B 1 292 ? 30.625 -12.211 -19.312 1 61.12 292 GLY B C 1
ATOM 6319 O O . GLY B 1 292 ? 31.719 -12.117 -19.891 1 61.12 292 GLY B O 1
ATOM 6320 N N . GLU B 1 293 ? 29.641 -11.359 -19.344 1 67.94 293 GLU B N 1
ATOM 6321 C CA . GLU B 1 293 ? 29.969 -10.047 -19.875 1 67.94 293 GLU B CA 1
ATOM 6322 C C . GLU B 1 293 ? 30.438 -9.109 -18.766 1 67.94 293 GLU B C 1
ATOM 6324 O O . GLU B 1 293 ? 30.453 -9.484 -17.594 1 67.94 293 GLU B O 1
ATOM 6329 N N . GLU B 1 294 ? 31.094 -8.086 -19.125 1 77.25 294 GLU B N 1
ATOM 6330 C CA . GLU B 1 294 ? 31.516 -7.07 -18.156 1 77.25 294 GLU B CA 1
ATOM 6331 C C . GLU B 1 294 ? 30.344 -6.605 -17.297 1 77.25 294 GLU B C 1
ATOM 6333 O O . GLU B 1 294 ? 29.25 -6.352 -17.812 1 77.25 294 GLU B O 1
ATOM 6338 N N . PRO B 1 295 ? 30.578 -6.738 -16.016 1 79.88 295 PRO B N 1
ATOM 6339 C CA . PRO B 1 295 ? 29.516 -6.254 -15.133 1 79.88 295 PRO B CA 1
ATOM 6340 C C . PRO B 1 295 ? 29.109 -4.816 -15.445 1 79.88 295 PRO B C 1
ATOM 6342 O O . PRO B 1 295 ? 29.922 -4.016 -15.898 1 79.88 295 PRO B O 1
ATOM 6345 N N . THR B 1 296 ? 27.922 -4.598 -15.344 1 83.31 296 THR B N 1
ATOM 6346 C CA . THR B 1 296 ? 27.375 -3.258 -15.562 1 83.31 296 THR B CA 1
ATOM 6347 C C . THR B 1 296 ? 26.891 -2.648 -14.25 1 83.31 296 THR B C 1
ATOM 6349 O O . THR B 1 296 ? 26.406 -3.359 -13.375 1 83.31 296 THR B O 1
ATOM 6352 N N . GLU B 1 297 ? 27.078 -1.338 -14.18 1 89.38 297 GLU B N 1
ATOM 6353 C CA . GLU B 1 297 ? 26.594 -0.625 -13 1 89.38 297 GLU B CA 1
ATOM 6354 C C . GLU B 1 297 ? 25.203 -0.071 -13.227 1 89.38 297 GLU B C 1
ATOM 6356 O O . GLU B 1 297 ? 24.891 0.417 -14.312 1 89.38 297 GLU B O 1
ATOM 6361 N N . MET B 1 298 ? 24.406 -0.233 -12.281 1 91.12 298 MET B N 1
ATOM 6362 C CA . MET B 1 298 ? 23.031 0.271 -12.328 1 91.12 298 MET B CA 1
ATOM 6363 C C . MET B 1 298 ? 22.75 1.19 -11.141 1 91.12 298 MET B C 1
ATOM 6365 O O . MET B 1 298 ? 23.031 0.836 -9.992 1 91.12 298 MET B O 1
ATOM 6369 N N . GLU B 1 299 ? 22.234 2.379 -11.438 1 94.88 299 GLU B N 1
ATOM 6370 C CA . GLU B 1 299 ? 21.844 3.303 -10.375 1 94.88 299 GLU B CA 1
ATOM 6371 C C . GLU B 1 299 ? 20.531 2.879 -9.727 1 94.88 299 GLU B C 1
ATOM 6373 O O . GLU B 1 299 ? 19.531 2.668 -10.422 1 94.88 299 GLU B O 1
ATOM 6378 N N . ILE B 1 300 ? 20.547 2.771 -8.422 1 96.5 300 ILE B N 1
ATOM 6379 C CA . ILE B 1 300 ? 19.344 2.289 -7.754 1 96.5 300 ILE B CA 1
ATOM 6380 C C . ILE B 1 300 ? 18.781 3.389 -6.859 1 96.5 300 ILE B C 1
ATOM 6382 O O . ILE B 1 300 ? 17.609 3.32 -6.441 1 96.5 300 ILE B O 1
ATOM 6386 N N . ALA B 1 301 ? 19.547 4.391 -6.504 1 97.88 301 ALA B N 1
ATOM 6387 C CA . ALA B 1 301 ? 19.094 5.504 -5.672 1 97.88 301 ALA B CA 1
ATOM 6388 C C . ALA B 1 301 ? 19.938 6.754 -5.93 1 97.88 301 ALA B C 1
ATOM 6390 O O . ALA B 1 301 ? 21.062 6.66 -6.414 1 97.88 301 ALA B O 1
ATOM 6391 N N . HIS B 1 302 ? 19.312 7.883 -5.648 1 97.38 302 HIS B N 1
ATOM 6392 C CA . HIS B 1 302 ? 19.984 9.148 -5.926 1 97.38 302 HIS B CA 1
ATOM 6393 C C . HIS B 1 302 ? 19.531 10.234 -4.957 1 97.38 302 HIS B C 1
ATOM 6395 O O . HIS B 1 302 ? 18.328 10.383 -4.703 1 97.38 302 HIS B O 1
ATOM 6401 N N . LEU B 1 303 ? 20.469 10.93 -4.344 1 97.19 303 LEU B N 1
ATOM 6402 C CA . LEU B 1 303 ? 20.203 12.086 -3.492 1 97.19 303 LEU B CA 1
ATOM 6403 C C . LEU B 1 303 ? 20.656 13.375 -4.172 1 97.19 303 LEU B C 1
ATOM 6405 O O . LEU B 1 303 ? 21.75 13.438 -4.723 1 97.19 303 LEU B O 1
ATOM 6409 N N . PHE B 1 304 ? 19.781 14.414 -4.105 1 94.81 304 PHE B N 1
ATOM 6410 C CA . PHE B 1 304 ? 20.094 15.688 -4.746 1 94.81 304 PHE B CA 1
ATOM 6411 C C . PHE B 1 304 ? 19.922 16.844 -3.77 1 94.81 304 PHE B C 1
ATOM 6413 O O . PHE B 1 304 ? 18.922 16.906 -3.049 1 94.81 304 PHE B O 1
ATOM 6420 N N . GLN B 1 305 ? 20.859 17.688 -3.711 1 94.44 305 GLN B N 1
ATOM 6421 C CA . GLN B 1 305 ? 20.656 19.047 -3.23 1 94.44 305 GLN B CA 1
ATOM 6422 C C . GLN B 1 305 ? 20.375 20 -4.391 1 94.44 305 GLN B C 1
ATOM 6424 O O . GLN B 1 305 ? 21.266 20.281 -5.191 1 94.44 305 GLN B O 1
ATOM 6429 N N . LEU B 1 306 ? 19.156 20.578 -4.445 1 91.62 306 LEU B N 1
ATOM 6430 C CA . LEU B 1 306 ? 18.734 21.234 -5.672 1 91.62 306 LEU B CA 1
ATOM 6431 C C . LEU B 1 306 ? 18.781 22.75 -5.52 1 91.62 306 LEU B C 1
ATOM 6433 O O . LEU B 1 306 ? 18.516 23.484 -6.48 1 91.62 306 LEU B O 1
ATOM 6437 N N . GLY B 1 307 ? 19.125 23.219 -4.324 1 92.69 307 GLY B N 1
ATOM 6438 C CA . GLY B 1 307 ? 19.156 24.656 -4.113 1 92.69 307 GLY B CA 1
ATOM 6439 C C . GLY B 1 307 ? 17.781 25.297 -4.129 1 92.69 307 GLY B C 1
ATOM 6440 O O . GLY B 1 307 ? 16.844 24.766 -3.553 1 92.69 307 GLY B O 1
ATOM 6441 N N . THR B 1 308 ? 17.719 26.516 -4.73 1 94.19 308 THR B N 1
ATOM 6442 C CA . THR B 1 308 ? 16.484 27.281 -4.605 1 94.19 308 THR B CA 1
ATOM 6443 C C . THR B 1 308 ? 15.867 27.531 -5.98 1 94.19 308 THR B C 1
ATOM 6445 O O . THR B 1 308 ? 14.82 28.172 -6.086 1 94.19 308 THR B O 1
ATOM 6448 N N . SER B 1 309 ? 16.406 27.047 -7.078 1 89.25 309 SER B N 1
ATOM 6449 C CA . SER B 1 309 ? 15.977 27.391 -8.43 1 89.25 309 SER B CA 1
ATOM 6450 C C . SER B 1 309 ? 14.555 26.922 -8.688 1 89.25 309 SER B C 1
ATOM 6452 O O . SER B 1 309 ? 13.703 27.703 -9.141 1 89.25 309 SER B O 1
ATOM 6454 N N . ILE B 1 310 ? 14.219 25.672 -8.352 1 91.12 310 ILE B N 1
ATOM 6455 C CA . ILE B 1 310 ? 12.914 25.078 -8.625 1 91.12 310 ILE B CA 1
ATOM 6456 C C . ILE B 1 310 ? 11.859 25.75 -7.746 1 91.12 310 ILE B C 1
ATOM 6458 O O . ILE B 1 310 ? 10.766 26.062 -8.219 1 91.12 310 ILE B O 1
ATOM 6462 N N . THR B 1 311 ? 12.18 25.984 -6.5 1 94.19 311 THR B N 1
ATOM 6463 C CA . THR B 1 311 ? 11.219 26.594 -5.582 1 94.19 311 THR B CA 1
ATOM 6464 C C . THR B 1 311 ? 10.938 28.047 -5.973 1 94.19 311 THR B C 1
ATOM 6466 O O . THR B 1 311 ? 9.789 28.5 -5.91 1 94.19 311 THR B O 1
ATOM 6469 N N . THR B 1 312 ? 11.945 28.781 -6.395 1 92.75 312 THR B N 1
ATOM 6470 C CA . THR B 1 312 ? 11.773 30.156 -6.832 1 92.75 312 THR B CA 1
ATOM 6471 C C . THR B 1 312 ? 10.891 30.234 -8.078 1 92.75 312 THR B C 1
ATOM 6473 O O . THR B 1 312 ? 9.992 31.062 -8.156 1 92.75 312 THR B O 1
ATOM 6476 N N . GLU B 1 313 ? 11.148 29.344 -8.961 1 89.56 313 GLU B N 1
ATOM 6477 C CA . GLU B 1 313 ? 10.344 29.297 -10.172 1 89.56 313 GLU B CA 1
ATOM 6478 C C . GLU B 1 313 ? 8.883 28.984 -9.859 1 89.56 313 GLU B C 1
ATOM 6480 O O . GLU B 1 313 ? 7.98 29.5 -10.523 1 89.56 313 GLU B O 1
ATOM 6485 N N . ALA B 1 314 ? 8.68 28.203 -8.898 1 90.88 314 ALA B N 1
ATOM 6486 C CA . ALA B 1 314 ? 7.332 27.828 -8.5 1 90.88 314 ALA B CA 1
ATOM 6487 C C . ALA B 1 314 ? 6.684 28.906 -7.637 1 90.88 314 ALA B C 1
ATOM 6489 O O . ALA B 1 314 ? 5.5 28.812 -7.301 1 90.88 314 ALA B O 1
ATOM 6490 N N . GLY B 1 315 ? 7.445 29.891 -7.219 1 91.62 315 GLY B N 1
ATOM 6491 C CA . GLY B 1 315 ? 6.938 30.953 -6.363 1 91.62 315 GLY B CA 1
ATOM 6492 C C . GLY B 1 315 ? 6.855 30.547 -4.902 1 91.62 315 GLY B C 1
ATOM 6493 O O . GLY B 1 315 ? 6.125 31.156 -4.125 1 91.62 315 GLY B O 1
ATOM 6494 N N . LEU B 1 316 ? 7.504 29.469 -4.555 1 94.62 316 LEU B N 1
ATOM 6495 C CA . LEU B 1 316 ? 7.504 29.016 -3.17 1 94.62 316 LEU B CA 1
ATOM 6496 C C . LEU B 1 316 ? 8.57 29.734 -2.354 1 94.62 316 LEU B C 1
ATOM 6498 O O . LEU B 1 316 ? 9.766 29.453 -2.492 1 94.62 316 LEU B O 1
ATOM 6502 N N . MET B 1 317 ? 8.117 30.672 -1.51 1 95.12 317 MET B N 1
ATOM 6503 C CA . MET B 1 317 ? 8.953 31.469 -0.615 1 95.12 317 MET B CA 1
ATOM 6504 C C . MET B 1 317 ? 8.414 31.422 0.812 1 95.12 317 MET B C 1
ATOM 6506 O O . MET B 1 317 ? 7.262 31.062 1.036 1 95.12 317 MET B O 1
ATOM 6510 N N . TYR B 1 318 ? 9.281 31.656 1.68 1 94 318 TYR B N 1
ATOM 6511 C CA . TYR B 1 318 ? 8.789 31.734 3.051 1 94 318 TYR B CA 1
ATOM 6512 C C . TYR B 1 318 ? 9.016 33.125 3.631 1 94 318 TYR B C 1
ATOM 6514 O O . TYR B 1 318 ? 9.898 33.844 3.176 1 94 318 TYR B O 1
ATOM 6522 N N . GLU B 1 319 ? 8.133 33.469 4.504 1 91.81 319 GLU B N 1
ATOM 6523 C CA . GLU B 1 319 ? 8.242 34.75 5.199 1 91.81 319 GLU B CA 1
ATOM 6524 C C . GLU B 1 319 ? 9.133 34.625 6.43 1 91.81 319 GLU B C 1
ATOM 6526 O O . GLU B 1 319 ? 8.891 33.781 7.309 1 91.81 319 GLU B O 1
ATOM 6531 N N . ASP B 1 320 ? 10.172 35.375 6.41 1 86.75 320 ASP B N 1
ATOM 6532 C CA . ASP B 1 320 ? 11.078 35.406 7.551 1 86.75 320 ASP B CA 1
ATOM 6533 C C . ASP B 1 320 ? 10.742 36.594 8.469 1 86.75 320 ASP B C 1
ATOM 6535 O O . ASP B 1 320 ? 9.672 37.188 8.344 1 86.75 320 ASP B O 1
ATOM 6539 N N . SER B 1 321 ? 11.688 37 9.422 1 77.88 321 SER B N 1
ATOM 6540 C CA . SER B 1 321 ? 11.484 38.125 10.32 1 77.88 321 SER B CA 1
ATOM 6541 C C . SER B 1 321 ? 11.297 39.438 9.547 1 77.88 321 SER B C 1
ATOM 6543 O O . SER B 1 321 ? 11.992 39.688 8.562 1 77.88 321 SER B O 1
ATOM 6545 N N . GLY B 1 322 ? 10.281 40.219 9.883 1 72.5 322 GLY B N 1
ATOM 6546 C CA . GLY B 1 322 ? 10.023 41.5 9.289 1 72.5 322 GLY B CA 1
ATOM 6547 C C . GLY B 1 322 ? 9.266 41.438 7.98 1 72.5 322 GLY B C 1
ATOM 6548 O O . GLY B 1 322 ? 9.391 42.312 7.129 1 72.5 322 GLY B O 1
ATOM 6549 N N . ARG B 1 323 ? 8.711 40.281 7.582 1 77.81 323 ARG B N 1
ATOM 6550 C CA . ARG B 1 323 ? 7.852 40.031 6.422 1 77.81 323 ARG B CA 1
ATOM 6551 C C . ARG B 1 323 ? 8.672 39.938 5.141 1 77.81 323 ARG B C 1
ATOM 6553 O O . ARG B 1 323 ? 8.156 40.188 4.047 1 77.81 323 ARG B O 1
ATOM 6560 N N . GLU B 1 324 ? 9.914 39.75 5.316 1 88.69 324 GLU B N 1
ATOM 6561 C CA . GLU B 1 324 ? 10.758 39.531 4.145 1 88.69 324 GLU B CA 1
ATOM 6562 C C . GLU B 1 324 ? 10.562 38.156 3.549 1 88.69 324 GLU B C 1
ATOM 6564 O O . GLU B 1 324 ? 10.5 37.156 4.277 1 88.69 324 GLU B O 1
ATOM 6569 N N . GLN B 1 325 ? 10.414 38.125 2.221 1 92.38 325 GLN B N 1
ATOM 6570 C CA . GLN B 1 325 ? 10.289 36.875 1.503 1 92.38 325 GLN B CA 1
ATOM 6571 C C . GLN B 1 325 ? 11.656 36.312 1.153 1 92.38 325 GLN B C 1
ATOM 6573 O O . GLN B 1 325 ? 12.5 37 0.593 1 92.38 325 GLN B O 1
ATOM 6578 N N . LYS B 1 326 ? 11.891 35.094 1.566 1 94.88 326 LYS B N 1
ATOM 6579 C CA . LYS B 1 326 ? 13.148 34.406 1.292 1 94.88 326 LYS B CA 1
ATOM 6580 C C . LYS B 1 326 ? 12.906 33.094 0.535 1 94.88 326 LYS B C 1
ATOM 6582 O O . LYS B 1 326 ? 11.844 32.5 0.664 1 94.88 326 LYS B O 1
ATOM 6587 N N . PRO B 1 327 ? 13.922 32.75 -0.197 1 94.56 327 PRO B N 1
ATOM 6588 C CA . PRO B 1 327 ? 13.758 31.531 -0.969 1 94.56 327 PRO B CA 1
ATOM 6589 C C . PRO B 1 327 ? 13.797 30.281 -0.095 1 94.56 327 PRO B C 1
ATOM 6591 O O . PRO B 1 327 ? 14.375 30.297 0.996 1 94.56 327 PRO B O 1
ATOM 6594 N N . VAL B 1 328 ? 13.219 29.188 -0.556 1 96.88 328 VAL B N 1
ATOM 6595 C CA . VAL B 1 328 ? 13.188 27.891 0.12 1 96.88 328 VAL B CA 1
ATOM 6596 C C . VAL B 1 328 ? 14.188 26.953 -0.535 1 96.88 328 VAL B C 1
ATOM 6598 O O . VAL B 1 328 ? 14.219 26.828 -1.762 1 96.88 328 VAL B O 1
ATOM 6601 N N . TYR B 1 329 ? 15.039 26.312 0.242 1 96.19 329 TYR B N 1
ATOM 6602 C CA . TYR B 1 329 ? 15.961 25.312 -0.264 1 96.19 329 TYR B CA 1
ATOM 6603 C C . TYR B 1 329 ? 15.273 23.953 -0.404 1 96.19 329 TYR B C 1
ATOM 6605 O O . TYR B 1 329 ? 14.516 23.547 0.481 1 96.19 329 TYR B O 1
ATOM 6613 N N . LEU B 1 330 ? 15.562 23.297 -1.542 1 96.38 330 LEU B N 1
ATOM 6614 C CA . LEU B 1 330 ? 14.891 22.031 -1.857 1 96.38 330 LEU B CA 1
ATOM 6615 C C . LEU B 1 330 ? 15.898 20.906 -2.018 1 96.38 330 LEU B C 1
ATOM 6617 O O . LEU B 1 330 ? 16.906 21.062 -2.711 1 96.38 330 LEU B O 1
ATOM 6621 N N . ASN B 1 331 ? 15.703 19.797 -1.291 1 96.75 331 ASN B N 1
ATOM 6622 C CA . ASN B 1 331 ? 16.375 18.531 -1.565 1 96.75 331 ASN B CA 1
ATOM 6623 C C . ASN B 1 331 ? 15.422 17.5 -2.152 1 96.75 331 ASN B C 1
ATOM 6625 O O . ASN B 1 331 ? 14.219 17.547 -1.9 1 96.75 331 ASN B O 1
ATOM 6629 N N . SER B 1 332 ? 15.938 16.625 -2.973 1 96.94 332 SER B N 1
ATOM 6630 C CA . SER B 1 332 ? 15.188 15.531 -3.564 1 96.94 332 SER B CA 1
ATOM 6631 C C . SER B 1 332 ? 15.906 14.195 -3.363 1 96.94 332 SER B C 1
ATOM 6633 O O . SER B 1 332 ? 17.141 14.133 -3.436 1 96.94 332 SER B O 1
ATOM 6635 N N . TYR B 1 333 ? 15.195 13.148 -3.035 1 98.25 333 TYR B N 1
ATOM 6636 C CA . TYR B 1 333 ? 15.727 11.828 -2.715 1 98.25 333 TYR B CA 1
ATOM 6637 C C . TYR B 1 333 ? 14.969 10.742 -3.455 1 98.25 333 TYR B C 1
ATOM 6639 O O . TYR B 1 333 ? 13.773 10.539 -3.223 1 98.25 333 TYR B O 1
ATOM 6647 N N . GLY B 1 334 ? 15.609 9.961 -4.348 1 98.19 334 GLY B N 1
ATOM 6648 C CA . GLY B 1 334 ? 14.922 8.953 -5.137 1 98.19 334 GLY B CA 1
ATOM 6649 C C . GLY B 1 334 ? 15.453 7.547 -4.91 1 98.19 334 GLY B C 1
ATOM 6650 O O . GLY B 1 334 ? 16.656 7.352 -4.773 1 98.19 334 GLY B O 1
ATOM 6651 N N . ILE B 1 335 ? 14.562 6.574 -4.777 1 98.31 335 ILE B N 1
ATOM 6652 C CA . ILE B 1 335 ? 14.867 5.148 -4.816 1 98.31 335 ILE B CA 1
ATOM 6653 C C . ILE B 1 335 ? 14 4.469 -5.875 1 98.31 335 ILE B C 1
ATOM 6655 O O . ILE B 1 335 ? 12.773 4.555 -5.828 1 98.31 335 ILE B O 1
ATOM 6659 N N . GLY B 1 336 ? 14.625 3.832 -6.848 1 96.81 336 GLY B N 1
ATOM 6660 C CA . GLY B 1 336 ? 13.883 3.014 -7.797 1 96.81 336 GLY B CA 1
ATOM 6661 C C . GLY B 1 336 ? 13.539 1.639 -7.258 1 96.81 336 GLY B C 1
ATOM 6662 O O . GLY B 1 336 ? 14.406 0.771 -7.156 1 96.81 336 GLY B O 1
ATOM 6663 N N . LEU B 1 337 ? 12.336 1.348 -7.016 1 96.38 337 LEU B N 1
ATOM 6664 C CA . LEU B 1 337 ? 11.945 0.119 -6.332 1 96.38 337 LEU B CA 1
ATOM 6665 C C . LEU B 1 337 ? 12.125 -1.091 -7.242 1 96.38 337 LEU B C 1
ATOM 6667 O O . LEU B 1 337 ? 12.516 -2.164 -6.781 1 96.38 337 LEU B O 1
ATOM 6671 N N . HIS B 1 338 ? 11.828 -0.967 -8.508 1 92.88 338 HIS B N 1
ATOM 6672 C CA . HIS B 1 338 ? 12.047 -2.07 -9.438 1 92.88 338 HIS B CA 1
ATOM 6673 C C . HIS B 1 338 ? 13.531 -2.381 -9.578 1 92.88 338 HIS B C 1
ATOM 6675 O O . HIS B 1 338 ? 13.922 -3.547 -9.688 1 92.88 338 HIS B O 1
ATOM 6681 N N . ARG B 1 339 ? 14.289 -1.334 -9.594 1 93.06 339 ARG B N 1
ATOM 6682 C CA . ARG B 1 339 ? 15.727 -1.554 -9.695 1 93.06 339 ARG B CA 1
ATOM 6683 C C . ARG B 1 339 ? 16.281 -2.16 -8.406 1 93.06 339 ARG B C 1
ATOM 6685 O O . ARG B 1 339 ? 17.234 -2.943 -8.445 1 93.06 339 ARG B O 1
ATOM 6692 N N . LEU B 1 340 ? 15.695 -1.766 -7.301 1 93.88 340 LEU B N 1
ATOM 6693 C CA . LEU B 1 340 ? 16.078 -2.41 -6.047 1 93.88 340 LEU B CA 1
ATOM 6694 C C . LEU B 1 340 ? 15.789 -3.906 -6.098 1 93.88 340 LEU B C 1
ATOM 6696 O O . LEU B 1 340 ? 16.609 -4.719 -5.664 1 93.88 340 LEU B O 1
ATOM 6700 N N . LEU B 1 341 ? 14.617 -4.266 -6.566 1 91.5 341 LEU B N 1
ATOM 6701 C CA . LEU B 1 341 ? 14.242 -5.664 -6.734 1 91.5 341 LEU B CA 1
ATOM 6702 C C . LEU B 1 341 ? 15.234 -6.387 -7.637 1 91.5 341 LEU B C 1
ATOM 6704 O O . LEU B 1 341 ? 15.703 -7.48 -7.301 1 91.5 341 LEU B O 1
ATOM 6708 N N . TYR B 1 342 ? 15.539 -5.754 -8.711 1 89.06 342 TYR B N 1
ATOM 6709 C CA . TYR B 1 342 ? 16.469 -6.336 -9.672 1 89.06 342 TYR B CA 1
ATOM 6710 C C . TYR B 1 342 ? 17.844 -6.535 -9.055 1 89.06 342 TYR B C 1
ATOM 6712 O O . TYR B 1 342 ? 18.469 -7.574 -9.242 1 89.06 342 TYR B O 1
ATOM 6720 N N . ALA B 1 343 ? 18.312 -5.52 -8.367 1 91.5 343 ALA B N 1
ATOM 6721 C CA . ALA B 1 343 ? 19.609 -5.594 -7.695 1 91.5 343 ALA B CA 1
ATOM 6722 C C . ALA B 1 343 ? 19.641 -6.754 -6.703 1 91.5 343 ALA B C 1
ATOM 6724 O O . ALA B 1 343 ? 20.594 -7.531 -6.68 1 91.5 343 ALA B O 1
ATOM 6725 N N . ALA B 1 344 ? 18.625 -6.887 -5.906 1 91.69 344 ALA B N 1
ATOM 6726 C CA . ALA B 1 344 ? 18.562 -7.953 -4.91 1 91.69 344 ALA B CA 1
ATOM 6727 C C . ALA B 1 344 ? 18.578 -9.328 -5.574 1 91.69 344 ALA B C 1
ATOM 6729 O O . ALA B 1 344 ? 19.312 -10.219 -5.137 1 91.69 344 ALA B O 1
ATOM 6730 N N . ILE B 1 345 ? 17.797 -9.477 -6.578 1 88.06 345 ILE B N 1
ATOM 6731 C CA . ILE B 1 345 ? 17.703 -10.766 -7.266 1 88.06 345 ILE B CA 1
ATOM 6732 C C . ILE B 1 345 ? 19.047 -11.102 -7.906 1 88.06 345 ILE B C 1
ATOM 6734 O O . ILE B 1 345 ? 19.5 -12.25 -7.852 1 88.06 345 ILE B O 1
ATOM 6738 N N . SER B 1 346 ? 19.641 -10.109 -8.516 1 86.56 346 SER B N 1
ATOM 6739 C CA . SER B 1 346 ? 20.922 -10.32 -9.172 1 86.56 346 SER B CA 1
ATOM 6740 C C . SER B 1 346 ? 21.984 -10.797 -8.172 1 86.56 346 SER B C 1
ATOM 6742 O O . SER B 1 346 ? 22.844 -11.602 -8.516 1 86.56 346 SER B O 1
ATOM 6744 N N . GLN B 1 347 ? 21.875 -10.359 -7.012 1 90.38 347 GLN B N 1
ATOM 6745 C CA . GLN B 1 347 ? 22.906 -10.656 -6.023 1 90.38 347 GLN B CA 1
ATOM 6746 C C . GLN B 1 347 ? 22.531 -11.859 -5.176 1 90.38 347 GLN B C 1
ATOM 6748 O O . GLN B 1 347 ? 23.391 -12.453 -4.504 1 90.38 347 GLN B O 1
ATOM 6753 N N . HIS B 1 348 ? 21.219 -12.195 -5.156 1 90.81 348 HIS B N 1
ATOM 6754 C CA . HIS B 1 348 ? 20.75 -13.242 -4.262 1 90.81 348 HIS B CA 1
ATOM 6755 C C . HIS B 1 348 ? 19.938 -14.289 -5.02 1 90.81 348 HIS B C 1
ATOM 6757 O O . HIS B 1 348 ? 18.766 -14.539 -4.695 1 90.81 348 HIS B O 1
ATOM 6763 N N . CYS B 1 349 ? 20.484 -14.93 -5.934 1 87.81 349 CYS B N 1
ATOM 6764 C CA . CYS B 1 349 ? 19.875 -16.047 -6.648 1 87.81 349 CYS B CA 1
ATOM 6765 C C . CYS B 1 349 ? 20.875 -17.188 -6.844 1 87.81 349 CYS B C 1
ATOM 6767 O O . CYS B 1 349 ? 22.094 -16.984 -6.695 1 87.81 349 CYS B O 1
ATOM 6769 N N . ASP B 1 350 ? 20.391 -18.375 -6.98 1 86.94 350 ASP B N 1
ATOM 6770 C CA . ASP B 1 350 ? 21.219 -19.547 -7.297 1 86.94 350 ASP B CA 1
ATOM 6771 C C . ASP B 1 350 ? 20.516 -20.453 -8.305 1 86.94 350 ASP B C 1
ATOM 6773 O O . ASP B 1 350 ? 19.547 -20.047 -8.953 1 86.94 350 ASP B O 1
ATOM 6777 N N . GLY B 1 351 ? 21 -21.594 -8.484 1 81.12 351 GLY B N 1
ATOM 6778 C CA . GLY B 1 351 ? 20.484 -22.5 -9.484 1 81.12 351 GLY B CA 1
ATOM 6779 C C . GLY B 1 351 ? 19.062 -22.969 -9.188 1 81.12 351 GLY B C 1
ATOM 6780 O O . GLY B 1 351 ? 18.344 -23.375 -10.094 1 81.12 351 GLY B O 1
ATOM 6781 N N . ASP B 1 352 ? 18.703 -22.812 -7.941 1 83.81 352 ASP B N 1
ATOM 6782 C CA . ASP B 1 352 ? 17.375 -23.297 -7.555 1 83.81 352 ASP B CA 1
ATOM 6783 C C . ASP B 1 352 ? 16.359 -22.172 -7.57 1 83.81 352 ASP B C 1
ATOM 6785 O O . ASP B 1 352 ? 15.148 -22.406 -7.449 1 83.81 352 ASP B O 1
ATOM 6789 N N . GLY B 1 353 ? 16.812 -20.953 -7.656 1 88.25 353 GLY B N 1
ATOM 6790 C CA . GLY B 1 353 ? 15.875 -19.844 -7.688 1 88.25 353 GLY B CA 1
ATOM 6791 C C . GLY B 1 353 ? 16.328 -18.656 -6.871 1 88.25 353 GLY B C 1
ATOM 6792 O O . GLY B 1 353 ? 17.531 -18.391 -6.773 1 88.25 353 GLY B O 1
ATOM 6793 N N . LEU B 1 354 ? 15.312 -18 -6.375 1 89.44 354 LEU B N 1
ATOM 6794 C CA . LEU B 1 354 ? 15.578 -16.797 -5.574 1 89.44 354 LEU B CA 1
ATOM 6795 C C . LEU B 1 354 ? 16.062 -17.188 -4.184 1 89.44 354 LEU B C 1
ATOM 6797 O O . LEU B 1 354 ? 15.586 -18.156 -3.592 1 89.44 354 LEU B O 1
ATOM 6801 N N . ARG B 1 355 ? 17.031 -16.516 -3.707 1 91.56 355 ARG B N 1
ATOM 6802 C CA . ARG B 1 355 ? 17.531 -16.656 -2.348 1 91.56 355 ARG B CA 1
ATOM 6803 C C . ARG B 1 355 ? 17.656 -15.289 -1.668 1 91.56 355 ARG B C 1
ATOM 6805 O O . ARG B 1 355 ? 18.688 -14.992 -1.053 1 91.56 355 ARG B O 1
ATOM 6812 N N . VAL B 1 356 ? 16.672 -14.5 -1.916 1 91.62 356 VAL B N 1
ATOM 6813 C CA . VAL B 1 356 ? 16.656 -13.141 -1.374 1 91.62 356 VAL B CA 1
ATOM 6814 C C . VAL B 1 356 ? 16.516 -13.195 0.145 1 91.62 356 VAL B C 1
ATOM 6816 O O . VAL B 1 356 ? 16.031 -14.188 0.694 1 91.62 356 VAL B O 1
ATOM 6819 N N . PRO B 1 357 ? 16.953 -12.133 0.814 1 95 357 PRO B N 1
ATOM 6820 C CA . PRO B 1 357 ? 16.719 -12.07 2.26 1 95 357 PRO B CA 1
ATOM 6821 C C . PRO B 1 357 ? 15.258 -12.25 2.637 1 95 357 PRO B C 1
ATOM 6823 O O . PRO B 1 357 ? 14.367 -11.82 1.899 1 95 357 PRO B O 1
ATOM 6826 N N . GLN B 1 358 ? 15.039 -12.883 3.795 1 96.25 358 GLN B N 1
ATOM 6827 C CA . GLN B 1 358 ? 13.68 -13.117 4.277 1 96.25 358 GLN B CA 1
ATOM 6828 C C . GLN B 1 358 ? 12.875 -11.82 4.281 1 96.25 358 GLN B C 1
ATOM 6830 O O . GLN B 1 358 ? 11.664 -11.836 4.023 1 96.25 358 GLN B O 1
ATOM 6835 N N . LEU B 1 359 ? 13.547 -10.734 4.484 1 96.75 359 LEU B N 1
ATOM 6836 C CA . LEU B 1 359 ? 12.945 -9.406 4.508 1 96.75 359 LEU B CA 1
ATOM 6837 C C . LEU B 1 359 ? 12.242 -9.102 3.191 1 96.75 359 LEU B C 1
ATOM 6839 O O . LEU B 1 359 ? 11.289 -8.32 3.158 1 96.75 359 LEU B O 1
ATOM 6843 N N . MET B 1 360 ? 12.586 -9.758 2.146 1 96.19 360 MET B N 1
ATOM 6844 C CA . MET B 1 360 ? 12.055 -9.469 0.817 1 96.19 360 MET B CA 1
ATOM 6845 C C . MET B 1 360 ? 11.242 -10.641 0.284 1 96.19 360 MET B C 1
ATOM 6847 O O . MET B 1 360 ? 10.633 -10.547 -0.779 1 96.19 360 MET B O 1
ATOM 6851 N N . ALA B 1 361 ? 11.273 -11.758 0.954 1 96.62 361 ALA B N 1
ATOM 6852 C CA . ALA B 1 361 ? 10.617 -12.969 0.463 1 96.62 361 ALA B CA 1
ATOM 6853 C C . ALA B 1 361 ? 9.102 -12.766 0.381 1 96.62 361 ALA B C 1
ATOM 6855 O O . ALA B 1 361 ? 8.516 -12.07 1.21 1 96.62 361 ALA B O 1
ATOM 6856 N N . PRO B 1 362 ? 8.469 -13.398 -0.6 1 95.5 362 PRO B N 1
ATOM 6857 C CA . PRO B 1 362 ? 7.031 -13.188 -0.761 1 95.5 362 PRO B CA 1
ATOM 6858 C C . PRO B 1 362 ? 6.215 -13.75 0.402 1 95.5 362 PRO B C 1
ATOM 6860 O O . PRO B 1 362 ? 5.102 -13.289 0.66 1 95.5 362 PRO B O 1
ATOM 6863 N N . TYR B 1 363 ? 6.723 -14.766 1.062 1 96.31 363 TYR B N 1
ATOM 6864 C CA . TYR B 1 363 ? 6.152 -15.391 2.25 1 96.31 363 TYR B CA 1
ATOM 6865 C C . TYR B 1 363 ? 7.227 -15.648 3.299 1 96.31 363 TYR B C 1
ATOM 6867 O O . TYR B 1 363 ? 8.406 -15.789 2.967 1 96.31 363 TYR B O 1
ATOM 6875 N N . ASP B 1 364 ? 6.73 -15.703 4.543 1 97.31 364 ASP B N 1
ATOM 6876 C CA . ASP B 1 364 ? 7.66 -16.109 5.59 1 97.31 364 ASP B CA 1
ATOM 6877 C C . ASP B 1 364 ? 7.859 -17.625 5.582 1 97.31 364 ASP B C 1
ATOM 6879 O O . ASP B 1 364 ? 8.992 -18.109 5.691 1 97.31 364 ASP B O 1
ATOM 6883 N N . VAL B 1 365 ? 6.746 -18.312 5.441 1 97.62 365 VAL B N 1
ATOM 6884 C CA . VAL B 1 365 ? 6.758 -19.766 5.609 1 97.62 365 VAL B CA 1
ATOM 6885 C C . VAL B 1 365 ? 5.82 -20.406 4.59 1 97.62 365 VAL B C 1
ATOM 6887 O O . VAL B 1 365 ? 4.723 -19.906 4.34 1 97.62 365 VAL B O 1
ATOM 6890 N N . ALA B 1 366 ? 6.25 -21.469 3.975 1 97 366 ALA B N 1
ATOM 6891 C CA . ALA B 1 366 ? 5.367 -22.312 3.18 1 97 366 ALA B CA 1
ATOM 6892 C C . ALA B 1 366 ? 5.082 -23.625 3.9 1 97 366 ALA B C 1
ATOM 6894 O O . ALA B 1 366 ? 5.98 -24.234 4.488 1 97 366 ALA B O 1
ATOM 6895 N N . ILE B 1 367 ? 3.836 -24.047 3.898 1 96.81 367 ILE B N 1
ATOM 6896 C CA . ILE B 1 367 ? 3.395 -25.297 4.496 1 96.81 367 ILE B CA 1
ATOM 6897 C C . ILE B 1 367 ? 3.021 -26.297 3.398 1 96.81 367 ILE B C 1
ATOM 6899 O O . ILE B 1 367 ? 2.209 -25.984 2.523 1 96.81 367 ILE B O 1
ATOM 6903 N N . VAL B 1 368 ? 3.578 -27.469 3.461 1 95.56 368 VAL B N 1
ATOM 6904 C CA . VAL B 1 368 ? 3.385 -28.484 2.418 1 95.56 368 VAL B CA 1
ATOM 6905 C C . VAL B 1 368 ? 2.881 -29.781 3.037 1 95.56 368 VAL B C 1
ATOM 6907 O O . VAL B 1 368 ? 3.664 -30.547 3.6 1 95.56 368 VAL B O 1
ATOM 6910 N N . PRO B 1 369 ? 1.6 -30.062 2.943 1 95 369 PRO B N 1
ATOM 6911 C CA . PRO B 1 369 ? 1.143 -31.406 3.305 1 95 369 PRO B CA 1
ATOM 6912 C C . PRO B 1 369 ? 1.665 -32.469 2.354 1 95 369 PRO B C 1
ATOM 6914 O O . PRO B 1 369 ? 1.534 -32.344 1.135 1 95 369 PRO B O 1
ATOM 6917 N N . CYS B 1 370 ? 2.186 -33.531 2.816 1 93 370 CYS B N 1
ATOM 6918 C CA . CYS B 1 370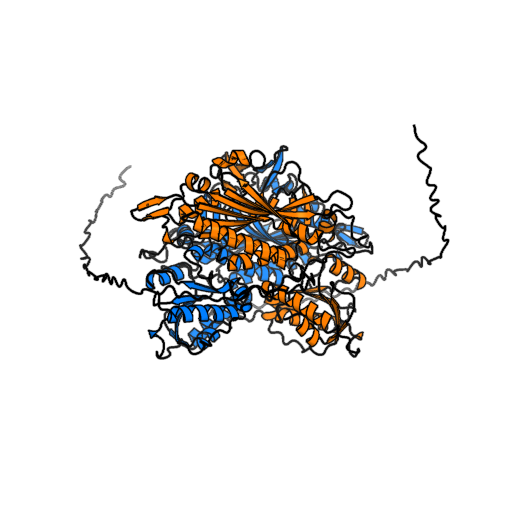 ? 2.869 -34.5 1.987 1 93 370 CYS B CA 1
ATOM 6919 C C . CYS B 1 370 ? 1.881 -35.531 1.417 1 93 370 CYS B C 1
ATOM 6921 O O . CYS B 1 370 ? 2.074 -36.031 0.312 1 93 370 CYS B O 1
ATOM 6923 N N . GLU B 1 371 ? 0.938 -35.938 2.24 1 88.25 371 GLU B N 1
ATOM 6924 C CA . GLU B 1 371 ? -0.046 -36.906 1.764 1 88.25 371 GLU B CA 1
ATOM 6925 C C . GLU B 1 371 ? -1.287 -36.219 1.218 1 88.25 371 GLU B C 1
ATOM 6927 O O . GLU B 1 371 ? -2.033 -35.594 1.971 1 88.25 371 GLU B O 1
ATOM 6932 N N . HIS B 1 372 ? -1.408 -36.375 -0.068 1 77.06 372 HIS B N 1
ATOM 6933 C CA . HIS B 1 372 ? -2.572 -35.75 -0.687 1 77.06 372 HIS B CA 1
ATOM 6934 C C . HIS B 1 372 ? -3.863 -36.438 -0.253 1 77.06 372 HIS B C 1
ATOM 6936 O O . HIS B 1 372 ? -3.934 -37.656 -0.216 1 77.06 372 HIS B O 1
ATOM 6942 N N . GLY B 1 373 ? -4.789 -35.688 0.093 1 73.94 373 GLY B N 1
ATOM 6943 C CA . GLY B 1 373 ? -6.109 -36.219 0.393 1 73.94 373 GLY B CA 1
ATOM 6944 C C . GLY B 1 373 ? -6.219 -36.812 1.793 1 73.94 373 GLY B C 1
ATOM 6945 O O . GLY B 1 373 ? -7.297 -37.219 2.217 1 73.94 373 GLY B O 1
ATOM 6946 N N . ASP B 1 374 ? -5.121 -36.875 2.467 1 83.25 374 ASP B N 1
ATOM 6947 C CA . ASP B 1 374 ? -5.199 -37.344 3.85 1 83.25 374 ASP B CA 1
ATOM 6948 C C . ASP B 1 374 ? -5.793 -36.25 4.754 1 83.25 374 ASP B C 1
ATOM 6950 O O . ASP B 1 374 ? -5.195 -35.188 4.941 1 83.25 374 ASP B O 1
ATOM 6954 N N . ALA B 1 375 ? -6.871 -36.531 5.324 1 84.19 375 ALA B N 1
ATOM 6955 C CA . ALA B 1 375 ? -7.648 -35.562 6.09 1 84.19 375 ALA B CA 1
ATOM 6956 C C . ALA B 1 375 ? -6.852 -35.062 7.289 1 84.19 375 ALA B C 1
ATOM 6958 O O . ALA B 1 375 ? -6.93 -33.875 7.633 1 84.19 375 ALA B O 1
ATOM 6959 N N . GLU B 1 376 ? -6.113 -35.875 7.949 1 85.75 376 GLU B N 1
ATOM 6960 C CA . GLU B 1 376 ? -5.355 -35.469 9.133 1 85.75 376 GLU B CA 1
ATOM 6961 C C . GLU B 1 376 ? -4.223 -34.531 8.773 1 85.75 376 GLU B C 1
ATOM 6963 O O . GLU B 1 376 ? -4 -33.531 9.461 1 85.75 376 GLU B O 1
ATOM 6968 N N . SER B 1 377 ? -3.539 -34.875 7.738 1 88.69 377 SER B N 1
ATOM 6969 C CA . SER B 1 377 ? -2.438 -34.031 7.281 1 88.69 377 SER B CA 1
ATOM 6970 C C . SER B 1 377 ? -2.941 -32.688 6.828 1 88.69 377 SER B C 1
ATOM 6972 O O . SER B 1 377 ? -2.311 -31.656 7.102 1 88.69 377 SER B O 1
ATOM 6974 N N . VAL B 1 378 ? -4.051 -32.719 6.207 1 87.56 378 VAL B N 1
ATOM 6975 C CA . VAL B 1 378 ? -4.633 -31.484 5.719 1 87.56 378 VAL B CA 1
ATOM 6976 C C . VAL B 1 378 ? -5.094 -30.641 6.902 1 87.56 378 VAL B C 1
ATOM 6978 O O . VAL B 1 378 ? -4.863 -29.422 6.93 1 87.56 378 VAL B O 1
ATOM 6981 N N . LYS B 1 379 ? -5.719 -31.266 7.812 1 90.12 379 LYS B N 1
ATOM 6982 C CA . LYS B 1 379 ? -6.168 -30.547 9 1 90.12 379 LYS B CA 1
ATOM 6983 C C . LYS B 1 379 ? -4.988 -29.953 9.766 1 90.12 379 LYS B C 1
ATOM 6985 O O . LYS B 1 379 ? -5.039 -28.797 10.195 1 90.12 379 LYS B O 1
ATOM 6990 N N . LEU B 1 380 ? -3.951 -30.75 9.922 1 92.44 380 LEU B N 1
ATOM 6991 C CA . LEU B 1 380 ? -2.76 -30.281 10.625 1 92.44 380 LEU B CA 1
ATOM 6992 C C . LEU B 1 380 ? -2.141 -29.094 9.898 1 92.44 380 LEU B C 1
ATOM 6994 O O . LEU B 1 380 ? -1.709 -28.125 10.531 1 92.44 380 LEU B O 1
ATOM 6998 N N . ALA B 1 381 ? -2.096 -29.156 8.609 1 93.81 381 ALA B N 1
ATOM 6999 C CA . ALA B 1 381 ? -1.537 -28.078 7.801 1 93.81 381 ALA B CA 1
ATOM 7000 C C . ALA B 1 381 ? -2.346 -26.797 7.969 1 93.81 381 ALA B C 1
ATOM 7002 O O . ALA B 1 381 ? -1.777 -25.703 8.117 1 93.81 381 ALA B O 1
ATOM 7003 N N . LYS B 1 382 ? -3.617 -26.906 7.973 1 91.69 382 LYS B N 1
ATOM 7004 C CA . LYS B 1 382 ? -4.496 -25.766 8.141 1 91.69 382 LYS B CA 1
ATOM 7005 C C . LYS B 1 382 ? -4.367 -25.172 9.547 1 91.69 382 LYS B C 1
ATOM 7007 O O . LYS B 1 382 ? -4.352 -23.953 9.711 1 91.69 382 LYS B O 1
ATOM 7012 N N . ASP B 1 383 ? -4.312 -26.047 10.5 1 93.19 383 ASP B N 1
ATOM 7013 C CA . ASP B 1 383 ? -4.117 -25.578 11.875 1 93.19 383 ASP B CA 1
ATOM 7014 C C . ASP B 1 383 ? -2.781 -24.859 12.031 1 93.19 383 ASP B C 1
ATOM 7016 O O . ASP B 1 383 ? -2.695 -23.844 12.727 1 93.19 383 ASP B O 1
ATOM 7020 N N . LEU B 1 384 ? -1.768 -25.391 11.398 1 94.94 384 LEU B N 1
ATOM 7021 C CA . LEU B 1 384 ? -0.454 -24.75 11.438 1 94.94 384 LEU B CA 1
ATOM 7022 C C . LEU B 1 384 ? -0.494 -23.375 10.781 1 94.94 384 LEU B C 1
ATOM 7024 O O . LEU B 1 384 ? 0.088 -22.422 11.297 1 94.94 384 LEU B O 1
ATOM 7028 N N . GLN B 1 385 ? -1.167 -23.297 9.664 1 93.5 385 GLN B N 1
ATOM 7029 C CA . GLN B 1 385 ? -1.314 -22.016 8.984 1 93.5 385 GLN B CA 1
ATOM 7030 C C . GLN B 1 385 ? -1.98 -20.984 9.891 1 93.5 385 GLN B C 1
ATOM 7032 O O . GLN B 1 385 ? -1.537 -19.844 9.969 1 93.5 385 GLN B O 1
ATOM 7037 N N . LEU B 1 386 ? -3.023 -21.422 10.555 1 92.94 386 LEU B N 1
ATOM 7038 C CA . LEU B 1 386 ? -3.742 -20.531 11.469 1 92.94 386 LEU B CA 1
ATOM 7039 C C . LEU B 1 386 ? -2.846 -20.094 12.617 1 92.94 386 LEU B C 1
ATOM 7041 O O . LEU B 1 386 ? -2.816 -18.922 12.977 1 92.94 386 LEU B O 1
ATOM 7045 N N . MET B 1 387 ? -2.109 -21.016 13.141 1 93.75 387 MET B N 1
ATOM 7046 C CA . MET B 1 387 ? -1.236 -20.703 14.266 1 93.75 387 MET B CA 1
ATOM 7047 C C . MET B 1 387 ? -0.144 -19.719 13.867 1 93.75 387 MET B C 1
ATOM 7049 O O . MET B 1 387 ? 0.139 -18.766 14.594 1 93.75 387 MET B O 1
ATOM 7053 N N . LEU B 1 388 ? 0.466 -20 12.727 1 95.38 388 LEU B N 1
ATOM 7054 C CA . LEU B 1 388 ? 1.489 -19.094 12.227 1 95.38 388 LEU B CA 1
ATOM 7055 C C . LEU B 1 388 ? 0.91 -17.703 11.984 1 95.38 388 LEU B C 1
ATOM 7057 O O . LEU B 1 388 ? 1.529 -16.688 12.344 1 95.38 388 LEU B O 1
ATOM 7061 N N . GLY B 1 389 ? -0.28 -17.656 11.398 1 93.94 389 GLY B N 1
ATOM 7062 C CA . GLY B 1 389 ? -0.954 -16.391 11.164 1 93.94 389 GLY B CA 1
ATOM 7063 C C . GLY B 1 389 ? -1.259 -15.633 12.438 1 93.94 389 GLY B C 1
ATOM 7064 O O . GLY B 1 389 ? -1.074 -14.422 12.5 1 93.94 389 GLY B O 1
ATOM 7065 N N . ARG B 1 390 ? -1.667 -16.328 13.484 1 93.19 390 ARG B N 1
ATOM 7066 C CA . ARG B 1 390 ? -1.995 -15.703 14.766 1 93.19 390 ARG B CA 1
ATOM 7067 C C . ARG B 1 390 ? -0.747 -15.141 15.438 1 93.19 390 ARG B C 1
ATOM 7069 O O . ARG B 1 390 ? -0.839 -14.242 16.281 1 93.19 390 ARG B O 1
ATOM 7076 N N . ARG B 1 391 ? 0.357 -15.695 15.008 1 94.62 391 ARG B N 1
ATOM 7077 C CA . ARG B 1 391 ? 1.619 -15.18 15.523 1 94.62 391 ARG B CA 1
ATOM 7078 C C . ARG B 1 391 ? 2.158 -14.062 14.641 1 94.62 391 ARG B C 1
ATOM 7080 O O . ARG B 1 391 ? 3.248 -13.539 14.883 1 94.62 391 ARG B O 1
ATOM 7087 N N . GLY B 1 392 ? 1.435 -13.727 13.633 1 95.75 392 GLY B N 1
ATOM 7088 C CA . GLY B 1 392 ? 1.749 -12.555 12.82 1 95.75 392 GLY B CA 1
ATOM 7089 C C . GLY B 1 392 ? 2.564 -12.891 11.586 1 95.75 392 GLY B C 1
ATOM 7090 O O . GLY B 1 392 ? 3 -11.992 10.859 1 95.75 392 GLY B O 1
ATOM 7091 N N . LEU B 1 393 ? 2.789 -14.188 11.281 1 97.25 393 LEU B N 1
ATOM 7092 C CA . LEU B 1 393 ? 3.615 -14.586 10.148 1 97.25 393 LEU B CA 1
ATOM 7093 C C . LEU B 1 393 ? 2.77 -14.75 8.891 1 97.25 393 LEU B C 1
ATOM 7095 O O . LEU B 1 393 ? 1.605 -15.148 8.969 1 97.25 393 LEU B O 1
ATOM 7099 N N . HIS B 1 394 ? 3.352 -14.422 7.773 1 96.44 394 HIS B N 1
ATOM 7100 C CA . HIS B 1 394 ? 2.729 -14.609 6.469 1 96.44 394 HIS B CA 1
ATOM 7101 C C . HIS B 1 394 ? 3.055 -15.984 5.898 1 96.44 394 HIS B C 1
ATOM 7103 O O . HIS B 1 394 ? 4.188 -16.234 5.484 1 96.44 394 HIS B O 1
ATOM 7109 N N . SER B 1 395 ? 2.047 -16.891 5.898 1 94.5 395 SER B N 1
ATOM 7110 C CA . SER B 1 395 ? 2.301 -18.25 5.434 1 94.5 395 SER B CA 1
ATOM 7111 C C . SER B 1 395 ? 1.46 -18.578 4.207 1 94.5 395 SER B C 1
ATOM 7113 O O . SER B 1 395 ? 0.421 -17.953 3.973 1 94.5 395 SER B O 1
ATOM 7115 N N . MET B 1 396 ? 1.967 -19.438 3.467 1 93.25 396 MET B N 1
ATOM 7116 C CA . MET B 1 396 ? 1.214 -19.984 2.344 1 93.25 396 MET B CA 1
ATOM 7117 C C . MET B 1 396 ? 1.048 -21.484 2.484 1 93.25 396 MET B C 1
ATOM 7119 O O . MET B 1 396 ? 1.976 -22.188 2.904 1 93.25 396 MET B O 1
ATOM 7123 N N . LEU B 1 397 ? -0.115 -22 2.219 1 93.19 397 LEU B N 1
ATOM 7124 C CA . LEU B 1 397 ? -0.405 -23.422 2.186 1 93.19 397 LEU B CA 1
ATOM 7125 C C . LEU B 1 397 ? -0.395 -23.953 0.754 1 93.19 397 LEU B C 1
ATOM 7127 O O . LEU B 1 397 ? -1.26 -23.594 -0.048 1 93.19 397 LEU B O 1
ATOM 7131 N N . ASP B 1 398 ? 0.58 -24.781 0.398 1 92.19 398 ASP B N 1
ATOM 7132 C CA . ASP B 1 398 ? 0.653 -25.391 -0.927 1 92.19 398 ASP B CA 1
ATOM 7133 C C . ASP B 1 398 ? 0.052 -26.797 -0.922 1 92.19 398 ASP B C 1
ATOM 7135 O O . ASP B 1 398 ? 0.773 -27.781 -0.777 1 92.19 398 ASP B O 1
ATOM 7139 N N . ASP B 1 399 ? -1.185 -26.828 -1.171 1 87.88 399 ASP B N 1
ATOM 7140 C CA . ASP B 1 399 ? -1.896 -28.094 -1.188 1 87.88 399 ASP B CA 1
ATOM 7141 C C . ASP B 1 399 ? -2.23 -28.516 -2.615 1 87.88 399 ASP B C 1
ATOM 7143 O O . ASP B 1 399 ? -3.205 -29.234 -2.844 1 87.88 399 ASP B O 1
ATOM 7147 N N . ARG B 1 400 ? -1.52 -28.062 -3.602 1 85.19 400 ARG B N 1
ATOM 7148 C CA . ARG B 1 400 ? -1.729 -28.469 -4.988 1 85.19 400 ARG B CA 1
ATOM 7149 C C . ARG B 1 400 ? -1.584 -29.984 -5.141 1 85.19 400 ARG B C 1
ATOM 7151 O O . ARG B 1 400 ? -0.804 -30.609 -4.426 1 85.19 400 ARG B O 1
ATOM 7158 N N . ASP B 1 401 ? -2.309 -30.391 -6.074 1 82.94 401 ASP B N 1
ATOM 7159 C CA . ASP B 1 401 ? -2.295 -31.828 -6.312 1 82.94 401 ASP B CA 1
ATOM 7160 C C . ASP B 1 401 ? -1.192 -32.219 -7.297 1 82.94 401 ASP B C 1
ATOM 7162 O O . ASP B 1 401 ? -1.473 -32.719 -8.383 1 82.94 401 ASP B O 1
ATOM 7166 N N . ILE B 1 402 ? 0.036 -31.938 -6.965 1 85.88 402 ILE B N 1
ATOM 7167 C CA . ILE B 1 402 ? 1.24 -32.312 -7.695 1 85.88 402 ILE B CA 1
ATOM 7168 C C . ILE B 1 402 ? 2.287 -32.844 -6.727 1 85.88 402 ILE B C 1
ATOM 7170 O O . ILE B 1 402 ? 2.188 -32.656 -5.516 1 85.88 402 ILE B O 1
ATOM 7174 N N . PRO B 1 403 ? 3.234 -33.594 -7.219 1 90.38 403 PRO B N 1
ATOM 7175 C CA . PRO B 1 403 ? 4.219 -34.219 -6.332 1 90.38 403 PRO B CA 1
ATOM 7176 C C . PRO B 1 403 ? 4.918 -33.188 -5.426 1 90.38 403 PRO B C 1
ATOM 7178 O O . PRO B 1 403 ? 5.18 -32.062 -5.844 1 90.38 403 PRO B O 1
ATOM 7181 N N . VAL B 1 404 ? 5.25 -33.625 -4.211 1 92.5 404 VAL B N 1
ATOM 7182 C CA . VAL B 1 404 ? 5.879 -32.781 -3.193 1 92.5 404 VAL B CA 1
ATOM 7183 C C . VAL B 1 404 ? 7.172 -32.188 -3.746 1 92.5 404 VAL B C 1
ATOM 7185 O O . VAL B 1 404 ? 7.473 -31 -3.494 1 92.5 404 VAL B O 1
ATOM 7188 N N . LYS B 1 405 ? 7.914 -33 -4.457 1 93.25 405 LYS B N 1
ATOM 7189 C CA . LYS B 1 405 ? 9.18 -32.531 -5.016 1 93.25 405 LYS B CA 1
ATOM 7190 C C . LYS B 1 405 ? 8.984 -31.312 -5.918 1 93.25 405 LYS B C 1
ATOM 7192 O O . LYS B 1 405 ? 9.766 -30.359 -5.867 1 93.25 405 LYS B O 1
ATOM 7197 N N . HIS B 1 406 ? 7.961 -31.359 -6.754 1 90.19 406 HIS B N 1
ATOM 7198 C CA . HIS B 1 406 ? 7.668 -30.25 -7.652 1 90.19 406 HIS B CA 1
ATOM 7199 C C . HIS B 1 406 ? 7.246 -29.016 -6.875 1 90.19 406 HIS B C 1
ATOM 7201 O O . HIS B 1 406 ? 7.672 -27.906 -7.195 1 90.19 406 HIS B O 1
ATOM 7207 N N . ARG B 1 407 ? 6.402 -29.203 -5.883 1 91.5 407 ARG B N 1
ATOM 7208 C CA . ARG B 1 407 ? 5.984 -28.094 -5.035 1 91.5 407 ARG B CA 1
ATOM 7209 C C . ARG B 1 407 ? 7.18 -27.469 -4.324 1 91.5 407 ARG B C 1
ATOM 7211 O O . ARG B 1 407 ? 7.301 -26.25 -4.27 1 91.5 407 ARG B O 1
ATOM 7218 N N . THR B 1 408 ? 8.039 -28.312 -3.826 1 93.25 408 THR B N 1
ATOM 7219 C CA . THR B 1 408 ? 9.242 -27.844 -3.143 1 93.25 408 THR B CA 1
ATOM 7220 C C . THR B 1 408 ? 10.109 -27.016 -4.09 1 93.25 408 THR B C 1
ATOM 7222 O O . THR B 1 408 ? 10.609 -25.953 -3.713 1 93.25 408 THR B O 1
ATOM 7225 N N . ASN B 1 409 ? 10.242 -27.5 -5.277 1 90.56 409 ASN B N 1
ATOM 7226 C CA . ASN B 1 409 ? 11.039 -26.781 -6.273 1 90.56 409 ASN B CA 1
ATOM 7227 C C . ASN B 1 409 ? 10.445 -25.422 -6.59 1 90.56 409 ASN B C 1
ATOM 7229 O O . ASN B 1 409 ? 11.172 -24.438 -6.715 1 90.56 409 ASN B O 1
ATOM 7233 N N . ASP B 1 410 ? 9.148 -25.344 -6.762 1 89.75 410 ASP B N 1
ATOM 7234 C CA . ASP B 1 410 ? 8.469 -24.078 -7.027 1 89.75 410 ASP B CA 1
ATOM 7235 C C . ASP B 1 410 ? 8.703 -23.094 -5.891 1 89.75 410 ASP B C 1
ATOM 7237 O O . ASP B 1 410 ? 8.977 -21.906 -6.137 1 89.75 410 ASP B O 1
ATOM 7241 N N . LEU B 1 411 ? 8.57 -23.578 -4.676 1 93.31 411 LEU B N 1
ATOM 7242 C CA . LEU B 1 411 ? 8.727 -22.734 -3.496 1 93.31 411 LEU B CA 1
ATOM 7243 C C . LEU B 1 411 ? 10.156 -22.234 -3.379 1 93.31 411 LEU B C 1
ATOM 7245 O O . LEU B 1 411 ? 10.383 -21.078 -2.986 1 93.31 411 LEU B O 1
ATOM 7249 N N . ARG B 1 412 ? 11.109 -23.047 -3.729 1 91.19 412 ARG B N 1
ATOM 7250 C CA . ARG B 1 412 ? 12.5 -22.625 -3.756 1 91.19 412 ARG B CA 1
ATOM 7251 C C . ARG B 1 412 ? 12.742 -21.594 -4.855 1 91.19 412 ARG B C 1
ATOM 7253 O O . ARG B 1 412 ? 13.484 -20.641 -4.664 1 91.19 412 ARG B O 1
ATOM 7260 N N . THR B 1 413 ? 12.086 -21.844 -5.918 1 89.5 413 THR B N 1
ATOM 7261 C CA . THR B 1 413 ? 12.227 -20.953 -7.059 1 89.5 413 THR B CA 1
ATOM 7262 C C . THR B 1 413 ? 11.789 -19.531 -6.699 1 89.5 413 THR B C 1
ATOM 7264 O O . THR B 1 413 ? 12.461 -18.562 -7.051 1 89.5 413 THR B O 1
ATOM 7267 N N . ILE B 1 414 ? 10.703 -19.422 -5.957 1 91.94 414 ILE B N 1
ATOM 7268 C CA . ILE B 1 414 ? 10.188 -18.078 -5.66 1 91.94 414 ILE B CA 1
ATOM 7269 C C . ILE B 1 414 ? 10.836 -17.547 -4.387 1 91.94 414 ILE B C 1
ATOM 7271 O O . ILE B 1 414 ? 10.547 -16.438 -3.951 1 91.94 414 ILE B O 1
ATOM 7275 N N . GLY B 1 415 ? 11.656 -18.344 -3.773 1 92.88 415 GLY B N 1
ATOM 7276 C CA . GLY B 1 415 ? 12.516 -17.859 -2.707 1 92.88 415 GLY B CA 1
ATOM 7277 C C . GLY B 1 415 ? 11.844 -17.859 -1.347 1 92.88 415 GLY B C 1
ATOM 7278 O O . GLY B 1 415 ? 12.141 -17.016 -0.498 1 92.88 415 GLY B O 1
ATOM 7279 N N . VAL B 1 416 ? 10.953 -18.75 -1.048 1 95.75 416 VAL B N 1
ATOM 7280 C CA . VAL B 1 416 ? 10.391 -18.859 0.294 1 95.75 416 VAL B CA 1
ATOM 7281 C C . VAL B 1 416 ? 11.469 -19.328 1.271 1 95.75 416 VAL B C 1
ATOM 7283 O O . VAL B 1 416 ? 12.102 -20.359 1.068 1 95.75 416 VAL B O 1
ATOM 7286 N N . PRO B 1 417 ? 11.672 -18.641 2.326 1 97.5 417 PRO B N 1
ATOM 7287 C CA . PRO B 1 417 ? 12.828 -18.922 3.182 1 97.5 417 PRO B CA 1
ATOM 7288 C C . PRO B 1 417 ? 12.633 -20.188 4.027 1 97.5 417 PRO B C 1
ATOM 7290 O O . PRO B 1 417 ? 13.586 -20.938 4.262 1 97.5 417 PRO B O 1
ATOM 7293 N N . HIS B 1 418 ? 11.422 -20.391 4.527 1 98.12 418 HIS B N 1
ATOM 7294 C CA . HIS B 1 418 ? 11.141 -21.516 5.422 1 98.12 418 HIS B CA 1
ATOM 7295 C C . HIS B 1 418 ? 10.062 -22.422 4.844 1 98.12 418 HIS B C 1
ATOM 7297 O O . HIS B 1 418 ? 8.953 -21.969 4.539 1 98.12 418 HIS B O 1
ATOM 7303 N N . ILE B 1 419 ? 10.383 -23.656 4.68 1 97.75 419 ILE B N 1
ATOM 7304 C CA . ILE B 1 419 ? 9.414 -24.625 4.203 1 97.75 419 ILE B CA 1
ATOM 7305 C C . ILE B 1 419 ? 9.164 -25.672 5.285 1 97.75 419 ILE B C 1
ATOM 7307 O O . ILE B 1 419 ? 10.109 -26.219 5.863 1 97.75 419 ILE B O 1
ATOM 7311 N N . VAL B 1 420 ? 7.93 -25.922 5.559 1 98.25 420 VAL B N 1
ATOM 7312 C CA . VAL B 1 420 ? 7.52 -26.875 6.578 1 98.25 420 VAL B CA 1
ATOM 7313 C C . VAL B 1 420 ? 6.66 -27.969 5.949 1 98.25 420 VAL B C 1
ATOM 7315 O O . VAL B 1 420 ? 5.625 -27.688 5.344 1 98.25 420 VAL B O 1
ATOM 7318 N N . TYR B 1 421 ? 7.094 -29.156 6.113 1 97.12 421 TYR B N 1
ATOM 7319 C CA . TYR B 1 421 ? 6.375 -30.328 5.605 1 97.12 421 TYR B CA 1
ATOM 7320 C C . TYR B 1 421 ? 5.582 -31 6.719 1 97.12 421 TYR B C 1
ATOM 7322 O O . TYR B 1 421 ? 6.102 -31.234 7.809 1 97.12 421 TYR B O 1
ATOM 7330 N N . VAL B 1 422 ? 4.348 -31.25 6.445 1 96.25 422 VAL B N 1
ATOM 7331 C CA . VAL B 1 422 ? 3.451 -31.891 7.395 1 96.25 422 VAL B CA 1
ATOM 7332 C C . VAL B 1 422 ? 3.109 -33.312 6.898 1 96.25 422 VAL B C 1
ATOM 7334 O O . VAL B 1 422 ? 2.699 -33.469 5.75 1 96.25 422 VAL B O 1
ATOM 7337 N N . SER B 1 423 ? 3.314 -34.25 7.723 1 93.94 423 SER B N 1
ATOM 7338 C CA . SER B 1 423 ? 3.045 -35.656 7.375 1 93.94 423 SER B CA 1
ATOM 7339 C C . SER B 1 423 ? 2.631 -36.469 8.602 1 93.94 423 SER B C 1
ATOM 7341 O O . SER B 1 423 ? 3.107 -36.188 9.711 1 93.94 423 SER B O 1
ATOM 7343 N N . ARG B 1 424 ? 1.876 -37.438 8.344 1 89 424 ARG B N 1
ATOM 7344 C CA . ARG B 1 424 ? 1.475 -38.344 9.414 1 89 424 ARG B CA 1
ATOM 7345 C C . ARG B 1 424 ? 2.658 -39.188 9.898 1 89 424 ARG B C 1
ATOM 7347 O O . ARG B 1 424 ? 2.75 -39.5 11.078 1 89 424 ARG B O 1
ATOM 7354 N N . SER B 1 425 ? 3.508 -39.469 9.008 1 89.5 425 SER B N 1
ATOM 7355 C CA . SER B 1 425 ? 4.629 -40.344 9.312 1 89.5 425 SER B CA 1
ATOM 7356 C C . SER B 1 425 ? 5.605 -39.688 10.273 1 89.5 425 SER B C 1
ATOM 7358 O O . SER B 1 425 ? 6.449 -40.344 10.875 1 89.5 425 SER B O 1
ATOM 7360 N N . LEU B 1 426 ? 5.43 -38.406 10.414 1 92.25 426 LEU B N 1
ATOM 7361 C CA . LEU B 1 426 ? 6.363 -37.688 11.258 1 92.25 426 LEU B CA 1
ATOM 7362 C C . LEU B 1 426 ? 5.941 -37.75 12.727 1 92.25 426 LEU B C 1
ATOM 7364 O O . LEU B 1 426 ? 6.73 -37.438 13.617 1 92.25 426 LEU B O 1
ATOM 7368 N N . GLN B 1 427 ? 4.637 -38.156 12.805 1 90.12 427 GLN B N 1
ATOM 7369 C CA . GLN B 1 427 ? 4.152 -38.188 14.18 1 90.12 427 GLN B CA 1
ATOM 7370 C C . GLN B 1 427 ? 4.801 -39.312 14.977 1 90.12 427 GLN B C 1
ATOM 7372 O O . GLN B 1 427 ? 4.715 -40.469 14.594 1 90.12 427 GLN B O 1
ATOM 7377 N N . GLY B 1 428 ? 5.609 -39.094 15.914 1 87.94 428 GLY B N 1
ATOM 7378 C CA . GLY B 1 428 ? 6.352 -40.031 16.719 1 87.94 428 GLY B CA 1
ATOM 7379 C C . GLY B 1 428 ? 7.828 -40.094 16.375 1 87.94 428 GLY B C 1
ATOM 7380 O O . GLY B 1 428 ? 8.586 -40.844 16.984 1 87.94 428 GLY B O 1
ATOM 7381 N N . ALA B 1 429 ? 8.141 -39.344 15.312 1 91.5 429 ALA B N 1
ATOM 7382 C CA . ALA B 1 429 ? 9.547 -39.281 14.914 1 91.5 429 ALA B CA 1
ATOM 7383 C C . ALA B 1 429 ? 10.406 -38.625 15.984 1 91.5 429 ALA B C 1
ATOM 7385 O O . ALA B 1 429 ? 9.906 -37.875 16.812 1 91.5 429 ALA B O 1
ATOM 7386 N N . GLU B 1 430 ? 11.648 -39 15.938 1 93.19 430 GLU B N 1
ATOM 7387 C CA . GLU B 1 430 ? 12.586 -38.406 16.875 1 93.19 430 GLU B CA 1
ATOM 7388 C C . GLU B 1 430 ? 12.914 -36.969 16.484 1 93.19 430 GLU B C 1
ATOM 7390 O O . GLU B 1 430 ? 13.062 -36.656 15.297 1 93.19 430 GLU B O 1
ATOM 7395 N N . ARG B 1 431 ? 12.953 -36.125 17.453 1 95.19 431 ARG B N 1
ATOM 7396 C CA . ARG B 1 431 ? 13.289 -34.719 17.266 1 95.19 431 ARG B CA 1
ATOM 7397 C C . ARG B 1 431 ? 14.719 -34.562 16.734 1 95.19 431 ARG B C 1
ATOM 7399 O O . ARG B 1 431 ? 15.648 -35.188 17.25 1 95.19 431 ARG B O 1
ATOM 7406 N N . HIS B 1 432 ? 14.914 -33.844 15.703 1 96.62 432 HIS B N 1
ATOM 7407 C CA . HIS B 1 432 ? 16.188 -33.438 15.133 1 96.62 432 HIS B CA 1
ATOM 7408 C C . HIS B 1 432 ? 16.234 -31.922 14.898 1 96.62 432 HIS B C 1
ATOM 7410 O O . HIS B 1 432 ? 15.734 -31.438 13.883 1 96.62 432 HIS B O 1
ATOM 7416 N N . ALA B 1 433 ? 16.844 -31.219 15.805 1 95.75 433 ALA B N 1
ATOM 7417 C CA . ALA B 1 433 ? 16.828 -29.75 15.789 1 95.75 433 ALA B CA 1
ATOM 7418 C C . ALA B 1 433 ? 18.094 -29.203 15.148 1 95.75 433 ALA B C 1
ATOM 7420 O O . ALA B 1 433 ? 19.125 -29.891 15.094 1 95.75 433 ALA B O 1
ATOM 7421 N N . PRO B 1 434 ? 18.031 -27.969 14.617 1 96.62 434 PRO B N 1
ATOM 7422 C CA . PRO B 1 434 ? 19.266 -27.328 14.148 1 96.62 434 PRO B CA 1
ATOM 7423 C C . PRO B 1 434 ? 20.266 -27.062 15.273 1 96.62 434 PRO B C 1
ATOM 7425 O O . PRO B 1 434 ? 19.875 -27.016 16.438 1 96.62 434 PRO B O 1
ATOM 7428 N N . SER B 1 435 ? 21.547 -26.969 14.867 1 96 435 SER B N 1
ATOM 7429 C CA . SER B 1 435 ? 22.562 -26.594 15.852 1 96 435 SER B CA 1
ATOM 7430 C C . SER B 1 435 ? 22.25 -25.25 16.484 1 96 435 SER B C 1
ATOM 7432 O O . SER B 1 435 ? 21.438 -24.484 15.945 1 96 435 SER B O 1
ATOM 7434 N N . ALA B 1 436 ? 22.844 -24.953 17.562 1 95.81 436 ALA B N 1
ATOM 7435 C CA . ALA B 1 436 ? 22.641 -23.672 18.266 1 95.81 436 ALA B CA 1
ATOM 7436 C C . ALA B 1 436 ? 23.016 -22.5 17.359 1 95.81 436 ALA B C 1
ATOM 7438 O O . ALA B 1 436 ? 22.312 -21.469 17.359 1 95.81 436 ALA B O 1
ATOM 7439 N N . GLU B 1 437 ? 24.078 -22.641 16.672 1 95.69 437 GLU B N 1
ATOM 7440 C CA . GLU B 1 437 ? 24.531 -21.594 15.766 1 95.69 437 GLU B CA 1
ATOM 7441 C C . GLU B 1 437 ? 23.531 -21.344 14.641 1 95.69 437 GLU B C 1
ATOM 7443 O O . GLU B 1 437 ? 23.219 -20.203 14.336 1 95.69 437 GLU B O 1
ATOM 7448 N N . LEU B 1 438 ? 23.078 -22.391 14.078 1 96.19 438 LEU B N 1
ATOM 7449 C CA . LEU B 1 438 ? 22.094 -22.266 13.008 1 96.19 438 LEU B CA 1
ATOM 7450 C C . LEU B 1 438 ? 20.781 -21.703 13.531 1 96.19 438 LEU B C 1
ATOM 7452 O O . LEU B 1 438 ? 20.141 -20.875 12.859 1 96.19 438 LEU B O 1
ATOM 7456 N N . ALA B 1 439 ? 20.375 -22.156 14.688 1 97.06 439 ALA B N 1
ATOM 7457 C CA . ALA B 1 439 ? 19.156 -21.641 15.305 1 97.06 439 ALA B CA 1
ATOM 7458 C C . ALA B 1 439 ? 19.234 -20.141 15.523 1 97.06 439 ALA B C 1
ATOM 7460 O O . ALA B 1 439 ? 18.266 -19.422 15.281 1 97.06 439 ALA B O 1
ATOM 7461 N N . GLU B 1 440 ? 20.391 -19.703 15.93 1 96.75 440 GLU B N 1
ATOM 7462 C CA . GLU B 1 440 ? 20.594 -18.266 16.141 1 96.75 440 GLU B CA 1
ATOM 7463 C C . GLU B 1 440 ? 20.516 -17.516 14.812 1 96.75 440 GLU B C 1
ATOM 7465 O O . GLU B 1 440 ? 19.984 -16.406 14.758 1 96.75 440 GLU B O 1
ATOM 7470 N N . GLY B 1 441 ? 21.109 -18.094 13.789 1 96.12 441 GLY B N 1
ATOM 7471 C CA . GLY B 1 441 ? 21.016 -17.484 12.469 1 96.12 441 GLY B CA 1
ATOM 7472 C C . GLY B 1 441 ? 19.594 -17.375 11.961 1 96.12 441 GLY B C 1
ATOM 7473 O O . GLY B 1 441 ? 19.188 -16.344 11.438 1 96.12 441 GLY B O 1
ATOM 7474 N N . ILE B 1 442 ? 18.828 -18.453 12.188 1 97.31 442 ILE B N 1
ATOM 7475 C CA . ILE B 1 442 ? 17.422 -18.469 11.789 1 97.31 442 ILE B CA 1
ATOM 7476 C C . ILE B 1 442 ? 16.641 -17.391 12.547 1 97.31 442 ILE B C 1
ATOM 7478 O O . ILE B 1 442 ? 15.914 -16.609 11.945 1 97.31 442 ILE B O 1
ATOM 7482 N N . LYS B 1 443 ? 16.875 -17.312 13.82 1 97.38 443 LYS B N 1
ATOM 7483 C CA . LYS B 1 443 ? 16.188 -16.344 14.664 1 97.38 443 LYS B CA 1
ATOM 7484 C C . LYS B 1 443 ? 16.531 -14.914 14.266 1 97.38 443 LYS B C 1
ATOM 7486 O O . LYS B 1 443 ? 15.672 -14.039 14.25 1 97.38 443 LYS B O 1
ATOM 7491 N N . SER B 1 444 ? 17.75 -14.711 13.984 1 96.38 444 SER B N 1
ATOM 7492 C CA . SER B 1 444 ? 18.203 -13.375 13.609 1 96.38 444 SER B CA 1
ATOM 7493 C C . SER B 1 444 ? 17.562 -12.922 12.305 1 96.38 444 SER B C 1
ATOM 7495 O O . SER B 1 444 ? 17.109 -11.781 12.195 1 96.38 444 SER B O 1
ATOM 7497 N N . CYS B 1 445 ? 17.484 -13.789 11.328 1 96 445 CYS B N 1
ATOM 7498 C CA . CYS B 1 445 ? 16.859 -13.469 10.047 1 96 445 CYS B CA 1
ATOM 7499 C C . CYS B 1 445 ? 15.367 -13.234 10.211 1 96 445 CYS B C 1
ATOM 7501 O O . CYS B 1 445 ? 14.812 -12.289 9.648 1 96 445 CYS B O 1
ATOM 7503 N N . ALA B 1 446 ? 14.789 -14.102 11.008 1 97.38 446 ALA B N 1
ATOM 7504 C CA . ALA B 1 446 ? 13.359 -13.953 11.273 1 97.38 446 ALA B CA 1
ATOM 7505 C C . ALA B 1 446 ? 13.062 -12.648 12.008 1 97.38 446 ALA B C 1
ATOM 7507 O O . ALA B 1 446 ? 12.109 -11.938 11.664 1 97.38 446 ALA B O 1
ATOM 7508 N N . ALA B 1 447 ? 13.898 -12.344 12.961 1 96.75 447 ALA B N 1
ATOM 7509 C CA . ALA B 1 447 ? 13.711 -11.125 13.75 1 96.75 447 ALA B CA 1
ATOM 7510 C C . ALA B 1 447 ? 13.797 -9.891 12.867 1 96.75 447 ALA B C 1
ATOM 7512 O O . ALA B 1 447 ? 13.016 -8.945 13.023 1 96.75 447 ALA B O 1
ATOM 7513 N N . THR B 1 448 ? 14.703 -9.891 11.969 1 96.69 448 THR B N 1
ATOM 7514 C CA . THR B 1 448 ? 14.859 -8.766 11.055 1 96.69 448 THR B CA 1
ATOM 7515 C C . THR B 1 448 ? 13.617 -8.602 10.188 1 96.69 448 THR B C 1
ATOM 7517 O O . THR B 1 448 ? 13.086 -7.496 10.062 1 96.69 448 THR B O 1
ATOM 7520 N N . SER B 1 449 ? 13.164 -9.633 9.609 1 97.56 449 SER B N 1
ATOM 7521 C CA . SER B 1 449 ? 11.961 -9.578 8.781 1 97.56 449 SER B CA 1
ATOM 7522 C C . SER B 1 449 ? 10.742 -9.172 9.602 1 97.56 449 SER B C 1
ATOM 7524 O O . SER B 1 449 ? 9.953 -8.328 9.172 1 97.56 449 SER B O 1
ATOM 7526 N N . ASN B 1 450 ? 10.641 -9.758 10.828 1 96.94 450 ASN B N 1
ATOM 7527 C CA . ASN B 1 450 ? 9.5 -9.492 11.695 1 96.94 450 ASN B CA 1
ATOM 7528 C C . ASN B 1 450 ? 9.445 -8.031 12.133 1 96.94 450 ASN B C 1
ATOM 7530 O O . ASN B 1 450 ? 8.367 -7.488 12.375 1 96.94 450 ASN B O 1
ATOM 7534 N N . SER B 1 451 ? 10.547 -7.402 12.211 1 96.69 451 SER B N 1
ATOM 7535 C CA . SER B 1 451 ? 10.594 -6.008 12.641 1 96.69 451 SER B CA 1
ATOM 7536 C C . SER B 1 451 ? 9.914 -5.098 11.625 1 96.69 451 SER B C 1
ATOM 7538 O O . SER B 1 451 ? 9.594 -3.947 11.938 1 96.69 451 SER B O 1
ATOM 7540 N N . TYR B 1 452 ? 9.617 -5.602 10.477 1 97.56 452 TYR B N 1
ATOM 7541 C CA . TYR B 1 452 ? 8.953 -4.793 9.453 1 97.56 452 TYR B CA 1
ATOM 7542 C C . TYR B 1 452 ? 7.621 -5.41 9.047 1 97.56 452 TYR B C 1
ATOM 7544 O O . TYR B 1 452 ? 6.691 -4.699 8.656 1 97.56 452 TYR B O 1
ATOM 7552 N N . HIS B 1 453 ? 7.531 -6.75 9.102 1 97.75 453 HIS B N 1
ATOM 7553 C CA . HIS B 1 453 ? 6.449 -7.391 8.359 1 97.75 453 HIS B CA 1
ATOM 7554 C C . HIS B 1 453 ? 5.523 -8.164 9.289 1 97.75 453 HIS B C 1
ATOM 7556 O O . HIS B 1 453 ? 4.465 -8.633 8.867 1 97.75 453 HIS B O 1
ATOM 7562 N N . LEU B 1 454 ? 5.891 -8.32 10.57 1 96.56 454 LEU B N 1
ATOM 7563 C CA . LEU B 1 454 ? 5.027 -9.086 11.469 1 96.56 454 LEU B CA 1
ATOM 7564 C C . LEU B 1 454 ? 3.633 -8.461 11.539 1 96.56 454 LEU B C 1
ATOM 7566 O O . LEU B 1 454 ? 3.496 -7.246 11.68 1 96.56 454 LEU B O 1
ATOM 7570 N N . TRP B 1 455 ? 2.604 -9.234 11.344 1 95.06 455 TRP B N 1
ATOM 7571 C CA . TRP B 1 455 ? 1.192 -8.891 11.484 1 95.06 455 TRP B CA 1
ATOM 7572 C C . TRP B 1 455 ? 0.722 -8.039 10.312 1 95.06 455 TRP B C 1
ATOM 7574 O O . TRP B 1 455 ? -0.391 -7.504 10.328 1 95.06 455 TRP B O 1
ATOM 7584 N N . GLN B 1 456 ? 1.537 -7.945 9.281 1 96.94 456 GLN B N 1
ATOM 7585 C CA . GLN B 1 456 ? 1.217 -7.004 8.219 1 96.94 456 GLN B CA 1
ATOM 7586 C C . GLN B 1 456 ? 0.403 -7.676 7.113 1 96.94 456 GLN B C 1
ATOM 7588 O O . GLN B 1 456 ? -0.284 -7 6.344 1 96.94 456 GLN B O 1
ATOM 7593 N N . SER B 1 457 ? 0.421 -9.008 7.039 1 95.62 457 SER B N 1
ATOM 7594 C CA . SER B 1 457 ? -0.219 -9.695 5.926 1 95.62 457 SER B CA 1
ATOM 7595 C C . SER B 1 457 ? -1.722 -9.836 6.152 1 95.62 457 SER B C 1
ATOM 7597 O O . SER B 1 457 ? -2.178 -9.922 7.293 1 95.62 457 SER B O 1
ATOM 7599 N N . GLU B 1 458 ? -2.484 -9.891 5.043 1 93.88 458 GLU B N 1
ATOM 7600 C CA . GLU B 1 458 ? -3.93 -10.086 5.129 1 93.88 458 GLU B CA 1
ATOM 7601 C C . GLU B 1 458 ? -4.27 -11.406 5.809 1 93.88 458 GLU B C 1
ATOM 7603 O O . GLU B 1 458 ? -5.238 -11.484 6.57 1 93.88 458 GLU B O 1
ATOM 7608 N N . THR B 1 459 ? -3.463 -12.367 5.555 1 89.31 459 THR B N 1
ATOM 7609 C CA . THR B 1 459 ? -3.734 -13.68 6.133 1 89.31 459 THR B CA 1
ATOM 7610 C C . THR B 1 459 ? -3.564 -13.648 7.648 1 89.31 459 THR B C 1
ATOM 7612 O O . THR B 1 459 ? -4.32 -14.297 8.375 1 89.31 459 THR B O 1
ATOM 7615 N N . SER B 1 460 ? -2.594 -12.922 8.117 1 92.81 460 SER B N 1
ATOM 7616 C CA . SER B 1 460 ? -2.426 -12.781 9.555 1 92.81 460 SER B CA 1
ATOM 7617 C C . SER B 1 460 ? -3.574 -11.992 10.18 1 92.81 460 SER B C 1
ATOM 7619 O O . SER B 1 460 ? -4.031 -12.312 11.273 1 92.81 460 SER B O 1
ATOM 7621 N N . ILE B 1 461 ? -4.023 -10.984 9.453 1 94.44 461 ILE B N 1
ATOM 7622 C CA . ILE B 1 461 ? -5.148 -10.18 9.93 1 94.44 461 ILE B CA 1
ATOM 7623 C C . ILE B 1 461 ? -6.395 -11.055 10.031 1 94.44 461 ILE B C 1
ATOM 7625 O O . ILE B 1 461 ? -7.098 -11.031 11.047 1 94.44 461 ILE B O 1
ATOM 7629 N N . ILE B 1 462 ? -6.586 -11.859 9.062 1 93.31 462 ILE B N 1
ATOM 7630 C CA . ILE B 1 462 ? -7.754 -12.734 9.023 1 93.31 462 ILE B CA 1
ATOM 7631 C C . ILE B 1 462 ? -7.641 -13.805 10.109 1 93.31 462 ILE B C 1
ATOM 7633 O O . ILE B 1 462 ? -8.617 -14.094 10.805 1 93.31 462 ILE B O 1
ATOM 7637 N N . ALA B 1 463 ? -6.488 -14.359 10.281 1 92.12 463 ALA B N 1
ATOM 7638 C CA . ALA B 1 463 ? -6.266 -15.414 11.266 1 92.12 463 ALA B CA 1
ATOM 7639 C C . ALA B 1 463 ? -6.52 -14.906 12.688 1 92.12 463 ALA B C 1
ATOM 7641 O O . ALA B 1 463 ? -7.094 -15.609 13.508 1 92.12 463 ALA B O 1
ATOM 7642 N N . ARG B 1 464 ? -6.129 -13.75 12.938 1 89.81 464 ARG B N 1
ATOM 7643 C CA . ARG B 1 464 ? -6.27 -13.18 14.273 1 89.81 464 ARG B CA 1
ATOM 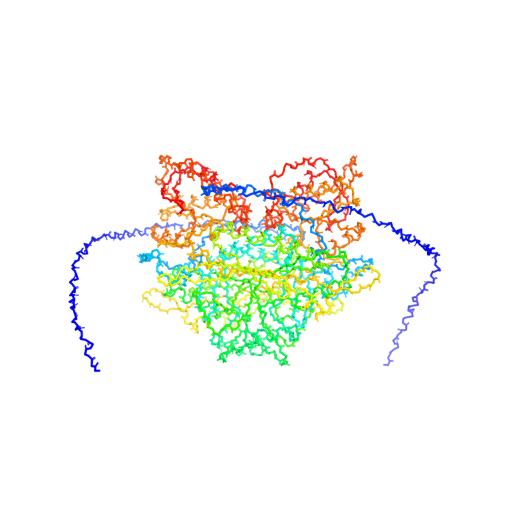7644 C C . ARG B 1 464 ? -7.738 -12.945 14.617 1 89.81 464 ARG B C 1
ATOM 7646 O O . ARG B 1 464 ? -8.125 -13 15.781 1 89.81 464 ARG B O 1
ATOM 7653 N N . ASN B 1 465 ? -8.508 -12.695 13.609 1 87.75 465 ASN B N 1
ATOM 7654 C CA . ASN B 1 465 ? -9.914 -12.367 13.836 1 87.75 465 ASN B CA 1
ATOM 7655 C C . ASN B 1 465 ? -10.781 -13.625 13.875 1 87.75 465 ASN B C 1
ATOM 7657 O O . ASN B 1 465 ? -11.969 -13.547 14.211 1 87.75 465 ASN B O 1
ATOM 7661 N N . LYS B 1 466 ? -10.164 -14.711 13.547 1 83.06 466 LYS B N 1
ATOM 7662 C CA . LYS B 1 466 ? -10.914 -15.961 13.57 1 83.06 466 LYS B CA 1
ATOM 7663 C C . LYS B 1 466 ? -11.062 -16.484 14.992 1 83.06 466 LYS B C 1
ATOM 7665 O O . LYS B 1 466 ? -10.094 -16.531 15.75 1 83.06 466 LYS B O 1
ATOM 7670 N N . THR B 1 467 ? -12.266 -16.719 15.414 1 70.31 467 THR B N 1
ATOM 7671 C CA . THR B 1 467 ? -12.555 -17.172 16.766 1 70.31 467 THR B CA 1
ATOM 7672 C C . THR B 1 467 ? -12.461 -18.688 16.859 1 70.31 467 THR B C 1
ATOM 7674 O O . THR B 1 467 ? -12.602 -19.266 17.938 1 70.31 467 THR B O 1
ATOM 7677 N N . SER B 1 468 ? -12.148 -19.328 15.812 1 64 468 SER B N 1
ATOM 7678 C CA . SER B 1 468 ? -12.219 -20.781 15.828 1 64 468 SER B CA 1
ATOM 7679 C C . SER B 1 468 ? -11.219 -21.375 16.812 1 64 468 SER B C 1
ATOM 7681 O O . SER B 1 468 ? -10.109 -20.844 16.969 1 64 468 SER B O 1
ATOM 7683 N N . THR B 1 469 ? -11.758 -22.234 17.734 1 63.31 469 THR B N 1
ATOM 7684 C CA . THR B 1 469 ? -10.984 -23.016 18.688 1 63.31 469 THR B CA 1
ATOM 7685 C C . THR B 1 469 ? -10.055 -23.984 17.953 1 63.31 469 THR B C 1
ATOM 7687 O O . THR B 1 469 ? -10.484 -24.703 17.047 1 63.31 469 THR B O 1
ATOM 7690 N N . HIS B 1 470 ? -8.859 -23.562 17.688 1 64.19 470 HIS B N 1
ATOM 7691 C CA . HIS B 1 470 ? -7.961 -24.516 17.047 1 64.19 470 HIS B CA 1
ATOM 7692 C C . HIS B 1 470 ? -7.387 -25.484 18.078 1 64.19 470 HIS B C 1
ATOM 7694 O O . HIS B 1 470 ? -7.309 -25.172 19.266 1 64.19 470 HIS B O 1
ATOM 7700 N N . GLU B 1 471 ? -7.379 -26.688 17.578 1 74 471 GLU B N 1
ATOM 7701 C CA . GLU B 1 471 ? -6.676 -27.719 18.344 1 74 471 GLU B CA 1
ATOM 7702 C C . GLU B 1 471 ? -5.23 -27.297 18.609 1 74 471 GLU B C 1
ATOM 7704 O O . GLU B 1 471 ? -4.609 -26.625 17.797 1 74 471 GLU B O 1
ATOM 7709 N N . ASP B 1 472 ? -4.836 -27.5 19.812 1 83.5 472 ASP B N 1
ATOM 7710 C CA . ASP B 1 472 ? -3.438 -27.266 20.141 1 83.5 472 ASP B CA 1
ATOM 7711 C C . ASP B 1 472 ? -2.52 -28.25 19.422 1 83.5 472 ASP B C 1
ATOM 7713 O O . ASP B 1 472 ? -2.553 -29.453 19.688 1 83.5 472 ASP B O 1
ATOM 7717 N N . ILE B 1 473 ? -1.798 -27.766 18.469 1 92.56 473 ILE B N 1
ATOM 7718 C CA . ILE B 1 473 ? -0.915 -28.641 17.703 1 92.56 473 ILE B CA 1
ATOM 7719 C C . ILE B 1 473 ? 0.54 -28.359 18.062 1 92.56 473 ILE B C 1
ATOM 7721 O O . ILE B 1 473 ? 1.453 -28.672 17.297 1 92.56 473 ILE B O 1
ATOM 7725 N N . SER B 1 474 ? 0.799 -27.797 19.188 1 93 474 SER B N 1
ATOM 7726 C CA . SER B 1 474 ? 2.135 -27.375 19.578 1 93 474 SER B CA 1
ATOM 7727 C C . SER B 1 474 ? 3.094 -28.547 19.672 1 93 474 SER B C 1
ATOM 7729 O O . SER B 1 474 ? 4.285 -28.422 19.406 1 93 474 SER B O 1
ATOM 7731 N N . GLY B 1 475 ? 2.549 -29.688 20.031 1 94.19 475 GLY B N 1
ATOM 7732 C CA . GLY B 1 475 ? 3.391 -30.859 20.219 1 94.19 475 GLY B CA 1
ATOM 7733 C C . GLY B 1 475 ? 3.543 -31.703 18.953 1 94.19 475 GLY B C 1
ATOM 7734 O O . GLY B 1 475 ? 4.324 -32.656 18.938 1 94.19 475 GLY B O 1
ATOM 7735 N N . LYS B 1 476 ? 2.816 -31.391 17.891 1 95.69 476 LYS B N 1
ATOM 7736 C CA . LYS B 1 476 ? 2.898 -32.156 16.641 1 95.69 476 LYS B CA 1
ATOM 7737 C C . LYS B 1 476 ? 4.242 -31.938 15.953 1 95.69 476 LYS B C 1
ATOM 7739 O O . LYS B 1 476 ? 4.77 -30.812 15.953 1 95.69 476 LYS B O 1
ATOM 7744 N N . MET B 1 477 ? 4.738 -33.031 15.391 1 96.81 477 MET B N 1
ATOM 7745 C CA . MET B 1 477 ? 6.047 -33 14.742 1 96.81 477 MET B CA 1
ATOM 7746 C C . MET B 1 477 ? 5.91 -32.594 13.273 1 96.81 477 MET B C 1
ATOM 7748 O O . MET B 1 477 ? 4.992 -33.031 12.586 1 96.81 477 MET B O 1
ATOM 7752 N N . VAL B 1 478 ? 6.867 -31.703 12.852 1 97.62 478 VAL B N 1
ATOM 7753 C CA . VAL B 1 478 ? 6.914 -31.297 11.453 1 97.62 478 VAL B CA 1
ATOM 7754 C C . VAL B 1 478 ? 8.352 -31.375 10.938 1 97.62 478 VAL B C 1
ATOM 7756 O O . VAL B 1 478 ? 9.297 -31.375 11.727 1 97.62 478 VAL B O 1
ATOM 7759 N N . ARG B 1 479 ? 8.484 -31.531 9.703 1 97.75 479 ARG B N 1
ATOM 7760 C CA . ARG B 1 479 ? 9.789 -31.438 9.047 1 97.75 479 ARG B CA 1
ATOM 7761 C C . ARG B 1 479 ? 10.047 -30.031 8.547 1 97.75 479 ARG B C 1
ATOM 7763 O O . ARG B 1 479 ? 9.18 -29.406 7.922 1 97.75 479 ARG B O 1
ATOM 7770 N N . TYR B 1 480 ? 11.219 -29.469 8.797 1 97.88 480 TYR B N 1
ATOM 7771 C CA . TYR B 1 480 ? 11.531 -28.062 8.57 1 97.88 480 TYR B CA 1
ATOM 7772 C C . TYR B 1 480 ? 12.82 -27.922 7.766 1 97.88 480 TYR B C 1
ATOM 7774 O O . TYR B 1 480 ? 13.805 -28.609 8.031 1 97.88 480 TYR B O 1
ATOM 7782 N N . VAL B 1 481 ? 12.75 -27.062 6.809 1 97.12 481 VAL B N 1
ATOM 7783 C CA . VAL B 1 481 ? 13.914 -26.75 6 1 97.12 481 VAL B CA 1
ATOM 7784 C C . VAL B 1 481 ? 14.086 -25.234 5.906 1 97.12 481 VAL B C 1
ATOM 7786 O O . VAL B 1 481 ? 13.109 -24.5 5.695 1 97.12 481 VAL B O 1
ATOM 7789 N N . TRP B 1 482 ? 15.305 -24.734 6.102 1 96.69 482 TRP B N 1
ATOM 7790 C CA . TRP B 1 482 ? 15.68 -23.328 5.902 1 96.69 482 TRP B CA 1
ATOM 7791 C C . TRP B 1 482 ? 16.469 -23.156 4.605 1 96.69 482 TRP B C 1
ATOM 7793 O O . TRP B 1 482 ? 17.5 -23.797 4.414 1 96.69 482 TRP B O 1
ATOM 7803 N N . ARG B 1 483 ? 15.961 -22.344 3.754 1 93.25 483 ARG B N 1
ATOM 7804 C CA . ARG B 1 483 ? 16.516 -22.188 2.408 1 93.25 483 ARG B CA 1
ATOM 7805 C C . ARG B 1 483 ? 17.953 -21.719 2.455 1 93.25 483 ARG B C 1
ATOM 7807 O O . ARG B 1 483 ? 18.75 -22.047 1.576 1 93.25 483 ARG B O 1
ATOM 7814 N N . ALA B 1 484 ? 18.359 -21 3.455 1 90.62 484 ALA B N 1
ATOM 7815 C CA . ALA B 1 484 ? 19.672 -20.375 3.518 1 90.62 484 ALA B CA 1
ATOM 7816 C C . ALA B 1 484 ? 20.719 -21.359 4.012 1 90.62 484 ALA B C 1
ATOM 7818 O O . ALA B 1 484 ? 21.922 -21.062 3.992 1 90.62 484 ALA B O 1
ATOM 7819 N N . ALA B 1 485 ? 20.344 -22.531 4.457 1 90.44 485 ALA B N 1
ATOM 7820 C CA . ALA B 1 485 ? 21.281 -23.531 4.961 1 90.44 485 ALA B CA 1
ATOM 7821 C C . ALA B 1 485 ? 20.922 -24.922 4.453 1 90.44 485 ALA B C 1
ATOM 7823 O O . ALA B 1 485 ? 19.797 -25.172 4.031 1 90.44 485 ALA B O 1
ATOM 7824 N N . ASP B 1 486 ? 21.953 -25.672 4.586 1 87.69 486 ASP B N 1
ATOM 7825 C CA . ASP B 1 486 ? 21.719 -27.078 4.238 1 87.69 486 ASP B CA 1
ATOM 7826 C C . ASP B 1 486 ? 21.203 -27.859 5.438 1 87.69 486 ASP B C 1
ATOM 7828 O O . ASP B 1 486 ? 21.547 -27.562 6.582 1 87.69 486 ASP B O 1
ATOM 7832 N N . GLY B 1 487 ? 20.25 -28.672 5.211 1 92 487 GLY B N 1
ATOM 7833 C CA . GLY B 1 487 ? 19.797 -29.547 6.281 1 92 487 GLY B CA 1
ATOM 7834 C C . GLY B 1 487 ? 18.281 -29.625 6.379 1 92 487 GLY B C 1
ATOM 7835 O O . GLY B 1 487 ? 17.578 -28.766 5.863 1 92 487 GLY B O 1
ATOM 7836 N N . GLU B 1 488 ? 17.922 -30.688 6.938 1 95.5 488 GLU B N 1
ATOM 7837 C CA . GLU B 1 488 ? 16.531 -30.938 7.262 1 95.5 488 GLU B CA 1
ATOM 7838 C C . GLU B 1 488 ? 16.344 -31.25 8.742 1 95.5 488 GLU B C 1
ATOM 7840 O O . GLU B 1 488 ? 17.172 -31.938 9.336 1 95.5 488 GLU B O 1
ATOM 7845 N N . TYR B 1 489 ? 15.297 -30.781 9.266 1 97.69 489 TYR B N 1
ATOM 7846 C CA . TYR B 1 489 ? 15.086 -30.922 10.703 1 97.69 489 TYR B CA 1
ATOM 7847 C C . TYR B 1 489 ? 13.672 -31.406 11 1 97.69 489 TYR B C 1
ATOM 7849 O O . TYR B 1 489 ? 12.773 -31.266 10.172 1 97.69 489 TYR B O 1
ATOM 7857 N N . VAL B 1 490 ? 13.508 -32.062 12.07 1 98.06 490 VAL B N 1
ATOM 7858 C CA . VAL B 1 490 ? 12.219 -32.531 12.578 1 98.06 490 VAL B CA 1
ATOM 7859 C C . VAL B 1 490 ? 12 -31.969 13.984 1 98.06 490 VAL B C 1
ATOM 7861 O O . VAL B 1 490 ? 12.766 -32.281 14.906 1 98.06 490 VAL B O 1
ATOM 7864 N N . LEU B 1 491 ? 11.047 -31.203 14.172 1 96.62 491 LEU B N 1
ATOM 7865 C CA . LEU B 1 491 ? 10.836 -30.531 15.461 1 96.62 491 LEU B CA 1
ATOM 7866 C C . LEU B 1 491 ? 9.352 -30.312 15.719 1 96.62 491 LEU B C 1
ATOM 7868 O O . LEU B 1 491 ? 8.547 -30.312 14.789 1 96.62 491 LEU B O 1
ATOM 7872 N N . PRO B 1 492 ? 9.016 -30.188 17.031 1 97.12 492 PRO B N 1
ATOM 7873 C CA . PRO B 1 492 ? 7.625 -29.844 17.328 1 97.12 492 PRO B CA 1
ATOM 7874 C C . PRO B 1 492 ? 7.25 -28.438 16.859 1 97.12 492 PRO B C 1
ATOM 7876 O O . PRO B 1 492 ? 8.117 -27.578 16.734 1 97.12 492 PRO B O 1
ATOM 7879 N N . VAL B 1 493 ? 6.008 -28.203 16.625 1 96.69 493 VAL B N 1
ATOM 7880 C CA . VAL B 1 493 ? 5.48 -26.938 16.156 1 96.69 493 VAL B CA 1
ATOM 7881 C C . VAL B 1 493 ? 5.879 -25.828 17.141 1 96.69 493 VAL B C 1
ATOM 7883 O O . VAL B 1 493 ? 6.18 -24.703 16.719 1 96.69 493 VAL B O 1
ATOM 7886 N N . SER B 1 494 ? 5.91 -26.094 18.422 1 96.12 494 SER B N 1
ATOM 7887 C CA . SER B 1 494 ? 6.289 -25.094 19.422 1 96.12 494 SER B CA 1
ATOM 7888 C C . SER B 1 494 ? 7.699 -24.578 19.172 1 96.12 494 SER B C 1
ATOM 7890 O O . SER B 1 494 ? 7.949 -23.375 19.266 1 96.12 494 SER B O 1
ATOM 7892 N N . ASP B 1 495 ? 8.617 -25.484 18.828 1 96.88 495 ASP B N 1
ATOM 7893 C CA . ASP B 1 495 ? 9.992 -25.094 18.531 1 96.88 495 ASP B CA 1
ATOM 7894 C C . ASP B 1 495 ? 10.07 -24.25 17.266 1 96.88 495 ASP B C 1
ATOM 7896 O O . ASP B 1 495 ? 10.844 -23.281 17.203 1 96.88 495 ASP B O 1
ATOM 7900 N N . LEU B 1 496 ? 9.312 -24.656 16.297 1 97.38 496 LEU B N 1
ATOM 7901 C CA . LEU B 1 496 ? 9.266 -23.906 15.055 1 97.38 496 LEU B CA 1
ATOM 7902 C C . LEU B 1 496 ? 8.836 -22.469 15.297 1 97.38 496 LEU B C 1
ATOM 7904 O O . LEU B 1 496 ? 9.453 -21.531 14.773 1 97.38 496 LEU B O 1
ATOM 7908 N N . LEU B 1 497 ? 7.793 -22.297 16.094 1 95.88 497 LEU B N 1
ATOM 7909 C CA . LEU B 1 497 ? 7.277 -20.969 16.406 1 95.88 497 LEU B CA 1
ATOM 7910 C C . LEU B 1 497 ? 8.312 -20.156 17.172 1 95.88 497 LEU B C 1
ATOM 7912 O O . LEU B 1 497 ? 8.445 -18.953 16.953 1 95.88 497 LEU B O 1
ATOM 7916 N N . ASP B 1 498 ? 8.992 -20.781 18.016 1 95.62 498 ASP B N 1
ATOM 7917 C CA . ASP B 1 498 ? 10.031 -20.094 18.766 1 95.62 498 ASP B CA 1
ATOM 7918 C C . ASP B 1 498 ? 11.141 -19.578 17.844 1 95.62 498 ASP B C 1
ATOM 7920 O O . ASP B 1 498 ? 11.758 -18.547 18.125 1 95.62 498 ASP B O 1
ATOM 7924 N N . LEU B 1 499 ? 11.406 -20.328 16.812 1 96.94 499 LEU B N 1
ATOM 7925 C CA . LEU B 1 499 ? 12.453 -19.953 15.852 1 96.94 499 LEU B CA 1
ATOM 7926 C C . LEU B 1 499 ? 12 -18.797 14.969 1 96.94 499 LEU B C 1
ATOM 7928 O O . LEU B 1 499 ? 12.789 -17.906 14.664 1 96.94 499 LEU B O 1
ATOM 7932 N N . LEU B 1 500 ? 10.688 -18.781 14.609 1 97.31 500 LEU B N 1
ATOM 7933 C CA . LEU B 1 500 ? 10.273 -17.922 13.5 1 97.31 500 LEU B CA 1
ATOM 7934 C C . LEU B 1 500 ? 9.5 -16.719 14.008 1 97.31 500 LEU B C 1
ATOM 7936 O O . LEU B 1 500 ? 9.367 -15.711 13.297 1 97.31 500 LEU B O 1
ATOM 7940 N N . SER B 1 501 ? 8.828 -16.797 15.164 1 91.12 501 SER B N 1
ATOM 7941 C CA . SER B 1 501 ? 7.98 -15.719 15.672 1 91.12 501 SER B CA 1
ATOM 7942 C C . SER B 1 501 ? 8.695 -14.906 16.75 1 91.12 501 SER B C 1
ATOM 7944 O O . SER B 1 501 ? 8.156 -14.688 17.828 1 91.12 501 SER B O 1
ATOM 7946 N N . VAL B 1 502 ? 9.859 -14.531 16.438 1 84.44 502 VAL B N 1
ATOM 7947 C CA . VAL B 1 502 ? 10.688 -13.758 17.375 1 84.44 502 VAL B CA 1
ATOM 7948 C C . VAL B 1 502 ? 10.484 -12.266 17.125 1 84.44 502 VAL B C 1
ATOM 7950 O O . VAL B 1 502 ? 10.172 -11.852 16.016 1 84.44 502 VAL B O 1
#

Radius of gyration: 31.5 Å; Cα contacts (8 Å, |Δi|>4): 1851; chains: 2; bounding box: 119×96×79 Å

pLDDT: mean 78.55, std 26.5, range [16.75, 98.62]